Protein AF-0000000087148812 (afdb_homodimer)

Sequence (802 aa):
MGEELHRRRAAGVPPGPPPAERARRLRTLREALRDRGLDGAVVYGSGPTHPDAVRYLSGYVHPFPRARSLLVVPASGPTVLVIDREWHREAARAITWVDGVRAVPERDHDALSAAVEAALADCGLTDGRLGVVDGDLPAAVLEAVSTAGSGVDTAFVPELWWDLVAAPTDHDVRGIRSAAEAADAGLAALASACRPGRSEREVCFDVLAELAAAGAEFRHGAAVSTHVDVGAYARSESNLQPFVHTETPLDRGEMFWVDLIVCRDGYYVDCDRTVAIGEPSAAQRTIYEACEAMYEAMIEAVEPGVTGRAVWRAGHDVAAEYGYEDRLNGVYLGHTTGSTVSVPPFVAPDETRTLAAGQFLNVEPAIHVPGTGSACIENTLFVGSEGTTVLNDAPTDLIVAMGEELHRRRAAGVPPGPPPAERARRLRTLREALRDRGLDGAVVYGSGPTHPDAVRYLSGYVHPFPRARSLLVVPASGPTVLVIDREWHREAARAITWVDGVRAVPERDHDALSAAVEAALADCGLTDGRLGVVDGDLPAAVLEAVSTAGSGVDTAFVPELWWDLVAAPTDHDVRGIRSAAEAADAGLAALASACRPGRSEREVCFDVLAELAAAGAEFRHGAAVSTHVDVGAYARSESNLQPFVHTETPLDRGEMFWVDLIVCRDGYYVDCDRTVAIGEPSAAQRTIYEACEAMYEAMIEAVEPGVTGRAVWRAGHDVAAEYGYEDRLNGVYLGHTTGSTVSVPPFVAPDETRTLAAGQFLNVEPAIHVPGTGSACIENTLFVGSEGTTVLNDAPTDLIVA

Radius of gyration: 25.81 Å; Cα contacts (8 Å, |Δi|>4): 1985; chains: 2; bounding box: 63×69×61 Å

Organism: NCBI:txid1816183

Foldseek 3Di:
DVVLCVLCVVVVQPDDDDPVQLVVLLLLLLVVCVVVFFQWEKEKDAQAPHNLLVCNNWVDYDQDHPKIKIWIRGSDAFIEIETEAPVCQVVSVSRTPGDYYFYQHDPDLVSLLVRLLVRCVNRVPLATEYEYQDPPDDPSNVVSNQVSHPHYHYDYDVCSSVSSQQADDPVLVVQQLLQQQLVLQLVVQLLVQDAFFAFQQSSFVSSVVRSVVSAFDDGPNYNDGWGKFFQPKQAPPDSPPRPDRDRDGDHAQIKTKMWTWTHHSLWIKIWMAMEHHADYDPVRVLQAVLQVQLQVQLQVQDAFPAWLQSSLVSSLVSCVVSPQNVFWDPPAQKAWTTSHHGDDPTNDNPTGDTRHQQTKMKGWTKGDDHNRYIGIGIFIWHHHNVGIDTSHDHDRDHRYD/DVVLCVLCVVVVQPDDDDPVQLVVLLLLLLVVCVVVFFQWEKEKDAQAPHPLLVCNNWVDYDQDAPKIKIWIRGSDAFIEIETEAPVCQVVSVSRTPGDYYFYQHDPDLVSLLVRLLVRCVNRVPLATEYEYQDPPDDPSNVVSNQVSHPHYHYDYDVCSSVSSQQADDPVLVVQQLLQQQLVLQLVVQLLVQDAFFAFQQSSFVSSVVSSVVSAFDDGPNYNDGWGKFWACWQQNPDRPPSPDRDRDGDHAAAKGKMWTWTHHSLWIKIWMAMEHHADYDPVRVLQAVLQVQLQVQLQVQDAFPAWLQSSLVSSLVSCVVSPQNVFWDPPAQKAWTTSHHGDDPTNDNPTGDTRHQQTKMKGWTKGDDRNRYIGIGIFIWHHHNVGIDTSHDHDRDHRYD

pLDDT: mean 86.44, std 15.03, range [36.16, 98.81]

Nearest PDB structures (foldseek):
  4ege-assembly1_A-2  TM=8.738E-01  e=1.629E-30  Mycobacterium ulcerans Agy99
  1wn1-assembly1_A  TM=8.995E-01  e=3.601E-29  Pyrococcus horikoshii OT3
  5cnx-assembly1_C  TM=8.672E-01  e=9.518E-28  Escherichia coli K-12
  5giq-assembly1_A-2  TM=8.783E-01  e=3.193E-26  Deinococcus radiodurans R1 = ATCC 13939 = DSM 20539
  7k3u-assembly2_B  TM=8.414E-01  e=1.472E-26  Lactococcus lactis

Solvent-accessible surface area (backbone atoms only — not comparable to full-atom values): 38435 Å² total; per-residue (Å²): 113,66,67,57,49,47,49,32,48,60,58,45,42,60,86,65,77,57,70,70,56,52,48,48,55,52,51,53,52,25,51,53,27,55,76,68,69,26,52,23,35,42,33,50,18,24,31,15,76,35,32,44,64,33,26,72,77,28,53,39,66,55,48,48,67,82,29,47,34,36,35,36,41,28,46,62,72,49,30,28,35,38,32,51,39,45,90,46,42,67,62,49,57,71,57,29,77,56,73,39,76,42,47,18,64,52,102,43,69,66,41,42,29,52,37,43,26,51,42,31,48,70,26,69,45,43,44,43,38,30,32,30,37,45,80,68,40,27,35,61,57,53,48,23,56,44,64,42,20,96,49,33,39,78,42,84,37,47,64,57,56,48,59,64,61,60,63,51,48,73,68,49,51,55,37,32,50,52,11,24,54,16,43,34,47,19,54,58,38,41,61,71,45,48,40,69,63,41,24,49,32,58,32,40,49,52,20,48,48,39,19,46,74,52,56,35,37,55,45,51,15,16,25,83,37,46,42,62,25,52,34,32,49,44,71,40,77,49,83,68,34,29,30,39,69,28,82,53,53,41,48,73,64,29,23,22,27,34,36,37,37,28,23,18,87,65,11,30,34,48,35,32,43,26,39,23,26,38,79,69,51,72,68,43,47,50,51,39,51,42,30,52,51,14,40,53,41,25,57,71,51,52,43,58,67,37,30,16,20,56,29,30,46,40,23,42,54,47,24,45,76,73,70,40,59,89,27,46,56,83,84,42,36,26,29,15,35,30,63,43,78,67,39,76,48,33,18,24,87,81,31,76,44,54,43,51,60,53,28,35,39,30,46,31,32,35,39,53,43,75,84,57,26,35,25,28,47,27,39,33,27,40,27,31,86,90,46,62,42,72,60,50,78,59,81,85,66,79,36,72,55,112,66,67,57,49,48,49,33,49,59,61,45,43,58,84,65,76,57,69,69,57,51,50,47,55,52,50,53,52,24,51,53,28,53,75,68,69,24,53,22,33,41,34,50,18,25,30,15,76,35,32,45,64,32,26,72,75,26,52,40,65,56,47,48,66,81,30,48,33,39,35,37,41,29,45,60,71,49,30,29,35,36,32,49,40,46,88,46,44,66,60,49,57,70,56,28,76,56,74,39,75,42,45,18,64,53,100,42,69,67,42,42,28,52,37,43,26,51,43,30,48,71,26,69,46,44,44,41,37,30,31,29,37,42,78,69,39,27,34,60,55,53,48,22,56,44,66,44,19,94,50,32,39,77,44,84,36,48,63,57,56,50,58,63,60,59,62,52,49,73,68,49,51,54,38,31,51,53,13,24,54,17,44,32,48,20,53,57,39,42,61,69,45,48,38,70,64,39,23,48,32,57,34,39,49,53,20,49,49,40,19,46,74,50,56,35,37,54,45,51,14,16,24,82,40,47,42,62,27,58,31,26,53,46,72,35,79,50,78,66,40,31,31,39,66,27,82,55,53,39,50,73,65,30,22,23,24,34,36,36,38,27,22,18,86,64,12,29,33,47,35,31,42,26,39,24,25,38,78,69,51,73,69,43,47,49,50,40,50,43,31,52,53,14,41,53,40,24,57,71,51,52,44,57,67,36,30,18,21,55,30,29,45,41,24,43,54,46,24,45,76,74,67,40,58,90,26,46,55,84,86,43,36,26,28,16,36,32,64,44,78,68,38,77,48,32,18,23,88,82,30,77,46,54,40,52,59,54,26,34,37,30,48,31,32,36,41,53,42,76,83,58,25,34,24,29,47,26,39,33,28,40,27,30,87,90,45,62,43,72,59,50,78,60,81,84,65,80,38,72,53

InterPro domains:
  IPR000587 Creatinase, N-terminal [PF01321] (25-152)
  IPR000994 Peptidase M24 [PF00557] (175-383)
  IPR029149 Creatinase/Aminopeptidase P/Spt16, N-terminal [G3DSA:3.40.350.10] (12-162)
  IPR029149 Creatinase/Aminopeptidase P/Spt16, N-terminal [SSF53092] (13-154)
  IPR036005 Creatinase/aminopeptidase-like [G3DSA:3.90.230.10] (169-401)
  IPR036005 Creatinase/aminopeptidase-like [SSF55920] (169-400)
  IPR050659 Peptidase M24B family [PTHR46112] (20-399)

Secondary structure (DSSP, 8-state):
-HHHHHHHHHTT--PPPPHHHHHHHHHHHHHHHHHTT-SEEEEEEETTT-HHHHHHHHS----STT-EEEEEEESSS--EEEEE-GGGHHHHHHH--SSEEEEE-SS-HHHHHHHHHHHHHHTT-SEEEEEE--TT-BHHHHHHHHTSSTEEEEEE-THHHHHHHTS--HHHHHHHHHHHHHHHHHHHHHHHH--TT-BHHHHHHHHHHHHHHTT---BTT-SSSSEEEE---TT-SSTTGGGB---PBPPTT-EEEEEEEEEETTEEEEEEEEEESSSPPHHHHHHHHHHHHHHHHHHHH--TT-BHHHHHHHHHHHHHHHT-TTSB-SS-SEEEESSSS-EEEESSTT--PBP-TT-EEEE--EEEETTTEEEE-BEEEEE-SS-EEE---S--SPEE-/-HHHHHHHHHTT-PPPPPHHHHHHHHHHHHHHHHHTT-SEEEEEEETTT-HHHHHHHHS----STT-EEEEEEESSS--EEEEE-GGGHHHHHHH--SSEEEEE-SS-HHHHHHHHHHHHHHTT-SEEEEEE--TT-BHHHHHHHHTSSTEEEEEE-THHHHHHHTS--HHHHHHHHHHHHHHHHHHHHHHHH--TT-BHHHHHHHHHHHHHHTT---BTT-SSSSEEEE-S-TT-SSTTGGGB---PBPPTT-EEEEEEEEEETTEEEEEEEEEESSSPPHHHHHHHHHHHHHHHHHHHH--TT-BHHHHHHHHHHHHHHHT-TTSB-SS-SEEEESSSS-EEEESSTT--PBP-TT-EEEE--EEEETTTEEEE-BEEEEE-SS-EEE---S--S-EE-

Structure (mmCIF, N/CA/C/O backbone):
data_AF-0000000087148812-model_v1
#
loop_
_entity.id
_entity.type
_entity.pdbx_description
1 polymer 'Aminopeptidase P family protein'
#
loop_
_atom_site.group_PDB
_atom_site.id
_atom_site.type_symbol
_atom_site.label_atom_id
_atom_site.label_alt_id
_atom_site.label_comp_id
_atom_site.label_asym_id
_atom_site.label_entity_id
_atom_site.label_seq_id
_atom_site.pdbx_PDB_ins_code
_atom_site.Cartn_x
_atom_site.Cartn_y
_atom_site.Cartn_z
_atom_site.occupancy
_atom_site.B_iso_or_equiv
_atom_site.auth_seq_id
_atom_site.auth_comp_id
_atom_site.auth_asym_id
_atom_site.auth_atom_id
_atom_site.pdbx_PDB_model_num
ATOM 1 N N . MET A 1 1 ? -31.844 -0.962 11.422 1 36.16 1 MET A N 1
ATOM 2 C CA . MET A 1 1 ? -30.781 -0.137 12.016 1 36.16 1 MET A CA 1
ATOM 3 C C . MET A 1 1 ? -29.609 -0.995 12.469 1 36.16 1 MET A C 1
ATOM 5 O O . MET A 1 1 ? -28.453 -0.672 12.18 1 36.16 1 MET A O 1
ATOM 9 N N . GLY A 1 2 ? -29.922 -2.068 13.062 1 40.91 2 GLY A N 1
ATOM 10 C CA . GLY A 1 2 ? -28.969 -3.004 13.633 1 40.91 2 GLY A CA 1
ATOM 11 C C . GLY A 1 2 ? -28.234 -3.828 12.594 1 40.91 2 GLY A C 1
ATOM 12 O O . GLY A 1 2 ? -27.016 -3.998 12.672 1 40.91 2 GLY A O 1
ATOM 13 N N . GLU A 1 3 ? -28.984 -4.336 11.688 1 44.5 3 GLU A N 1
ATOM 14 C CA . GLU A 1 3 ? -28.469 -5.188 10.625 1 44.5 3 GLU A CA 1
ATOM 15 C C . GLU A 1 3 ? -27.547 -4.406 9.695 1 44.5 3 GLU A C 1
ATOM 17 O O . GLU A 1 3 ? -26.516 -4.926 9.258 1 44.5 3 GLU A O 1
ATOM 22 N N . GLU A 1 4 ? -27.953 -3.205 9.398 1 46.31 4 GLU A N 1
ATOM 23 C CA . GLU A 1 4 ? -27.188 -2.307 8.547 1 46.31 4 GLU A CA 1
ATOM 24 C C . GLU A 1 4 ? -25.828 -1.969 9.18 1 46.31 4 GLU A C 1
ATOM 26 O O . GLU A 1 4 ? -24.812 -1.926 8.492 1 46.31 4 GLU A O 1
ATOM 31 N N . LEU A 1 5 ? -25.922 -1.639 10.438 1 43.69 5 LEU A N 1
ATOM 32 C CA . LEU A 1 5 ? -24.703 -1.361 11.188 1 43.69 5 LEU A CA 1
ATOM 33 C C . LEU A 1 5 ? -23.766 -2.557 11.148 1 43.69 5 LEU A C 1
ATOM 35 O O . LEU A 1 5 ? -22.547 -2.389 11.031 1 43.69 5 LEU A O 1
ATOM 39 N N . HIS A 1 6 ? -24.375 -3.6 11.281 1 43.5 6 HIS A N 1
ATOM 40 C CA . HIS A 1 6 ? -23.609 -4.844 11.266 1 43.5 6 HIS A CA 1
ATOM 41 C C . HIS A 1 6 ? -22.906 -5.035 9.922 1 43.5 6 HIS A C 1
ATOM 43 O O . HIS A 1 6 ? -21.75 -5.438 9.883 1 43.5 6 HIS A O 1
ATOM 49 N N . ARG A 1 7 ? -23.719 -4.66 8.922 1 44.97 7 ARG A N 1
ATOM 50 C CA . ARG A 1 7 ? -23.172 -4.797 7.574 1 44.97 7 ARG A CA 1
ATOM 51 C C . ARG A 1 7 ? -21.969 -3.869 7.375 1 44.97 7 ARG A C 1
ATOM 53 O O . ARG A 1 7 ? -20.984 -4.246 6.738 1 44.97 7 ARG A O 1
ATOM 60 N N . ARG A 1 8 ? -22.203 -2.697 7.852 1 48.09 8 ARG A N 1
ATOM 61 C CA . ARG A 1 8 ? -21.172 -1.677 7.695 1 48.09 8 ARG A CA 1
ATOM 62 C C . ARG A 1 8 ? -19.938 -2.031 8.5 1 48.09 8 ARG A C 1
ATOM 64 O O . ARG A 1 8 ? -18.812 -1.793 8.047 1 48.09 8 ARG A O 1
ATOM 71 N N . ARG A 1 9 ? -20.25 -2.414 9.688 1 47 9 ARG A N 1
ATOM 72 C CA . ARG A 1 9 ? -19.141 -2.852 10.516 1 47 9 ARG A CA 1
ATOM 73 C C . ARG A 1 9 ? -18.391 -4.016 9.867 1 47 9 ARG A C 1
ATOM 75 O O . ARG A 1 9 ? -17.172 -4.094 9.953 1 47 9 ARG A O 1
ATOM 82 N N . ALA A 1 10 ? -19.328 -4.734 9.312 1 43.78 10 ALA A N 1
ATOM 83 C CA . ALA A 1 10 ? -18.797 -5.926 8.656 1 43.78 10 ALA A CA 1
ATOM 84 C C . ALA A 1 10 ? -17.859 -5.555 7.508 1 43.78 10 ALA A C 1
ATOM 86 O O . ALA A 1 10 ? -16.891 -6.262 7.234 1 43.78 10 ALA A O 1
ATOM 87 N N . ALA A 1 11 ? -18.328 -4.43 6.914 1 45.88 11 ALA A N 1
ATOM 88 C CA . ALA A 1 11 ? -17.516 -4.004 5.773 1 45.88 11 ALA A CA 1
ATOM 89 C C . ALA A 1 11 ? -16.328 -3.172 6.227 1 45.88 11 ALA A C 1
ATOM 91 O O . ALA A 1 11 ? -15.539 -2.705 5.402 1 45.88 11 ALA A O 1
ATOM 92 N N . GLY A 1 12 ? -16.188 -3.16 7.602 1 49.25 12 GLY A N 1
ATOM 93 C CA . GLY A 1 12 ? -15.07 -2.432 8.195 1 49.25 12 GLY A CA 1
ATOM 94 C C . GLY A 1 12 ? -15.125 -0.941 7.922 1 49.25 12 GLY A C 1
ATOM 95 O O . GLY A 1 12 ? -14.102 -0.252 8.016 1 49.25 12 GLY A O 1
ATOM 96 N N . VAL A 1 13 ? -16.156 -0.586 7.203 1 53.94 13 VAL A N 1
ATOM 97 C CA . VAL A 1 13 ? -16.172 0.848 6.934 1 53.94 13 VAL A CA 1
ATOM 98 C C . VAL A 1 13 ? -16.922 1.576 8.047 1 53.94 13 VAL A C 1
ATOM 100 O O . VAL A 1 13 ? -18.094 1.282 8.312 1 53.94 13 VAL A O 1
ATOM 103 N N . PRO A 1 14 ? -16.203 2.236 8.859 1 58.78 14 PRO A N 1
ATOM 104 C CA . PRO A 1 14 ? -16.891 3.045 9.867 1 58.78 14 PRO A CA 1
ATOM 105 C C . PRO A 1 14 ? -18.047 3.861 9.289 1 58.78 14 PRO A C 1
ATOM 107 O O . PRO A 1 14 ? -18.094 4.094 8.086 1 58.78 14 PRO A O 1
ATOM 110 N N . PRO A 1 15 ? -18.969 4.039 10.156 1 63.56 15 PRO A N 1
ATOM 111 C CA . PRO A 1 15 ? -20.062 4.898 9.695 1 63.56 15 PRO A CA 1
ATOM 112 C C . PRO A 1 15 ? -19.562 6.207 9.086 1 63.56 15 PRO A C 1
ATOM 114 O O . PRO A 1 15 ? -18.562 6.77 9.547 1 63.56 15 PRO A O 1
ATOM 117 N N . GLY A 1 16 ? -19.828 6.418 7.871 1 75 16 GLY A N 1
ATOM 118 C CA . GLY A 1 16 ? -19.516 7.664 7.191 1 75 16 GLY A CA 1
ATOM 119 C C . GLY A 1 16 ? -20.125 8.883 7.859 1 75 16 GLY A C 1
ATOM 120 O O . GLY A 1 16 ? -20.766 8.766 8.898 1 75 16 GLY A O 1
ATOM 121 N N . PRO A 1 17 ? -19.781 10.078 7.484 1 90.06 17 PRO A N 1
ATOM 122 C CA . PRO A 1 17 ? -20.359 11.32 7.996 1 90.06 17 PRO A CA 1
ATOM 123 C C . PRO A 1 17 ? -21.891 11.375 7.848 1 90.06 17 PRO A C 1
ATOM 125 O O . PRO A 1 17 ? -22.453 10.68 6.996 1 90.06 17 PRO A O 1
ATOM 128 N N . PRO A 1 18 ? -22.594 12.133 8.719 1 92.69 18 PRO A N 1
ATOM 129 C CA . PRO A 1 18 ? -24.031 12.312 8.555 1 92.69 18 PRO A CA 1
ATOM 130 C C . PRO A 1 18 ? -24.406 12.961 7.227 1 92.69 18 PRO A C 1
ATOM 132 O O . PRO A 1 18 ? -23.562 13.586 6.582 1 92.69 18 PRO A O 1
ATOM 135 N N . PRO A 1 19 ? -25.672 12.93 6.785 1 93.94 19 PRO A N 1
ATOM 136 C CA . PRO A 1 19 ? -26.109 13.414 5.48 1 93.94 19 PRO A CA 1
ATOM 137 C C . PRO A 1 19 ? -25.797 14.891 5.258 1 93.94 19 PRO A C 1
ATOM 139 O O . PRO A 1 19 ? -25.391 15.281 4.16 1 93.94 19 PRO A O 1
ATOM 142 N N . ALA A 1 20 ? -25.953 15.648 6.277 1 96.19 20 ALA A N 1
ATOM 143 C CA . ALA A 1 20 ? -25.688 17.078 6.137 1 96.19 20 ALA A CA 1
ATOM 144 C C . ALA A 1 20 ? -24.234 17.328 5.801 1 96.19 20 ALA A C 1
ATOM 146 O O . ALA A 1 20 ? -23.922 18.203 4.98 1 96.19 20 ALA A O 1
ATOM 147 N N . GLU A 1 21 ? -23.328 16.594 6.402 1 95.69 21 GLU A N 1
ATOM 148 C CA . GLU A 1 21 ? -21.906 16.719 6.141 1 95.69 21 GLU A CA 1
ATOM 149 C C . GLU A 1 21 ? -21.547 16.219 4.742 1 95.69 21 GLU A C 1
ATOM 151 O O . GLU A 1 21 ? -20.719 16.828 4.051 1 95.69 21 GLU A O 1
ATOM 156 N N . ARG A 1 22 ? -22.219 15.141 4.297 1 95.94 22 ARG A N 1
ATOM 157 C CA . ARG A 1 22 ? -22.016 14.633 2.945 1 95.94 22 ARG A CA 1
ATOM 158 C C . ARG A 1 22 ? -22.406 15.68 1.902 1 95.94 22 ARG A C 1
ATOM 160 O O . ARG A 1 22 ? -21.656 15.922 0.951 1 95.94 22 ARG A O 1
ATOM 167 N N . ALA A 1 23 ? -23.5 16.297 2.156 1 96.62 23 ALA A N 1
ATOM 168 C CA . ALA A 1 23 ? -24 17.328 1.245 1 96.62 23 ALA A CA 1
ATOM 169 C C . ALA A 1 23 ? -23.062 18.531 1.205 1 96.62 23 ALA A C 1
ATOM 171 O O . ALA A 1 23 ? -22.828 19.109 0.142 1 96.62 23 ALA A O 1
ATOM 172 N N . ARG A 1 24 ? -22.594 18.859 2.311 1 96.06 24 ARG A N 1
ATOM 173 C CA . ARG A 1 24 ? -21.672 20 2.389 1 96.06 24 ARG A CA 1
ATOM 174 C C . ARG A 1 24 ? -20.406 19.734 1.584 1 96.06 24 ARG A C 1
ATOM 176 O O . ARG A 1 24 ? -19.938 20.609 0.852 1 96.06 24 ARG A O 1
ATOM 183 N N . ARG A 1 25 ? -19.828 18.562 1.711 1 96.12 25 ARG A N 1
ATOM 184 C CA . ARG A 1 25 ? -18.609 18.188 0.992 1 96.12 25 ARG A CA 1
ATOM 185 C C . ARG A 1 25 ? -18.828 18.266 -0.517 1 96.12 25 ARG A C 1
ATOM 187 O O . ARG A 1 25 ? -17.984 18.812 -1.239 1 96.12 25 ARG A O 1
ATOM 194 N N . LEU A 1 26 ? -19.938 17.766 -0.926 1 96.94 26 LEU A N 1
ATOM 195 C CA . LEU A 1 26 ? -20.266 17.766 -2.348 1 96.94 26 LEU A CA 1
ATOM 196 C C . LEU A 1 26 ? -20.469 19.203 -2.846 1 96.94 26 LEU A C 1
ATOM 198 O O . LEU A 1 26 ? -19.969 19.578 -3.906 1 96.94 26 LEU A O 1
ATOM 202 N N . ARG A 1 27 ? -21.188 19.953 -2.078 1 96.62 27 ARG A N 1
ATOM 203 C CA . ARG A 1 27 ? -21.453 21.344 -2.441 1 96.62 27 ARG A CA 1
ATOM 204 C C . ARG A 1 27 ? -20.141 22.125 -2.551 1 96.62 27 ARG A C 1
ATOM 206 O O . ARG A 1 27 ? -19.969 22.922 -3.473 1 96.62 27 ARG A O 1
ATOM 213 N N . THR A 1 28 ? -19.266 21.922 -1.644 1 95.69 28 THR A N 1
ATOM 214 C CA . THR A 1 28 ? -17.984 22.609 -1.645 1 95.69 28 THR A CA 1
ATOM 215 C C . THR A 1 28 ? -17.188 22.281 -2.906 1 95.69 28 THR A C 1
ATOM 217 O O . THR A 1 28 ? -16.625 23.172 -3.543 1 95.69 28 THR A O 1
ATOM 220 N N . LEU A 1 29 ? -17.156 20.984 -3.289 1 96.5 29 LEU A N 1
ATOM 221 C CA . LEU A 1 29 ? -16.453 20.594 -4.508 1 96.5 29 LEU A CA 1
ATOM 222 C C . LEU A 1 29 ? -17.109 21.219 -5.734 1 96.5 29 LEU A C 1
ATOM 224 O O . LEU A 1 29 ? -16.422 21.766 -6.598 1 96.5 29 LEU A O 1
ATOM 228 N N . ARG A 1 30 ? -18.406 21.234 -5.773 1 97.69 30 ARG A N 1
ATOM 229 C CA . ARG A 1 30 ? -19.125 21.766 -6.926 1 97.69 30 ARG A CA 1
ATOM 230 C C . ARG A 1 30 ? -18.906 23.266 -7.066 1 97.69 30 ARG A C 1
ATOM 232 O O . ARG A 1 30 ? -18.766 23.781 -8.18 1 97.69 30 ARG A O 1
ATOM 239 N N . GLU A 1 31 ? -18.891 23.922 -6 1 96.81 31 GLU A N 1
ATOM 240 C CA . GLU A 1 31 ? -18.594 25.359 -6.023 1 96.81 31 GLU A CA 1
ATOM 241 C C . GLU A 1 31 ? -17.188 25.625 -6.543 1 96.81 31 GLU A C 1
ATOM 243 O O . GLU A 1 31 ? -16.984 26.516 -7.363 1 96.81 31 GLU A O 1
ATOM 248 N N . ALA A 1 32 ? -16.25 24.828 -6.109 1 95.62 32 ALA A N 1
ATOM 249 C CA . ALA A 1 32 ? -14.867 24.969 -6.566 1 95.62 32 ALA A CA 1
ATOM 250 C C . ALA A 1 32 ? -14.758 24.703 -8.062 1 95.62 32 ALA A C 1
ATOM 252 O O . ALA A 1 32 ? -13.961 25.344 -8.758 1 95.62 32 ALA A O 1
ATOM 253 N N . LEU A 1 33 ? -15.523 23.734 -8.516 1 97 33 LEU A N 1
ATOM 254 C CA . LEU A 1 33 ? -15.539 23.422 -9.938 1 97 33 LEU A CA 1
ATOM 255 C C . LEU A 1 33 ? -16.062 24.609 -10.742 1 97 33 LEU A C 1
ATOM 257 O O . LEU A 1 33 ? -15.445 25.016 -11.727 1 97 33 LEU A O 1
ATOM 261 N N . ARG A 1 34 ? -17.141 25.219 -10.289 1 96.56 34 ARG A N 1
ATOM 262 C CA . ARG A 1 34 ? -17.75 26.359 -10.977 1 96.56 34 ARG A CA 1
ATOM 263 C C . ARG A 1 34 ? -16.797 27.562 -10.992 1 96.56 34 ARG A C 1
ATOM 265 O O . ARG A 1 34 ? -16.656 28.219 -12.023 1 96.56 34 ARG A O 1
ATOM 272 N N . ASP A 1 35 ? -16.156 27.719 -9.969 1 96.19 35 ASP A N 1
ATOM 273 C CA . ASP A 1 35 ? -15.219 28.828 -9.852 1 96.19 35 ASP A CA 1
ATOM 274 C C . ASP A 1 35 ? -14.062 28.688 -10.836 1 96.19 35 ASP A C 1
ATOM 276 O O . ASP A 1 35 ? -13.461 29.688 -11.242 1 96.19 35 ASP A O 1
ATOM 280 N N . ARG A 1 36 ? -13.781 27.438 -11.281 1 95.62 36 ARG A N 1
ATOM 281 C CA . ARG A 1 36 ? -12.641 27.156 -12.156 1 95.62 36 ARG A CA 1
ATOM 282 C C . ARG A 1 36 ? -13.094 26.922 -13.586 1 95.62 36 ARG A C 1
ATOM 284 O O . ARG A 1 36 ? -12.273 26.578 -14.453 1 95.62 36 ARG A O 1
ATOM 291 N N . GLY A 1 37 ? -14.359 27.031 -13.789 1 96.94 37 GLY A N 1
ATOM 292 C CA . GLY A 1 37 ? -14.906 26.797 -15.117 1 96.94 37 GLY A CA 1
ATOM 293 C C . GLY A 1 37 ? -14.859 25.344 -15.539 1 96.94 37 GLY A C 1
ATOM 294 O O . GLY A 1 37 ? -14.688 25.047 -16.719 1 96.94 37 GLY A O 1
ATOM 295 N N . LEU A 1 38 ? -14.945 24.469 -14.602 1 97.88 38 LEU A N 1
ATOM 296 C CA . LEU A 1 38 ? -14.953 23.047 -14.875 1 97.88 38 LEU A CA 1
ATOM 297 C C . LEU A 1 38 ? -16.375 22.484 -14.836 1 97.88 38 LEU A C 1
ATOM 299 O O . LEU A 1 38 ? -17.172 22.891 -13.992 1 97.88 38 LEU A O 1
ATOM 303 N N . ASP A 1 39 ? -16.672 21.562 -15.703 1 98.19 39 ASP A N 1
ATOM 304 C CA . ASP A 1 39 ? -17.984 20.969 -15.789 1 98.19 39 ASP A CA 1
ATOM 305 C C . ASP A 1 39 ? -18.109 19.766 -14.844 1 98.19 39 ASP A C 1
ATOM 307 O O . ASP A 1 39 ? -19.219 19.312 -14.547 1 98.19 39 ASP A O 1
ATOM 311 N N . GLY A 1 40 ? -17.016 19.297 -14.406 1 98 40 GLY A N 1
ATOM 312 C CA . GLY A 1 40 ? -16.953 18.172 -13.484 1 98 40 GLY A CA 1
ATOM 313 C C . GLY A 1 40 ? -15.539 17.797 -13.086 1 98 40 GLY A C 1
ATOM 314 O O . GLY A 1 40 ? -14.586 18.453 -13.484 1 98 40 GLY A O 1
ATOM 315 N N . ALA A 1 41 ? -15.453 16.781 -12.281 1 97.31 41 ALA A N 1
ATOM 316 C CA . ALA A 1 41 ? -14.156 16.266 -11.828 1 97.31 41 ALA A CA 1
ATOM 317 C C . ALA A 1 41 ? -14.133 14.75 -11.844 1 97.31 41 ALA A C 1
ATOM 319 O O . ALA A 1 41 ? -15.18 14.102 -11.68 1 97.31 41 ALA A O 1
ATOM 320 N N . VAL A 1 42 ? -13 14.25 -12.094 1 96.06 42 VAL A N 1
ATOM 321 C CA . VAL A 1 42 ? -12.711 12.836 -11.891 1 96.06 42 VAL A CA 1
ATOM 322 C C . VAL A 1 42 ? -11.695 12.68 -10.758 1 96.06 42 VAL A C 1
ATOM 324 O O . VAL A 1 42 ? -10.625 13.305 -10.781 1 96.06 42 VAL A O 1
ATOM 327 N N . VAL A 1 43 ? -12.094 11.898 -9.766 1 94.44 43 VAL A N 1
ATOM 328 C CA . VAL A 1 43 ? -11.273 11.633 -8.594 1 94.44 43 VAL A CA 1
ATOM 329 C C . VAL A 1 43 ? -10.859 10.164 -8.57 1 94.44 43 VAL A C 1
ATOM 331 O O . VAL A 1 43 ? -11.711 9.281 -8.477 1 94.44 43 VAL A O 1
ATOM 334 N N . TYR A 1 44 ? -9.531 10.039 -8.641 1 90.31 44 TYR A N 1
ATOM 335 C CA . TYR A 1 44 ? -8.992 8.68 -8.664 1 90.31 44 TYR A CA 1
ATOM 336 C C . TYR A 1 44 ? -8.648 8.211 -7.258 1 90.31 44 TYR A C 1
ATOM 338 O O . TYR A 1 44 ? -8.172 8.992 -6.434 1 90.31 44 TYR A O 1
ATOM 346 N N . GLY A 1 45 ? -9.023 6.934 -7.043 1 84.38 45 GLY A N 1
ATOM 347 C CA . GLY A 1 45 ? -8.672 6.289 -5.785 1 84.38 45 GLY A CA 1
ATOM 348 C C . GLY A 1 45 ? -8.305 4.828 -5.945 1 84.38 45 GLY A C 1
ATOM 349 O O . GLY A 1 45 ? -8.961 4.094 -6.688 1 84.38 45 GLY A O 1
ATOM 350 N N . SER A 1 46 ? -7.133 4.555 -5.516 1 73.19 46 SER A N 1
ATOM 351 C CA . SER A 1 46 ? -6.742 3.158 -5.371 1 73.19 46 SER A CA 1
ATOM 352 C C . SER A 1 46 ? -6.445 2.814 -3.916 1 73.19 46 SER A C 1
ATOM 354 O O . SER A 1 46 ? -6.027 3.678 -3.143 1 73.19 46 SER A O 1
ATOM 356 N N . GLY A 1 47 ? -6.898 1.66 -3.529 1 63.22 47 GLY A N 1
ATOM 357 C CA . GLY A 1 47 ? -6.629 1.244 -2.162 1 63.22 47 GLY A CA 1
ATOM 358 C C . GLY A 1 47 ? -5.207 1.53 -1.719 1 63.22 47 GLY A C 1
ATOM 359 O O . GLY A 1 47 ? -4.988 2.238 -0.734 1 63.22 47 GLY A O 1
ATOM 360 N N . PRO A 1 48 ? -4.258 1.282 -2.572 1 62.09 48 PRO A N 1
ATOM 361 C CA . PRO A 1 48 ? -2.859 1.43 -2.156 1 62.09 48 PRO A CA 1
ATOM 362 C C . PRO A 1 48 ? -2.336 2.854 -2.342 1 62.09 48 PRO A C 1
ATOM 364 O O . PRO A 1 48 ? -1.331 3.229 -1.735 1 62.09 48 PRO A O 1
ATOM 367 N N . THR A 1 49 ? -2.936 3.656 -3.125 1 63.03 49 THR A N 1
ATOM 368 C CA . THR A 1 49 ? -2.203 4.879 -3.436 1 63.03 49 THR A CA 1
ATOM 369 C C . THR A 1 49 ? -2.986 6.109 -2.98 1 63.03 49 THR A C 1
ATOM 371 O O . THR A 1 49 ? -2.412 7.039 -2.41 1 63.03 49 THR A O 1
ATOM 374 N N . HIS A 1 50 ? -4.25 6.199 -3.199 1 71.75 50 HIS A N 1
ATOM 375 C CA . HIS A 1 50 ? -4.938 7.469 -2.979 1 71.75 50 HIS A CA 1
ATOM 376 C C . HIS A 1 50 ? -6.414 7.25 -2.666 1 71.75 50 HIS A C 1
ATOM 378 O O . HIS A 1 50 ? -7.281 7.828 -3.318 1 71.75 50 HIS A O 1
ATOM 384 N N . PRO A 1 51 ? -6.562 6.652 -1.491 1 79.62 51 PRO A N 1
ATOM 385 C CA . PRO A 1 51 ? -7.988 6.367 -1.301 1 79.62 51 PRO A CA 1
ATOM 386 C C . PRO A 1 51 ? -8.75 7.535 -0.677 1 79.62 51 PRO A C 1
ATOM 388 O O . PRO A 1 51 ? -9.977 7.543 -0.672 1 79.62 51 PRO A O 1
ATOM 391 N N . ASP A 1 52 ? -8.047 8.562 -0.182 1 86.88 52 ASP A N 1
ATOM 392 C CA . ASP A 1 52 ? -8.625 9.508 0.77 1 86.88 52 ASP A CA 1
ATOM 393 C C . ASP A 1 52 ? -9.672 10.391 0.097 1 86.88 52 ASP A C 1
ATOM 395 O O . ASP A 1 52 ? -10.75 10.625 0.657 1 86.88 52 ASP A O 1
ATOM 399 N N . ALA A 1 53 ? -9.43 10.836 -1.064 1 91.06 53 ALA A N 1
ATOM 400 C CA . ALA A 1 53 ? -10.359 11.758 -1.713 1 91.06 53 ALA A CA 1
ATOM 401 C C . ALA A 1 53 ? -11.664 11.055 -2.078 1 91.06 53 ALA A C 1
ATOM 403 O O . ALA A 1 53 ? -12.75 11.594 -1.858 1 91.06 53 ALA A O 1
ATOM 404 N N . VAL A 1 54 ? -11.523 9.867 -2.611 1 92.19 54 VAL A N 1
ATOM 405 C CA . VAL A 1 54 ? -12.727 9.102 -2.939 1 92.19 54 VAL A CA 1
ATOM 406 C C . VAL A 1 54 ? -13.484 8.758 -1.66 1 92.19 54 VAL A C 1
ATOM 408 O O . VAL A 1 54 ? -14.711 8.883 -1.611 1 92.19 54 VAL A O 1
ATOM 411 N N . ARG A 1 55 ? -12.766 8.375 -0.683 1 89.12 55 ARG A N 1
ATOM 412 C CA . ARG A 1 55 ? -13.398 8.07 0.593 1 89.12 55 ARG A CA 1
ATOM 413 C C . ARG A 1 55 ? -14.125 9.289 1.149 1 89.12 55 ARG A C 1
ATOM 415 O O . ARG A 1 55 ? -15.258 9.18 1.634 1 89.12 55 ARG A O 1
ATOM 422 N N . TYR A 1 56 ? -13.469 10.398 1.091 1 92.25 56 TYR A N 1
ATOM 423 C CA . TYR A 1 56 ? -14.008 11.641 1.628 1 92.25 56 TYR A CA 1
ATOM 424 C C . TYR A 1 56 ? -15.312 12.016 0.936 1 92.25 56 TYR A C 1
ATOM 426 O O . TYR A 1 56 ? -16.266 12.445 1.588 1 92.25 56 TYR A O 1
ATOM 434 N N . LEU A 1 57 ? -15.414 11.805 -0.325 1 94.81 57 LEU A N 1
ATOM 435 C CA . LEU A 1 57 ? -16.516 12.32 -1.121 1 94.81 57 LEU A CA 1
ATOM 436 C C . LEU A 1 57 ? -17.609 11.258 -1.293 1 94.81 57 LEU A C 1
ATOM 438 O O . LEU A 1 57 ? -18.734 11.57 -1.664 1 94.81 57 LEU A O 1
ATOM 442 N N . SER A 1 58 ? -17.266 9.977 -1.021 1 93.81 58 SER A N 1
ATOM 443 C CA . SER A 1 58 ? -18.219 8.938 -1.39 1 93.81 58 SER A CA 1
ATOM 444 C C . SER A 1 58 ? -18.344 7.887 -0.293 1 93.81 58 SER A C 1
ATOM 446 O O . SER A 1 58 ? -19.234 7.031 -0.344 1 93.81 58 SER A O 1
ATOM 448 N N . GLY A 1 59 ? -17.391 7.859 0.654 1 88.94 59 GLY A N 1
ATOM 449 C CA . GLY A 1 59 ? -17.391 6.855 1.707 1 88.94 59 GLY A CA 1
ATOM 450 C C . GLY A 1 59 ? -16.766 5.539 1.277 1 88.94 59 GLY A C 1
ATOM 451 O O . GLY A 1 59 ? -16.719 4.586 2.057 1 88.94 59 GLY A O 1
ATOM 452 N N . TYR A 1 60 ? -16.172 5.551 0.07 1 86.25 60 TYR A N 1
ATOM 453 C CA . TYR A 1 60 ? -15.773 4.266 -0.499 1 86.25 60 TYR A CA 1
ATOM 454 C C . TYR A 1 60 ? -14.258 4.121 -0.532 1 86.25 60 TYR A C 1
ATOM 456 O O . TYR A 1 60 ? -13.547 5.066 -0.877 1 86.25 60 TYR A O 1
ATOM 464 N N . VAL A 1 61 ? -13.812 2.963 -0.13 1 82.69 61 VAL A N 1
ATOM 465 C CA . VAL A 1 61 ? -12.461 2.473 -0.384 1 82.69 61 VAL A CA 1
ATOM 466 C C . VAL A 1 61 ? -12.523 1.04 -0.909 1 82.69 61 VAL A C 1
ATOM 468 O O . VAL A 1 61 ? -13.086 0.156 -0.258 1 82.69 61 VAL A O 1
ATOM 471 N N . HIS A 1 62 ? -12.008 0.887 -2.09 1 81.88 62 HIS A N 1
ATOM 472 C CA . HIS A 1 62 ? -12.016 -0.479 -2.602 1 81.88 62 HIS A CA 1
ATOM 473 C C . HIS A 1 62 ? -11.141 -1.391 -1.75 1 81.88 62 HIS A C 1
ATOM 475 O O . HIS A 1 62 ? -9.969 -1.088 -1.514 1 81.88 62 HIS A O 1
ATOM 481 N N . PRO A 1 63 ? -11.594 -2.502 -1.341 1 72.06 63 PRO A N 1
ATOM 482 C CA . PRO A 1 63 ? -10.836 -3.348 -0.416 1 72.06 63 PRO A CA 1
ATOM 483 C C . PRO A 1 63 ? -9.82 -4.238 -1.13 1 72.06 63 PRO A C 1
ATOM 485 O O . PRO A 1 63 ? -8.906 -4.762 -0.496 1 72.06 63 PRO A O 1
ATOM 488 N N . PHE A 1 64 ? -10 -4.492 -2.443 1 71.12 64 PHE A N 1
ATOM 489 C CA . PHE A 1 64 ? -9.109 -5.379 -3.18 1 71.12 64 PHE A CA 1
ATOM 490 C C . PHE A 1 64 ? -7.816 -4.668 -3.543 1 71.12 64 PHE A C 1
ATOM 492 O O . PHE A 1 64 ? -7.84 -3.543 -4.051 1 71.12 64 PHE A O 1
ATOM 499 N N . PRO A 1 65 ? -6.738 -5.43 -3.285 1 67.75 65 PRO A N 1
ATOM 500 C CA . PRO A 1 65 ? -5.457 -4.801 -3.621 1 67.75 65 PRO A CA 1
ATOM 501 C C . PRO A 1 65 ? -5.352 -4.43 -5.098 1 67.75 65 PRO A C 1
ATOM 503 O O . PRO A 1 65 ? -5.809 -5.18 -5.961 1 67.75 65 PRO A O 1
ATOM 506 N N . ARG A 1 66 ? -4.953 -3.299 -5.445 1 69.38 66 ARG A N 1
ATOM 507 C CA . ARG A 1 66 ? -4.637 -2.775 -6.773 1 69.38 66 ARG A CA 1
ATOM 508 C C . ARG A 1 66 ? -5.906 -2.393 -7.527 1 69.38 66 ARG A C 1
ATOM 510 O O . ARG A 1 66 ? -5.848 -2.002 -8.695 1 69.38 66 ARG A O 1
ATOM 517 N N . ALA A 1 67 ? -7.094 -2.695 -6.836 1 79.56 67 ALA A N 1
ATOM 518 C CA . ALA A 1 67 ? -8.336 -2.301 -7.504 1 79.56 67 ALA A CA 1
ATOM 519 C C . ALA A 1 67 ? -8.453 -0.782 -7.582 1 79.56 67 ALA A C 1
ATOM 521 O O . ALA A 1 67 ? -8.086 -0.075 -6.641 1 79.56 67 ALA A O 1
ATOM 522 N N . ARG A 1 68 ? -8.992 -0.339 -8.695 1 85.06 68 ARG A N 1
ATOM 523 C CA . ARG A 1 68 ? -9.172 1.086 -8.945 1 85.06 68 ARG A CA 1
ATOM 524 C C . ARG A 1 68 ? -10.586 1.528 -8.586 1 85.06 68 ARG A C 1
ATOM 526 O O . ARG A 1 68 ? -11.531 0.747 -8.695 1 85.06 68 ARG A O 1
ATOM 533 N N . SER A 1 69 ? -10.656 2.697 -8.164 1 90.94 69 SER A N 1
ATOM 534 C CA . SER A 1 69 ? -11.922 3.424 -8.07 1 90.94 69 SER A CA 1
ATOM 535 C C . SER A 1 69 ? -11.805 4.809 -8.703 1 90.94 69 SER A C 1
ATOM 537 O O . SER A 1 69 ? -10.758 5.453 -8.609 1 90.94 69 SER A O 1
ATOM 539 N N . LEU A 1 70 ? -12.812 5.223 -9.391 1 94.69 70 LEU A N 1
ATOM 540 C CA . LEU A 1 70 ? -12.898 6.531 -10.031 1 94.69 70 LEU A CA 1
ATOM 541 C C . LEU A 1 70 ? -14.242 7.191 -9.758 1 94.69 70 LEU A C 1
ATOM 543 O O . LEU A 1 70 ? -15.289 6.676 -10.172 1 94.69 70 LEU A O 1
ATOM 547 N N . LEU A 1 71 ? -14.219 8.266 -9.047 1 96.69 71 LEU A N 1
ATOM 548 C CA . LEU A 1 71 ? -15.438 9.008 -8.758 1 96.69 71 LEU A CA 1
ATOM 549 C C . LEU A 1 71 ? -15.625 10.148 -9.75 1 96.69 71 LEU A C 1
ATOM 551 O O . LEU A 1 71 ? -14.727 10.977 -9.938 1 96.69 71 LEU A O 1
ATOM 555 N N . VAL A 1 72 ? -16.703 10.164 -10.414 1 97.94 72 VAL A N 1
ATOM 556 C CA . VAL A 1 72 ? -17.078 11.234 -11.328 1 97.94 72 VAL A CA 1
ATOM 557 C C . VAL A 1 72 ? -18.078 12.164 -10.648 1 97.94 72 VAL A C 1
ATOM 559 O O . VAL A 1 72 ? -19.172 11.734 -10.25 1 97.94 72 VAL A O 1
ATOM 562 N N . VAL A 1 73 ? -17.719 13.422 -10.508 1 98.19 73 VAL A N 1
ATOM 563 C CA . VAL A 1 73 ? -18.562 14.422 -9.867 1 98.19 73 VAL A CA 1
ATOM 564 C C . VAL A 1 73 ? -18.844 15.562 -10.836 1 98.19 73 VAL A C 1
ATOM 566 O O . VAL A 1 73 ? -17.953 16.391 -11.094 1 98.19 73 VAL A O 1
ATOM 569 N N . PRO A 1 74 ? -20.031 15.672 -11.352 1 98.31 74 PRO A N 1
ATOM 570 C CA . PRO A 1 74 ? -20.375 16.828 -12.18 1 98.31 74 PRO A CA 1
ATOM 571 C C . PRO A 1 74 ? -20.625 18.094 -11.359 1 98.31 74 PRO A C 1
ATOM 573 O O . PRO A 1 74 ? -20.938 18 -10.164 1 98.31 74 PRO A O 1
ATOM 576 N N . ALA A 1 75 ? -20.438 19.234 -11.992 1 97.88 75 ALA A N 1
ATOM 577 C CA . ALA A 1 75 ? -20.75 20.5 -11.336 1 97.88 75 ALA A CA 1
ATOM 578 C C . ALA A 1 75 ? -22.234 20.562 -10.969 1 97.88 75 ALA A C 1
ATOM 580 O O . ALA A 1 75 ? -22.609 21.266 -10.023 1 97.88 75 ALA A O 1
ATOM 581 N N . SER A 1 76 ? -23.016 19.906 -11.719 1 96.19 76 SER A N 1
ATOM 582 C CA . SER A 1 76 ? -24.438 19.734 -11.445 1 96.19 76 SER A CA 1
ATOM 583 C C . SER A 1 76 ? -24.922 18.375 -11.922 1 96.19 76 SER A C 1
ATOM 585 O O . SER A 1 76 ? -24.578 17.938 -13.023 1 96.19 76 SER A O 1
ATOM 587 N N . GLY A 1 77 ? -25.703 17.688 -11.07 1 96.44 77 GLY A N 1
ATOM 588 C CA . GLY A 1 77 ? -26.219 16.391 -11.469 1 96.44 77 GLY A CA 1
ATOM 589 C C . GLY A 1 77 ? -25.734 15.258 -10.586 1 96.44 77 GLY A C 1
ATOM 590 O O . GLY A 1 77 ? -25.156 15.5 -9.523 1 96.44 77 GLY A O 1
ATOM 591 N N . PRO A 1 78 ? -26 14.023 -11 1 98.12 78 PRO A N 1
ATOM 592 C CA . PRO A 1 78 ? -25.688 12.859 -10.172 1 98.12 78 PRO A CA 1
ATOM 593 C C . PRO A 1 78 ? -24.203 12.5 -10.195 1 98.12 78 PRO A C 1
ATOM 595 O O . PRO A 1 78 ? -23.516 12.773 -11.188 1 98.12 78 PRO A O 1
ATOM 598 N N . THR A 1 79 ? -23.688 11.945 -9.133 1 98.5 79 THR A N 1
ATOM 599 C CA . THR A 1 79 ? -22.328 11.43 -9.023 1 98.5 79 THR A CA 1
ATOM 600 C C . THR A 1 79 ? -22.297 9.93 -9.297 1 98.5 79 THR A C 1
ATOM 602 O O . THR A 1 79 ? -23.234 9.211 -8.953 1 98.5 79 THR A O 1
ATOM 605 N N . VAL A 1 80 ? -21.188 9.508 -9.922 1 98.56 80 VAL A N 1
ATOM 606 C CA . VAL A 1 80 ? -21.078 8.094 -10.25 1 98.56 80 VAL A CA 1
ATOM 607 C C . VAL A 1 80 ? -19.703 7.574 -9.844 1 98.56 80 VAL A C 1
ATOM 609 O O . VAL A 1 80 ? -18.688 8.234 -10.086 1 98.56 80 VAL A O 1
ATOM 612 N N . LEU A 1 81 ? -19.703 6.43 -9.172 1 97.38 81 LEU A N 1
ATOM 613 C CA . LEU A 1 81 ? -18.469 5.727 -8.797 1 97.38 81 LEU A CA 1
ATOM 614 C C . LEU A 1 81 ? -18.219 4.543 -9.719 1 97.38 81 LEU A C 1
ATOM 616 O O . LEU A 1 81 ? -19.078 3.688 -9.898 1 97.38 81 LEU A O 1
ATOM 620 N N . VAL A 1 82 ? -17.062 4.582 -10.359 1 96.75 82 VAL A N 1
ATOM 621 C CA . VAL A 1 82 ? -16.609 3.439 -11.148 1 96.75 82 VAL A CA 1
ATOM 622 C C . VAL A 1 82 ? -15.641 2.592 -10.32 1 96.75 82 VAL A C 1
ATOM 624 O O . VAL A 1 82 ? -14.68 3.115 -9.742 1 96.75 82 VAL A O 1
ATOM 627 N N . ILE A 1 83 ? -15.883 1.278 -10.258 1 92.31 83 ILE A N 1
ATOM 628 C CA . ILE A 1 83 ? -15.008 0.421 -9.461 1 92.31 83 ILE A CA 1
ATOM 629 C C . ILE A 1 83 ? -14.562 -0.775 -10.305 1 92.31 83 ILE A C 1
ATOM 631 O O . ILE A 1 83 ? -15.242 -1.16 -11.258 1 92.31 83 ILE A O 1
ATOM 635 N N . ASP A 1 84 ? -13.383 -1.289 -9.906 1 88 84 ASP A N 1
ATOM 636 C CA . ASP A 1 84 ? -12.945 -2.57 -10.461 1 88 84 ASP A CA 1
ATOM 637 C C . ASP A 1 84 ? -13.742 -3.725 -9.852 1 88 84 ASP A C 1
ATOM 639 O O . ASP A 1 84 ? -14.266 -3.609 -8.742 1 88 84 ASP A O 1
ATOM 643 N N . ARG A 1 85 ? -13.883 -4.805 -10.648 1 81.38 85 ARG A N 1
ATOM 644 C CA . ARG A 1 85 ? -14.391 -6.094 -10.188 1 81.38 85 ARG A CA 1
ATOM 645 C C . ARG A 1 85 ? -15.906 -6.078 -10.055 1 81.38 85 ARG A C 1
ATOM 647 O O . ARG A 1 85 ? -16.438 -5.66 -9.023 1 81.38 85 ARG A O 1
ATOM 654 N N . GLU A 1 86 ? -16.562 -6.652 -10.938 1 82.31 86 GLU A N 1
ATOM 655 C CA . GLU A 1 86 ? -18.031 -6.684 -11.016 1 82.31 86 GLU A CA 1
ATOM 656 C C . GLU A 1 86 ? -18.625 -7.324 -9.766 1 82.31 86 GLU A C 1
ATOM 658 O O . GLU A 1 86 ? -19.688 -6.906 -9.297 1 82.31 86 GLU A O 1
ATOM 663 N N . TRP A 1 87 ? -17.953 -8.234 -9.211 1 72.31 87 TRP A N 1
ATOM 664 C CA . TRP A 1 87 ? -18.484 -8.977 -8.078 1 72.31 87 TRP A CA 1
ATOM 665 C C . TRP A 1 87 ? -18.641 -8.07 -6.859 1 72.31 87 TRP A C 1
ATOM 667 O O . TRP A 1 87 ? -19.375 -8.391 -5.918 1 72.31 87 TRP A O 1
ATOM 677 N N . HIS A 1 88 ? -18.016 -6.898 -6.836 1 79.81 88 HIS A N 1
ATOM 678 C CA . HIS A 1 88 ? -18.047 -6.016 -5.676 1 79.81 88 HIS A CA 1
ATOM 679 C C . HIS A 1 88 ? -19.094 -4.914 -5.859 1 79.81 88 HIS A C 1
ATOM 681 O O . HIS A 1 88 ? -19.281 -4.074 -4.973 1 79.81 88 HIS A O 1
ATOM 687 N N . ARG A 1 89 ? -19.75 -4.859 -6.926 1 85.62 89 ARG A N 1
ATOM 688 C CA . ARG A 1 89 ? -20.641 -3.764 -7.285 1 85.62 89 ARG A CA 1
ATOM 689 C C . ARG A 1 89 ? -21.719 -3.572 -6.23 1 85.62 89 ARG A C 1
ATOM 691 O O . ARG A 1 89 ? -21.984 -2.449 -5.793 1 85.62 89 ARG A O 1
ATOM 698 N N . GLU A 1 90 ? -22.344 -4.586 -5.812 1 82.44 90 GLU A N 1
ATOM 699 C CA . GLU A 1 90 ? -23.453 -4.465 -4.863 1 82.44 90 GLU A CA 1
ATOM 700 C C . GLU A 1 90 ? -22.953 -4.008 -3.494 1 82.44 90 GLU A C 1
ATOM 702 O O . GLU A 1 90 ? -23.594 -3.189 -2.836 1 82.44 90 GLU A O 1
ATOM 707 N N . ALA A 1 91 ? -21.859 -4.52 -3.084 1 78.88 91 ALA A N 1
ATOM 708 C CA . ALA A 1 91 ? -21.266 -4.066 -1.829 1 78.88 91 ALA A CA 1
ATOM 709 C C . ALA A 1 91 ? -20.906 -2.582 -1.897 1 78.88 91 ALA A C 1
ATOM 711 O O . ALA A 1 91 ? -21.156 -1.834 -0.948 1 78.88 91 ALA A O 1
ATOM 712 N N . ALA A 1 92 ? -20.344 -2.18 -3.051 1 86 92 ALA A N 1
ATOM 713 C CA . ALA A 1 92 ? -19.984 -0.774 -3.236 1 86 92 ALA A CA 1
ATOM 714 C C . ALA A 1 92 ? -21.219 0.119 -3.152 1 86 92 ALA A C 1
ATOM 716 O O . ALA A 1 92 ? -21.188 1.181 -2.527 1 86 92 ALA A O 1
ATOM 717 N N . ARG A 1 93 ? -22.312 -0.323 -3.697 1 88.31 93 ARG A N 1
ATOM 718 C CA . ARG A 1 93 ? -23.562 0.427 -3.668 1 88.31 93 ARG A CA 1
ATOM 719 C C . ARG A 1 93 ? -24.062 0.599 -2.236 1 88.31 93 ARG A C 1
ATOM 721 O O . ARG A 1 93 ? -24.656 1.629 -1.897 1 88.31 93 ARG A O 1
ATOM 728 N N . ALA A 1 94 ? -23.828 -0.354 -1.444 1 81.81 94 ALA A N 1
ATOM 729 C CA . ALA A 1 94 ? -24.281 -0.321 -0.058 1 81.81 94 ALA A CA 1
ATOM 730 C C . ALA A 1 94 ? -23.406 0.583 0.793 1 81.81 94 ALA A C 1
ATOM 732 O O . ALA A 1 94 ? -23.859 1.153 1.786 1 81.81 94 ALA A O 1
ATOM 733 N N . ILE A 1 95 ? -22.219 0.725 0.386 1 82.12 95 ILE A N 1
ATOM 734 C CA . ILE A 1 95 ? -21.219 1.444 1.176 1 82.12 95 ILE A CA 1
ATOM 735 C C . ILE A 1 95 ? -21.281 2.934 0.837 1 82.12 95 ILE A C 1
ATOM 737 O O . ILE A 1 95 ? -21.281 3.779 1.733 1 82.12 95 ILE A O 1
ATOM 741 N N . THR A 1 96 ? -21.344 3.193 -0.408 1 90.38 96 THR A N 1
ATOM 742 C CA . THR A 1 96 ? -21.172 4.566 -0.867 1 90.38 96 THR A CA 1
ATOM 743 C C . THR A 1 96 ? -22.484 5.344 -0.763 1 90.38 96 THR A C 1
ATOM 745 O O . THR A 1 96 ? -23.562 4.75 -0.641 1 90.38 96 THR A O 1
ATOM 748 N N . TRP A 1 97 ? -22.359 6.621 -0.705 1 92.94 97 TRP A N 1
ATOM 749 C CA . TRP A 1 97 ? -23.547 7.461 -0.686 1 92.94 97 TRP A CA 1
ATOM 750 C C . TRP A 1 97 ? -23.688 8.242 -1.991 1 92.94 97 TRP A C 1
ATOM 752 O O . TRP A 1 97 ? -24.406 9.242 -2.053 1 92.94 97 TRP A O 1
ATOM 762 N N . VAL A 1 98 ? -22.938 7.832 -3.051 1 95.94 98 VAL A N 1
ATOM 763 C CA . VAL A 1 98 ? -23.062 8.477 -4.355 1 95.94 98 VAL A CA 1
ATOM 764 C C . VAL A 1 98 ? -24.328 7.98 -5.059 1 95.94 98 VAL A C 1
ATOM 766 O O . VAL A 1 98 ? -24.969 7.043 -4.594 1 95.94 98 VAL A O 1
ATOM 769 N N . ASP A 1 99 ? -24.641 8.57 -6.199 1 97.69 99 ASP A N 1
ATOM 770 C CA . ASP A 1 99 ? -25.922 8.32 -6.859 1 97.69 99 ASP A CA 1
ATOM 771 C C . ASP A 1 99 ? -25.875 7.035 -7.684 1 97.69 99 ASP A C 1
ATOM 773 O O . ASP A 1 99 ? -26.906 6.383 -7.887 1 97.69 99 ASP A O 1
ATOM 777 N N . GLY A 1 100 ? -24.734 6.699 -8.227 1 97.75 100 GLY A N 1
ATOM 778 C CA . GLY A 1 100 ? -24.609 5.512 -9.06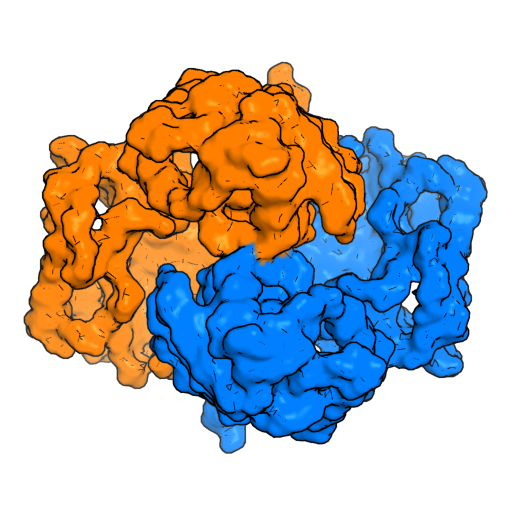2 1 97.75 100 GLY A CA 1
ATOM 779 C C . GLY A 1 100 ? -23.266 4.82 -8.93 1 97.75 100 GLY A C 1
ATOM 780 O O . GLY A 1 100 ? -22.266 5.449 -8.562 1 97.75 100 GLY A O 1
ATOM 781 N N . VAL A 1 101 ? -23.297 3.455 -9.219 1 96.94 101 VAL A N 1
ATOM 782 C CA . VAL A 1 101 ? -22.062 2.664 -9.227 1 96.94 101 VAL A CA 1
ATOM 783 C C . VAL A 1 101 ? -21.969 1.867 -10.523 1 96.94 101 VAL A C 1
ATOM 785 O O . VAL A 1 101 ? -22.938 1.211 -10.93 1 96.94 101 VAL A O 1
ATOM 788 N N . ARG A 1 102 ? -20.828 2.025 -11.195 1 96.75 102 ARG A N 1
ATOM 789 C CA . ARG A 1 102 ? -20.5 1.202 -12.359 1 96.75 102 ARG A CA 1
ATOM 790 C C . ARG A 1 102 ? -19.281 0.332 -12.078 1 96.75 102 ARG A C 1
ATOM 792 O O . ARG A 1 102 ? -18.344 0.767 -11.414 1 96.75 102 ARG A O 1
ATOM 799 N N . ALA A 1 103 ? -19.312 -0.866 -12.617 1 93.69 103 ALA A N 1
ATOM 800 C CA . ALA A 1 103 ? -18.203 -1.781 -12.375 1 93.69 103 ALA A CA 1
ATOM 801 C C . ALA A 1 103 ? -17.484 -2.145 -13.68 1 93.69 103 ALA A C 1
ATOM 803 O O . ALA A 1 103 ? -18.141 -2.316 -14.711 1 93.69 103 ALA A O 1
ATOM 804 N N . VAL A 1 104 ? -16.219 -2.17 -13.57 1 92.94 104 VAL A N 1
ATOM 805 C CA . VAL A 1 104 ? -15.375 -2.74 -14.625 1 92.94 104 VAL A CA 1
ATOM 806 C C . VAL A 1 104 ? -15.234 -4.246 -14.406 1 92.94 104 VAL A C 1
ATOM 808 O O . VAL A 1 104 ? -14.68 -4.688 -13.398 1 92.94 104 VAL A O 1
ATOM 811 N N . PRO A 1 105 ? -15.766 -5.023 -15.266 1 81.88 105 PRO A N 1
ATOM 812 C CA . PRO A 1 105 ? -15.789 -6.465 -15.031 1 81.88 105 PRO A CA 1
ATOM 813 C C . PRO A 1 105 ? -14.398 -7.078 -14.938 1 81.88 105 PRO A C 1
ATOM 815 O O . PRO A 1 105 ? -14.141 -7.918 -14.07 1 81.88 105 PRO A O 1
ATOM 818 N N . GLU A 1 106 ? -13.547 -6.805 -15.922 1 74.88 106 GLU A N 1
ATOM 819 C CA . GLU A 1 106 ? -12.188 -7.336 -15.969 1 74.88 106 GLU A CA 1
ATOM 820 C C . GLU A 1 106 ? -11.172 -6.219 -16.172 1 74.88 106 GLU A C 1
ATOM 822 O O . GLU A 1 106 ? -11.523 -5.117 -16.594 1 74.88 106 GLU A O 1
ATOM 827 N N . ARG A 1 107 ? -9.984 -6.578 -15.695 1 71.19 107 ARG A N 1
ATOM 828 C CA . ARG A 1 107 ? -8.945 -5.566 -15.867 1 71.19 107 ARG A CA 1
ATOM 829 C C . ARG A 1 107 ? -8.477 -5.5 -17.312 1 71.19 107 ARG A C 1
ATOM 831 O O . ARG A 1 107 ? -7.418 -6.023 -17.656 1 71.19 107 ARG A O 1
ATOM 838 N N . ASP A 1 108 ? -9.289 -4.949 -18.125 1 79.31 108 ASP A N 1
ATOM 839 C CA . ASP A 1 108 ? -8.922 -4.73 -19.516 1 79.31 108 ASP A CA 1
ATOM 840 C C . ASP A 1 108 ? -9.289 -3.314 -19.969 1 79.31 108 ASP A C 1
ATOM 842 O O . ASP A 1 108 ? -10.188 -2.691 -19.391 1 79.31 108 ASP A O 1
ATOM 846 N N . HIS A 1 109 ? -8.609 -2.9 -20.938 1 83.62 109 HIS A N 1
ATOM 847 C CA . HIS A 1 109 ? -8.672 -1.519 -21.391 1 83.62 109 HIS A CA 1
ATOM 848 C C . HIS A 1 109 ? -10.055 -1.186 -21.938 1 83.62 109 HIS A C 1
ATOM 850 O O . HIS A 1 109 ? -10.609 -0.129 -21.641 1 83.62 109 HIS A O 1
ATOM 856 N N . ASP A 1 110 ? -10.625 -2.111 -22.703 1 89.75 110 ASP A N 1
ATOM 857 C CA . ASP A 1 110 ? -11.922 -1.859 -23.328 1 89.75 110 ASP A CA 1
ATOM 858 C C . ASP A 1 110 ? -13.031 -1.797 -22.281 1 89.75 110 ASP A C 1
ATOM 860 O O . ASP A 1 110 ? -13.922 -0.954 -22.375 1 89.75 110 ASP A O 1
ATOM 864 N N . ALA A 1 111 ? -12.938 -2.65 -21.312 1 92.88 111 ALA A N 1
ATOM 865 C CA . ALA A 1 111 ? -13.93 -2.66 -20.234 1 92.88 111 ALA A CA 1
ATOM 866 C C . ALA A 1 111 ? -13.852 -1.381 -19.406 1 92.88 111 ALA A C 1
ATOM 868 O O . ALA A 1 111 ? -14.883 -0.819 -19.031 1 92.88 111 ALA A O 1
ATOM 869 N N . LEU A 1 112 ? -12.695 -0.943 -19.172 1 93.31 112 LEU A N 1
ATOM 870 C CA . LEU A 1 112 ? -12.5 0.304 -18.438 1 93.31 112 LEU A CA 1
ATOM 871 C C . LEU A 1 112 ? -13.078 1.484 -19.219 1 93.31 112 LEU A C 1
ATOM 873 O O . LEU A 1 112 ? -13.812 2.295 -18.656 1 93.31 112 LEU A O 1
ATOM 877 N N . SER A 1 113 ? -12.727 1.547 -20.516 1 94.88 113 SER A N 1
ATOM 878 C CA . SER A 1 113 ? -13.219 2.629 -21.359 1 94.88 113 SER A CA 1
ATOM 879 C C . SER A 1 113 ? -14.742 2.658 -21.375 1 94.88 113 SER A C 1
ATOM 881 O O . SER A 1 113 ? -15.352 3.723 -21.234 1 94.88 113 SER A O 1
ATOM 883 N N . ALA A 1 114 ? -15.336 1.497 -21.5 1 95.81 114 ALA A N 1
ATOM 884 C CA . ALA A 1 114 ? -16.797 1.405 -21.562 1 95.81 114 ALA A CA 1
ATOM 885 C C . ALA A 1 114 ? -17.438 1.867 -20.25 1 95.81 114 ALA A C 1
ATOM 887 O O . ALA A 1 114 ? -18.422 2.607 -20.266 1 95.81 114 ALA A O 1
ATOM 888 N N . ALA A 1 115 ? -16.875 1.444 -19.156 1 96.44 115 ALA A N 1
ATOM 889 C CA . ALA A 1 115 ? -17.422 1.807 -17.844 1 96.44 115 ALA A CA 1
ATOM 890 C C . ALA A 1 115 ? -17.281 3.305 -17.594 1 96.44 115 ALA A C 1
ATOM 892 O O . ALA A 1 115 ? -18.203 3.941 -17.078 1 96.44 115 ALA A O 1
ATOM 893 N N . VAL A 1 116 ? -16.156 3.867 -17.953 1 96.75 116 VAL A N 1
ATOM 894 C CA . VAL A 1 116 ? -15.883 5.289 -17.75 1 96.75 116 VAL A CA 1
ATOM 895 C C . VAL A 1 116 ? -16.797 6.121 -18.641 1 96.75 116 VAL A C 1
ATOM 897 O O . VAL A 1 116 ? -17.375 7.117 -18.203 1 96.75 116 VAL A O 1
ATOM 900 N N . GLU A 1 117 ? -16.938 5.66 -19.891 1 96.94 117 GLU A N 1
ATOM 901 C CA . GLU A 1 117 ? -17.828 6.344 -20.812 1 96.94 117 GLU A CA 1
ATOM 902 C C . GLU A 1 117 ? -19.25 6.363 -20.281 1 96.94 117 GLU A C 1
ATOM 904 O O . GLU A 1 117 ? -19.922 7.402 -20.312 1 96.94 117 GLU A O 1
ATOM 909 N N . ALA A 1 118 ? -19.703 5.254 -19.828 1 96.94 118 ALA A N 1
ATOM 910 C CA . ALA A 1 118 ? -21.047 5.152 -19.281 1 96.94 118 ALA A CA 1
ATOM 911 C C . ALA A 1 118 ? -21.219 6.055 -18.062 1 96.94 118 ALA A C 1
ATOM 913 O O . ALA A 1 118 ? -22.234 6.719 -17.906 1 96.94 118 ALA A O 1
ATOM 914 N N . ALA A 1 119 ? -20.219 6.074 -17.234 1 97.56 119 ALA A N 1
ATOM 915 C CA . ALA A 1 119 ? -20.266 6.898 -16.031 1 97.56 119 ALA A CA 1
ATOM 916 C C . ALA A 1 119 ? -20.328 8.383 -16.391 1 97.56 119 ALA A C 1
ATOM 918 O O . ALA A 1 119 ? -21.125 9.133 -15.805 1 97.56 119 ALA A O 1
ATOM 919 N N . LEU A 1 120 ? -19.484 8.789 -17.312 1 97.62 120 LEU A N 1
ATOM 920 C CA . LEU A 1 120 ? -19.484 10.18 -17.734 1 97.62 120 LEU A CA 1
ATOM 921 C C . LEU A 1 120 ? -20.812 10.555 -18.391 1 97.62 120 LEU A C 1
ATOM 923 O O . LEU A 1 120 ? -21.328 11.656 -18.172 1 97.62 120 LEU A O 1
ATOM 927 N N . ALA A 1 121 ? -21.406 9.633 -19.141 1 96.94 121 ALA A N 1
ATOM 928 C CA . ALA A 1 121 ? -22.703 9.867 -19.75 1 96.94 121 ALA A CA 1
ATOM 929 C C . ALA A 1 121 ? -23.781 10.031 -18.688 1 96.94 121 ALA A C 1
ATOM 931 O O . ALA A 1 121 ? -24.625 10.938 -18.781 1 96.94 121 ALA A O 1
ATOM 932 N N . ASP A 1 122 ? -23.734 9.172 -17.688 1 97.19 122 ASP A N 1
ATOM 933 C CA . ASP A 1 122 ? -24.688 9.25 -16.578 1 97.19 122 ASP A CA 1
ATOM 934 C C . ASP A 1 122 ? -24.609 10.602 -15.891 1 97.19 122 ASP A C 1
ATOM 936 O O . ASP A 1 122 ? -25.609 11.086 -15.352 1 97.19 122 ASP A O 1
ATOM 940 N N . CYS A 1 123 ? -23.438 11.203 -15.922 1 97.19 123 CYS A N 1
ATOM 941 C CA . CYS A 1 123 ? -23.203 12.461 -15.219 1 97.19 123 CYS A CA 1
ATOM 942 C C . CYS A 1 123 ? -23.438 13.656 -16.141 1 97.19 123 CYS A C 1
ATOM 944 O O . CYS A 1 123 ? -23.312 14.805 -15.719 1 97.19 123 CYS A O 1
ATOM 946 N N . GLY A 1 124 ? -23.703 13.398 -17.391 1 95.06 124 GLY A N 1
ATOM 947 C CA . GLY A 1 124 ? -23.891 14.461 -18.359 1 95.06 124 GLY A CA 1
ATOM 948 C C . GLY A 1 124 ? -22.578 15.102 -18.797 1 95.06 124 GLY A C 1
ATOM 949 O O . GLY A 1 124 ? -22.547 16.297 -19.109 1 95.06 124 GLY A O 1
ATOM 950 N N . LEU A 1 125 ? -21.484 14.32 -18.766 1 96.44 125 LEU A N 1
ATOM 951 C CA . LEU A 1 125 ? -20.156 14.859 -19.016 1 96.44 125 LEU A CA 1
ATOM 952 C C . LEU A 1 125 ? -19.547 14.227 -20.266 1 96.44 125 LEU A C 1
ATOM 954 O O . LEU A 1 125 ? -18.344 13.914 -20.281 1 96.44 125 LEU A O 1
ATOM 958 N N . THR A 1 126 ? -20.297 13.977 -21.312 1 90.56 126 THR A N 1
ATOM 959 C CA . THR A 1 126 ? -19.766 13.422 -22.547 1 90.56 126 THR A CA 1
ATOM 960 C C . THR A 1 126 ? -19.031 14.492 -23.344 1 90.56 126 THR A C 1
ATOM 962 O O . THR A 1 126 ? -18.391 14.195 -24.359 1 90.56 126 THR A O 1
ATOM 965 N N . ASP A 1 127 ? -19.172 15.719 -22.891 1 92.62 127 ASP A N 1
ATOM 966 C CA . ASP A 1 127 ? -18.375 16.875 -23.328 1 92.62 127 ASP A CA 1
ATOM 967 C C . ASP A 1 127 ? -18.078 17.812 -22.172 1 92.62 127 ASP A C 1
ATOM 969 O O . ASP A 1 127 ? -18.641 17.672 -21.078 1 92.62 127 ASP A O 1
ATOM 973 N N . GLY A 1 128 ? -17.047 18.656 -22.391 1 94.62 128 GLY A N 1
ATOM 974 C CA . GLY A 1 128 ? -16.75 19.656 -21.391 1 94.62 128 GLY A CA 1
ATOM 975 C C . GLY A 1 128 ? -15.359 19.516 -20.797 1 94.62 128 GLY A C 1
ATOM 976 O O . GLY A 1 128 ? -14.57 18.688 -21.25 1 94.62 128 GLY A O 1
ATOM 977 N N . ARG A 1 129 ? -15.148 20.375 -19.844 1 97.25 129 ARG A N 1
ATOM 978 C CA . ARG A 1 129 ? -13.844 20.438 -19.188 1 97.25 129 ARG A CA 1
ATOM 979 C C . ARG A 1 129 ? -13.883 19.734 -17.828 1 97.25 129 ARG A C 1
ATOM 981 O O . ARG A 1 129 ? -14.641 20.109 -16.938 1 97.25 129 ARG A O 1
ATOM 988 N N . LEU A 1 130 ? -13.07 18.703 -17.703 1 97.19 130 LEU A N 1
ATOM 989 C CA . LEU A 1 130 ? -13.047 17.891 -16.484 1 97.19 130 LEU A CA 1
ATOM 990 C C . LEU A 1 130 ? -11.742 18.109 -15.727 1 97.19 130 LEU A C 1
ATOM 992 O O . LEU A 1 130 ? -10.664 18.062 -16.312 1 97.19 130 LEU A O 1
ATOM 996 N N . GLY A 1 131 ? -11.898 18.406 -14.406 1 96.56 131 GLY A N 1
ATOM 997 C CA . GLY A 1 131 ? -10.734 18.438 -13.531 1 96.56 131 GLY A CA 1
ATOM 998 C C . GLY A 1 131 ? -10.328 17.047 -13.047 1 96.56 131 GLY A C 1
ATOM 999 O O . GLY A 1 131 ? -11.172 16.25 -12.633 1 96.56 131 GLY A O 1
ATOM 1000 N N . VAL A 1 132 ? -9.031 16.797 -13.164 1 93.06 132 VAL A N 1
ATOM 1001 C CA . VAL A 1 132 ? -8.453 15.57 -12.625 1 93.06 132 VAL A CA 1
ATOM 1002 C C . VAL A 1 132 ? -7.758 15.875 -11.297 1 93.06 132 VAL A C 1
ATOM 1004 O O . VAL A 1 132 ? -6.785 16.625 -11.258 1 93.06 132 VAL A O 1
ATOM 1007 N N . VAL A 1 133 ? -8.164 15.289 -10.227 1 86.5 133 VAL A N 1
ATOM 1008 C CA . VAL A 1 133 ? -7.742 15.656 -8.883 1 86.5 133 VAL A CA 1
ATOM 1009 C C . VAL A 1 133 ? -6.484 14.875 -8.5 1 86.5 133 VAL A C 1
ATOM 1011 O O . VAL A 1 133 ? -5.668 15.344 -7.707 1 86.5 133 VAL A O 1
ATOM 1014 N N . ASP A 1 134 ? -6.18 13.703 -9.031 1 74.12 134 ASP A N 1
ATOM 1015 C CA . ASP A 1 134 ? -5.008 12.938 -8.625 1 74.12 134 ASP A CA 1
ATOM 1016 C C . ASP A 1 134 ? -3.93 12.969 -9.711 1 74.12 134 ASP A C 1
ATOM 1018 O O . ASP A 1 134 ? -4.176 12.578 -10.852 1 74.12 134 ASP A O 1
ATOM 1022 N N . GLY A 1 135 ? -2.77 13.359 -9.148 1 66.56 135 GLY A N 1
ATOM 1023 C CA . GLY A 1 135 ? -1.642 13.438 -10.062 1 66.56 135 GLY A CA 1
ATOM 1024 C C . GLY A 1 135 ? -1.06 12.086 -10.414 1 66.56 135 GLY A C 1
ATOM 1025 O O . GLY A 1 135 ? -0.282 11.969 -11.367 1 66.56 135 GLY A O 1
ATOM 1026 N N . ASP A 1 136 ? -1.456 11.062 -9.703 1 76.88 136 ASP A N 1
ATOM 1027 C CA . ASP A 1 136 ? -0.91 9.734 -9.977 1 76.88 136 ASP A CA 1
ATOM 1028 C C . ASP A 1 136 ? -1.915 8.875 -10.734 1 76.88 136 ASP A C 1
ATOM 1030 O O . ASP A 1 136 ? -1.816 7.645 -10.727 1 76.88 136 ASP A O 1
ATOM 1034 N N . LEU A 1 137 ? -2.783 9.523 -11.414 1 86.06 137 LEU A N 1
ATOM 1035 C CA . LEU A 1 137 ? -3.768 8.836 -12.234 1 86.06 137 LEU A CA 1
ATOM 1036 C C . LEU A 1 137 ? -3.084 7.977 -13.297 1 86.06 137 LEU A C 1
ATOM 1038 O O . LEU A 1 137 ? -2.24 8.469 -14.047 1 86.06 137 LEU A O 1
ATOM 1042 N N . PRO A 1 138 ? -3.434 6.695 -13.312 1 88 138 PRO A N 1
ATOM 1043 C CA . PRO A 1 138 ? -2.85 5.84 -14.352 1 88 138 PRO A CA 1
ATOM 1044 C C . PRO A 1 138 ? -3.148 6.336 -15.758 1 88 138 PRO A C 1
ATOM 1046 O O . PRO A 1 138 ? -4.246 6.828 -16.031 1 88 138 PRO A O 1
ATOM 1049 N N . ALA A 1 139 ? -2.238 6.141 -16.656 1 89.56 139 ALA A N 1
ATOM 1050 C CA . ALA A 1 139 ? -2.369 6.574 -18.047 1 89.56 139 ALA A CA 1
ATOM 1051 C C . ALA A 1 139 ? -3.605 5.961 -18.703 1 89.56 139 ALA A C 1
ATOM 1053 O O . ALA A 1 139 ? -4.312 6.633 -19.453 1 89.56 139 ALA A O 1
ATOM 1054 N N . ALA A 1 140 ? -3.904 4.719 -18.359 1 88.88 140 ALA A N 1
ATOM 1055 C CA . ALA A 1 140 ? -5.055 4.031 -18.938 1 88.88 140 ALA A CA 1
ATOM 1056 C C . ALA A 1 140 ? -6.363 4.691 -18.5 1 88.88 140 ALA A C 1
ATOM 1058 O O . ALA A 1 140 ? -7.316 4.766 -19.281 1 88.88 140 ALA A O 1
ATOM 1059 N N . VAL A 1 141 ? -6.402 5.137 -17.312 1 91.12 141 VAL A N 1
ATOM 1060 C CA . VAL A 1 141 ? -7.598 5.789 -16.781 1 91.12 141 VAL A CA 1
ATOM 1061 C C . VAL A 1 141 ? -7.766 7.16 -17.438 1 91.12 141 VAL A C 1
ATOM 1063 O O . VAL A 1 141 ? -8.875 7.527 -17.844 1 91.12 141 VAL A O 1
ATOM 1066 N N . LEU A 1 142 ? -6.676 7.895 -17.5 1 92.81 142 LEU A N 1
ATOM 1067 C CA . LEU A 1 142 ? -6.738 9.195 -18.156 1 92.81 142 LEU A CA 1
ATOM 1068 C C . LEU A 1 142 ? -7.203 9.047 -19.609 1 92.81 142 LEU A C 1
ATOM 1070 O O . LEU A 1 142 ? -8.016 9.844 -20.078 1 92.81 142 LEU A O 1
ATOM 1074 N N . GLU A 1 143 ? -6.707 8.062 -20.266 1 92 143 GLU A N 1
ATOM 1075 C CA . GLU A 1 143 ? -7.117 7.809 -21.641 1 92 143 GLU A CA 1
ATOM 1076 C C . GLU A 1 143 ? -8.609 7.5 -21.734 1 92 143 GLU A C 1
ATOM 1078 O O . GLU A 1 143 ? -9.312 8.031 -22.594 1 92 143 GLU A O 1
ATOM 1083 N N . ALA A 1 144 ? -9.047 6.645 -20.844 1 93.81 144 ALA A N 1
ATOM 1084 C CA . ALA A 1 144 ? -10.469 6.289 -20.812 1 93.81 144 ALA A CA 1
ATOM 1085 C C . ALA A 1 144 ? -11.344 7.523 -20.625 1 93.81 144 ALA A C 1
ATOM 1087 O O . ALA A 1 144 ? -12.375 7.664 -21.266 1 93.81 144 ALA A O 1
ATOM 1088 N N . VAL A 1 145 ? -10.906 8.422 -19.766 1 95.69 145 VAL A N 1
ATOM 1089 C CA . VAL A 1 145 ? -11.656 9.641 -19.484 1 95.69 145 VAL A CA 1
ATOM 1090 C C . VAL A 1 145 ? -11.609 10.57 -20.688 1 95.69 145 VAL A C 1
ATOM 1092 O O . VAL A 1 145 ? -12.648 11.07 -21.141 1 95.69 145 VAL A O 1
ATOM 1095 N N . SER A 1 146 ? -10.461 10.758 -21.281 1 94.19 146 SER A N 1
ATOM 1096 C CA . SER A 1 146 ? -10.242 11.734 -22.344 1 94.19 146 SER A CA 1
ATOM 1097 C C . SER A 1 146 ? -10.93 11.312 -23.625 1 94.19 146 SER A C 1
ATOM 1099 O O . SER A 1 146 ? -11.289 12.164 -24.453 1 94.19 146 SER A O 1
ATOM 1101 N N . THR A 1 147 ? -11.164 10.023 -23.812 1 94.06 147 THR A N 1
ATOM 1102 C CA . THR A 1 147 ? -11.711 9.531 -25.062 1 94.06 147 THR A CA 1
ATOM 1103 C C . THR A 1 147 ? -13.18 9.164 -24.906 1 94.06 147 THR A C 1
ATOM 1105 O O . THR A 1 147 ? -13.797 8.617 -25.828 1 94.06 147 THR A O 1
ATOM 1108 N N . ALA A 1 148 ? -13.68 9.344 -23.719 1 93.06 148 ALA A N 1
ATOM 1109 C CA . ALA A 1 148 ? -15.062 8.969 -23.438 1 93.06 148 ALA A CA 1
ATOM 1110 C C . ALA A 1 148 ? -16.047 9.781 -24.281 1 93.06 148 ALA A C 1
ATOM 1112 O O . ALA A 1 148 ? -17.188 9.367 -24.484 1 93.06 148 ALA A O 1
ATOM 1113 N N . GLY A 1 149 ? -15.633 10.922 -24.734 1 88.56 149 GLY A N 1
ATOM 1114 C CA . GLY A 1 149 ? -16.422 11.789 -25.609 1 88.56 149 GLY A CA 1
ATOM 1115 C C . GLY A 1 149 ? -15.57 12.719 -26.453 1 88.56 149 GLY A C 1
ATOM 1116 O O . GLY A 1 149 ? -14.453 13.07 -26.062 1 88.56 149 GLY A O 1
ATOM 1117 N N . SER A 1 150 ? -16.031 13.047 -27.578 1 84.62 150 SER A N 1
ATOM 1118 C CA . SER A 1 150 ? -15.273 13.852 -28.516 1 84.62 150 SER A CA 1
ATOM 1119 C C . SER A 1 150 ? -15 15.242 -27.953 1 84.62 150 SER A C 1
ATOM 1121 O O . SER A 1 150 ? -14.008 15.883 -28.312 1 84.62 150 SER A O 1
ATOM 1123 N N . GLY A 1 151 ? -15.695 15.68 -26.984 1 91.88 151 GLY A N 1
ATOM 1124 C CA . GLY A 1 151 ? -15.531 17.031 -26.469 1 91.88 151 GLY A CA 1
ATOM 1125 C C . GLY A 1 151 ? -14.984 17.078 -25.062 1 91.88 151 GLY A C 1
ATOM 1126 O O . GLY A 1 151 ? -15.031 18.125 -24.406 1 91.88 151 GLY A O 1
ATOM 1127 N N . VAL A 1 152 ? -14.422 16 -24.609 1 95.31 152 VAL A N 1
ATOM 1128 C CA . VAL A 1 152 ? -13.938 15.969 -23.234 1 95.31 152 VAL A CA 1
ATOM 1129 C C . VAL A 1 152 ? -12.516 16.516 -23.188 1 95.31 152 VAL A C 1
ATOM 1131 O O . VAL A 1 152 ? -11.641 16.078 -23.938 1 95.31 152 VAL A O 1
ATOM 1134 N N . ASP A 1 153 ? -12.367 17.531 -22.438 1 96 153 ASP A N 1
ATOM 1135 C CA . ASP A 1 153 ? -11.062 18.109 -22.125 1 96 153 ASP A CA 1
ATOM 1136 C C . ASP A 1 153 ? -10.711 17.922 -20.641 1 96 153 ASP A C 1
ATOM 1138 O O . ASP A 1 153 ? -11.531 18.188 -19.766 1 96 153 ASP A O 1
ATOM 1142 N N . THR A 1 154 ? -9.477 17.422 -20.406 1 94.81 154 THR A N 1
ATOM 1143 C CA . THR A 1 154 ? -9.086 17.172 -19.031 1 94.81 154 THR A CA 1
ATOM 1144 C C . THR A 1 154 ? -7.977 18.125 -18.594 1 94.81 154 THR A C 1
ATOM 1146 O O . THR A 1 154 ? -7.125 18.516 -19.406 1 94.81 154 THR A O 1
ATOM 1149 N N . ALA A 1 155 ? -8.062 18.578 -17.375 1 92.44 155 ALA A N 1
ATOM 1150 C CA . ALA A 1 155 ? -7.016 19.375 -16.75 1 92.44 155 ALA A CA 1
ATOM 1151 C C . ALA A 1 155 ? -6.691 18.875 -15.352 1 92.44 155 ALA A C 1
ATOM 1153 O O . ALA A 1 155 ? -7.598 18.625 -14.547 1 92.44 155 ALA A O 1
ATOM 1154 N N . PHE A 1 156 ? -5.398 18.719 -15.062 1 90.56 156 PHE A N 1
ATOM 1155 C CA . PHE A 1 156 ? -4.988 18.312 -13.719 1 90.56 156 PHE A CA 1
ATOM 1156 C C . PHE A 1 156 ? -5.172 19.469 -12.734 1 90.56 156 PHE A C 1
ATOM 1158 O O . PHE A 1 156 ? -4.684 20.578 -12.969 1 90.56 156 PHE A O 1
ATOM 1165 N N . VAL A 1 157 ? -5.914 19.188 -11.656 1 92.38 157 VAL A N 1
ATOM 1166 C CA . VAL A 1 157 ? -6.18 20.188 -10.625 1 92.38 157 VAL A CA 1
ATOM 1167 C C . VAL A 1 157 ? -6.031 19.578 -9.242 1 92.38 157 VAL A C 1
ATOM 1169 O O . VAL A 1 157 ? -6.957 19.625 -8.43 1 92.38 157 VAL A O 1
ATOM 1172 N N . PRO A 1 158 ? -4.852 19.094 -8.93 1 86.25 158 PRO A N 1
ATOM 1173 C CA . PRO A 1 158 ? -4.668 18.422 -7.637 1 86.25 158 PRO A CA 1
ATOM 1174 C C . PRO A 1 158 ? -4.992 19.328 -6.453 1 86.25 158 PRO A C 1
ATOM 1176 O O . PRO A 1 158 ? -5.367 18.844 -5.383 1 86.25 158 PRO A O 1
ATOM 1179 N N . GLU A 1 159 ? -4.941 20.656 -6.57 1 88.75 159 GLU A N 1
ATOM 1180 C CA . GLU A 1 159 ? -5.191 21.609 -5.488 1 88.75 159 GLU A CA 1
ATOM 1181 C C . GLU A 1 159 ? -6.648 21.547 -5.031 1 88.75 159 GLU A C 1
ATOM 1183 O O . GLU A 1 159 ? -6.98 22.016 -3.945 1 88.75 159 GLU A O 1
ATOM 1188 N N . LEU A 1 160 ? -7.535 20.969 -5.883 1 91.75 160 LEU A N 1
ATOM 1189 C CA . LEU A 1 160 ? -8.938 20.828 -5.496 1 91.75 160 LEU A CA 1
ATOM 1190 C C . LEU A 1 160 ? -9.07 19.984 -4.23 1 91.75 160 LEU A C 1
ATOM 1192 O O . LEU A 1 160 ? -9.914 20.266 -3.383 1 91.75 160 LEU A O 1
ATOM 1196 N N . TRP A 1 161 ? -8.234 18.953 -4.082 1 90.88 161 TRP A N 1
ATOM 1197 C CA . TRP A 1 161 ? -8.258 18.109 -2.893 1 90.88 161 TRP A CA 1
ATOM 1198 C C . TRP A 1 161 ? -7.805 18.891 -1.662 1 90.88 161 TRP A C 1
ATOM 1200 O O . TRP A 1 161 ? -8.438 18.828 -0.607 1 90.88 161 TRP A O 1
ATOM 1210 N N . TRP A 1 162 ? -6.781 19.703 -1.872 1 88.94 162 TRP A N 1
ATOM 1211 C CA . TRP A 1 162 ? -6.273 20.516 -0.77 1 88.94 162 TRP A CA 1
ATOM 1212 C C . TRP A 1 162 ? -7.336 21.5 -0.282 1 88.94 162 TRP A C 1
ATOM 1214 O O . TRP A 1 162 ? -7.496 21.703 0.924 1 88.94 162 TRP A O 1
ATOM 1224 N N . ASP A 1 163 ? -8.078 21.984 -1.237 1 85.81 163 ASP A N 1
ATOM 1225 C CA . ASP A 1 163 ? -9.117 22.953 -0.908 1 85.81 163 ASP A CA 1
ATOM 1226 C C . ASP A 1 163 ? -10.258 22.281 -0.134 1 85.81 163 ASP A C 1
ATOM 1228 O O . ASP A 1 163 ? -10.805 22.875 0.799 1 85.81 163 ASP A O 1
ATOM 1232 N N . LEU A 1 164 ? -10.547 21.172 -0.499 1 89.5 164 LEU A N 1
ATOM 1233 C CA . LEU A 1 164 ? -11.664 20.453 0.114 1 89.5 164 LEU A CA 1
ATOM 1234 C C . LEU A 1 164 ? -11.359 20.141 1.575 1 89.5 164 LEU A C 1
ATOM 1236 O O . LEU A 1 164 ? -12.242 20.266 2.434 1 89.5 164 LEU A O 1
ATOM 1240 N N . VAL A 1 165 ? -10.102 19.828 1.871 1 89.56 165 VAL A N 1
ATOM 1241 C CA . VAL A 1 165 ? -9.805 19.328 3.213 1 89.56 165 VAL A CA 1
ATOM 1242 C C . VAL A 1 165 ? -9.227 20.453 4.062 1 89.56 165 VAL A C 1
ATOM 1244 O O . VAL A 1 165 ? -8.914 20.266 5.238 1 89.56 165 VAL A O 1
ATOM 1247 N N . ALA A 1 166 ? -9.148 21.641 3.504 1 84.75 166 ALA A N 1
ATOM 1248 C CA . ALA A 1 166 ? -8.57 22.797 4.188 1 84.75 166 ALA A CA 1
ATOM 1249 C C . ALA A 1 166 ? -9.57 23.406 5.168 1 84.75 166 ALA A C 1
ATOM 1251 O O . ALA A 1 166 ? -9.211 24.281 5.973 1 84.75 166 ALA A O 1
ATOM 1252 N N . ALA A 1 167 ? -10.789 22.969 5.164 1 85 167 ALA A N 1
ATOM 1253 C CA . ALA A 1 167 ? -11.812 23.547 6.035 1 85 167 ALA A CA 1
ATOM 1254 C C . ALA A 1 167 ? -12.547 22.469 6.816 1 85 167 ALA A C 1
ATOM 1256 O O . ALA A 1 167 ? -13.734 22.219 6.59 1 85 167 ALA A O 1
ATOM 1257 N N . PRO A 1 168 ? -11.867 21.969 7.805 1 91.06 168 PRO A N 1
ATOM 1258 C CA . PRO A 1 168 ? -12.516 20.906 8.586 1 91.06 168 PRO A CA 1
ATOM 1259 C C . PRO A 1 168 ? -13.727 21.406 9.375 1 91.06 168 PRO A C 1
ATOM 1261 O O . PRO A 1 168 ? -13.781 22.594 9.742 1 91.06 168 PRO A O 1
ATOM 1264 N N . THR A 1 169 ? -14.672 20.547 9.602 1 93.31 169 THR A N 1
ATOM 1265 C CA . THR A 1 169 ? -15.891 20.812 10.359 1 93.31 169 THR A CA 1
ATOM 1266 C C . THR A 1 169 ? -15.797 20.203 11.758 1 93.31 169 THR A C 1
ATOM 1268 O O . THR A 1 169 ? -14.797 19.562 12.094 1 93.31 169 THR A O 1
ATOM 1271 N N . ASP A 1 170 ? -16.938 20.391 12.516 1 92.81 170 ASP A N 1
ATOM 1272 C CA . ASP A 1 170 ? -17 19.766 13.828 1 92.81 170 ASP A CA 1
ATOM 1273 C C . ASP A 1 170 ? -16.953 18.234 13.719 1 92.81 170 ASP A C 1
ATOM 1275 O O . ASP A 1 170 ? -16.406 17.562 14.602 1 92.81 170 ASP A O 1
ATOM 1279 N N . HIS A 1 171 ? -17.484 17.781 12.703 1 93.19 171 HIS A N 1
ATOM 1280 C CA . HIS A 1 171 ? -17.422 16.344 12.453 1 93.19 171 HIS A CA 1
ATOM 1281 C C . HIS A 1 171 ? -15.969 15.898 12.281 1 93.19 171 HIS A C 1
ATOM 1283 O O . HIS A 1 171 ? -15.562 14.875 12.844 1 93.19 171 HIS A O 1
ATOM 1289 N N . ASP A 1 172 ? -15.227 16.672 11.562 1 94 172 ASP A N 1
ATOM 1290 C CA . ASP A 1 172 ? -13.828 16.344 11.32 1 94 172 ASP A CA 1
ATOM 1291 C C . ASP A 1 172 ? -13.016 16.422 12.609 1 94 172 ASP A C 1
ATOM 1293 O O . ASP A 1 172 ? -12.141 15.594 12.852 1 94 172 ASP A O 1
ATOM 1297 N N . VAL A 1 173 ? -13.352 17.359 13.414 1 93.62 173 VAL A N 1
ATOM 1298 C CA . VAL A 1 173 ? -12.648 17.547 14.68 1 93.62 173 VAL A CA 1
ATOM 1299 C C . VAL A 1 173 ? -12.867 16.344 15.578 1 93.62 173 VAL A C 1
ATOM 1301 O O . VAL A 1 173 ? -11.93 15.844 16.203 1 93.62 173 VAL A O 1
ATOM 1304 N N . ARG A 1 174 ? -14.055 15.875 15.633 1 93 174 ARG A N 1
ATOM 1305 C CA . ARG A 1 174 ? -14.344 14.688 16.438 1 93 174 ARG A CA 1
ATOM 1306 C C . ARG A 1 174 ? -13.578 13.477 15.922 1 93 174 ARG A C 1
ATOM 1308 O O . ARG A 1 174 ? -13.047 12.688 16.703 1 93 174 ARG A O 1
ATOM 1315 N N . GLY A 1 175 ? -13.555 13.359 14.625 1 92.88 175 GLY A N 1
ATOM 1316 C CA . GLY A 1 175 ? -12.828 12.25 14.023 1 92.88 175 GLY A CA 1
ATOM 1317 C C . GLY A 1 175 ? -11.344 12.266 14.336 1 92.88 175 GLY A C 1
ATOM 1318 O O . GLY A 1 175 ? -10.773 11.242 14.719 1 92.88 175 GLY A O 1
ATOM 1319 N N . ILE A 1 176 ? -10.734 13.383 14.203 1 95.06 176 ILE A N 1
ATOM 1320 C CA . ILE A 1 176 ? -9.289 13.453 14.375 1 95.06 176 ILE A CA 1
ATOM 1321 C C . ILE A 1 176 ? -8.938 13.273 15.852 1 95.06 176 ILE A C 1
ATOM 1323 O O . ILE A 1 176 ? -7.891 12.711 16.188 1 95.06 176 ILE A O 1
ATOM 1327 N N . ARG A 1 177 ? -9.797 13.734 16.781 1 95.31 177 ARG A N 1
ATOM 1328 C CA . ARG A 1 177 ? -9.57 13.516 18.203 1 95.31 177 ARG A CA 1
ATOM 1329 C C . ARG A 1 177 ? -9.555 12.023 18.531 1 95.31 177 ARG A C 1
ATOM 1331 O O . ARG A 1 177 ? -8.75 11.57 19.344 1 95.31 177 ARG A O 1
ATOM 1338 N N . SER A 1 178 ? -10.445 11.344 17.891 1 92.69 178 SER A N 1
ATOM 1339 C CA . SER A 1 178 ? -10.469 9.898 18.078 1 92.69 178 SER A CA 1
ATOM 1340 C C . SER A 1 178 ? -9.18 9.258 17.578 1 92.69 178 SER A C 1
ATOM 1342 O O . SER A 1 178 ? -8.656 8.336 18.203 1 92.69 178 SER A O 1
ATOM 1344 N N . ALA A 1 179 ? -8.664 9.695 16.484 1 93.25 179 ALA A N 1
ATOM 1345 C CA . ALA A 1 179 ? -7.391 9.203 15.961 1 93.25 179 ALA A CA 1
ATOM 1346 C C . ALA A 1 179 ? -6.242 9.523 16.922 1 93.25 179 ALA A C 1
ATOM 1348 O O . ALA A 1 179 ? -5.355 8.695 17.125 1 93.25 179 ALA A O 1
ATOM 1349 N N . ALA A 1 180 ? -6.301 10.688 17.5 1 96.69 180 ALA A N 1
ATOM 1350 C CA . ALA A 1 180 ? -5.27 11.094 18.453 1 96.69 180 ALA A CA 1
ATOM 1351 C C . ALA A 1 180 ? -5.273 10.195 19.688 1 96.69 180 ALA A C 1
ATOM 1353 O O . ALA A 1 180 ? -4.211 9.844 20.203 1 96.69 180 ALA A O 1
ATOM 1354 N N . GLU A 1 181 ? -6.441 9.844 20.125 1 95.81 181 GLU A N 1
ATOM 1355 C CA . GLU A 1 181 ? -6.559 8.938 21.25 1 95.81 181 GLU A CA 1
ATOM 1356 C C . GLU A 1 181 ? -5.906 7.59 20.953 1 95.81 181 GLU A C 1
ATOM 1358 O O . GLU A 1 181 ? -5.199 7.035 21.797 1 95.81 181 GLU A O 1
ATOM 1363 N N . ALA A 1 182 ? -6.168 7.094 19.812 1 91.75 182 ALA A N 1
ATOM 1364 C CA . ALA A 1 182 ? -5.535 5.844 19.391 1 91.75 182 ALA A CA 1
ATOM 1365 C C . ALA A 1 182 ? -4.016 5.992 19.344 1 91.75 182 ALA A C 1
ATOM 1367 O O . ALA A 1 182 ? -3.283 5.102 19.766 1 91.75 182 ALA A O 1
ATOM 1368 N N . ALA A 1 183 ? -3.564 7.09 18.812 1 94.56 183 ALA A N 1
ATOM 1369 C CA . ALA A 1 183 ? -2.129 7.344 18.719 1 94.56 183 ALA A CA 1
ATOM 1370 C C . ALA A 1 183 ? -1.488 7.371 20.094 1 94.56 183 ALA A C 1
ATOM 1372 O O . ALA A 1 183 ? -0.385 6.852 20.297 1 94.56 183 ALA A O 1
ATOM 1373 N N . ASP A 1 184 ? -2.184 7.961 21.016 1 96.38 184 ASP A N 1
ATOM 1374 C CA . ASP A 1 184 ? -1.673 8.031 22.391 1 96.38 184 ASP A CA 1
ATOM 1375 C C . ASP A 1 184 ? -1.487 6.633 22.984 1 96.38 184 ASP A C 1
ATOM 1377 O O . ASP A 1 184 ? -0.525 6.387 23.703 1 96.38 184 ASP A O 1
ATOM 1381 N N . ALA A 1 185 ? -2.367 5.758 22.688 1 93 185 ALA A N 1
ATOM 1382 C CA . ALA A 1 185 ? -2.219 4.371 23.125 1 93 185 ALA A CA 1
ATOM 1383 C C . ALA A 1 185 ? -0.959 3.74 22.531 1 93 185 ALA A C 1
ATOM 1385 O O . ALA A 1 185 ? -0.237 3.02 23.234 1 93 185 ALA A O 1
ATOM 1386 N N . GLY A 1 186 ? -0.714 3.961 21.297 1 91.88 186 GLY A N 1
ATOM 1387 C CA . GLY A 1 186 ? 0.494 3.465 20.656 1 91.88 186 GLY A CA 1
ATOM 1388 C C . GLY A 1 186 ? 1.765 4.035 21.25 1 91.88 186 GLY A C 1
ATOM 1389 O O . GLY A 1 186 ? 2.748 3.314 21.438 1 91.88 186 GLY A O 1
ATOM 1390 N N . LEU A 1 187 ? 1.733 5.305 21.562 1 93.62 187 LEU A N 1
ATOM 1391 C CA . LEU A 1 187 ? 2.895 5.957 22.156 1 93.62 187 LEU A CA 1
ATOM 1392 C C . LEU A 1 187 ? 3.193 5.387 23.531 1 93.62 187 LEU A C 1
ATOM 1394 O O . LEU A 1 187 ? 4.359 5.238 23.906 1 93.62 187 LEU A O 1
ATOM 1398 N N . ALA A 1 188 ? 2.18 5.098 24.281 1 94.12 188 ALA A N 1
ATOM 1399 C CA . ALA A 1 188 ? 2.361 4.449 25.578 1 94.12 188 ALA A CA 1
ATOM 1400 C C . ALA A 1 188 ? 3.023 3.082 25.422 1 94.12 188 ALA A C 1
ATOM 1402 O O . ALA A 1 188 ? 3.93 2.73 26.172 1 94.12 188 ALA A O 1
ATOM 1403 N N . ALA A 1 189 ? 2.621 2.385 24.453 1 90.62 189 ALA A N 1
ATOM 1404 C CA . ALA A 1 189 ? 3.199 1.075 24.172 1 90.62 189 ALA A CA 1
ATOM 1405 C C . ALA A 1 189 ? 4.656 1.203 23.734 1 90.62 189 ALA A C 1
ATOM 1407 O O . ALA A 1 189 ? 5.48 0.335 24.047 1 90.62 189 ALA A O 1
ATOM 1408 N N . LEU A 1 190 ? 4.961 2.213 23.016 1 89.75 190 LEU A N 1
ATOM 1409 C CA . LEU A 1 190 ? 6.32 2.459 22.547 1 89.75 190 LEU A CA 1
ATOM 1410 C C . LEU A 1 190 ? 7.301 2.521 23.703 1 89.75 190 LEU A C 1
ATOM 1412 O O . LEU A 1 190 ? 8.352 1.877 23.672 1 89.75 190 LEU A O 1
ATOM 1416 N N . ALA A 1 191 ? 6.961 3.215 24.703 1 87.88 191 ALA A N 1
ATOM 1417 C CA . ALA A 1 191 ? 7.824 3.373 25.875 1 87.88 191 ALA A CA 1
ATOM 1418 C C . ALA A 1 191 ? 8.117 2.025 26.531 1 87.88 191 ALA A C 1
ATOM 1420 O O . ALA A 1 191 ? 9.234 1.792 27.016 1 87.88 191 ALA A O 1
ATOM 1421 N N . SER A 1 192 ? 7.188 1.129 26.453 1 89.5 192 SER A N 1
ATOM 1422 C CA . SER A 1 192 ? 7.332 -0.186 27.078 1 89.5 192 SER A CA 1
ATOM 1423 C C . SER A 1 192 ? 8.039 -1.16 26.141 1 89.5 192 SER A C 1
ATOM 1425 O O . SER A 1 192 ? 8.727 -2.078 26.594 1 89.5 192 SER A O 1
ATOM 1427 N N . ALA A 1 193 ? 7.879 -0.927 24.891 1 88 193 ALA A N 1
ATOM 1428 C CA . ALA A 1 193 ? 8.352 -1.883 23.891 1 88 193 ALA A CA 1
ATOM 1429 C C . ALA A 1 193 ? 9.852 -1.727 23.656 1 88 193 ALA A C 1
ATOM 1431 O O . ALA A 1 193 ? 10.547 -2.705 23.359 1 88 193 ALA A O 1
ATOM 1432 N N . CYS A 1 194 ? 10.336 -0.564 23.734 1 89.19 194 CYS A N 1
ATOM 1433 C CA . CYS A 1 194 ? 11.742 -0.313 23.422 1 89.19 194 CYS A CA 1
ATOM 1434 C C . CYS A 1 194 ? 12.641 -0.747 24.578 1 89.19 194 CYS A C 1
ATOM 1436 O O . CYS A 1 194 ? 12.555 -0.195 25.688 1 89.19 194 CYS A O 1
ATOM 1438 N N . ARG A 1 195 ? 13.406 -1.734 24.328 1 90.12 195 ARG A N 1
ATOM 1439 C CA . ARG A 1 195 ? 14.398 -2.266 25.266 1 90.12 195 ARG A CA 1
ATOM 1440 C C . ARG A 1 195 ? 15.648 -2.74 24.531 1 90.12 195 ARG A C 1
ATOM 1442 O O . ARG A 1 195 ? 15.57 -3.172 23.375 1 90.12 195 ARG A O 1
ATOM 1449 N N . PRO A 1 196 ? 16.766 -2.586 25.312 1 89.44 196 PRO A N 1
ATOM 1450 C CA . PRO A 1 196 ? 17.969 -3.125 24.672 1 89.44 196 PRO A CA 1
ATOM 1451 C C . PRO A 1 196 ? 17.797 -4.578 24.234 1 89.44 196 PRO A C 1
ATOM 1453 O O . PRO A 1 196 ? 17.234 -5.391 24.984 1 89.44 196 PRO A O 1
ATOM 1456 N N . GLY A 1 197 ? 18.203 -4.828 23.031 1 85.44 197 GLY A N 1
ATOM 1457 C CA . GLY A 1 197 ? 18.188 -6.195 22.531 1 85.44 197 GLY A CA 1
ATOM 1458 C C . GLY A 1 197 ? 16.969 -6.52 21.703 1 85.44 197 GLY A C 1
ATOM 1459 O O . GLY A 1 197 ? 16.984 -7.441 20.891 1 85.44 197 GLY A O 1
ATOM 1460 N N . ARG A 1 198 ? 15.922 -5.828 21.922 1 82.81 198 ARG A N 1
ATOM 1461 C CA . ARG A 1 198 ? 14.742 -6.008 21.078 1 82.81 198 ARG A CA 1
ATOM 1462 C C . ARG A 1 198 ? 15.008 -5.52 19.656 1 82.81 198 ARG A C 1
ATOM 1464 O O . ARG A 1 198 ? 15.758 -4.559 19.453 1 82.81 198 ARG A O 1
ATOM 1471 N N . SER A 1 199 ? 14.391 -6.191 18.719 1 77.25 199 SER A N 1
ATOM 1472 C CA . SER A 1 199 ? 14.578 -5.754 17.328 1 77.25 199 SER A CA 1
ATOM 1473 C C . SER A 1 199 ? 13.609 -4.625 16.984 1 77.25 199 SER A C 1
ATOM 1475 O O . SER A 1 199 ? 12.578 -4.457 17.625 1 77.25 199 SER A O 1
ATOM 1477 N N . GLU A 1 200 ? 13.922 -3.871 15.93 1 76.31 200 GLU A N 1
ATOM 1478 C CA . GLU A 1 200 ? 13.039 -2.836 15.414 1 76.31 200 GLU A CA 1
ATOM 1479 C C . GLU A 1 200 ? 11.672 -3.416 15.039 1 76.31 200 GLU A C 1
ATOM 1481 O O . GLU A 1 200 ? 10.641 -2.809 15.305 1 76.31 200 GLU A O 1
ATOM 1486 N N . ARG A 1 201 ? 11.773 -4.516 14.516 1 72.88 201 ARG A N 1
ATOM 1487 C CA . ARG A 1 201 ? 10.555 -5.191 14.086 1 72.88 201 ARG A CA 1
ATOM 1488 C C . ARG A 1 201 ? 9.656 -5.508 15.281 1 72.88 201 ARG A C 1
ATOM 1490 O O . ARG A 1 201 ? 8.445 -5.281 15.234 1 72.88 201 ARG A O 1
ATOM 1497 N N . GLU A 1 202 ? 10.258 -6.102 16.266 1 74.19 202 GLU A N 1
ATOM 1498 C CA . GLU A 1 202 ? 9.492 -6.449 17.469 1 74.19 202 GLU A CA 1
ATOM 1499 C C . GLU A 1 202 ? 8.828 -5.219 18.078 1 74.19 202 GLU A C 1
ATOM 1501 O O . GLU A 1 202 ? 7.656 -5.262 18.453 1 74.19 202 GLU A O 1
ATOM 1506 N N . VAL A 1 203 ? 9.562 -4.184 18.141 1 80.5 203 VAL A N 1
ATOM 1507 C CA . VAL A 1 203 ? 9.031 -2.943 18.688 1 80.5 203 VAL A CA 1
ATOM 1508 C C . VAL A 1 203 ? 7.875 -2.447 17.812 1 80.5 203 VAL A C 1
ATOM 1510 O O . VAL A 1 203 ? 6.816 -2.082 18.328 1 80.5 203 VAL A O 1
ATOM 1513 N N . CYS A 1 204 ? 8.047 -2.434 16.531 1 78.69 204 CYS A N 1
ATOM 1514 C CA . CYS A 1 204 ? 7.031 -1.966 15.586 1 78.69 204 CYS A CA 1
ATOM 1515 C C . CYS A 1 204 ? 5.734 -2.744 15.766 1 78.69 204 CYS A C 1
ATOM 1517 O O . CYS A 1 204 ? 4.66 -2.15 15.867 1 78.69 204 CYS A O 1
ATOM 1519 N N . PHE A 1 205 ? 5.832 -4.004 15.867 1 74 205 PHE A N 1
ATOM 1520 C CA . PHE A 1 205 ? 4.625 -4.824 15.898 1 74 205 PHE A CA 1
ATOM 1521 C C . PHE A 1 205 ? 3.943 -4.727 17.266 1 74 205 PHE A C 1
ATOM 1523 O O . PHE A 1 205 ? 2.717 -4.797 17.344 1 74 205 PHE A O 1
ATOM 1530 N N . ASP A 1 206 ? 4.77 -4.535 18.375 1 78.31 206 ASP A N 1
ATOM 1531 C CA . ASP A 1 206 ? 4.148 -4.258 19.672 1 78.31 206 ASP A CA 1
ATOM 1532 C C . ASP A 1 206 ? 3.301 -2.988 19.609 1 78.31 206 ASP A C 1
ATOM 1534 O O . ASP A 1 206 ? 2.172 -2.965 20.109 1 78.31 206 ASP A O 1
ATOM 1538 N N . VAL A 1 207 ? 3.82 -2.037 18.984 1 83.81 207 VAL A N 1
ATOM 1539 C CA . VAL A 1 207 ? 3.139 -0.749 18.906 1 83.81 207 VAL A CA 1
ATOM 1540 C C . VAL A 1 207 ? 1.937 -0.857 17.969 1 83.81 207 VAL A C 1
ATOM 1542 O O . VAL A 1 207 ? 0.85 -0.366 18.281 1 83.81 207 VAL A O 1
ATOM 1545 N N . LEU A 1 208 ? 2.119 -1.521 16.891 1 80.38 208 LEU A N 1
ATOM 1546 C CA . LEU A 1 208 ? 1.029 -1.704 15.938 1 80.38 208 LEU A CA 1
ATOM 1547 C C . LEU A 1 208 ? -0.132 -2.457 16.578 1 80.38 208 LEU A C 1
ATOM 1549 O O . LEU A 1 208 ? -1.297 -2.145 16.312 1 80.38 208 LEU A O 1
ATOM 1553 N N . ALA A 1 209 ? 0.202 -3.432 17.344 1 74.69 209 ALA A N 1
ATOM 1554 C CA . ALA A 1 209 ? -0.835 -4.195 18.031 1 74.69 209 ALA A CA 1
ATOM 1555 C C . ALA A 1 209 ? -1.656 -3.295 18.953 1 74.69 209 ALA A C 1
ATOM 1557 O O . ALA A 1 209 ? -2.883 -3.41 19.016 1 74.69 209 ALA A O 1
ATOM 1558 N N . GLU A 1 210 ? -0.98 -2.455 19.641 1 82.81 210 GLU A N 1
ATOM 1559 C CA . GLU A 1 210 ? -1.674 -1.534 20.547 1 82.81 210 GLU A CA 1
ATOM 1560 C C . GLU A 1 210 ? -2.529 -0.542 19.75 1 82.81 210 GLU A C 1
ATOM 1562 O O . GLU A 1 210 ? -3.631 -0.191 20.188 1 82.81 210 GLU A O 1
ATOM 1567 N N . LEU A 1 211 ? -2.039 -0.05 18.688 1 83.88 211 LEU A N 1
ATOM 1568 C CA . LEU A 1 211 ? -2.805 0.853 17.828 1 83.88 211 LEU A CA 1
ATOM 1569 C C . LEU A 1 211 ? -4.066 0.172 17.312 1 83.88 211 LEU A C 1
ATOM 1571 O O . LEU A 1 211 ? -5.145 0.777 17.297 1 83.88 211 LEU A O 1
ATOM 1575 N N . ALA A 1 212 ? -3.893 -1.006 16.891 1 76.06 212 ALA A N 1
ATOM 1576 C CA . ALA A 1 212 ? -5.039 -1.774 16.406 1 76.06 212 ALA A CA 1
ATOM 1577 C C . ALA A 1 212 ? -6.09 -1.93 17.516 1 76.06 212 ALA A C 1
ATOM 1579 O O . ALA A 1 212 ? -7.285 -1.748 17.266 1 76.06 212 ALA A O 1
ATOM 1580 N N . ALA A 1 213 ? -5.594 -2.254 18.688 1 75.62 213 ALA A N 1
ATOM 1581 C CA . ALA A 1 213 ? -6.488 -2.426 19.828 1 75.62 213 ALA A CA 1
ATOM 1582 C C . ALA A 1 213 ? -7.223 -1.126 20.156 1 75.62 213 ALA A C 1
ATOM 1584 O O . ALA A 1 213 ? -8.359 -1.149 20.625 1 75.62 213 ALA A O 1
ATOM 1585 N N . ALA A 1 214 ? -6.582 -0.094 19.812 1 83.69 214 ALA A N 1
ATOM 1586 C CA . ALA A 1 214 ? -7.164 1.216 20.094 1 83.69 214 ALA A CA 1
ATOM 1587 C C . ALA A 1 214 ? -8.062 1.674 18.953 1 83.69 214 ALA A C 1
ATOM 1589 O O . ALA A 1 214 ? -8.602 2.783 18.984 1 83.69 214 ALA A O 1
ATOM 1590 N N . GLY A 1 215 ? -8.195 0.909 17.875 1 77.25 215 GLY A N 1
ATOM 1591 C CA . GLY A 1 215 ? -9.164 1.176 16.828 1 77.25 215 GLY A CA 1
ATOM 1592 C C . GLY A 1 215 ? -8.547 1.78 15.578 1 77.25 215 GLY A C 1
ATOM 1593 O O . GLY A 1 215 ? -9.266 2.205 14.672 1 77.25 215 GLY A O 1
ATOM 1594 N N . ALA A 1 216 ? -7.227 1.844 15.562 1 81.88 216 ALA A N 1
ATOM 1595 C CA . ALA A 1 216 ? -6.578 2.338 14.352 1 81.88 216 ALA A CA 1
ATOM 1596 C C . ALA A 1 216 ? -6.895 1.443 13.156 1 81.88 216 ALA A C 1
ATOM 1598 O O . ALA A 1 216 ? -7.07 0.232 13.305 1 81.88 216 ALA A O 1
ATOM 1599 N N . GLU A 1 217 ? -6.992 2.088 12.031 1 76.69 217 GLU A N 1
ATOM 1600 C CA . GLU A 1 217 ? -7.332 1.379 10.805 1 76.69 217 GLU A CA 1
ATOM 1601 C C . GLU A 1 217 ? -6.09 0.8 10.133 1 76.69 217 GLU A C 1
ATOM 1603 O O . GLU A 1 217 ? -5.047 1.455 10.078 1 76.69 217 GLU A O 1
ATOM 1608 N N . PHE A 1 218 ? -6.238 -0.434 9.75 1 71.94 218 PHE A N 1
ATOM 1609 C CA . PHE A 1 218 ? -5.215 -1.096 8.945 1 71.94 218 PHE A CA 1
ATOM 1610 C C . PHE A 1 218 ? -5.809 -1.63 7.648 1 71.94 218 PHE A C 1
ATOM 1612 O O . PHE A 1 218 ? -6.867 -2.256 7.656 1 71.94 218 PHE A O 1
ATOM 1619 N N . ARG A 1 219 ? -5.234 -1.207 6.504 1 64 219 ARG A N 1
ATOM 1620 C CA . ARG A 1 219 ? -5.73 -1.678 5.215 1 64 219 ARG A CA 1
ATOM 1621 C C . ARG A 1 219 ? -4.648 -2.434 4.453 1 64 219 ARG A C 1
ATOM 1623 O O . ARG A 1 219 ? -3.479 -2.037 4.469 1 64 219 ARG A O 1
ATOM 1630 N N . HIS A 1 220 ? -5.094 -3.492 3.889 1 56.53 220 HIS A N 1
ATOM 1631 C CA . HIS A 1 220 ? -4.203 -4.277 3.043 1 56.53 220 HIS A CA 1
ATOM 1632 C C . HIS A 1 220 ? -3.752 -3.48 1.824 1 56.53 220 HIS A C 1
ATOM 1634 O O . HIS A 1 220 ? -4.574 -2.855 1.146 1 56.53 220 HIS A O 1
ATOM 1640 N N . GLY A 1 221 ? -2.488 -3.551 1.612 1 55.28 221 GLY A N 1
ATOM 1641 C CA . GLY A 1 221 ? -1.995 -2.957 0.38 1 55.28 221 GLY A CA 1
ATOM 1642 C C . GLY A 1 221 ? -2.17 -1.452 0.331 1 55.28 221 GLY A C 1
ATOM 1643 O O . GLY A 1 221 ? -2.182 -0.858 -0.749 1 55.28 221 GLY A O 1
ATOM 1644 N N . ALA A 1 222 ? -2.623 -0.961 1.354 1 50.75 222 ALA A N 1
ATOM 1645 C CA . ALA A 1 222 ? -2.879 0.476 1.29 1 50.75 222 ALA A CA 1
ATOM 1646 C C . ALA A 1 222 ? -1.623 1.271 1.635 1 50.75 222 ALA A C 1
ATOM 1648 O O . ALA A 1 222 ? -0.817 0.844 2.465 1 50.75 222 ALA A O 1
ATOM 1649 N N . ALA A 1 223 ? -1.181 2.217 0.745 1 45.22 223 ALA A N 1
ATOM 1650 C CA . ALA A 1 223 ? -0.048 3.113 0.959 1 45.22 223 ALA A CA 1
ATOM 1651 C C . ALA A 1 223 ? -0.075 3.707 2.365 1 45.22 223 ALA A C 1
ATOM 1653 O O . ALA A 1 223 ? 0.974 3.908 2.98 1 45.22 223 ALA A O 1
ATOM 1654 N N . VAL A 1 224 ? -1.198 4.438 2.742 1 49.97 224 VAL A N 1
ATOM 1655 C CA . VAL A 1 224 ? -1.117 5.195 3.988 1 49.97 224 VAL A CA 1
ATOM 1656 C C . VAL A 1 224 ? -2.135 4.652 4.988 1 49.97 224 VAL A C 1
ATOM 1658 O O . VAL A 1 224 ? -3.342 4.695 4.742 1 49.97 224 VAL A O 1
ATOM 1661 N N . SER A 1 225 ? -1.97 3.375 5.562 1 62.19 225 SER A N 1
ATOM 1662 C CA . SER A 1 225 ? -2.68 3.045 6.793 1 62.19 225 SER A CA 1
ATOM 1663 C C . SER A 1 225 ? -1.804 3.287 8.016 1 62.19 225 SER A C 1
ATOM 1665 O O . SER A 1 225 ? -0.711 3.846 7.906 1 62.19 225 SER A O 1
ATOM 1667 N N . THR A 1 226 ? -2.283 3.117 9.188 1 57.38 226 THR A N 1
ATOM 1668 C CA . THR A 1 226 ? -1.55 3.172 10.445 1 57.38 226 THR A CA 1
ATOM 1669 C C . THR A 1 226 ? -0.18 2.514 10.305 1 57.38 226 THR A C 1
ATOM 1671 O O . THR A 1 226 ? -0.069 1.409 9.766 1 57.38 226 THR A O 1
ATOM 1674 N N . HIS A 1 227 ? 0.823 3.447 10.445 1 66.12 227 HIS A N 1
ATOM 1675 C CA . HIS A 1 227 ? 2.168 2.885 10.375 1 66.12 227 HIS A CA 1
ATOM 1676 C C . HIS A 1 227 ? 3.039 3.406 11.516 1 66.12 227 HIS A C 1
ATOM 1678 O O . HIS A 1 227 ? 2.738 4.445 12.109 1 66.12 227 HIS A O 1
ATOM 1684 N N . VAL A 1 228 ? 3.904 2.621 11.875 1 58.97 228 VAL A N 1
ATOM 1685 C CA . VAL A 1 228 ? 4.934 2.949 12.852 1 58.97 228 VAL A CA 1
ATOM 1686 C C . VAL A 1 228 ? 6.312 2.873 12.203 1 58.97 228 VAL A C 1
ATOM 1688 O O . VAL A 1 228 ? 6.668 1.853 11.609 1 58.97 228 VAL A O 1
ATOM 1691 N N . ASP A 1 229 ? 6.824 4.012 12.055 1 59.53 229 ASP A N 1
ATOM 1692 C CA . ASP A 1 229 ? 8.172 4.043 11.5 1 59.53 229 ASP A CA 1
ATOM 1693 C C . ASP A 1 229 ? 9.211 4.309 12.594 1 59.53 229 ASP A C 1
ATOM 1695 O O . ASP A 1 229 ? 9.164 5.348 13.258 1 59.53 229 ASP A O 1
ATOM 1699 N N . VAL A 1 230 ? 9.734 3.303 12.984 1 45.41 230 VAL A N 1
ATOM 1700 C CA . VAL A 1 230 ? 10.781 3.428 13.992 1 45.41 230 VAL A CA 1
ATOM 1701 C C . VAL A 1 230 ? 12.062 3.947 13.344 1 45.41 230 VAL A C 1
ATOM 1703 O O . VAL A 1 230 ? 12.5 3.426 12.32 1 45.41 230 VAL A O 1
ATOM 1706 N N . GLY A 1 231 ? 12.016 5.348 13.195 1 48.16 231 GLY A N 1
ATOM 1707 C CA . GLY A 1 231 ? 13.211 5.934 12.617 1 48.16 231 GLY A CA 1
ATOM 1708 C C . GLY A 1 231 ? 14.367 4.957 12.523 1 48.16 231 GLY A C 1
ATOM 1709 O O . GLY A 1 231 ? 14.461 4.016 13.312 1 48.16 231 GLY A O 1
ATOM 1710 N N . ALA A 1 232 ? 14.664 4.688 11.234 1 43.41 232 ALA A N 1
ATOM 1711 C CA . ALA A 1 232 ? 15.945 4.016 11.031 1 43.41 232 ALA A CA 1
ATOM 1712 C C . ALA A 1 232 ? 16.953 4.426 12.094 1 43.41 232 ALA A C 1
ATOM 1714 O O . ALA A 1 232 ? 17.094 5.613 12.406 1 43.41 232 ALA A O 1
ATOM 1715 N N . TYR A 1 233 ? 17.25 3.551 12.969 1 40.53 233 TYR A N 1
ATOM 1716 C CA . TYR A 1 233 ? 18.141 3.486 14.125 1 40.53 233 TYR A CA 1
ATOM 1717 C C . TYR A 1 233 ? 19.344 4.418 13.945 1 40.53 233 TYR A C 1
ATOM 1719 O O . TYR A 1 233 ? 19.578 4.918 12.844 1 40.53 233 TYR A O 1
ATOM 1727 N N . ALA A 1 234 ? 20.172 4.184 15.008 1 38.78 234 ALA A N 1
ATOM 1728 C CA . ALA A 1 234 ? 21.438 4.785 15.43 1 38.78 234 ALA A CA 1
ATOM 1729 C C . ALA A 1 234 ? 22.297 5.16 14.227 1 38.78 234 ALA A C 1
ATOM 1731 O O . ALA A 1 234 ? 23.031 6.156 14.266 1 38.78 234 ALA A O 1
ATOM 1732 N N . ARG A 1 235 ? 22.344 4.211 13.469 1 42.97 235 ARG A N 1
ATOM 1733 C CA . ARG A 1 235 ? 23.438 4.395 12.508 1 42.97 235 ARG A CA 1
ATOM 1734 C C . ARG A 1 235 ? 22.906 4.934 11.188 1 42.97 235 ARG A C 1
ATOM 1736 O O . ARG A 1 235 ? 23.609 4.926 10.18 1 42.97 235 ARG A O 1
ATOM 1743 N N . SER A 1 236 ? 21.547 5.133 11.242 1 41.09 236 SER A N 1
ATOM 1744 C CA . SER A 1 236 ? 21.078 5.457 9.891 1 41.09 236 SER A CA 1
ATOM 1745 C C . SER A 1 236 ? 21.734 6.738 9.383 1 41.09 236 SER A C 1
ATOM 1747 O O . SER A 1 236 ? 21.688 7.773 10.047 1 41.09 236 SER A O 1
ATOM 1749 N N . GLU A 1 237 ? 22.75 6.586 8.852 1 40.84 237 GLU A N 1
ATOM 1750 C CA . GLU A 1 237 ? 23.344 7.695 8.117 1 40.84 237 GLU A CA 1
ATOM 1751 C C . GLU A 1 237 ? 22.281 8.523 7.391 1 40.84 237 GLU A C 1
ATOM 1753 O O . GLU A 1 237 ? 22.547 9.648 6.965 1 40.84 237 GLU A O 1
ATOM 1758 N N . SER A 1 238 ? 21.172 7.836 7.043 1 38.62 238 SER A N 1
ATOM 1759 C CA . SER A 1 238 ? 20.172 8.648 6.359 1 38.62 238 SER A CA 1
ATOM 1760 C C . SER A 1 238 ? 18.797 8.453 6.969 1 38.62 238 SER A C 1
ATOM 1762 O O . SER A 1 238 ? 18.516 7.402 7.555 1 38.62 238 SER A O 1
ATOM 1764 N N . ASN A 1 239 ? 18.047 9.422 7.559 1 38.69 239 ASN A N 1
ATOM 1765 C CA . ASN A 1 239 ? 16.688 9.523 8.078 1 38.69 239 ASN A CA 1
ATOM 1766 C C . ASN A 1 239 ? 15.75 8.539 7.387 1 38.69 239 ASN A C 1
ATOM 1768 O O . ASN A 1 239 ? 14.578 8.438 7.742 1 38.69 239 ASN A O 1
ATOM 1772 N N . LEU A 1 240 ? 16.031 8.016 6.207 1 40.78 240 LEU A N 1
ATOM 1773 C CA . LEU A 1 240 ? 14.984 7.543 5.301 1 40.78 240 LEU A CA 1
ATOM 1774 C C . LEU A 1 240 ? 14.852 6.023 5.379 1 40.78 240 LEU A C 1
ATOM 1776 O O . LEU A 1 240 ? 14.242 5.406 4.508 1 40.78 240 LEU A O 1
ATOM 1780 N N . GLN A 1 241 ? 15.461 5.281 6.359 1 44.38 241 GLN A N 1
ATOM 1781 C CA . GLN A 1 241 ? 15.234 3.85 6.199 1 44.38 241 GLN A CA 1
ATOM 1782 C C . GLN A 1 241 ? 13.914 3.43 6.844 1 44.38 241 GLN A C 1
ATOM 1784 O O . GLN A 1 241 ? 13.781 2.299 7.312 1 44.38 241 GLN A O 1
ATOM 1789 N N . PRO A 1 242 ? 13.227 4.359 7.281 1 44.81 242 PRO A N 1
ATOM 1790 C CA . PRO A 1 242 ? 12.102 4.121 8.188 1 44.81 242 PRO A CA 1
ATOM 1791 C C . PRO A 1 242 ? 11.125 3.074 7.66 1 44.81 242 PRO A C 1
ATOM 1793 O O . PRO A 1 242 ? 10.375 2.477 8.43 1 44.81 242 PRO A O 1
ATOM 1796 N N . PHE A 1 243 ? 11.352 2.611 6.344 1 52.31 243 PHE A N 1
ATOM 1797 C CA . PHE A 1 243 ? 10.109 1.998 5.887 1 52.31 243 PHE A CA 1
ATOM 1798 C C . PHE A 1 243 ? 10.281 0.49 5.734 1 52.31 243 PHE A C 1
ATOM 1800 O O . PHE A 1 243 ? 9.484 -0.162 5.055 1 52.31 243 PHE A O 1
ATOM 1807 N N . VAL A 1 244 ? 11.453 -0.054 6.402 1 55.38 244 VAL A N 1
ATOM 1808 C CA . VAL A 1 244 ? 11.594 -1.506 6.469 1 55.38 244 VAL A CA 1
ATOM 1809 C C . VAL A 1 244 ? 11.828 -1.938 7.914 1 55.38 244 VAL A C 1
ATOM 1811 O O . VAL A 1 244 ? 12.664 -1.354 8.609 1 55.38 244 VAL A O 1
ATOM 1814 N N . HIS A 1 245 ? 10.945 -2.768 8.484 1 59.97 245 HIS A N 1
ATOM 1815 C CA . HIS A 1 245 ? 11.148 -3.326 9.812 1 59.97 245 HIS A CA 1
ATOM 1816 C C . HIS A 1 245 ? 12.25 -4.383 9.797 1 59.97 245 HIS A C 1
ATOM 1818 O O . HIS A 1 245 ? 12.109 -5.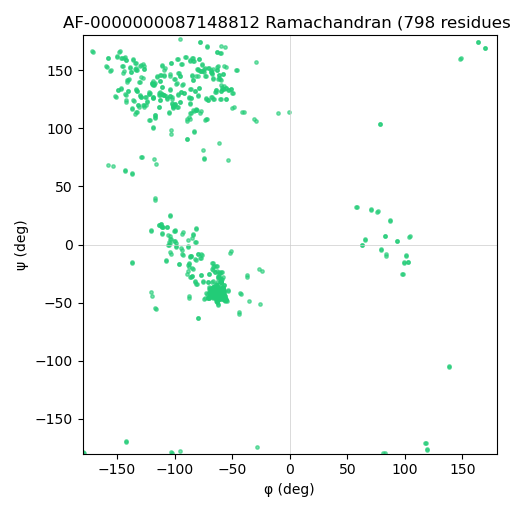43 9.164 1 59.97 245 HIS A O 1
ATOM 1824 N N . THR A 1 246 ? 13.391 -3.967 10.406 1 61.88 246 THR A N 1
ATOM 1825 C CA . THR A 1 246 ? 14.523 -4.887 10.367 1 61.88 246 THR A CA 1
ATOM 1826 C C . THR A 1 246 ? 14.617 -5.684 11.664 1 61.88 246 THR A C 1
ATOM 1828 O O . THR A 1 246 ? 14 -5.316 12.664 1 61.88 246 THR A O 1
ATOM 1831 N N . GLU A 1 247 ? 15.312 -6.812 11.602 1 66.69 247 GLU A N 1
ATOM 1832 C CA . GLU A 1 247 ? 15.602 -7.625 12.789 1 66.69 247 GLU A CA 1
ATOM 1833 C C . GLU A 1 247 ? 16.797 -7.07 13.562 1 66.69 247 GLU A C 1
ATOM 1835 O O . GLU A 1 247 ? 17.297 -7.719 14.484 1 66.69 247 GLU A O 1
ATOM 1840 N N . THR A 1 248 ? 17.156 -5.902 13.258 1 69.62 248 THR A N 1
ATOM 1841 C CA . THR A 1 248 ? 18.281 -5.285 13.938 1 69.62 248 THR A CA 1
ATOM 1842 C C . THR A 1 248 ? 17.938 -4.992 15.398 1 69.62 248 THR A C 1
ATOM 1844 O O . THR A 1 248 ? 16.938 -4.34 15.688 1 69.62 248 THR A O 1
ATOM 1847 N N . PRO A 1 249 ? 18.797 -5.48 16.266 1 77.81 249 PRO A N 1
ATOM 1848 C CA . PRO A 1 249 ? 18.531 -5.195 17.672 1 77.81 249 PRO A CA 1
ATOM 1849 C C . PRO A 1 249 ? 18.828 -3.744 18.047 1 77.81 249 PRO A C 1
ATOM 1851 O O . PRO A 1 249 ? 19.75 -3.131 17.5 1 77.81 249 PRO A O 1
ATOM 1854 N N . LEU A 1 250 ? 18.047 -3.26 18.922 1 81.5 250 LEU A N 1
ATOM 1855 C CA . LEU A 1 250 ? 18.328 -1.954 19.516 1 81.5 250 LEU A CA 1
ATOM 1856 C C . LEU A 1 250 ? 19.531 -2.027 20.438 1 81.5 250 LEU A C 1
ATOM 1858 O O . LEU A 1 250 ? 19.547 -2.82 21.391 1 81.5 250 LEU A O 1
ATOM 1862 N N . ASP A 1 251 ? 20.531 -1.19 20.188 1 84.81 251 ASP A N 1
ATOM 1863 C CA . ASP A 1 251 ? 21.766 -1.228 20.969 1 84.81 251 ASP A CA 1
ATOM 1864 C C . ASP A 1 251 ? 21.812 -0.07 21.969 1 84.81 251 ASP A C 1
ATOM 1866 O O . ASP A 1 251 ? 21.391 1.043 21.656 1 84.81 251 ASP A O 1
ATOM 1870 N N . ARG A 1 252 ? 22.438 -0.397 23.094 1 91.06 252 ARG A N 1
ATOM 1871 C CA . ARG A 1 252 ? 22.672 0.678 24.062 1 91.06 252 ARG A CA 1
ATOM 1872 C C . ARG A 1 252 ? 23.516 1.787 23.438 1 91.06 252 ARG A C 1
ATOM 1874 O O . ARG A 1 252 ? 24.453 1.515 22.688 1 91.06 252 ARG A O 1
ATOM 1881 N N . GLY A 1 253 ? 23.109 3.027 23.719 1 90.88 253 GLY A N 1
ATOM 1882 C CA . GLY A 1 253 ? 23.828 4.172 23.188 1 90.88 253 GLY A CA 1
ATOM 1883 C C . GLY A 1 253 ? 23.156 4.801 21.984 1 90.88 253 GLY A C 1
ATOM 1884 O O . GLY A 1 253 ? 23.5 5.922 21.594 1 90.88 253 GLY A O 1
ATOM 1885 N N . GLU A 1 254 ? 22.156 4.117 21.469 1 86.44 254 GLU A N 1
ATOM 1886 C CA . GLU A 1 254 ? 21.438 4.66 20.312 1 86.44 254 GLU A CA 1
ATOM 1887 C C . GLU A 1 254 ? 20.344 5.633 20.75 1 86.44 254 GLU A C 1
ATOM 1889 O O . GLU A 1 254 ? 19.734 5.449 21.812 1 86.44 254 GLU A O 1
ATOM 1894 N N . MET A 1 255 ? 20.141 6.617 19.969 1 88.75 255 MET A N 1
ATOM 1895 C CA . MET A 1 255 ? 19 7.527 20.125 1 88.75 255 MET A CA 1
ATOM 1896 C C . MET A 1 255 ? 18.359 7.824 18.781 1 88.75 255 MET A C 1
ATOM 1898 O O . MET A 1 255 ? 19.031 8.266 17.844 1 88.75 255 MET A O 1
ATOM 1902 N N . PHE A 1 256 ? 17.094 7.539 18.75 1 84.31 256 PHE A N 1
ATOM 1903 C CA . PHE A 1 256 ? 16.359 7.645 17.484 1 84.31 256 PHE A CA 1
ATOM 1904 C C . PHE A 1 256 ? 14.898 8.039 17.75 1 84.31 256 PHE A C 1
ATOM 1906 O O . PHE A 1 256 ? 14.453 8.078 18.891 1 84.31 256 PHE A O 1
ATOM 1913 N N . TRP A 1 257 ? 14.227 8.453 16.656 1 87.69 257 TRP A N 1
ATOM 1914 C CA . TRP A 1 257 ? 12.805 8.75 16.844 1 87.69 257 TRP A CA 1
ATOM 1915 C C . TRP A 1 257 ? 11.938 7.676 16.188 1 87.69 257 TRP A C 1
ATOM 1917 O O . TRP A 1 257 ? 12.383 6.977 15.281 1 87.69 257 TRP A O 1
ATOM 1927 N N . VAL A 1 258 ? 10.789 7.496 16.734 1 85.62 258 VAL A N 1
ATOM 1928 C CA . VAL A 1 258 ? 9.75 6.621 16.203 1 85.62 258 VAL A CA 1
ATOM 1929 C C . VAL A 1 258 ? 8.555 7.457 15.734 1 85.62 258 VAL A C 1
ATOM 1931 O O . VAL A 1 258 ? 8.055 8.305 16.484 1 85.62 258 VAL A O 1
ATOM 1934 N N . ASP A 1 259 ? 8.18 7.188 14.523 1 88 259 ASP A N 1
ATOM 1935 C CA . ASP A 1 259 ? 7.07 7.898 13.898 1 88 259 ASP A CA 1
ATOM 1936 C C . ASP A 1 259 ? 5.812 7.031 13.859 1 88 259 ASP A C 1
ATOM 1938 O O . ASP A 1 259 ? 5.852 5.898 13.383 1 88 259 ASP A O 1
ATOM 1942 N N . LEU A 1 260 ? 4.742 7.578 14.352 1 88.06 260 LEU A N 1
ATOM 1943 C CA . LEU A 1 260 ? 3.447 6.91 14.305 1 88.06 260 LEU A CA 1
ATOM 1944 C C . LEU A 1 260 ? 2.455 7.715 13.469 1 88.06 260 LEU A C 1
ATOM 1946 O O . LEU A 1 260 ? 2.066 8.82 13.859 1 88.06 260 LEU A O 1
ATOM 1950 N N . ILE A 1 261 ? 2.092 7.199 12.359 1 89.12 261 ILE A N 1
ATOM 1951 C CA . ILE A 1 261 ? 0.945 7.719 11.617 1 89.12 261 ILE A CA 1
ATOM 1952 C C . ILE A 1 261 ? -0.275 6.84 11.875 1 89.12 261 ILE A C 1
ATOM 1954 O O . ILE A 1 261 ? -0.242 5.633 11.617 1 89.12 261 ILE A O 1
ATOM 1958 N N . VAL A 1 262 ? -1.289 7.426 12.391 1 88.88 262 VAL A N 1
ATOM 1959 C CA . VAL A 1 262 ? -2.465 6.66 12.789 1 88.88 262 VAL A CA 1
ATOM 1960 C C . VAL A 1 262 ? -3.684 7.133 12 1 88.88 262 VAL A C 1
ATOM 1962 O O . VAL A 1 262 ? -3.965 8.328 11.945 1 88.88 262 VAL A O 1
ATOM 1965 N N . CYS A 1 263 ? -4.301 6.227 11.406 1 86.44 263 CYS A N 1
ATOM 1966 C CA . CYS A 1 263 ? -5.582 6.484 10.75 1 86.44 263 CYS A CA 1
ATOM 1967 C C . CYS A 1 263 ? -6.723 5.82 11.508 1 86.44 263 CYS A C 1
ATOM 1969 O O . CYS A 1 263 ? -6.633 4.645 11.875 1 86.44 263 CYS A O 1
ATOM 1971 N N . ARG A 1 264 ? -7.66 6.574 11.781 1 85.62 264 ARG A N 1
ATOM 1972 C CA . ARG A 1 264 ? -8.891 6.043 12.359 1 85.62 264 ARG A CA 1
ATOM 1973 C C . ARG A 1 264 ? -10.117 6.676 11.719 1 85.62 264 ARG A C 1
ATOM 1975 O O . ARG A 1 264 ? -10.281 7.895 11.75 1 85.62 264 ARG A O 1
ATOM 1982 N N . ASP A 1 265 ? -10.906 5.859 11.062 1 81.19 265 ASP A N 1
ATOM 1983 C CA . ASP A 1 265 ? -12.148 6.27 10.414 1 81.19 265 ASP A CA 1
ATOM 1984 C C . ASP A 1 265 ? -11.891 7.359 9.375 1 81.19 265 ASP A C 1
ATOM 1986 O O . ASP A 1 265 ? -12.664 8.312 9.266 1 81.19 265 ASP A O 1
ATOM 1990 N N . GLY A 1 266 ? -10.75 7.301 8.773 1 84.25 266 GLY A N 1
ATOM 1991 C CA . GLY A 1 266 ? -10.445 8.203 7.668 1 84.25 266 GLY A CA 1
ATOM 1992 C C . GLY A 1 266 ? -9.734 9.469 8.109 1 84.25 266 GLY A C 1
ATOM 1993 O O . GLY A 1 266 ? -9.461 10.352 7.293 1 84.25 266 GLY A O 1
ATOM 1994 N N . TYR A 1 267 ? -9.445 9.547 9.359 1 91.06 267 TYR A N 1
ATOM 1995 C CA . TYR A 1 267 ? -8.719 10.703 9.875 1 91.06 267 TYR A CA 1
ATOM 1996 C C . TYR A 1 267 ? -7.316 10.312 10.328 1 91.06 267 TYR A C 1
ATOM 1998 O O . TYR A 1 267 ? -7.125 9.242 10.906 1 91.06 267 TYR A O 1
ATOM 2006 N N . TYR A 1 268 ? -6.41 11.266 10.133 1 91.88 268 TYR A N 1
ATOM 2007 C CA . TYR A 1 268 ? -5.004 10.961 10.375 1 91.88 268 TYR A CA 1
ATOM 2008 C C . TYR A 1 268 ? -4.426 11.859 11.453 1 91.88 268 TYR A C 1
ATOM 2010 O O . TYR A 1 268 ? -4.727 13.055 11.5 1 91.88 268 TYR A O 1
ATOM 2018 N N . VAL A 1 269 ? -3.646 11.258 12.266 1 94.38 269 VAL A N 1
ATOM 2019 C CA . VAL A 1 269 ? -2.721 12.008 13.109 1 94.38 269 VAL A CA 1
ATOM 2020 C C . VAL A 1 269 ? -1.303 11.469 12.922 1 94.38 269 VAL A C 1
ATOM 2022 O O . VAL A 1 269 ? -1.115 10.32 12.516 1 94.38 269 VAL A O 1
ATOM 2025 N N . ASP A 1 270 ? -0.409 12.32 13.109 1 93.62 270 ASP A N 1
ATOM 2026 C CA . ASP A 1 270 ? 1.015 12.016 13.023 1 93.62 270 ASP A CA 1
ATOM 2027 C C . ASP A 1 270 ? 1.749 12.422 14.297 1 93.62 270 ASP A C 1
ATOM 2029 O O . ASP A 1 270 ? 1.626 13.562 14.75 1 93.62 270 ASP A O 1
ATOM 2033 N N . CYS A 1 271 ? 2.498 11.43 14.852 1 93.94 271 CYS A N 1
ATOM 2034 C CA . CYS A 1 271 ? 3.178 11.688 16.109 1 93.94 271 CYS A CA 1
ATOM 2035 C C . CYS A 1 271 ? 4.559 11.039 16.141 1 93.94 271 CYS A C 1
ATOM 2037 O O . CYS A 1 271 ? 4.738 9.938 15.609 1 93.94 271 CYS A O 1
ATOM 2039 N N . ASP A 1 272 ? 5.441 11.766 16.688 1 93.06 272 ASP A N 1
ATOM 2040 C CA . ASP A 1 272 ? 6.797 11.25 16.859 1 93.06 272 ASP A CA 1
ATOM 2041 C C . ASP A 1 272 ? 7.262 11.375 18.297 1 93.06 272 ASP A C 1
ATOM 2043 O O . ASP A 1 272 ? 6.945 12.359 18.984 1 93.06 272 ASP A O 1
ATOM 2047 N N . ARG A 1 273 ? 8.031 10.359 18.75 1 94.5 273 ARG A N 1
ATOM 2048 C CA . ARG A 1 273 ? 8.781 10.438 20 1 94.5 273 ARG A CA 1
ATOM 2049 C C . ARG A 1 273 ? 10.211 9.945 19.812 1 94.5 273 ARG A C 1
ATOM 2051 O O . ARG A 1 273 ? 10.477 9.102 18.953 1 94.5 273 ARG A O 1
ATOM 2058 N N . THR A 1 274 ? 11.031 10.508 20.641 1 93.31 274 THR A N 1
ATOM 2059 C CA . THR A 1 274 ? 12.438 10.109 20.625 1 93.31 274 THR A CA 1
ATOM 2060 C C . THR A 1 274 ? 12.719 9.094 21.734 1 93.31 274 THR A C 1
ATOM 2062 O O . THR A 1 274 ? 12.242 9.25 22.859 1 93.31 274 THR A O 1
ATOM 2065 N N . VAL A 1 275 ? 13.516 8.094 21.359 1 91.94 275 VAL A N 1
ATOM 2066 C CA . VAL A 1 275 ? 13.891 7.035 22.281 1 91.94 275 VAL A CA 1
ATOM 2067 C C . VAL A 1 275 ? 15.414 6.961 22.406 1 91.94 275 VAL A C 1
ATOM 2069 O O . VAL A 1 275 ? 16.125 6.957 21.391 1 91.94 275 VAL A O 1
ATOM 2072 N N . ALA A 1 276 ? 15.914 6.953 23.609 1 93.25 276 ALA A N 1
ATOM 2073 C CA . ALA A 1 276 ? 17.312 6.621 23.891 1 93.25 276 ALA A CA 1
ATOM 2074 C C . ALA A 1 276 ? 17.422 5.234 24.531 1 93.25 276 ALA A C 1
ATOM 2076 O O . ALA A 1 276 ? 16.75 4.945 25.516 1 93.25 276 ALA A O 1
ATOM 2077 N N . ILE A 1 277 ? 18.203 4.422 23.922 1 92 277 ILE A N 1
ATOM 2078 C CA . ILE A 1 277 ? 18.453 3.105 24.5 1 92 277 ILE A CA 1
ATOM 2079 C C . ILE A 1 277 ? 19.609 3.186 25.484 1 92 277 ILE A C 1
ATOM 2081 O O . ILE A 1 277 ? 20.766 3.268 25.094 1 92 277 ILE A O 1
ATOM 2085 N N . GLY A 1 278 ? 19.281 3.088 26.766 1 94.06 278 GLY A N 1
ATOM 2086 C CA . GLY A 1 278 ? 20.25 3.406 27.797 1 94.06 278 GLY A CA 1
ATOM 2087 C C . GLY A 1 278 ? 20.344 4.891 28.094 1 94.06 278 GLY A C 1
ATOM 2088 O O . GLY A 1 278 ? 19.609 5.691 27.516 1 94.06 278 GLY A O 1
ATOM 2089 N N . GLU A 1 279 ? 21.219 5.219 29 1 96.12 279 GLU A N 1
ATOM 2090 C CA . GLU A 1 279 ? 21.406 6.621 29.359 1 96.12 279 GLU A CA 1
ATOM 2091 C C . GLU A 1 279 ? 21.984 7.418 28.203 1 96.12 279 GLU A C 1
ATOM 2093 O O . GLU A 1 279 ? 23.031 7.066 27.656 1 96.12 279 GLU A O 1
ATOM 2098 N N . PRO A 1 280 ? 21.344 8.461 27.828 1 96.69 280 PRO A N 1
ATOM 2099 C CA . PRO A 1 280 ? 21.859 9.266 26.734 1 96.69 280 PRO A CA 1
ATOM 2100 C C . PRO A 1 280 ? 23.156 10 27.094 1 96.69 280 PRO A C 1
ATOM 2102 O O . PRO A 1 280 ? 23.328 10.422 28.25 1 96.69 280 PRO A O 1
ATOM 2105 N N . SER A 1 281 ? 23.969 10.18 26.109 1 96.88 281 SER A N 1
ATOM 2106 C CA . SER A 1 281 ? 25.172 10.992 26.297 1 96.88 281 SER A CA 1
ATOM 2107 C C . SER A 1 281 ? 24.828 12.469 26.422 1 96.88 281 SER A C 1
ATOM 2109 O O . SER A 1 281 ? 23.688 12.867 26.172 1 96.88 281 SER A O 1
ATOM 2111 N N . ALA A 1 282 ? 25.797 13.266 26.781 1 98 282 ALA A N 1
ATOM 2112 C CA . ALA A 1 282 ? 25.578 14.703 26.875 1 98 282 ALA A CA 1
ATOM 2113 C C . ALA A 1 282 ? 25.203 15.297 25.516 1 98 282 ALA A C 1
ATOM 2115 O O . ALA A 1 282 ? 24.344 16.172 25.422 1 98 282 ALA A O 1
ATOM 2116 N N . ALA A 1 283 ? 25.922 14.805 24.531 1 96.88 283 ALA A N 1
ATOM 2117 C CA . ALA A 1 283 ? 25.641 15.281 23.172 1 96.88 283 ALA A CA 1
ATOM 2118 C C . ALA A 1 283 ? 24.219 14.922 22.75 1 96.88 283 ALA A C 1
ATOM 2120 O O . ALA A 1 283 ? 23.516 15.742 22.141 1 96.88 283 ALA A O 1
ATOM 2121 N N . GLN A 1 284 ? 23.797 13.711 23.062 1 95.88 284 GLN A N 1
ATOM 2122 C CA . GLN A 1 284 ? 22.438 13.266 22.75 1 95.88 284 GLN A CA 1
ATOM 2123 C C . GLN A 1 284 ? 21.406 14.086 23.5 1 95.88 284 GLN A C 1
ATOM 2125 O O . GLN A 1 284 ? 20.375 14.469 22.938 1 95.88 284 GLN A O 1
ATOM 2130 N N . ARG A 1 285 ? 21.641 14.398 24.672 1 98 285 ARG A N 1
ATOM 2131 C CA . ARG A 1 285 ? 20.734 15.227 25.469 1 98 285 ARG A CA 1
ATOM 2132 C C . ARG A 1 285 ? 20.609 16.625 24.859 1 98 285 ARG A C 1
ATOM 2134 O O . ARG A 1 285 ? 19.516 17.203 24.844 1 98 285 ARG A O 1
ATOM 2141 N N . THR A 1 286 ? 21.719 17.125 24.453 1 98.12 286 THR A N 1
ATOM 2142 C CA . THR A 1 286 ? 21.688 18.453 23.828 1 98.12 286 THR A CA 1
ATOM 2143 C C . THR A 1 286 ? 20.828 18.438 22.562 1 98.12 286 THR A C 1
ATOM 2145 O O . THR A 1 286 ? 20.078 19.375 22.328 1 98.12 286 THR A O 1
ATOM 2148 N N . ILE A 1 287 ? 20.984 17.391 21.766 1 96.5 287 ILE A N 1
ATOM 2149 C CA . ILE A 1 287 ? 20.156 17.234 20.578 1 96.5 287 ILE A CA 1
ATOM 2150 C C . ILE A 1 287 ? 18.688 17.25 20.953 1 96.5 287 ILE A C 1
ATOM 2152 O O . ILE A 1 287 ? 17.891 17.953 20.328 1 96.5 287 ILE A O 1
ATOM 2156 N N . TYR A 1 288 ? 18.344 16.484 21.984 1 97.56 288 TYR A N 1
ATOM 2157 C CA . TYR A 1 288 ? 16.938 16.406 22.391 1 97.56 288 TYR A CA 1
ATOM 2158 C C . TYR A 1 288 ? 16.469 17.75 22.953 1 97.56 288 TYR A C 1
ATOM 2160 O O . TYR A 1 288 ? 15.344 18.172 22.656 1 97.56 288 TYR A O 1
ATOM 2168 N N . GLU A 1 289 ? 17.25 18.375 23.734 1 98.44 289 GLU A N 1
ATOM 2169 C CA . GLU A 1 289 ? 16.906 19.688 24.297 1 98.44 289 GLU A CA 1
ATOM 2170 C C . GLU A 1 289 ? 16.641 20.703 23.203 1 98.44 289 GLU A C 1
ATOM 2172 O O . GLU A 1 289 ? 15.703 21.484 23.297 1 98.44 289 GLU A O 1
ATOM 2177 N N 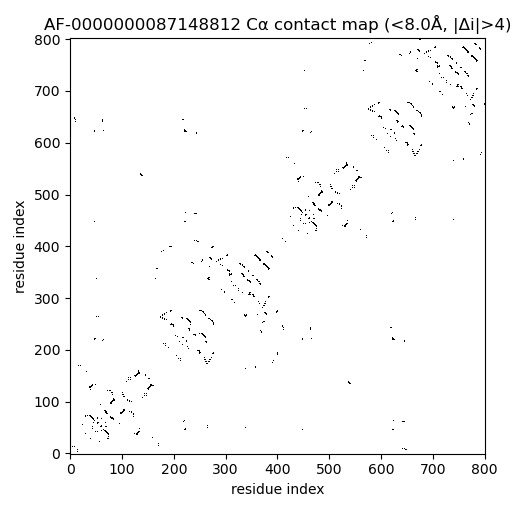. ALA A 1 290 ? 17.484 20.719 22.25 1 98.5 290 ALA A N 1
ATOM 2178 C CA . ALA A 1 290 ? 17.281 21.594 21.094 1 98.5 290 ALA A CA 1
ATOM 2179 C C . ALA A 1 290 ? 15.938 21.312 20.422 1 98.5 290 ALA A C 1
ATOM 2181 O O . ALA A 1 290 ? 15.18 22.234 20.125 1 98.5 290 ALA A O 1
ATOM 2182 N N . CYS A 1 291 ? 15.664 20.031 20.203 1 98 291 CYS A N 1
ATOM 2183 C CA . CYS A 1 291 ? 14.422 19.625 19.562 1 98 291 CYS A CA 1
ATOM 2184 C C . CYS A 1 291 ? 13.211 20.047 20.391 1 98 291 CYS A C 1
ATOM 2186 O O . CYS A 1 291 ? 12.227 20.547 19.844 1 98 291 CYS A O 1
ATOM 2188 N N . GLU A 1 292 ? 13.312 19.844 21.672 1 98.5 292 GLU A N 1
ATOM 2189 C CA . GLU A 1 292 ? 12.242 20.25 22.578 1 98.5 292 GLU A CA 1
ATOM 2190 C C . GLU A 1 292 ? 12.016 21.766 22.516 1 98.5 292 GLU A C 1
ATOM 2192 O O . GLU A 1 292 ? 10.875 22.219 22.484 1 98.5 292 GLU A O 1
ATOM 2197 N N . ALA A 1 293 ? 13.062 22.484 22.547 1 98.75 293 ALA A N 1
ATOM 2198 C CA . ALA A 1 293 ? 12.969 23.938 22.469 1 98.75 293 ALA A CA 1
ATOM 2199 C C . ALA A 1 293 ? 12.352 24.359 21.125 1 98.75 293 ALA A C 1
ATOM 2201 O O . ALA A 1 293 ? 11.555 25.297 21.078 1 98.75 293 ALA A O 1
ATOM 2202 N N . MET A 1 294 ? 12.781 23.719 20.062 1 98.81 294 MET A N 1
ATOM 2203 C CA . MET A 1 294 ? 12.172 23.969 18.766 1 98.81 294 MET A CA 1
ATOM 2204 C C . MET A 1 294 ? 10.672 23.734 18.812 1 98.81 294 MET A C 1
ATOM 2206 O O . MET A 1 294 ? 9.891 24.562 18.328 1 98.81 294 MET A O 1
ATOM 2210 N N . TYR A 1 295 ? 10.297 22.594 19.375 1 98.44 295 TYR A N 1
ATOM 2211 C CA . TYR A 1 295 ? 8.891 22.203 19.469 1 98.44 295 TYR A CA 1
ATOM 2212 C C . TYR A 1 295 ? 8.07 23.281 20.172 1 98.44 295 TYR A C 1
ATOM 2214 O O . TYR A 1 295 ? 7.027 23.688 19.656 1 98.44 295 TYR A O 1
ATOM 2222 N N . GLU A 1 296 ? 8.547 23.75 21.266 1 98.31 296 GLU A N 1
ATOM 2223 C CA . GLU A 1 296 ? 7.844 24.781 22.031 1 98.31 296 GLU A CA 1
ATOM 2224 C C . GLU A 1 296 ? 7.727 26.078 21.234 1 98.31 296 GLU A C 1
ATOM 2226 O O . GLU A 1 296 ? 6.656 26.688 21.188 1 98.31 296 GLU A O 1
ATOM 2231 N N . ALA A 1 297 ? 8.797 26.5 20.625 1 98.62 297 ALA A N 1
ATOM 2232 C CA . ALA A 1 297 ? 8.797 27.734 19.844 1 98.62 297 ALA A CA 1
ATOM 2233 C C . ALA A 1 297 ? 7.832 27.641 18.656 1 98.62 297 ALA A C 1
ATOM 2235 O O . ALA A 1 297 ? 7.141 28.609 18.344 1 98.62 297 ALA A O 1
ATOM 2236 N N . MET A 1 298 ? 7.855 26.531 18.031 1 98.62 298 MET A N 1
ATOM 2237 C CA . MET A 1 298 ? 7 26.344 16.859 1 98.62 298 MET A CA 1
ATOM 2238 C C . MET A 1 298 ? 5.527 26.344 17.25 1 98.62 298 MET A C 1
ATOM 2240 O O . MET A 1 298 ? 4.703 26.969 16.594 1 98.62 298 MET A O 1
ATOM 2244 N N . ILE A 1 299 ? 5.184 25.641 18.375 1 98.06 299 ILE A N 1
ATOM 2245 C CA . ILE A 1 299 ? 3.803 25.625 18.828 1 98.06 299 ILE A CA 1
ATOM 2246 C C . ILE A 1 299 ? 3.346 27.047 19.156 1 98.06 299 ILE A C 1
ATOM 2248 O O . ILE A 1 299 ? 2.23 27.438 18.812 1 98.06 299 ILE A O 1
ATOM 2252 N N . GLU A 1 300 ? 4.184 27.781 19.781 1 97.56 300 GLU A N 1
ATOM 2253 C CA . GLU A 1 300 ? 3.855 29.141 20.172 1 97.56 300 GLU A CA 1
ATOM 2254 C C . GLU A 1 300 ? 3.588 30.016 18.938 1 97.56 300 GLU A C 1
ATOM 2256 O O . GLU A 1 300 ? 2.787 30.953 19 1 97.56 300 GLU A O 1
ATOM 2261 N N . ALA A 1 301 ? 4.195 29.688 17.859 1 97.88 301 ALA A N 1
ATOM 2262 C CA . ALA A 1 301 ? 4.074 30.484 16.641 1 97.88 301 ALA A CA 1
ATOM 2263 C C . ALA A 1 301 ? 2.789 30.141 15.891 1 97.88 301 ALA A C 1
ATOM 2265 O O . ALA A 1 301 ? 2.389 30.859 14.969 1 97.88 301 ALA A O 1
ATOM 2266 N N . VAL A 1 302 ? 2.131 29.078 16.219 1 98.12 302 VAL A N 1
ATOM 2267 C CA . VAL A 1 302 ? 0.974 28.594 15.461 1 98.12 302 VAL A CA 1
ATOM 2268 C C . VAL A 1 302 ? -0.268 29.391 15.867 1 98.12 302 VAL A C 1
ATOM 2270 O O . VAL A 1 302 ? -0.739 29.281 17 1 98.12 302 VAL A O 1
ATOM 2273 N N . GLU A 1 303 ? -0.805 30.094 15.023 1 96.69 303 GLU A N 1
ATOM 2274 C CA . GLU A 1 303 ? -2.066 30.812 15.148 1 96.69 303 GLU A CA 1
ATOM 2275 C C . GLU A 1 303 ? -2.674 31.109 13.781 1 96.69 303 GLU A C 1
ATOM 2277 O O . GLU A 1 303 ? -1.977 31.062 12.766 1 96.69 303 GLU A O 1
ATOM 2282 N N . PRO A 1 304 ? -3.957 31.375 13.781 1 96.31 304 PRO A N 1
ATOM 2283 C CA . PRO A 1 304 ? -4.559 31.703 12.484 1 96.31 304 PRO A CA 1
ATOM 2284 C C . PRO A 1 304 ? -3.885 32.906 11.805 1 96.31 304 PRO A C 1
ATOM 2286 O O . PRO A 1 304 ? -3.562 33.875 12.469 1 96.31 304 PRO A O 1
ATOM 2289 N N . GLY A 1 305 ? -3.617 32.719 10.5 1 96.5 305 GLY A N 1
ATOM 2290 C CA . GLY A 1 305 ? -3.059 33.812 9.727 1 96.5 305 GLY A CA 1
ATOM 2291 C C . GLY A 1 305 ? -1.559 33.719 9.539 1 96.5 305 GLY A C 1
ATOM 2292 O O . GLY A 1 305 ? -0.987 34.375 8.672 1 96.5 305 GLY A O 1
ATOM 2293 N N . VAL A 1 306 ? -0.93 32.906 10.297 1 97.19 306 VAL A N 1
ATOM 2294 C CA . VAL A 1 306 ? 0.517 32.75 10.172 1 97.19 306 VAL A CA 1
ATOM 2295 C C . VAL A 1 306 ? 0.845 31.844 8.992 1 97.19 306 VAL A C 1
ATOM 2297 O O . VAL A 1 306 ? 0.06 30.953 8.641 1 97.19 306 VAL A O 1
ATOM 2300 N N . THR A 1 307 ? 1.991 32.062 8.359 1 97.94 307 THR A N 1
ATOM 2301 C CA . THR A 1 307 ? 2.424 31.219 7.242 1 97.94 307 THR A CA 1
ATOM 2302 C C . THR A 1 307 ? 3.176 30 7.75 1 97.94 307 THR A C 1
ATOM 2304 O O . THR A 1 307 ? 3.705 30 8.867 1 97.94 307 THR A O 1
ATOM 2307 N N . GLY A 1 308 ? 3.238 28.969 6.945 1 97.81 308 GLY A N 1
ATOM 2308 C CA . GLY A 1 308 ? 4.086 27.828 7.254 1 97.81 308 GLY A CA 1
ATOM 2309 C C . GLY A 1 308 ? 5.547 28.219 7.441 1 97.81 308 GLY A C 1
ATOM 2310 O O . GLY A 1 308 ? 6.234 27.641 8.289 1 97.81 308 GLY A O 1
ATOM 2311 N N . ARG A 1 309 ? 5.961 29.172 6.688 1 98 309 ARG A N 1
ATOM 2312 C CA . ARG A 1 309 ? 7.328 29.656 6.785 1 98 309 ARG A CA 1
ATOM 2313 C C . ARG A 1 309 ? 7.59 30.281 8.156 1 98 309 ARG A C 1
ATOM 2315 O O . ARG A 1 309 ? 8.672 30.109 8.719 1 98 309 ARG A O 1
ATOM 2322 N N . ALA A 1 310 ? 6.641 31 8.602 1 98.38 310 ALA A N 1
ATOM 2323 C CA . ALA A 1 310 ? 6.812 31.641 9.906 1 98.38 310 ALA A CA 1
ATOM 2324 C C . ALA A 1 310 ? 6.977 30.609 11.008 1 98.38 310 ALA A C 1
ATOM 2326 O O . ALA A 1 310 ? 7.809 30.766 11.906 1 98.38 310 ALA A O 1
ATOM 2327 N N . VAL A 1 311 ? 6.18 29.594 10.969 1 98.62 311 VAL A N 1
ATOM 2328 C CA . VAL A 1 311 ? 6.301 28.516 11.945 1 98.62 311 VAL A CA 1
ATOM 2329 C C . VAL A 1 311 ? 7.656 27.828 11.789 1 98.62 311 VAL A C 1
ATOM 2331 O O . VAL A 1 311 ? 8.328 27.531 12.781 1 98.62 311 VAL A O 1
ATOM 2334 N N . TRP A 1 312 ? 8.031 27.578 10.516 1 98.25 312 TRP A N 1
ATOM 2335 C CA . TRP A 1 312 ? 9.336 27 10.227 1 98.25 312 TRP A CA 1
ATOM 2336 C C . TRP A 1 312 ? 10.461 27.844 10.805 1 98.25 312 TRP A C 1
ATOM 2338 O O . TRP A 1 312 ? 11.391 27.328 11.43 1 98.25 312 TRP A O 1
ATOM 2348 N N . ARG A 1 313 ? 10.391 29.141 10.641 1 98.19 313 ARG A N 1
ATOM 2349 C CA . ARG A 1 313 ? 11.414 30.062 11.102 1 98.19 313 ARG A CA 1
ATOM 2350 C C . ARG A 1 313 ? 11.547 30.031 12.617 1 98.19 313 ARG A C 1
ATOM 2352 O O . ARG A 1 313 ? 12.648 30.109 13.156 1 98.19 313 ARG A O 1
ATOM 2359 N N . ALA A 1 314 ? 10.445 29.938 13.297 1 98.56 314 ALA A N 1
ATOM 2360 C CA . ALA A 1 314 ? 10.469 29.844 14.758 1 98.56 314 ALA A CA 1
ATOM 2361 C C . ALA A 1 314 ? 11.32 28.656 15.211 1 98.56 314 ALA A C 1
ATOM 2363 O O . ALA A 1 314 ? 12.102 28.766 16.156 1 98.56 314 ALA A O 1
ATOM 2364 N N . GLY A 1 315 ? 11.148 27.531 14.578 1 98.44 315 GLY A N 1
ATOM 2365 C CA . GLY A 1 315 ? 11.953 26.359 14.891 1 98.44 315 GLY A CA 1
ATOM 2366 C C . GLY A 1 315 ? 13.398 26.5 14.445 1 98.44 315 GLY A C 1
ATOM 2367 O O . GLY A 1 315 ? 14.32 26.172 15.195 1 98.44 315 GLY A O 1
ATOM 2368 N N . HIS A 1 316 ? 13.531 26.969 13.211 1 98.06 316 HIS A N 1
ATOM 2369 C CA . HIS A 1 316 ? 14.852 27.141 12.633 1 98.06 316 HIS A CA 1
ATOM 2370 C C . HIS A 1 316 ? 15.719 28.062 13.492 1 98.06 316 HIS A C 1
ATOM 2372 O O . HIS A 1 316 ? 16.906 27.766 13.711 1 98.06 316 HIS A O 1
ATOM 2378 N N . ASP A 1 317 ? 15.219 29.125 13.906 1 98.44 317 ASP A N 1
ATOM 2379 C CA . ASP A 1 317 ? 15.961 30.078 14.719 1 98.44 317 ASP A CA 1
ATOM 2380 C C . ASP A 1 317 ? 16.453 29.453 16.016 1 98.44 317 ASP A C 1
ATOM 2382 O O . ASP A 1 317 ? 17.578 29.688 16.453 1 98.44 317 ASP A O 1
ATOM 2386 N N . VAL A 1 318 ? 15.625 28.672 16.641 1 98.62 318 VAL A N 1
ATOM 2387 C CA . VAL A 1 318 ? 16.031 27.969 17.844 1 98.62 318 VAL A CA 1
ATOM 2388 C C . VAL A 1 318 ? 17.141 26.969 17.516 1 98.62 318 VAL A C 1
ATOM 2390 O O . VAL A 1 318 ? 18.125 26.875 18.234 1 98.62 318 VAL A O 1
ATOM 2393 N N . ALA A 1 319 ? 16.969 26.188 16.469 1 98.31 319 ALA A N 1
ATOM 2394 C CA . ALA A 1 319 ? 18 25.234 16.062 1 98.31 319 ALA A CA 1
ATOM 2395 C C . ALA A 1 319 ? 19.344 25.938 15.875 1 98.31 319 ALA A C 1
ATOM 2397 O O . ALA A 1 319 ? 20.391 25.391 16.234 1 98.31 319 ALA A O 1
ATOM 2398 N N . ALA A 1 320 ? 19.297 27.125 15.305 1 98.12 320 ALA A N 1
ATOM 2399 C CA . ALA A 1 320 ? 20.516 27.906 15.062 1 98.12 320 ALA A CA 1
ATOM 2400 C C . ALA A 1 320 ? 21.203 28.281 16.375 1 98.12 320 ALA A C 1
ATOM 2402 O O . ALA A 1 320 ? 22.438 28.297 16.453 1 98.12 320 ALA A O 1
ATOM 2403 N N . GLU A 1 321 ? 20.5 28.594 17.344 1 98.31 321 GLU A N 1
ATOM 2404 C CA . GLU A 1 321 ? 21.062 28.906 18.656 1 98.31 321 GLU A CA 1
ATOM 2405 C C . GLU A 1 321 ? 21.859 27.719 19.219 1 98.31 321 GLU A C 1
ATOM 2407 O O . GLU A 1 321 ? 22.828 27.906 19.953 1 98.31 321 GLU A O 1
ATOM 2412 N N . TYR A 1 322 ? 21.422 26.531 18.875 1 98.06 322 TYR A N 1
ATOM 2413 C CA . TYR A 1 322 ? 22.094 25.328 19.344 1 98.06 322 TYR A CA 1
ATOM 2414 C C . TYR A 1 322 ? 23.141 24.859 18.344 1 98.06 322 TYR A C 1
ATOM 2416 O O . TYR A 1 322 ? 23.859 23.891 18.594 1 98.06 322 TYR A O 1
ATOM 2424 N N . GLY A 1 323 ? 23.172 25.469 17.156 1 97.75 323 GLY A N 1
ATOM 2425 C CA . GLY A 1 323 ? 24.125 25.109 16.125 1 97.75 323 GLY A CA 1
ATOM 2426 C C . GLY A 1 323 ? 23.656 23.969 15.242 1 97.75 323 GLY A C 1
ATOM 2427 O O . GLY A 1 323 ? 24.484 23.266 14.648 1 97.75 323 GLY A O 1
ATOM 2428 N N . TYR A 1 324 ? 22.359 23.703 15.188 1 96.81 324 TYR A N 1
ATOM 2429 C CA . TYR A 1 324 ? 21.844 22.562 14.438 1 96.81 324 TYR A CA 1
ATOM 2430 C C . TYR A 1 324 ? 21.047 23.016 13.219 1 96.81 324 TYR A C 1
ATOM 2432 O O . TYR A 1 324 ? 20.25 22.25 12.672 1 96.81 324 TYR A O 1
ATOM 2440 N N . GLU A 1 325 ? 21.141 24.266 12.703 1 94.94 325 GLU A N 1
ATOM 2441 C CA . GLU A 1 325 ? 20.328 24.812 11.617 1 94.94 325 GLU A CA 1
ATOM 2442 C C . GLU A 1 325 ? 20.531 24 10.328 1 94.94 325 GLU A C 1
ATOM 2444 O O . GLU A 1 325 ? 19.641 23.938 9.492 1 94.94 325 GLU A O 1
ATOM 2449 N N . ASP A 1 326 ? 21.703 23.328 10.188 1 91.69 326 ASP A N 1
ATOM 2450 C CA . ASP A 1 326 ? 22 22.547 8.984 1 91.69 326 ASP A CA 1
ATOM 2451 C C . ASP A 1 326 ? 21.75 21.062 9.211 1 91.69 326 ASP A C 1
ATOM 2453 O O . ASP A 1 326 ? 22.125 20.234 8.375 1 91.69 326 ASP A O 1
ATOM 2457 N N . ARG A 1 327 ? 21.094 20.703 10.297 1 89.69 327 ARG A N 1
ATOM 2458 C CA . ARG A 1 327 ? 20.875 19.297 10.648 1 89.69 327 ARG A CA 1
ATOM 2459 C C . ARG A 1 327 ? 19.391 18.969 10.734 1 89.69 327 ARG A C 1
ATOM 2461 O O . ARG A 1 327 ? 19.016 17.906 11.227 1 89.69 327 ARG A O 1
ATOM 2468 N N . LEU A 1 328 ? 18.625 19.906 10.242 1 90.5 328 LEU A N 1
ATOM 2469 C CA . LEU A 1 328 ? 17.172 19.75 10.32 1 90.5 328 LEU A CA 1
ATOM 2470 C C . LEU A 1 328 ? 16.672 18.828 9.219 1 90.5 328 LEU A C 1
ATOM 2472 O O . LEU A 1 328 ? 17.344 18.656 8.195 1 90.5 328 LEU A O 1
ATOM 2476 N N . ASN A 1 329 ? 15.539 18.125 9.523 1 81.69 329 ASN A N 1
ATOM 2477 C CA . ASN A 1 329 ? 14.875 17.359 8.469 1 81.69 329 ASN A CA 1
ATOM 2478 C C . ASN A 1 329 ? 14.664 18.219 7.219 1 81.69 329 ASN A C 1
ATOM 2480 O O . ASN A 1 329 ? 14.094 19.312 7.293 1 81.69 329 ASN A O 1
ATOM 2484 N N . GLY A 1 330 ? 15.055 17.688 6.078 1 73.31 330 GLY A N 1
ATOM 2485 C CA . GLY A 1 330 ? 15.07 18.453 4.84 1 73.31 330 GLY A CA 1
ATOM 2486 C C . GLY A 1 330 ? 13.734 18.453 4.121 1 73.31 330 GLY A C 1
ATOM 2487 O O . GLY A 1 330 ? 13.547 19.172 3.143 1 73.31 330 GLY A O 1
ATOM 2488 N N . VAL A 1 331 ? 12.758 17.656 4.508 1 75.12 331 VAL A N 1
ATOM 2489 C CA . VAL A 1 331 ? 11.461 17.625 3.842 1 75.12 331 VAL A CA 1
ATOM 2490 C C . VAL A 1 331 ? 10.602 18.797 4.324 1 75.12 331 VAL A C 1
ATOM 2492 O O . VAL A 1 331 ? 10.281 19.703 3.551 1 75.12 331 VAL A O 1
ATOM 2495 N N . TYR A 1 332 ? 10.258 18.891 5.473 1 90.06 332 TYR A N 1
ATOM 2496 C CA . TYR A 1 332 ? 9.531 19.938 6.191 1 90.06 332 TYR A CA 1
ATOM 2497 C C . TYR A 1 332 ? 9.539 19.656 7.691 1 90.06 332 TYR A C 1
ATOM 2499 O O . TYR A 1 332 ? 9.977 18.594 8.133 1 90.06 332 TYR A O 1
ATOM 2507 N N . LEU A 1 333 ? 9.172 20.656 8.445 1 96.06 333 LEU A N 1
ATOM 2508 C CA . LEU A 1 333 ? 9.102 20.484 9.898 1 96.06 333 LEU A CA 1
ATOM 2509 C C . LEU A 1 333 ? 7.656 20.406 10.367 1 96.06 333 LEU A C 1
ATOM 2511 O O . LEU A 1 333 ? 7.371 20.656 11.547 1 96.06 333 LEU A O 1
ATOM 2515 N N . GLY A 1 334 ? 6.777 20.188 9.406 1 96.19 334 GLY A N 1
ATOM 2516 C CA . GLY A 1 334 ? 5.367 20.031 9.727 1 96.19 334 GLY A CA 1
ATOM 2517 C C . GLY A 1 334 ? 4.473 20.047 8.508 1 96.19 334 GLY A C 1
ATOM 2518 O O . GLY A 1 334 ? 4.934 20.312 7.395 1 96.19 334 GLY A O 1
ATOM 2519 N N . HIS A 1 335 ? 3.299 19.719 8.688 1 95.25 335 HIS A N 1
ATOM 2520 C CA . HIS A 1 335 ? 2.314 19.672 7.613 1 95.25 335 HIS A CA 1
ATOM 2521 C C . HIS A 1 335 ? 0.894 19.734 8.164 1 95.25 335 HIS A C 1
ATOM 2523 O O . HIS A 1 335 ? 0.648 19.328 9.305 1 95.25 335 HIS A O 1
ATOM 2529 N N . THR A 1 336 ? 0.025 20.234 7.312 1 95.31 336 THR A N 1
ATOM 2530 C CA . THR A 1 336 ? -1.392 20.125 7.645 1 95.31 336 THR A CA 1
ATOM 2531 C C . THR A 1 336 ? -1.893 18.703 7.418 1 95.31 336 THR A C 1
ATOM 2533 O O . THR A 1 336 ? -1.345 17.969 6.594 1 95.31 336 THR A O 1
ATOM 2536 N N . THR A 1 337 ? -2.9 18.328 8.266 1 93.62 337 THR A N 1
ATOM 2537 C CA . THR A 1 337 ? -3.436 16.969 8.219 1 93.62 337 THR A CA 1
ATOM 2538 C C . THR A 1 337 ? -4.945 16.984 8.445 1 93.62 337 THR A C 1
ATOM 2540 O O . THR A 1 337 ? -5.586 18.031 8.375 1 93.62 337 THR A O 1
ATOM 2543 N N . GLY A 1 338 ? -5.5 15.805 8.648 1 92.38 338 GLY A N 1
ATOM 2544 C CA . GLY A 1 338 ? -6.926 15.594 8.852 1 92.38 338 GLY A CA 1
ATOM 2545 C C . GLY A 1 338 ? -7.461 14.383 8.117 1 92.38 338 GLY A C 1
ATOM 2546 O O . GLY A 1 338 ? -7.133 13.25 8.461 1 92.38 338 GLY A O 1
ATOM 2547 N N . SER A 1 339 ? -8.18 14.727 7 1 90.56 339 SER A N 1
ATOM 2548 C CA . SER A 1 339 ? -8.734 13.641 6.195 1 90.56 339 SER A CA 1
ATOM 2549 C C . SER A 1 339 ? -7.684 13.07 5.246 1 90.56 339 SER A C 1
ATOM 2551 O O . SER A 1 339 ? -7.984 12.188 4.438 1 90.56 339 SER A O 1
ATOM 2553 N N . THR A 1 340 ? -6.523 13.602 5.359 1 88.12 340 THR A N 1
ATOM 2554 C CA . THR A 1 340 ? -5.34 13.125 4.656 1 88.12 340 THR A CA 1
ATOM 2555 C C . THR A 1 340 ? -4.09 13.32 5.504 1 88.12 340 THR A C 1
ATOM 2557 O O . THR A 1 340 ? -4.102 14.078 6.473 1 88.12 340 THR A O 1
ATOM 2560 N N . VAL A 1 341 ? -3.061 12.586 5.148 1 86.06 341 VAL A N 1
ATOM 2561 C CA . VAL A 1 341 ? -1.875 12.547 5.996 1 86.06 341 VAL A CA 1
ATOM 2562 C C . VAL A 1 341 ? -1.16 13.898 5.953 1 86.06 341 VAL A C 1
ATOM 2564 O O . VAL A 1 341 ? -0.715 14.406 6.984 1 86.06 341 VAL A O 1
ATOM 2567 N N . SER A 1 342 ? -1.039 14.406 4.738 1 88.19 342 SER A N 1
ATOM 2568 C CA . SER A 1 342 ? -0.278 15.648 4.629 1 88.19 342 SER A CA 1
ATOM 2569 C C . SER A 1 342 ? -0.762 16.484 3.453 1 88.19 342 SER A C 1
ATOM 2571 O O . SER A 1 342 ? -0.837 16 2.324 1 88.19 342 SER A O 1
ATOM 2573 N N . VAL A 1 343 ? -1.075 17.688 3.689 1 89.19 343 VAL A N 1
ATOM 2574 C CA . VAL A 1 343 ? -1.422 18.688 2.682 1 89.19 343 VAL A CA 1
ATOM 2575 C C . VAL A 1 343 ? -0.846 20.047 3.08 1 89.19 343 VAL A C 1
ATOM 2577 O O . VAL A 1 343 ? -0.465 20.25 4.234 1 89.19 343 VAL A O 1
ATOM 2580 N N . PRO A 1 344 ? -0.698 20.891 2.137 1 92.25 344 PRO A N 1
ATOM 2581 C CA . PRO A 1 344 ? -0.301 22.25 2.527 1 92.25 344 PRO A CA 1
ATOM 2582 C C . PRO A 1 344 ? -1.346 22.938 3.4 1 92.25 344 PRO A C 1
ATOM 2584 O O . PRO A 1 344 ? -2.521 22.562 3.375 1 92.25 344 PRO A O 1
ATOM 2587 N N . PRO A 1 345 ? -0.898 24.016 4 1 94.44 345 PRO A N 1
ATOM 2588 C CA . PRO A 1 345 ? 0.462 24.531 4.133 1 94.44 345 PRO A CA 1
ATOM 2589 C C . PRO A 1 345 ? 1.399 23.578 4.855 1 94.44 345 PRO A C 1
ATOM 2591 O O . PRO A 1 345 ? 0.994 22.922 5.82 1 94.44 345 PRO A O 1
ATOM 2594 N N . PHE A 1 346 ? 2.555 23.531 4.434 1 94.94 346 PHE A N 1
ATOM 2595 C CA . PHE A 1 346 ? 3.648 22.828 5.09 1 94.94 346 PHE A CA 1
ATOM 2596 C C . PHE A 1 346 ? 4.441 23.781 5.98 1 94.94 346 PHE A C 1
ATOM 2598 O O . PHE A 1 346 ? 4.344 25 5.844 1 94.94 346 PHE A O 1
ATOM 2605 N N . VAL A 1 347 ? 5.094 23.266 6.953 1 97.62 347 VAL A N 1
ATOM 2606 C CA . VAL A 1 347 ? 6.059 24.031 7.723 1 97.62 347 VAL A CA 1
ATOM 2607 C C . VAL A 1 347 ? 7.441 23.922 7.078 1 97.62 347 VAL A C 1
ATOM 2609 O O . VAL A 1 347 ? 8.234 23.047 7.438 1 97.62 347 VAL A O 1
ATOM 2612 N N . ALA A 1 348 ? 7.676 24.844 6.215 1 95.38 348 ALA A N 1
ATOM 2613 C CA . ALA A 1 348 ? 8.867 24.812 5.363 1 95.38 348 ALA A CA 1
ATOM 2614 C C . ALA A 1 348 ? 9.312 26.234 5.008 1 95.38 348 ALA A C 1
ATOM 2616 O O . ALA A 1 348 ? 8.531 27.172 5.09 1 95.38 348 ALA A O 1
ATOM 2617 N N . PRO A 1 349 ? 10.578 26.359 4.551 1 94.81 349 PRO A N 1
ATOM 2618 C CA . PRO A 1 349 ? 11.133 27.703 4.352 1 94.81 349 PRO A CA 1
ATOM 2619 C C . PRO A 1 349 ? 10.453 28.453 3.211 1 94.81 349 PRO A C 1
ATOM 2621 O O . PRO A 1 349 ? 10.43 29.688 3.213 1 94.81 349 PRO A O 1
ATOM 2624 N N . ASP A 1 350 ? 9.82 27.75 2.318 1 93.06 350 ASP A N 1
ATOM 2625 C CA . ASP A 1 350 ? 9.281 28.422 1.141 1 93.06 350 ASP A CA 1
ATOM 2626 C C . ASP A 1 350 ? 7.754 28.438 1.172 1 93.06 350 ASP A C 1
ATOM 2628 O O . ASP A 1 350 ? 7.109 28.844 0.202 1 93.06 350 ASP A O 1
ATOM 2632 N N . GLU A 1 351 ? 7.199 28.047 2.26 1 95.88 351 GLU A N 1
ATOM 2633 C CA . GLU A 1 351 ? 5.746 27.969 2.322 1 95.88 351 GLU A CA 1
ATOM 2634 C C . GLU A 1 351 ? 5.129 29.328 2.648 1 95.88 351 GLU A C 1
ATOM 2636 O O . GLU A 1 351 ? 5.262 29.812 3.77 1 95.88 351 GLU A O 1
ATOM 2641 N N . THR A 1 352 ? 4.352 29.875 1.671 1 96.06 352 THR A N 1
ATOM 2642 C CA . THR A 1 352 ? 3.789 31.203 1.845 1 96.06 352 THR A CA 1
ATOM 2643 C C . THR A 1 352 ? 2.307 31.125 2.193 1 96.06 352 THR A C 1
ATOM 2645 O O . THR A 1 352 ? 1.697 32.125 2.578 1 96.06 352 THR A O 1
ATOM 2648 N N . ARG A 1 353 ? 1.684 30.016 2.182 1 94.31 353 ARG A N 1
ATOM 2649 C CA . ARG A 1 353 ? 0.28 29.859 2.547 1 94.31 353 ARG A CA 1
ATOM 2650 C C . ARG A 1 353 ? 0.078 30.047 4.047 1 94.31 353 ARG A C 1
ATOM 2652 O O . ARG A 1 353 ? 0.961 29.719 4.844 1 94.31 353 ARG A O 1
ATOM 2659 N N . THR A 1 354 ? -1.033 30.469 4.363 1 96.38 354 THR A N 1
ATOM 2660 C CA . THR A 1 354 ? -1.335 30.75 5.766 1 96.38 354 THR A CA 1
ATOM 2661 C C . THR A 1 354 ? -2.195 29.641 6.363 1 96.38 354 THR A C 1
ATOM 2663 O O . THR A 1 354 ? -2.918 28.953 5.645 1 96.38 354 THR A O 1
ATOM 2666 N N . LEU A 1 355 ? -2.123 29.516 7.664 1 96.06 355 LEU A N 1
ATOM 2667 C CA . LEU A 1 355 ? -2.998 28.641 8.43 1 96.06 355 LEU A CA 1
ATOM 2668 C C . LEU A 1 355 ? -4.32 29.328 8.75 1 96.06 355 LEU A C 1
ATOM 2670 O O . LEU A 1 355 ? -4.348 30.531 9.055 1 96.06 355 LEU A O 1
ATOM 2674 N N . ALA A 1 356 ? -5.352 28.625 8.703 1 94.12 356 ALA A N 1
ATOM 2675 C CA . ALA A 1 356 ? -6.668 29.141 9.062 1 94.12 356 ALA A CA 1
ATOM 2676 C C . ALA A 1 356 ? -7.172 28.516 10.359 1 94.12 356 ALA A C 1
ATOM 2678 O O . ALA A 1 356 ? -6.75 27.406 10.719 1 94.12 356 ALA A O 1
ATOM 2679 N N . ALA A 1 357 ? -8.07 29.312 11.039 1 94.69 357 ALA A N 1
ATOM 2680 C CA . ALA A 1 357 ? -8.742 28.719 12.195 1 94.69 357 ALA A CA 1
ATOM 2681 C C . ALA A 1 357 ? -9.523 27.469 11.812 1 94.69 357 ALA A C 1
ATOM 2683 O O . ALA A 1 357 ? -10.172 27.438 10.758 1 94.69 357 ALA A O 1
ATOM 2684 N N . GLY A 1 358 ? -9.328 26.438 12.648 1 94 358 GLY A N 1
ATOM 2685 C CA . GLY A 1 358 ? -10.055 25.188 12.414 1 94 358 GLY A CA 1
ATOM 2686 C C . GLY A 1 358 ? -9.195 24.109 11.781 1 94 358 GLY A C 1
ATOM 2687 O O . GLY A 1 358 ? -9.57 22.938 11.789 1 94 358 GLY A O 1
ATOM 2688 N N . GLN A 1 359 ? -8.07 24.484 11.258 1 95.75 359 GLN A N 1
ATOM 2689 C CA . GLN A 1 359 ? -7.195 23.516 10.602 1 95.75 359 GLN A CA 1
ATOM 2690 C C . GLN A 1 359 ? -6.395 22.719 11.617 1 95.75 359 GLN A C 1
ATOM 2692 O O . GLN A 1 359 ? -6.332 23.078 12.797 1 95.75 359 GLN A O 1
ATOM 2697 N N . PHE A 1 360 ? -5.941 21.609 11.156 1 96.88 360 PHE A N 1
ATOM 2698 C CA . PHE A 1 360 ? -5.027 20.781 11.93 1 96.88 360 PHE A CA 1
ATOM 2699 C C . PHE A 1 360 ? -3.604 20.906 11.406 1 96.88 360 PHE A C 1
ATOM 2701 O O . PHE A 1 360 ? -3.379 20.859 10.195 1 96.88 360 PHE A O 1
ATOM 2708 N N . LEU A 1 361 ? -2.684 21.078 12.281 1 97.38 361 LEU A N 1
ATOM 2709 C CA . LEU A 1 361 ? -1.28 21.203 11.906 1 97.38 361 LEU A CA 1
ATOM 2710 C C . LEU A 1 361 ? -0.408 20.266 12.734 1 97.38 361 LEU A C 1
ATOM 2712 O O . LEU A 1 361 ? -0.504 20.25 13.961 1 97.38 361 LEU A O 1
ATOM 2716 N N . ASN A 1 362 ? 0.373 19.516 12.055 1 97.12 362 ASN A N 1
ATOM 2717 C CA . ASN A 1 362 ? 1.457 18.812 12.727 1 97.12 362 ASN A CA 1
ATOM 2718 C C . ASN A 1 362 ? 2.717 19.672 12.82 1 97.12 362 ASN A C 1
ATOM 2720 O O . ASN A 1 362 ? 3.178 20.219 11.812 1 97.12 362 ASN A O 1
ATOM 2724 N N . VAL A 1 363 ? 3.207 19.797 13.977 1 97.44 363 VAL A N 1
ATOM 2725 C CA . VAL A 1 363 ? 4.531 20.359 14.203 1 97.44 363 VAL A CA 1
ATOM 2726 C C . VAL A 1 363 ? 5.527 19.234 14.492 1 97.44 363 VAL A C 1
ATOM 2728 O O . VAL A 1 363 ? 5.312 18.422 15.391 1 97.44 363 VAL A O 1
ATOM 2731 N N . GLU A 1 364 ? 6.59 19.234 13.734 1 96.5 364 GLU A N 1
ATOM 2732 C CA . GLU A 1 364 ? 7.48 18.078 13.82 1 96.5 364 GLU A CA 1
ATOM 2733 C C . GLU A 1 364 ? 8.945 18.5 13.688 1 96.5 364 GLU A C 1
ATOM 2735 O O . GLU A 1 364 ? 9.625 18.109 12.734 1 96.5 364 GLU A O 1
ATOM 2740 N N . PRO A 1 365 ? 9.43 19.297 14.633 1 97.12 365 PRO A N 1
ATOM 2741 C CA . PRO A 1 365 ? 10.875 19.531 14.609 1 97.12 365 PRO A CA 1
ATOM 2742 C C . PRO A 1 365 ? 11.688 18.234 14.648 1 97.12 365 PRO A C 1
ATOM 2744 O O . PRO A 1 365 ? 11.352 17.312 15.398 1 97.12 365 PRO A O 1
ATOM 2747 N N . ALA A 1 366 ? 12.664 18.188 13.797 1 93.56 366 ALA A N 1
ATOM 2748 C CA . ALA A 1 366 ? 13.508 17 13.703 1 93.56 366 ALA A CA 1
ATOM 2749 C C . ALA A 1 366 ? 14.969 17.375 13.453 1 93.56 366 ALA A C 1
ATOM 2751 O O . ALA A 1 366 ? 15.258 18.203 12.586 1 93.56 366 ALA A O 1
ATOM 2752 N N . ILE A 1 367 ? 15.844 16.828 14.266 1 92.19 367 ILE A N 1
ATOM 2753 C CA . ILE A 1 367 ? 17.281 17.016 14.156 1 92.19 367 ILE A CA 1
ATOM 2754 C C . ILE A 1 367 ? 17.984 15.672 13.977 1 92.19 367 ILE A C 1
ATOM 2756 O O . ILE A 1 367 ? 17.703 14.719 14.711 1 92.19 367 ILE A O 1
ATOM 2760 N N . HIS A 1 368 ? 18.797 15.648 13.023 1 87.06 368 HIS A N 1
ATOM 2761 C CA . HIS A 1 368 ? 19.594 14.445 12.781 1 87.06 368 HIS A CA 1
ATOM 2762 C C . HIS A 1 368 ? 21.078 14.773 12.758 1 87.06 368 HIS A C 1
ATOM 2764 O O . HIS A 1 368 ? 21.531 15.555 11.922 1 87.06 368 HIS A O 1
ATOM 2770 N N . VAL A 1 369 ? 21.812 14.156 13.664 1 87.31 369 VAL A N 1
ATOM 2771 C CA . VAL A 1 369 ? 23.266 14.289 13.727 1 87.31 369 VAL A CA 1
ATOM 2772 C C . VAL A 1 369 ? 23.922 12.93 13.516 1 87.31 369 VAL A C 1
ATOM 2774 O O . VAL A 1 369 ? 24.031 12.125 14.453 1 87.31 369 VAL A O 1
ATOM 2777 N N . PRO A 1 370 ? 24.375 12.711 12.344 1 79.75 370 PRO A N 1
ATOM 2778 C CA . PRO A 1 370 ? 24.953 11.406 12.039 1 79.75 370 PRO A CA 1
ATOM 2779 C C . PRO A 1 370 ? 26.016 10.977 13.055 1 79.75 370 PRO A C 1
ATOM 2781 O O . PRO A 1 370 ? 26.844 11.781 13.461 1 79.75 370 PRO A O 1
ATOM 2784 N N . GLY A 1 371 ? 25.969 9.758 13.523 1 78.31 371 GLY A N 1
ATOM 2785 C CA . GLY A 1 371 ? 26.938 9.172 14.422 1 78.31 371 GLY A CA 1
ATOM 2786 C C . GLY A 1 371 ? 26.688 9.508 15.883 1 78.31 371 GLY A C 1
ATOM 2787 O O . GLY A 1 371 ? 27.312 8.945 16.781 1 78.31 371 GLY A O 1
ATOM 2788 N N . THR A 1 372 ? 25.797 10.367 16.094 1 87.31 372 THR A N 1
ATOM 2789 C CA . THR A 1 372 ? 25.547 10.781 17.469 1 87.31 372 THR A CA 1
ATOM 2790 C C . THR A 1 372 ? 24.125 10.414 17.875 1 87.31 372 THR A C 1
ATOM 2792 O O . THR A 1 372 ? 23.922 9.766 18.906 1 87.31 372 THR A O 1
ATOM 2795 N N . GLY A 1 373 ? 23.141 10.883 17.062 1 87.38 373 GLY A N 1
ATOM 2796 C CA . GLY A 1 373 ? 21.75 10.617 17.391 1 87.38 373 GLY A CA 1
ATOM 2797 C C . GLY A 1 373 ? 20.781 11.531 16.641 1 87.38 373 GLY A C 1
ATOM 2798 O O . GLY A 1 373 ? 21.203 12.406 15.891 1 87.38 373 GLY A O 1
ATOM 2799 N N . SER A 1 374 ? 19.484 11.219 16.828 1 89.81 374 SER A N 1
ATOM 2800 C CA . SER A 1 374 ? 18.422 12.016 16.219 1 89.81 374 SER A CA 1
ATOM 2801 C C . SER A 1 374 ? 17.266 12.211 17.203 1 89.81 374 SER A C 1
ATOM 2803 O O . SER A 1 374 ? 17.078 11.406 18.125 1 89.81 374 SER A O 1
ATOM 2805 N N . ALA A 1 375 ? 16.578 13.305 17 1 92.69 375 ALA A N 1
ATOM 2806 C CA . ALA A 1 375 ? 15.422 13.609 17.844 1 92.69 375 ALA A CA 1
ATOM 2807 C C . ALA A 1 375 ? 14.289 14.211 17.016 1 92.69 375 ALA A C 1
ATOM 2809 O O . ALA A 1 375 ? 14.531 14.977 16.078 1 92.69 375 ALA A O 1
ATOM 2810 N N . CYS A 1 376 ? 13.125 13.828 17.359 1 94.31 376 CYS A N 1
ATOM 2811 C CA . CYS A 1 376 ? 11.906 14.391 16.797 1 94.31 376 CYS A CA 1
ATOM 2812 C C . CYS A 1 376 ? 10.766 14.352 17.812 1 94.31 376 CYS A C 1
ATOM 2814 O O . CYS A 1 376 ? 10.633 13.391 18.562 1 94.31 376 CYS A O 1
ATOM 2816 N N . ILE A 1 377 ? 10.102 15.383 17.953 1 96.62 377 ILE A N 1
ATOM 2817 C CA . ILE A 1 377 ? 8.828 15.469 18.656 1 96.62 377 ILE A CA 1
ATOM 2818 C C . ILE A 1 377 ? 7.73 15.93 17.703 1 96.62 377 ILE A C 1
ATOM 2820 O O . ILE A 1 377 ? 7.883 16.938 17.031 1 96.62 377 ILE A O 1
ATOM 2824 N N . GLU A 1 378 ? 6.691 15.164 17.656 1 96.69 378 GLU A N 1
ATOM 2825 C CA . GLU A 1 378 ? 5.613 15.57 16.75 1 96.69 378 GLU A CA 1
ATOM 2826 C C . GLU A 1 378 ? 4.246 15.312 17.375 1 96.69 378 GLU A C 1
ATOM 2828 O O . GLU A 1 378 ? 4.004 14.25 17.953 1 96.69 378 GLU A O 1
ATOM 2833 N N . ASN A 1 379 ? 3.412 16.25 17.328 1 97.62 379 ASN A N 1
ATOM 2834 C CA . ASN A 1 379 ? 1.996 16.125 17.672 1 97.62 379 ASN A CA 1
ATOM 2835 C C . ASN A 1 379 ? 1.119 16.844 16.641 1 97.62 379 ASN A C 1
ATOM 2837 O O . ASN A 1 379 ? 1.603 17.688 15.883 1 97.62 379 ASN A O 1
ATOM 2841 N N . THR A 1 380 ? -0.072 16.438 16.641 1 97.5 380 THR A N 1
ATOM 2842 C CA . THR A 1 380 ? -1.081 17.125 15.852 1 97.5 380 THR A CA 1
ATOM 2843 C C . THR A 1 380 ? -1.777 18.203 16.672 1 97.5 380 THR A C 1
ATOM 2845 O O . THR A 1 380 ? -2.246 17.938 17.781 1 97.5 380 THR A O 1
ATOM 2848 N N . LEU A 1 381 ? -1.847 19.391 16.094 1 97.69 381 LEU A N 1
ATOM 2849 C CA . LEU A 1 381 ? -2.463 20.547 16.734 1 97.69 381 LEU A CA 1
ATOM 2850 C C . LEU A 1 381 ? -3.785 20.906 16.062 1 97.69 381 LEU A C 1
ATOM 2852 O O . LEU A 1 381 ? -3.939 20.719 14.852 1 97.69 381 LEU A O 1
ATOM 2856 N N . PHE A 1 382 ? -4.746 21.375 16.906 1 96.69 382 PHE A N 1
ATOM 2857 C CA . PHE A 1 382 ? -5.926 22.078 16.406 1 96.69 382 PHE A CA 1
ATOM 2858 C C . PHE A 1 382 ? -5.742 23.578 16.484 1 96.69 382 PHE A C 1
ATOM 2860 O O . PHE A 1 382 ? -5.555 24.141 17.578 1 96.69 382 PHE A O 1
ATOM 2867 N N . VAL A 1 383 ? -5.785 24.219 15.312 1 96.69 383 VAL A N 1
ATOM 2868 C CA . VAL A 1 383 ? -5.621 25.656 15.258 1 96.69 383 VAL A CA 1
ATOM 2869 C C . VAL A 1 383 ? -6.953 26.344 15.555 1 96.69 383 VAL A C 1
ATOM 2871 O O . VAL A 1 383 ? -7.77 26.547 14.648 1 96.69 383 VAL A O 1
ATOM 2874 N N . GLY A 1 384 ? -7.098 26.734 16.766 1 92.12 384 GLY A N 1
ATOM 2875 C CA . GLY A 1 384 ? -8.352 27.375 17.156 1 92.12 384 GLY A CA 1
ATOM 2876 C C . GLY A 1 384 ? -8.328 28.875 16.984 1 92.12 384 GLY A C 1
ATOM 2877 O O . GLY A 1 384 ? -7.258 29.484 16.906 1 92.12 384 GLY A O 1
ATOM 2878 N N . SER A 1 385 ? -9.555 29.438 16.953 1 91 385 SER A N 1
ATOM 2879 C CA . SER A 1 385 ? -9.68 30.891 16.891 1 91 385 SER A CA 1
ATOM 2880 C C . SER A 1 385 ? -9.203 31.547 18.172 1 91 385 SER A C 1
ATOM 2882 O O . SER A 1 385 ? -8.711 32.688 18.156 1 91 385 SER A O 1
ATOM 2884 N N . GLU A 1 386 ? -9.398 30.844 19.234 1 90.31 386 GLU A N 1
ATOM 2885 C CA . GLU A 1 386 ? -9.039 31.406 20.531 1 90.31 386 GLU A CA 1
ATOM 2886 C C . GLU A 1 386 ? -7.75 30.797 21.062 1 90.31 386 GLU A C 1
ATOM 2888 O O . GLU A 1 386 ? -7.395 31 22.234 1 90.31 386 GLU A O 1
ATOM 2893 N N . GLY A 1 387 ? -7.141 30.016 20.219 1 91.25 387 GLY A N 1
ATOM 2894 C CA . GLY A 1 387 ? -5.887 29.406 20.641 1 91.25 387 GLY A CA 1
ATOM 2895 C C . GLY A 1 387 ? -5.648 28.047 20.031 1 91.25 387 GLY A C 1
ATOM 2896 O O . GLY A 1 387 ? -6.594 27.375 19.609 1 91.25 387 GLY A O 1
ATOM 2897 N N . THR A 1 388 ? -4.402 27.688 20.062 1 94.5 388 THR A N 1
ATOM 2898 C CA . THR A 1 388 ? -3.973 26.406 19.516 1 94.5 388 THR A CA 1
ATOM 2899 C C . THR A 1 388 ? -3.908 25.344 20.594 1 94.5 388 THR A C 1
ATOM 2901 O O . THR A 1 388 ? -3.443 25.609 21.703 1 94.5 388 THR A O 1
ATOM 2904 N N . THR A 1 389 ? -4.5 24.156 20.328 1 95.5 389 THR A N 1
ATOM 2905 C CA . THR A 1 389 ? -4.488 23.078 21.297 1 95.5 389 THR A CA 1
ATOM 2906 C C . THR A 1 389 ? -3.781 21.844 20.719 1 95.5 389 THR A C 1
ATOM 2908 O O . THR A 1 389 ? -3.971 21.516 19.547 1 95.5 389 THR A O 1
ATOM 2911 N N . VAL A 1 390 ? -2.961 21.203 21.531 1 97.06 390 VAL A N 1
ATOM 2912 C CA . VAL A 1 390 ? -2.357 19.922 21.172 1 97.06 390 VAL A CA 1
ATOM 2913 C C . VAL A 1 390 ? -3.369 18.797 21.391 1 97.06 390 VAL A C 1
ATOM 2915 O O . VAL A 1 390 ? -3.959 18.688 22.469 1 97.06 390 VAL A O 1
ATOM 2918 N N . LEU A 1 391 ? -3.58 17.969 20.391 1 96.69 391 LEU A N 1
ATOM 2919 C CA . LEU A 1 391 ? -4.613 16.953 20.453 1 96.69 391 LEU A CA 1
ATOM 2920 C C . LEU A 1 391 ? -4.098 15.695 21.156 1 96.69 391 LEU A C 1
ATOM 2922 O O . LEU A 1 391 ? -4.883 14.914 21.688 1 96.69 391 LEU A O 1
ATOM 2926 N N . ASN A 1 392 ? -2.814 15.484 21.094 1 94.75 392 ASN A N 1
ATOM 2927 C CA . ASN A 1 392 ? -2.205 14.336 21.766 1 94.75 392 ASN A CA 1
ATOM 2928 C C . ASN A 1 392 ? -1.985 14.602 23.25 1 94.75 392 ASN A C 1
ATOM 2930 O O . ASN A 1 392 ? -1.594 15.703 23.641 1 94.75 392 ASN A O 1
ATOM 2934 N N . ASP A 1 393 ? -2.135 13.562 24.031 1 93.44 393 ASP A N 1
ATOM 2935 C CA . ASP A 1 393 ? -1.949 13.688 25.484 1 93.44 393 ASP A CA 1
ATOM 2936 C C . ASP A 1 393 ? -0.65 13.023 25.922 1 93.44 393 ASP A C 1
ATOM 2938 O O . ASP A 1 393 ? -0.188 13.242 27.047 1 93.44 393 ASP A O 1
ATOM 2942 N N . ALA A 1 394 ? -0.079 12.258 25.109 1 94.75 394 ALA A N 1
ATOM 2943 C CA . ALA A 1 394 ? 1.141 11.539 25.484 1 94.75 394 ALA A CA 1
ATOM 2944 C C . ALA A 1 394 ? 2.266 12.516 25.812 1 94.75 394 ALA A C 1
ATOM 2946 O O . ALA A 1 394 ? 2.418 13.547 25.156 1 94.75 394 ALA A O 1
ATOM 2947 N N . PRO A 1 395 ? 3.082 12.141 26.844 1 95.56 395 PRO A N 1
ATOM 2948 C CA . PRO A 1 395 ? 4.203 13.016 27.188 1 95.56 395 PRO A CA 1
ATOM 2949 C C . PRO A 1 395 ? 5.211 13.164 26.047 1 95.56 395 PRO A C 1
ATOM 2951 O O . PRO A 1 395 ? 5.316 12.273 25.203 1 95.56 395 PRO A O 1
ATOM 2954 N N . THR A 1 396 ? 5.926 14.305 26.031 1 96 396 THR A N 1
ATOM 2955 C CA . THR A 1 396 ? 6.898 14.57 24.984 1 96 396 THR A CA 1
ATOM 2956 C C . THR A 1 396 ? 8.32 14.367 25.5 1 96 396 THR A C 1
ATOM 2958 O O . THR A 1 396 ? 9.289 14.523 24.75 1 96 396 THR A O 1
ATOM 2961 N N . ASP A 1 397 ? 8.469 13.906 26.75 1 96.69 397 ASP A N 1
ATOM 2962 C CA . ASP A 1 397 ? 9.789 13.695 27.344 1 96.69 397 ASP A CA 1
ATOM 2963 C C . ASP A 1 397 ? 10.57 12.625 26.578 1 96.69 397 ASP A C 1
ATOM 2965 O O . ASP A 1 397 ? 9.969 11.734 25.969 1 96.69 397 ASP A O 1
ATOM 2969 N N . LEU A 1 398 ? 11.859 12.82 26.625 1 97.06 398 LEU A N 1
ATOM 2970 C CA . LEU A 1 398 ? 12.719 11.781 26.078 1 97.06 398 LEU A CA 1
ATOM 2971 C C . LEU A 1 398 ? 12.43 10.438 26.734 1 97.06 398 LEU A C 1
ATOM 2973 O O . LEU A 1 398 ? 12.445 10.328 27.969 1 97.06 398 LEU A O 1
ATOM 2977 N N . ILE A 1 399 ? 12.141 9.453 25.938 1 95.38 399 ILE A N 1
ATOM 2978 C CA . ILE A 1 399 ? 11.945 8.109 26.453 1 95.38 399 ILE A CA 1
ATOM 2979 C C . ILE A 1 399 ? 13.297 7.43 26.656 1 95.38 399 ILE A C 1
ATOM 2981 O O . ILE A 1 399 ? 14.055 7.242 25.703 1 95.38 399 ILE A O 1
ATOM 2985 N N . VAL A 1 400 ? 13.602 7.117 27.859 1 95.56 400 VAL A N 1
ATOM 2986 C CA . VAL A 1 400 ? 14.836 6.398 28.172 1 95.56 400 VAL A CA 1
ATOM 2987 C C . VAL A 1 400 ? 14.516 4.945 28.5 1 95.56 400 VAL A C 1
ATOM 2989 O O . VAL A 1 400 ? 13.812 4.668 29.484 1 95.56 400 VAL A O 1
ATOM 2992 N N . ALA A 1 401 ? 14.945 4.098 27.672 1 91.25 401 ALA A N 1
ATOM 2993 C CA . ALA A 1 401 ? 14.609 2.682 27.781 1 91.25 401 ALA A CA 1
ATOM 2994 C C . ALA A 1 401 ? 15.836 1.858 28.188 1 91.25 401 ALA A C 1
ATOM 2996 O O . ALA A 1 401 ? 16.953 2.15 27.75 1 91.25 401 ALA A O 1
ATOM 2997 N N . MET B 1 1 ? 33.375 -6.066 4.098 1 36.72 1 MET B N 1
ATOM 2998 C CA . MET B 1 1 ? 32.375 -7.125 3.957 1 36.72 1 MET B CA 1
ATOM 2999 C C . MET B 1 1 ? 31.297 -7.004 5.031 1 36.72 1 MET B C 1
ATOM 3001 O O . MET B 1 1 ? 30.109 -7.07 4.73 1 36.72 1 MET B O 1
ATOM 3005 N N . GLY B 1 2 ? 31.719 -6.758 6.188 1 41.59 2 GLY B N 1
ATOM 3006 C CA . GLY B 1 2 ? 30.875 -6.656 7.375 1 41.59 2 GLY B CA 1
ATOM 3007 C C . GLY B 1 2 ? 30.062 -5.379 7.422 1 41.59 2 GLY B C 1
ATOM 3008 O O . GLY B 1 2 ? 28.875 -5.414 7.73 1 41.59 2 GLY B O 1
ATOM 3009 N N . GLU B 1 3 ? 30.719 -4.32 7.145 1 44.69 3 GLU B N 1
ATOM 3010 C CA . GLU B 1 3 ? 30.109 -2.998 7.176 1 44.69 3 GLU B CA 1
ATOM 3011 C C . GLU B 1 3 ? 29.031 -2.859 6.102 1 44.69 3 GLU B C 1
ATOM 3013 O O . GLU B 1 3 ? 27.984 -2.258 6.336 1 44.69 3 GLU B O 1
ATOM 3018 N N . GLU B 1 4 ? 29.359 -3.385 4.938 1 46.22 4 GLU B N 1
ATOM 3019 C CA . GLU B 1 4 ? 28.438 -3.365 3.803 1 46.22 4 GLU B CA 1
ATOM 3020 C C . GLU B 1 4 ? 27.172 -4.16 4.105 1 46.22 4 GLU B C 1
ATOM 3022 O O . GLU B 1 4 ? 26.062 -3.73 3.76 1 46.22 4 GLU B O 1
ATOM 3027 N N . LEU B 1 5 ? 27.391 -5.316 4.637 1 44.59 5 LEU B N 1
ATOM 3028 C CA . LEU B 1 5 ? 26.266 -6.148 5.043 1 44.59 5 LEU B CA 1
ATOM 3029 C C . LEU B 1 5 ? 25.391 -5.414 6.043 1 44.59 5 LEU B C 1
ATOM 3031 O O . LEU B 1 5 ? 24.156 -5.516 5.98 1 44.59 5 LEU B O 1
ATOM 3035 N N . HIS B 1 6 ? 26.062 -4.789 6.836 1 43.84 6 HIS B N 1
ATOM 3036 C CA . HIS B 1 6 ? 25.359 -4.027 7.867 1 43.84 6 HIS B CA 1
ATOM 3037 C C . HIS B 1 6 ? 24.5 -2.934 7.25 1 43.84 6 HIS B C 1
ATOM 3039 O O . HIS B 1 6 ? 23.359 -2.729 7.668 1 43.84 6 HIS B O 1
ATOM 3045 N N . ARG B 1 7 ? 25.156 -2.346 6.223 1 45.28 7 ARG B N 1
ATOM 3046 C CA . ARG B 1 7 ? 24.438 -1.277 5.535 1 45.28 7 ARG B CA 1
ATOM 3047 C C . ARG B 1 7 ? 23.188 -1.812 4.844 1 45.28 7 ARG B C 1
ATOM 3049 O O . ARG B 1 7 ? 22.156 -1.154 4.84 1 45.28 7 ARG B O 1
ATOM 3056 N N . ARG B 1 8 ? 23.438 -2.891 4.23 1 48.47 8 ARG B N 1
ATOM 3057 C CA . ARG B 1 8 ? 22.344 -3.508 3.475 1 48.47 8 ARG B CA 1
ATOM 3058 C C . ARG B 1 8 ? 21.234 -3.977 4.402 1 48.47 8 ARG B C 1
ATOM 3060 O O . ARG B 1 8 ? 20.047 -3.859 4.07 1 48.47 8 ARG B O 1
ATOM 3067 N N . ARG B 1 9 ? 21.719 -4.59 5.402 1 48.03 9 ARG B N 1
ATOM 3068 C CA . ARG B 1 9 ? 20.75 -5.023 6.395 1 48.03 9 ARG B CA 1
ATOM 3069 C C . ARG B 1 9 ? 19.969 -3.834 6.957 1 48.03 9 ARG B C 1
ATOM 3071 O O . ARG B 1 9 ? 18.766 -3.934 7.215 1 48.03 9 ARG B O 1
ATOM 3078 N N . ALA B 1 10 ? 20.844 -2.852 7.023 1 44.56 10 ALA B N 1
ATOM 3079 C CA . ALA B 1 10 ? 20.281 -1.625 7.59 1 44.56 10 ALA B CA 1
ATOM 3080 C C . ALA B 1 10 ? 19.188 -1.053 6.688 1 44.56 10 ALA B C 1
ATOM 3082 O O . ALA B 1 10 ? 18.234 -0.442 7.176 1 44.56 10 ALA B O 1
ATOM 3083 N N . ALA B 1 11 ? 19.547 -1.303 5.406 1 46.22 11 ALA B N 1
ATOM 3084 C CA . ALA B 1 11 ? 18.578 -0.754 4.453 1 46.22 11 ALA B CA 1
ATOM 3085 C C . ALA B 1 11 ? 17.406 -1.709 4.246 1 46.22 11 ALA B C 1
ATOM 3087 O O . ALA B 1 11 ? 16.516 -1.438 3.439 1 46.22 11 ALA B O 1
ATOM 3088 N N . GLY B 1 12 ? 17.422 -2.77 5.141 1 49.66 12 GLY B N 1
ATOM 3089 C CA . GLY B 1 12 ? 16.344 -3.75 5.109 1 49.66 12 GLY B CA 1
ATOM 3090 C C . GLY B 1 12 ? 16.266 -4.512 3.801 1 49.66 12 GLY B C 1
ATOM 3091 O O . GLY B 1 12 ? 15.227 -5.102 3.479 1 49.66 12 GLY B O 1
ATOM 3092 N N . VAL B 1 13 ? 17.172 -4.145 2.939 1 54.03 13 VAL B N 1
ATOM 3093 C CA . VAL B 1 13 ? 17.062 -4.879 1.683 1 54.03 13 VAL B CA 1
ATOM 3094 C C . VAL B 1 13 ? 17.891 -6.156 1.76 1 54.03 13 VAL B C 1
ATOM 3096 O O . VAL B 1 13 ? 19.109 -6.105 2.012 1 54.03 13 VAL B O 1
ATOM 3099 N N . PRO B 1 14 ? 17.234 -7.234 1.84 1 58.84 14 PRO B N 1
ATOM 3100 C CA . PRO B 1 14 ? 17.984 -8.492 1.814 1 58.84 14 PRO B CA 1
ATOM 3101 C C . PRO B 1 14 ? 19.031 -8.531 0.701 1 58.84 14 PRO B C 1
ATOM 3103 O O . PRO B 1 14 ? 18.953 -7.766 -0.261 1 58.84 14 PRO B O 1
ATOM 3106 N N . PRO B 1 15 ? 20.031 -9.258 1.021 1 63.59 15 PRO B N 1
ATOM 3107 C CA . PRO B 1 15 ? 21.016 -9.438 -0.044 1 63.59 15 PRO B CA 1
ATOM 3108 C C . PRO B 1 15 ? 20.391 -9.836 -1.375 1 63.59 15 PRO B C 1
ATOM 3110 O O . PRO B 1 15 ? 19.422 -10.594 -1.396 1 63.59 15 PRO B O 1
ATOM 3113 N N . GLY B 1 16 ? 20.547 -9.047 -2.359 1 75.06 16 GLY B N 1
ATOM 3114 C CA . GLY B 1 16 ? 20.078 -9.352 -3.701 1 75.06 16 GLY B CA 1
ATOM 3115 C C . GLY B 1 16 ? 20.688 -10.617 -4.27 1 75.06 16 GLY B C 1
ATOM 3116 O O . GLY B 1 16 ? 21.484 -11.289 -3.6 1 75.06 16 GLY B O 1
ATOM 3117 N N . PRO B 1 17 ? 20.25 -11.133 -5.383 1 90 17 PRO B N 1
ATOM 3118 C CA . PRO B 1 17 ? 20.812 -12.305 -6.066 1 90 17 PRO B CA 1
ATOM 3119 C C . PRO B 1 17 ? 22.281 -12.141 -6.398 1 90 17 PRO B C 1
ATOM 3121 O O . PRO B 1 17 ? 22.781 -11.016 -6.484 1 90 17 PRO B O 1
ATOM 3124 N N . PRO B 1 18 ? 23.047 -13.242 -6.504 1 92.75 18 PRO B N 1
ATOM 3125 C CA . PRO B 1 18 ? 24.453 -13.156 -6.922 1 92.75 18 PRO B CA 1
ATOM 3126 C C . PRO B 1 18 ? 24.609 -12.555 -8.312 1 92.75 18 PRO B C 1
ATOM 3128 O O . PRO B 1 18 ? 23.656 -12.516 -9.094 1 92.75 18 PRO B O 1
ATOM 3131 N N . PRO B 1 19 ? 25.797 -12.125 -8.742 1 93.88 19 PRO B N 1
ATOM 3132 C CA . PRO B 1 19 ? 26.047 -11.43 -10.008 1 93.88 19 PRO B CA 1
ATOM 3133 C C . PRO B 1 19 ? 25.609 -12.234 -11.219 1 93.88 19 PRO B C 1
ATOM 3135 O O . PRO B 1 19 ? 25.062 -11.68 -12.172 1 93.88 19 PRO B O 1
ATOM 3138 N N . ALA B 1 20 ? 25.859 -13.492 -11.164 1 96.19 20 ALA B N 1
ATOM 3139 C CA . ALA B 1 20 ? 25.5 -14.336 -12.297 1 96.19 20 ALA B CA 1
ATOM 3140 C C . ALA B 1 20 ? 23.984 -14.328 -12.523 1 96.19 20 ALA B C 1
ATOM 3142 O O . ALA B 1 20 ? 23.531 -14.289 -13.664 1 96.19 20 ALA B O 1
ATOM 3143 N N . GLU B 1 21 ? 23.219 -14.352 -11.461 1 95.69 21 GLU B N 1
ATOM 3144 C CA . GLU B 1 21 ? 21.766 -14.32 -11.547 1 95.69 21 GLU B CA 1
ATOM 3145 C C . GLU B 1 21 ? 21.266 -12.953 -12.016 1 95.69 21 GLU B C 1
ATOM 3147 O O . GLU B 1 21 ? 20.328 -12.875 -12.812 1 95.69 21 GLU B O 1
ATOM 3152 N N . ARG B 1 22 ? 21.938 -11.891 -11.578 1 95.94 22 ARG B N 1
ATOM 3153 C CA . ARG B 1 22 ? 21.594 -10.547 -12.031 1 95.94 22 ARG B CA 1
ATOM 3154 C C . ARG B 1 22 ? 21.781 -10.406 -13.539 1 95.94 22 ARG B C 1
ATOM 3156 O O . ARG B 1 22 ? 20.906 -9.891 -14.234 1 95.94 22 ARG B O 1
ATOM 3163 N N . ALA B 1 23 ? 22.875 -10.93 -13.977 1 96.62 23 ALA B N 1
ATOM 3164 C CA . ALA B 1 23 ? 23.188 -10.875 -15.398 1 96.62 23 ALA B CA 1
ATOM 3165 C C . ALA B 1 23 ? 22.188 -11.688 -16.219 1 96.62 23 ALA B C 1
ATOM 3167 O O . ALA B 1 23 ? 21.797 -11.273 -17.312 1 96.62 23 ALA B O 1
ATOM 3168 N N . ARG B 1 24 ? 21.844 -12.766 -15.711 1 96.12 24 ARG B N 1
ATOM 3169 C CA . ARG B 1 24 ? 20.891 -13.617 -16.406 1 96.12 24 ARG B CA 1
ATOM 3170 C C . ARG B 1 24 ? 19.547 -12.914 -16.562 1 96.12 24 ARG B C 1
ATOM 3172 O O . ARG B 1 24 ? 18.938 -12.961 -17.641 1 96.12 24 ARG B O 1
ATOM 3179 N N . ARG B 1 25 ? 19.047 -12.281 -15.523 1 96.25 25 ARG B N 1
ATOM 3180 C CA . ARG B 1 25 ? 17.766 -11.57 -15.547 1 96.25 25 ARG B CA 1
ATOM 3181 C C . ARG B 1 25 ? 17.781 -10.461 -16.594 1 96.25 25 ARG B C 1
ATOM 3183 O O . ARG B 1 25 ? 16.828 -10.328 -17.375 1 96.25 25 ARG B O 1
ATOM 3190 N N . LEU B 1 26 ? 18.859 -9.766 -16.609 1 97.06 26 LEU B N 1
ATOM 3191 C CA . LEU B 1 26 ? 19.016 -8.672 -17.562 1 97.06 26 LEU B CA 1
ATOM 3192 C C . LEU B 1 26 ? 19.078 -9.211 -19 1 97.06 26 LEU B C 1
ATOM 3194 O O . LEU B 1 26 ? 18.422 -8.68 -19.891 1 97.06 26 LEU B O 1
ATOM 3198 N N . ARG B 1 27 ? 19.844 -10.234 -19.172 1 96.75 27 ARG B N 1
ATOM 3199 C CA . ARG B 1 27 ? 19.969 -10.844 -20.484 1 96.75 27 ARG B CA 1
ATOM 3200 C C . ARG B 1 27 ? 18.625 -11.352 -20.984 1 96.75 27 ARG B C 1
ATOM 3202 O O . ARG B 1 27 ? 18.281 -11.18 -22.156 1 96.75 27 ARG B O 1
ATOM 3209 N N . THR B 1 28 ? 17.875 -11.961 -20.141 1 95.81 28 THR B N 1
ATOM 3210 C CA . THR B 1 28 ? 16.578 -12.484 -20.516 1 95.81 28 THR B CA 1
ATOM 3211 C C . THR B 1 28 ? 15.648 -11.359 -20.969 1 95.81 28 THR B C 1
ATOM 3213 O O . THR B 1 28 ? 14.945 -11.492 -21.984 1 95.81 28 THR B O 1
ATOM 3216 N N . LEU B 1 29 ? 15.633 -10.227 -20.219 1 96.62 29 LEU B N 1
ATOM 3217 C CA . LEU B 1 29 ? 14.805 -9.094 -20.609 1 96.62 29 LEU B CA 1
ATOM 3218 C C . LEU B 1 29 ? 15.258 -8.531 -21.953 1 96.62 29 LEU B C 1
ATOM 3220 O O . LEU B 1 29 ? 14.438 -8.273 -22.844 1 96.62 29 LEU B O 1
ATOM 3224 N N . ARG B 1 30 ? 16.531 -8.438 -22.156 1 97.75 30 ARG B N 1
ATOM 3225 C CA . ARG B 1 30 ? 17.078 -7.863 -23.375 1 97.75 30 ARG B CA 1
ATOM 3226 C C . ARG B 1 30 ? 16.766 -8.742 -24.578 1 97.75 30 ARG B C 1
ATOM 3228 O O . ARG B 1 30 ? 16.438 -8.242 -25.656 1 97.75 30 ARG B O 1
ATOM 3235 N N . GLU B 1 31 ? 16.844 -9.984 -24.406 1 96.88 31 GLU B N 1
ATOM 3236 C CA . GLU B 1 31 ? 16.469 -10.914 -25.469 1 96.88 31 GLU B CA 1
ATOM 3237 C C . GLU B 1 31 ? 14.984 -10.773 -25.828 1 96.88 31 GLU B C 1
ATOM 3239 O O . GLU B 1 31 ? 14.625 -10.75 -27 1 96.88 31 GLU B O 1
ATOM 3244 N N . ALA B 1 32 ? 14.156 -10.656 -24.828 1 95.69 32 ALA B N 1
ATOM 3245 C CA . ALA B 1 32 ? 12.727 -10.484 -25.047 1 95.69 32 ALA B CA 1
ATOM 3246 C C . ALA B 1 32 ? 12.43 -9.18 -25.797 1 95.69 32 ALA B C 1
ATOM 3248 O O . ALA B 1 32 ? 11.523 -9.117 -26.625 1 95.69 32 ALA B O 1
ATOM 3249 N N . LEU B 1 33 ? 13.188 -8.156 -25.438 1 97.06 33 LEU B N 1
ATOM 3250 C CA . LEU B 1 33 ? 13.039 -6.875 -26.125 1 97.06 33 LEU B CA 1
ATOM 3251 C C . LEU B 1 33 ? 13.391 -7 -27.609 1 97.06 33 LEU B C 1
ATOM 3253 O O . LEU B 1 33 ? 12.633 -6.559 -28.469 1 97.06 33 LEU B O 1
ATOM 3257 N N . ARG B 1 34 ? 14.484 -7.68 -27.906 1 96.56 34 ARG B N 1
ATOM 3258 C CA . ARG B 1 34 ? 14.93 -7.859 -29.281 1 96.56 34 ARG B CA 1
ATOM 3259 C C . ARG B 1 34 ? 13.922 -8.688 -30.078 1 96.56 34 ARG B C 1
ATOM 3261 O O . ARG B 1 34 ? 13.609 -8.352 -31.219 1 96.56 34 ARG B O 1
ATOM 3268 N N . ASP B 1 35 ? 13.398 -9.617 -29.469 1 96.19 35 ASP B N 1
ATOM 3269 C CA . ASP B 1 35 ? 12.422 -10.484 -30.109 1 96.19 35 ASP B CA 1
ATOM 3270 C C . ASP B 1 35 ? 11.164 -9.719 -30.484 1 96.19 35 ASP B C 1
ATOM 3272 O O . ASP B 1 35 ? 10.453 -10.086 -31.422 1 96.19 35 ASP B O 1
ATOM 3276 N N . ARG B 1 36 ? 10.898 -8.578 -29.797 1 95.69 36 ARG B N 1
ATOM 3277 C CA . ARG B 1 36 ? 9.672 -7.809 -30 1 95.69 36 ARG B CA 1
ATOM 3278 C C . ARG B 1 36 ? 9.953 -6.539 -30.797 1 95.69 36 ARG B C 1
ATOM 3280 O O . ARG B 1 36 ? 9.055 -5.715 -31 1 95.69 36 ARG B O 1
ATOM 3287 N N . GLY B 1 37 ? 11.18 -6.391 -31.172 1 96.88 37 GLY B N 1
ATOM 3288 C CA . GLY B 1 37 ? 11.562 -5.207 -31.922 1 96.88 37 GLY B CA 1
ATOM 3289 C C . GLY B 1 37 ? 11.547 -3.939 -31.094 1 96.88 37 GLY B C 1
ATOM 3290 O O . GLY B 1 37 ? 11.242 -2.859 -31.594 1 96.88 37 GLY B O 1
ATOM 3291 N N . LEU B 1 38 ? 11.797 -4.07 -29.828 1 97.88 38 LEU B N 1
ATOM 3292 C CA . LEU B 1 38 ? 11.852 -2.93 -28.922 1 97.88 38 LEU B CA 1
ATOM 3293 C C . LEU B 1 38 ? 13.297 -2.52 -28.656 1 97.88 38 LEU B C 1
ATOM 3295 O O . LEU B 1 38 ? 14.172 -3.373 -28.531 1 97.88 38 LEU B O 1
ATOM 3299 N N . ASP B 1 39 ? 13.531 -1.25 -28.562 1 98.19 39 ASP B N 1
ATOM 3300 C CA . ASP B 1 39 ? 14.875 -0.716 -28.328 1 98.19 39 ASP B CA 1
ATOM 3301 C C . ASP B 1 39 ? 15.18 -0.645 -26.828 1 98.19 39 ASP B C 1
ATOM 3303 O O . ASP B 1 39 ? 16.344 -0.502 -26.438 1 98.19 39 ASP B O 1
ATOM 3307 N N . GLY B 1 40 ? 14.172 -0.728 -26.062 1 98 40 GLY B N 1
ATOM 3308 C CA . GLY B 1 40 ? 14.297 -0.698 -24.609 1 98 40 GLY B CA 1
ATOM 3309 C C . GLY B 1 40 ? 12.969 -0.836 -23.891 1 98 40 GLY B C 1
ATOM 3310 O O . GLY B 1 40 ? 11.93 -1.028 -24.531 1 98 40 GLY B O 1
ATOM 3311 N N . ALA B 1 41 ? 13.039 -0.792 -22.578 1 97.31 41 ALA B N 1
ATOM 3312 C CA . ALA B 1 41 ? 11.852 -0.873 -21.75 1 97.31 41 ALA B CA 1
ATOM 3313 C C . ALA B 1 41 ? 11.914 0.128 -20.594 1 97.31 41 ALA B C 1
ATOM 3315 O O . ALA B 1 41 ? 13.008 0.484 -20.141 1 97.31 41 ALA B O 1
ATOM 3316 N N . VAL B 1 42 ? 10.797 0.583 -20.234 1 96.12 42 VAL B N 1
ATOM 3317 C CA . VAL B 1 42 ? 10.617 1.326 -19 1 96.12 42 VAL B CA 1
ATOM 3318 C C . VAL B 1 42 ? 9.758 0.515 -18.031 1 96.12 42 VAL B C 1
ATOM 3320 O O . VAL B 1 42 ? 8.664 0.068 -18.375 1 96.12 42 VAL B O 1
ATOM 3323 N N . VAL B 1 43 ? 10.32 0.294 -16.844 1 94.5 43 VAL B N 1
ATOM 3324 C CA . VAL B 1 43 ? 9.672 -0.472 -15.797 1 94.5 43 VAL B CA 1
ATOM 3325 C C . VAL B 1 43 ? 9.352 0.443 -14.617 1 94.5 43 VAL B C 1
ATOM 3327 O O . VAL B 1 43 ? 10.258 0.994 -13.984 1 94.5 43 VAL B O 1
ATOM 3330 N N . TYR B 1 44 ? 8.031 0.504 -14.398 1 90.25 44 TYR B N 1
ATOM 3331 C CA . TYR B 1 44 ? 7.578 1.377 -13.32 1 90.25 44 TYR B CA 1
ATOM 3332 C C . TYR B 1 44 ? 7.434 0.602 -12.016 1 90.25 44 TYR B C 1
ATOM 3334 O O . TYR B 1 44 ? 7 -0.552 -12.016 1 90.25 44 TYR B O 1
ATOM 3342 N N . GLY B 1 45 ? 7.918 1.298 -10.961 1 84.19 45 GLY B N 1
ATOM 3343 C CA . GLY B 1 45 ? 7.758 0.754 -9.617 1 84.19 45 GLY B CA 1
ATOM 3344 C C . GLY B 1 45 ? 7.461 1.815 -8.578 1 84.19 45 GLY B C 1
ATOM 3345 O O . GLY B 1 45 ? 8.023 2.914 -8.625 1 84.19 45 GLY B O 1
ATOM 3346 N N . SER B 1 46 ? 6.387 1.587 -7.918 1 72.81 46 SER B N 1
ATOM 3347 C CA . SER B 1 46 ? 6.113 2.367 -6.719 1 72.81 46 SER B CA 1
ATOM 3348 C C . SER B 1 46 ? 6.016 1.473 -5.488 1 72.81 46 SER B C 1
ATOM 3350 O O . SER B 1 46 ? 5.668 0.294 -5.594 1 72.81 46 SER B O 1
ATOM 3352 N N . GLY B 1 47 ? 6.559 1.961 -4.418 1 63.09 47 GLY B N 1
ATOM 3353 C CA . GLY B 1 47 ? 6.461 1.182 -3.191 1 63.09 47 GLY B CA 1
ATOM 3354 C C . GLY B 1 47 ? 5.09 0.575 -2.977 1 63.09 47 GLY B C 1
ATOM 3355 O O . GLY B 1 47 ? 4.953 -0.646 -2.871 1 63.09 47 GLY B O 1
ATOM 3356 N N . PRO B 1 48 ? 4.059 1.326 -3.23 1 61.91 48 PRO B N 1
ATOM 3357 C CA . PRO B 1 48 ? 2.713 0.831 -2.928 1 61.91 48 PRO B CA 1
ATOM 3358 C C . PRO B 1 48 ? 2.104 0.035 -4.082 1 61.91 48 PRO B C 1
ATOM 3360 O O . PRO B 1 48 ? 1.143 -0.713 -3.879 1 61.91 48 PRO B O 1
ATOM 3363 N N . THR B 1 49 ? 2.547 0.115 -5.25 1 62.88 49 THR B N 1
ATOM 3364 C CA . THR B 1 49 ? 1.726 -0.48 -6.297 1 62.88 49 THR B CA 1
ATOM 3365 C C . THR B 1 49 ? 2.498 -1.567 -7.039 1 62.88 49 THR B C 1
ATOM 3367 O O . THR B 1 49 ? 1.947 -2.625 -7.348 1 62.88 49 THR B O 1
ATOM 3370 N N . HIS B 1 50 ? 3.748 -1.435 -7.359 1 71.19 50 HIS B N 1
ATOM 3371 C CA . HIS B 1 50 ? 4.387 -2.395 -8.25 1 71.19 50 HIS B CA 1
ATOM 3372 C C . HIS B 1 50 ? 5.902 -2.391 -8.07 1 71.19 50 HIS B C 1
ATOM 3374 O O . HIS B 1 50 ? 6.648 -2.223 -9.039 1 71.19 50 HIS B O 1
ATOM 3380 N N . PRO B 1 51 ? 6.203 -2.879 -6.879 1 79.38 51 PRO B N 1
ATOM 3381 C CA . PRO B 1 51 ? 7.656 -2.744 -6.723 1 79.38 51 PRO B CA 1
ATOM 3382 C C . PRO B 1 51 ? 8.422 -3.934 -7.297 1 79.38 51 PRO B C 1
ATOM 3384 O O . PRO B 1 51 ? 9.648 -3.865 -7.457 1 79.38 51 PRO B O 1
ATOM 3387 N N . ASP B 1 52 ? 7.727 -5.023 -7.668 1 86.75 52 ASP B N 1
ATOM 3388 C CA . ASP B 1 52 ? 8.375 -6.32 -7.84 1 86.75 52 ASP B CA 1
ATOM 3389 C C . ASP B 1 52 ? 9.273 -6.328 -9.07 1 86.75 52 ASP B C 1
ATOM 3391 O O . ASP B 1 52 ? 10.398 -6.84 -9.023 1 86.75 52 ASP B O 1
ATOM 3395 N N . ALA B 1 53 ? 8.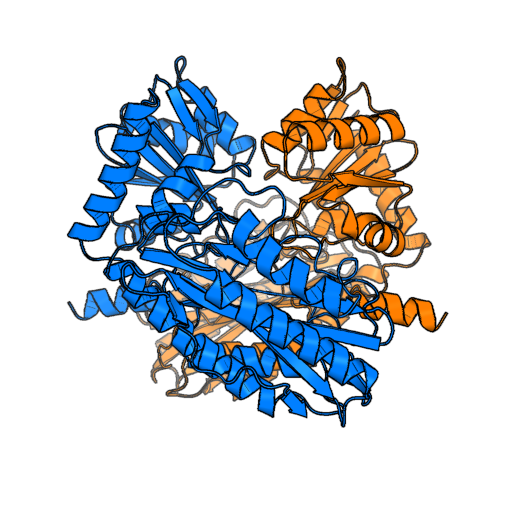852 -5.754 -10.125 1 91.06 53 ALA B N 1
ATOM 3396 C CA . ALA B 1 53 ? 9.641 -5.812 -11.352 1 91.06 53 ALA B CA 1
ATOM 3397 C C . ALA B 1 53 ? 10.922 -5 -11.219 1 91.06 53 ALA B C 1
ATOM 3399 O O . ALA B 1 53 ? 11.992 -5.453 -11.633 1 91.06 53 ALA B O 1
ATOM 3400 N N . VAL B 1 54 ? 10.789 -3.838 -10.648 1 92.06 54 VAL B N 1
ATOM 3401 C CA . VAL B 1 54 ? 11.977 -3.018 -10.43 1 92.06 54 VAL B CA 1
ATOM 3402 C C . VAL B 1 54 ? 12.914 -3.721 -9.445 1 92.06 54 VAL B C 1
ATOM 3404 O O . VAL B 1 54 ? 14.125 -3.762 -9.664 1 92.06 54 VAL B O 1
ATOM 3407 N N . ARG B 1 55 ? 12.336 -4.254 -8.438 1 89.06 55 ARG B N 1
ATOM 3408 C CA . ARG B 1 55 ? 13.148 -4.98 -7.469 1 89.06 55 ARG B CA 1
ATOM 3409 C C . ARG B 1 55 ? 13.867 -6.152 -8.125 1 89.06 55 ARG B C 1
ATOM 3411 O O . ARG B 1 55 ? 15.055 -6.379 -7.879 1 89.06 55 ARG B O 1
ATOM 3418 N N . TYR B 1 56 ? 13.148 -6.859 -8.922 1 92.12 56 TYR B N 1
ATOM 3419 C CA . TYR B 1 56 ? 13.68 -8.047 -9.586 1 92.12 56 TYR B CA 1
ATOM 3420 C C . TYR B 1 56 ? 14.859 -7.691 -10.477 1 92.12 56 TYR B C 1
ATOM 3422 O O . TYR B 1 56 ? 15.859 -8.406 -10.508 1 92.12 56 TYR B O 1
ATOM 3430 N N . LEU B 1 57 ? 14.805 -6.605 -11.141 1 94.69 57 LEU B N 1
ATOM 3431 C CA . LEU B 1 57 ? 15.773 -6.27 -12.18 1 94.69 57 LEU B CA 1
ATOM 3432 C C . LEU B 1 57 ? 16.891 -5.383 -11.625 1 94.69 57 LEU B C 1
ATOM 3434 O O . LEU B 1 57 ? 17.938 -5.242 -12.242 1 94.69 57 LEU B O 1
ATOM 3438 N N . SER B 1 58 ? 16.656 -4.773 -10.445 1 93.75 58 SER B N 1
ATOM 3439 C CA . SER B 1 58 ? 17.609 -3.764 -10.016 1 93.75 58 SER B CA 1
ATOM 3440 C C . SER B 1 58 ? 17.938 -3.895 -8.531 1 93.75 58 SER B C 1
ATOM 3442 O O . SER B 1 58 ? 18.859 -3.244 -8.031 1 93.75 58 SER B O 1
ATOM 3444 N N . GLY B 1 59 ? 17.125 -4.652 -7.777 1 88.75 59 GLY B N 1
ATOM 3445 C CA . GLY B 1 59 ? 17.312 -4.797 -6.344 1 88.75 59 GLY B CA 1
ATOM 3446 C C . GLY B 1 59 ? 16.703 -3.654 -5.547 1 88.75 59 GLY B C 1
ATOM 3447 O O . GLY B 1 59 ? 16.797 -3.639 -4.316 1 88.75 59 GLY B O 1
ATOM 3448 N N . TYR B 1 60 ? 15.961 -2.777 -6.25 1 86.12 60 TYR B N 1
ATOM 3449 C CA . TYR B 1 60 ? 15.578 -1.532 -5.594 1 86.12 60 TYR B CA 1
ATOM 3450 C C . TYR B 1 60 ? 14.086 -1.501 -5.316 1 86.12 60 TYR B C 1
ATOM 3452 O O . TYR B 1 60 ? 13.281 -1.896 -6.164 1 86.12 60 TYR B O 1
ATOM 3460 N N . VAL B 1 61 ? 13.758 -1.08 -4.129 1 82.62 61 VAL B N 1
ATOM 3461 C CA . VAL B 1 61 ? 12.422 -0.645 -3.75 1 82.62 61 VAL B CA 1
ATOM 3462 C C . VAL B 1 61 ? 12.5 0.688 -3.008 1 82.62 61 VAL B C 1
ATOM 3464 O O . VAL B 1 61 ? 13.195 0.799 -1.993 1 82.62 61 VAL B O 1
ATOM 3467 N N . HIS B 1 62 ? 11.852 1.649 -3.578 1 82 62 HIS B N 1
ATOM 3468 C CA . HIS B 1 62 ? 11.875 2.926 -2.873 1 82 62 HIS B CA 1
ATOM 3469 C C . HIS B 1 62 ? 11.164 2.822 -1.525 1 82 62 HIS B C 1
ATOM 3471 O O . HIS B 1 62 ? 10.016 2.373 -1.454 1 82 62 HIS B O 1
ATOM 3477 N N . PRO B 1 63 ? 11.742 3.277 -0.481 1 71.88 63 PRO B N 1
ATOM 3478 C CA . PRO B 1 63 ? 11.148 3.084 0.846 1 71.88 63 PRO B CA 1
ATOM 3479 C C . PRO B 1 63 ? 10.109 4.145 1.191 1 71.88 63 PRO B C 1
ATOM 3481 O O . PRO B 1 63 ? 9.312 3.955 2.111 1 71.88 63 PRO B O 1
ATOM 3484 N N . PHE B 1 64 ? 10.141 5.301 0.52 1 70.94 64 PHE B N 1
ATOM 3485 C CA . PHE B 1 64 ? 9.211 6.383 0.833 1 70.94 64 PHE B CA 1
ATOM 3486 C C . PHE B 1 64 ? 7.84 6.117 0.221 1 70.94 64 PHE B C 1
ATOM 3488 O O . PHE B 1 64 ? 7.738 5.77 -0.957 1 70.94 64 PHE B O 1
ATOM 3495 N N . PRO B 1 65 ? 6.852 6.355 1.089 1 67.75 65 PRO B N 1
ATOM 3496 C CA . PRO B 1 65 ? 5.508 6.129 0.56 1 67.75 65 PRO B CA 1
ATOM 3497 C C . PRO B 1 65 ? 5.195 7 -0.655 1 67.75 65 PRO B C 1
ATOM 3499 O O . PRO B 1 65 ? 5.586 8.172 -0.696 1 67.75 65 PRO B O 1
ATOM 3502 N N . ARG B 1 66 ? 4.691 6.5 -1.682 1 69.44 66 ARG B N 1
ATOM 3503 C CA . ARG B 1 66 ? 4.18 7.145 -2.889 1 69.44 66 ARG B CA 1
ATOM 3504 C C . ARG B 1 66 ? 5.32 7.539 -3.818 1 69.44 66 ARG B C 1
ATOM 3506 O O . ARG B 1 66 ? 5.094 8.172 -4.855 1 69.44 66 ARG B O 1
ATOM 3513 N N . ALA B 1 67 ? 6.605 7.297 -3.293 1 79.56 67 ALA B N 1
ATOM 3514 C CA . ALA B 1 67 ? 7.723 7.617 -4.176 1 79.56 67 ALA B CA 1
ATOM 3515 C C . ALA B 1 67 ? 7.742 6.691 -5.391 1 79.56 67 ALA B C 1
ATOM 3517 O O . ALA B 1 67 ? 7.461 5.496 -5.273 1 79.56 67 ALA B O 1
ATOM 3518 N N . ARG B 1 68 ? 8.109 7.273 -6.508 1 85.25 68 ARG B N 1
ATOM 3519 C CA . ARG B 1 68 ? 8.164 6.547 -7.77 1 85.25 68 ARG B CA 1
ATOM 3520 C C . ARG B 1 68 ? 9.586 6.066 -8.055 1 85.25 68 ARG B C 1
ATOM 3522 O O . ARG B 1 68 ? 10.555 6.711 -7.656 1 85.25 68 ARG B O 1
ATOM 3529 N N . SER B 1 69 ? 9.641 4.98 -8.672 1 90.88 69 SER B N 1
ATOM 3530 C CA . SER B 1 69 ? 10.859 4.512 -9.328 1 90.88 69 SER B CA 1
ATOM 3531 C C . SER B 1 69 ? 10.586 4.082 -10.766 1 90.88 69 SER B C 1
ATOM 3533 O O . SER B 1 69 ? 9.531 3.516 -11.055 1 90.88 69 SER B O 1
ATOM 3535 N N . LEU B 1 70 ? 11.461 4.398 -11.648 1 94.69 70 LEU B N 1
ATOM 3536 C CA . LEU B 1 70 ? 11.391 4.039 -13.062 1 94.69 70 LEU B CA 1
ATOM 3537 C C . LEU B 1 70 ? 12.719 3.473 -13.547 1 94.69 70 LEU B C 1
ATOM 3539 O O . LEU B 1 70 ? 13.734 4.18 -13.562 1 94.69 70 LEU B O 1
ATOM 3543 N N . LEU B 1 71 ? 12.719 2.236 -13.898 1 96.69 71 LEU B N 1
ATOM 3544 C CA . LEU B 1 71 ? 13.914 1.597 -14.43 1 96.69 71 LEU B CA 1
ATOM 3545 C C . LEU B 1 71 ? 13.914 1.617 -15.953 1 96.69 71 LEU B C 1
ATOM 3547 O O . LEU B 1 71 ? 12.945 1.175 -16.578 1 96.69 71 LEU B O 1
ATOM 3551 N N . VAL B 1 72 ? 14.898 2.174 -16.531 1 97.94 72 VAL B N 1
ATOM 3552 C CA . VAL B 1 72 ? 15.094 2.189 -17.969 1 97.94 72 VAL B CA 1
ATOM 3553 C C . VAL B 1 72 ? 16.125 1.13 -18.359 1 97.94 72 VAL B C 1
ATOM 3555 O O . VAL B 1 72 ? 17.266 1.171 -17.922 1 97.94 72 VAL B O 1
ATOM 3558 N N . VAL B 1 73 ? 15.703 0.192 -19.188 1 98.25 73 VAL B N 1
ATOM 3559 C CA . VAL B 1 73 ? 16.562 -0.896 -19.641 1 98.25 73 VAL B CA 1
ATOM 3560 C C . VAL B 1 73 ? 16.641 -0.892 -21.156 1 98.25 73 VAL B C 1
ATOM 3562 O O . VAL B 1 73 ? 15.695 -1.285 -21.844 1 98.25 73 VAL B O 1
ATOM 3565 N N . PRO B 1 74 ? 17.75 -0.494 -21.719 1 98.31 74 PRO B N 1
ATOM 3566 C CA . PRO B 1 74 ? 17.922 -0.602 -23.172 1 98.31 74 PRO B CA 1
ATOM 3567 C C . PRO B 1 74 ? 18.203 -2.031 -23.625 1 98.31 74 PRO B C 1
ATOM 3569 O O . PRO B 1 74 ? 18.656 -2.859 -22.828 1 98.31 74 PRO B O 1
ATOM 3572 N N . ALA B 1 75 ? 17.859 -2.305 -24.875 1 97.88 75 ALA B N 1
ATOM 3573 C CA . ALA B 1 75 ? 18.188 -3.607 -25.453 1 97.88 75 ALA B CA 1
ATOM 3574 C C . ALA B 1 75 ? 19.688 -3.85 -25.453 1 97.88 75 ALA B C 1
ATOM 3576 O O . ALA B 1 75 ? 20.141 -5 -25.422 1 97.88 75 ALA B O 1
ATOM 3577 N N . SER B 1 76 ? 20.406 -2.805 -25.547 1 96.19 76 SER B N 1
ATOM 3578 C CA . SER B 1 76 ? 21.859 -2.814 -25.422 1 96.19 76 SER B CA 1
ATOM 3579 C C . SER B 1 76 ? 22.375 -1.534 -24.766 1 96.19 76 SER B C 1
ATOM 3581 O O . SER B 1 76 ? 21.922 -0.439 -25.094 1 96.19 76 SER B O 1
ATOM 3583 N N . GLY B 1 77 ? 23.297 -1.688 -23.797 1 96.5 77 GLY B N 1
ATOM 3584 C CA . GLY B 1 77 ? 23.828 -0.513 -23.141 1 96.5 77 GLY B CA 1
ATOM 3585 C C . GLY B 1 77 ? 23.531 -0.47 -21.656 1 96.5 77 GLY B C 1
ATOM 3586 O O . GLY B 1 77 ? 23.078 -1.46 -21.078 1 96.5 77 GLY B O 1
ATOM 3587 N N . PRO B 1 78 ? 23.828 0.66 -21.031 1 98.12 78 PRO B N 1
ATOM 3588 C CA . PRO B 1 78 ? 23.688 0.771 -19.578 1 98.12 78 PRO B CA 1
ATOM 3589 C C . PRO B 1 78 ? 22.234 0.942 -19.125 1 98.12 78 PRO B C 1
ATOM 3591 O O . PRO B 1 78 ? 21.406 1.47 -19.891 1 98.12 78 PRO B O 1
ATOM 3594 N N . THR B 1 79 ? 21.891 0.467 -17.969 1 98.56 79 THR B N 1
ATOM 3595 C CA . THR B 1 79 ? 20.578 0.639 -17.328 1 98.56 79 THR B CA 1
ATOM 3596 C C . THR B 1 79 ? 20.609 1.817 -16.359 1 98.56 79 THR B C 1
ATOM 3598 O O . THR B 1 79 ? 21.625 2.086 -15.727 1 98.56 79 THR B O 1
ATOM 3601 N N . VAL B 1 80 ? 19.453 2.502 -16.297 1 98.56 80 VAL B N 1
ATOM 3602 C CA . VAL B 1 80 ? 19.375 3.66 -15.414 1 98.56 80 VAL B CA 1
ATOM 3603 C C . VAL B 1 80 ? 18.094 3.604 -14.594 1 98.56 80 VAL B C 1
ATOM 3605 O O . VAL B 1 80 ? 17.031 3.295 -15.117 1 98.56 80 VAL B O 1
ATOM 3608 N N . LEU B 1 81 ? 18.234 3.848 -13.289 1 97.31 81 LEU B N 1
ATOM 3609 C CA . LEU B 1 81 ? 17.125 3.943 -12.359 1 97.31 81 LEU B CA 1
ATOM 3610 C C . LEU B 1 81 ? 16.812 5.398 -12.023 1 97.31 81 LEU B C 1
ATOM 3612 O O . LEU B 1 81 ? 17.703 6.141 -11.594 1 97.31 81 LEU B O 1
ATOM 3616 N N . VAL B 1 82 ? 15.594 5.789 -12.32 1 96.75 82 VAL B N 1
ATOM 3617 C CA . VAL B 1 82 ? 15.109 7.102 -11.906 1 96.75 82 VAL B CA 1
ATOM 3618 C C . VAL B 1 82 ? 14.305 6.973 -10.617 1 96.75 82 VAL B C 1
ATOM 3620 O O . VAL B 1 82 ? 13.406 6.141 -10.523 1 96.75 82 VAL B O 1
ATOM 3623 N N . ILE B 1 83 ? 14.633 7.789 -9.609 1 92.38 83 ILE B N 1
ATOM 3624 C CA . ILE B 1 83 ? 13.914 7.699 -8.336 1 92.38 83 ILE B CA 1
ATOM 3625 C C . ILE B 1 83 ? 13.438 9.086 -7.918 1 92.38 83 ILE B C 1
ATOM 3627 O O . ILE B 1 83 ? 14 10.102 -8.328 1 92.38 83 ILE B O 1
ATOM 3631 N N . ASP B 1 84 ? 12.352 9.055 -7.121 1 88.06 84 ASP B N 1
ATOM 3632 C CA . ASP B 1 84 ? 11.93 10.281 -6.449 1 88.06 84 ASP B CA 1
ATOM 3633 C C . ASP B 1 84 ? 12.867 10.617 -5.293 1 88.06 84 ASP B C 1
ATOM 3635 O O . ASP B 1 84 ? 13.516 9.734 -4.734 1 88.06 84 ASP B O 1
ATOM 3639 N N . ARG B 1 85 ? 12.969 11.93 -5 1 81.31 85 ARG B N 1
ATOM 3640 C CA . ARG B 1 85 ? 13.602 12.445 -3.791 1 81.31 85 ARG B CA 1
ATOM 3641 C C . ARG B 1 85 ? 15.125 12.422 -3.914 1 81.31 85 ARG B C 1
ATOM 3643 O O . ARG B 1 85 ? 15.758 11.398 -3.633 1 81.31 85 ARG B O 1
ATOM 3650 N N . GLU B 1 86 ? 15.703 13.516 -4.129 1 82.31 86 GLU B N 1
ATOM 3651 C CA . GLU B 1 86 ? 17.141 13.672 -4.34 1 82.31 86 GLU B CA 1
ATOM 3652 C C . GLU B 1 86 ? 17.938 13.18 -3.131 1 82.31 86 GLU B C 1
ATOM 3654 O O . GLU B 1 86 ? 19.016 12.609 -3.281 1 82.31 86 GLU B O 1
ATOM 3659 N N . TRP B 1 87 ? 17.375 13.312 -1.99 1 72.06 87 TRP B N 1
ATOM 3660 C CA . TRP B 1 87 ? 18.094 12.961 -0.77 1 72.06 87 TRP B CA 1
ATOM 3661 C C . TRP B 1 87 ? 18.344 11.461 -0.695 1 72.06 87 TRP B C 1
ATOM 3663 O O . TRP B 1 87 ? 19.203 11.008 0.061 1 72.06 87 TRP B O 1
ATOM 3673 N N . HIS B 1 88 ? 17.656 10.648 -1.483 1 79.62 88 HIS B N 1
ATOM 3674 C CA . HIS B 1 88 ? 17.797 9.195 -1.416 1 79.62 88 HIS B CA 1
ATOM 3675 C C . HIS B 1 88 ? 18.734 8.672 -2.5 1 79.62 88 HIS B C 1
ATOM 3677 O O . HIS B 1 88 ? 18.984 7.469 -2.59 1 79.62 88 HIS B O 1
ATOM 3683 N N . ARG B 1 89 ? 19.25 9.484 -3.314 1 85.62 89 ARG B N 1
ATOM 3684 C CA . ARG B 1 89 ? 20.031 9.094 -4.488 1 85.62 89 ARG B CA 1
ATOM 3685 C C . ARG B 1 89 ? 21.219 8.234 -4.094 1 85.62 89 ARG B C 1
ATOM 3687 O O . ARG B 1 89 ? 21.469 7.188 -4.703 1 85.62 89 ARG B O 1
ATOM 3694 N N . GLU B 1 90 ? 21.938 8.602 -3.135 1 82.19 90 GLU B N 1
ATOM 3695 C CA . GLU B 1 90 ? 23.141 7.871 -2.758 1 82.19 90 GLU B CA 1
ATOM 3696 C C . GLU B 1 90 ? 22.797 6.508 -2.168 1 82.19 90 GLU B C 1
ATOM 3698 O O . GLU B 1 90 ? 23.469 5.512 -2.445 1 82.19 90 GLU B O 1
ATOM 3703 N N . ALA B 1 91 ? 21.797 6.469 -1.374 1 78.62 91 ALA B N 1
ATOM 3704 C CA . ALA B 1 91 ? 21.344 5.188 -0.84 1 78.62 91 ALA B CA 1
ATOM 3705 C C . ALA B 1 91 ? 20.891 4.258 -1.961 1 78.62 91 ALA B C 1
ATOM 3707 O O . ALA B 1 91 ? 21.203 3.064 -1.951 1 78.62 91 ALA B O 1
ATOM 3708 N N . ALA B 1 92 ? 20.172 4.836 -2.926 1 86 92 ALA B N 1
ATOM 3709 C CA . ALA B 1 92 ? 19.719 4.043 -4.066 1 86 92 ALA B CA 1
ATOM 3710 C C . ALA B 1 92 ? 20.891 3.471 -4.844 1 86 92 ALA B C 1
ATOM 3712 O O . ALA B 1 92 ? 20.875 2.305 -5.246 1 86 92 ALA B O 1
ATOM 3713 N N . ARG B 1 93 ? 21.938 4.238 -5 1 88.19 93 ARG B N 1
ATOM 3714 C CA . ARG B 1 93 ? 23.141 3.801 -5.707 1 88.19 93 ARG B CA 1
ATOM 3715 C C . ARG B 1 93 ? 23.797 2.631 -4.988 1 88.19 93 ARG B C 1
ATOM 3717 O O . ARG B 1 93 ? 24.359 1.737 -5.629 1 88.19 93 ARG B O 1
ATOM 3724 N N . ALA B 1 94 ? 23.719 2.639 -3.727 1 81.5 94 ALA B N 1
ATOM 3725 C CA . ALA B 1 94 ? 24.344 1.591 -2.926 1 81.5 94 ALA B CA 1
ATOM 3726 C C . ALA B 1 94 ? 23.516 0.308 -2.957 1 81.5 94 ALA B C 1
ATOM 3728 O O . ALA B 1 94 ? 24.062 -0.791 -2.824 1 81.5 94 ALA B O 1
ATOM 3729 N N . ILE B 1 95 ? 22.281 0.457 -3.17 1 81.94 95 ILE B N 1
ATOM 3730 C CA . ILE B 1 95 ? 21.359 -0.666 -3.082 1 81.94 95 ILE B CA 1
ATOM 3731 C C . ILE B 1 95 ? 21.281 -1.373 -4.434 1 81.94 95 ILE B C 1
ATOM 3733 O O . ILE B 1 95 ? 21.344 -2.604 -4.504 1 81.94 95 ILE B O 1
ATOM 3737 N N . THR B 1 96 ? 21.188 -0.596 -5.434 1 90.25 96 THR B N 1
ATOM 3738 C CA . THR B 1 96 ? 20.875 -1.149 -6.746 1 90.25 96 THR B CA 1
ATOM 3739 C C . THR B 1 96 ? 22.141 -1.658 -7.434 1 90.25 96 THR B C 1
ATOM 3741 O O . THR B 1 96 ? 23.25 -1.303 -7.039 1 90.25 96 THR B O 1
ATOM 3744 N N . TRP B 1 97 ? 21.938 -2.533 -8.344 1 92.81 97 TRP B N 1
ATOM 3745 C CA . TRP B 1 97 ? 23.078 -3.027 -9.125 1 92.81 97 TRP B CA 1
ATOM 3746 C C . TRP B 1 97 ? 23 -2.539 -10.57 1 92.81 97 TRP B C 1
ATOM 3748 O O . TRP B 1 97 ? 23.641 -3.104 -11.453 1 92.81 97 TRP B O 1
ATOM 3758 N N . VAL B 1 98 ? 22.141 -1.512 -10.844 1 95.94 98 VAL B N 1
ATOM 3759 C CA . VAL B 1 98 ? 22.062 -0.937 -12.188 1 95.94 98 VAL B CA 1
ATOM 3760 C C . VAL B 1 98 ? 23.25 -0.003 -12.422 1 95.94 98 VAL B C 1
ATOM 3762 O O . VAL B 1 98 ? 24 0.297 -11.492 1 95.94 98 VAL B O 1
ATOM 3765 N N . ASP B 1 99 ? 23.391 0.498 -13.633 1 97.69 99 ASP B N 1
ATOM 3766 C CA . ASP B 1 99 ? 24.594 1.233 -14.031 1 97.69 99 ASP B CA 1
ATOM 3767 C C . ASP B 1 99 ? 24.516 2.689 -13.578 1 97.69 99 ASP B C 1
ATOM 3769 O O . ASP B 1 99 ? 25.547 3.328 -13.344 1 97.69 99 ASP B O 1
ATOM 3773 N N . GLY B 1 100 ? 23.328 3.254 -13.539 1 97.75 100 GLY B N 1
ATOM 3774 C CA . GLY B 1 100 ? 23.172 4.648 -13.156 1 97.75 100 GLY B CA 1
ATOM 3775 C C . GLY B 1 100 ? 21.906 4.918 -12.375 1 97.75 100 GLY B C 1
ATOM 3776 O O . GLY B 1 100 ? 20.922 4.176 -12.492 1 97.75 100 GLY B O 1
ATOM 3777 N N . VAL B 1 101 ? 21.969 6.023 -11.523 1 96.94 101 VAL B N 1
ATOM 3778 C CA . VAL B 1 101 ? 20.797 6.473 -10.773 1 96.94 101 VAL B CA 1
ATOM 3779 C C . VAL B 1 101 ? 20.594 7.969 -10.992 1 96.94 101 VAL B C 1
ATOM 3781 O O . VAL B 1 101 ? 21.531 8.758 -10.875 1 96.94 101 VAL B O 1
ATOM 3784 N N . ARG B 1 102 ? 19.375 8.305 -11.398 1 96.81 102 ARG B N 1
ATOM 3785 C CA . ARG B 1 102 ? 18.953 9.703 -11.469 1 96.81 102 ARG B CA 1
ATOM 3786 C C . ARG B 1 102 ? 17.828 9.984 -10.477 1 96.81 102 ARG B C 1
ATOM 3788 O O . ARG B 1 102 ? 16.969 9.133 -10.25 1 96.81 102 ARG B O 1
ATOM 3795 N N . ALA B 1 103 ? 17.844 11.172 -9.93 1 93.81 103 ALA B N 1
ATOM 3796 C CA . ALA B 1 103 ? 16.828 11.516 -8.938 1 93.81 103 ALA B CA 1
ATOM 3797 C C . ALA B 1 103 ? 15.992 12.703 -9.406 1 93.81 103 ALA B C 1
ATOM 3799 O O . ALA B 1 103 ? 16.516 13.641 -10.016 1 93.81 103 ALA B O 1
ATOM 3800 N N . VAL B 1 104 ? 14.742 12.562 -9.164 1 93 104 VAL B N 1
ATOM 3801 C CA . VAL B 1 104 ? 13.812 13.68 -9.297 1 93 104 VAL B CA 1
ATOM 3802 C C . VAL B 1 104 ? 13.789 14.492 -8 1 93 104 VAL B C 1
ATOM 3804 O O . VAL B 1 104 ? 13.391 13.977 -6.949 1 93 104 VAL B O 1
ATOM 3807 N N . PRO B 1 105 ? 14.258 15.68 -8.031 1 81.75 105 PRO B N 1
ATOM 3808 C CA . PRO B 1 105 ? 14.398 16.438 -6.785 1 81.75 105 PRO B CA 1
ATOM 3809 C C . PRO B 1 105 ? 13.062 16.688 -6.086 1 81.75 105 PRO B C 1
ATOM 3811 O O . PRO B 1 105 ? 12.969 16.547 -4.863 1 81.75 105 PRO B O 1
ATOM 3814 N N . GLU B 1 106 ? 12.086 17.219 -6.82 1 74.81 106 GLU B N 1
ATOM 3815 C CA . GLU B 1 106 ? 10.766 17.531 -6.281 1 74.81 106 GLU B CA 1
ATOM 3816 C C . GLU B 1 106 ? 9.664 16.891 -7.125 1 74.81 106 GLU B C 1
ATOM 3818 O O . GLU B 1 106 ? 9.891 16.531 -8.281 1 74.81 106 GLU B O 1
ATOM 3823 N N . ARG B 1 107 ? 8.586 16.688 -6.391 1 71.06 107 ARG B N 1
ATOM 3824 C CA . ARG B 1 107 ? 7.48 16.094 -7.133 1 71.06 107 ARG B CA 1
ATOM 3825 C C . ARG B 1 107 ? 6.824 17.125 -8.055 1 71.06 107 ARG B C 1
ATOM 3827 O O . ARG B 1 107 ? 5.762 17.656 -7.734 1 71.06 107 ARG B O 1
ATOM 3834 N N . ASP B 1 108 ? 7.48 17.422 -9.094 1 79.19 108 ASP B N 1
ATOM 3835 C CA . ASP B 1 108 ? 6.918 18.312 -10.109 1 79.19 108 ASP B CA 1
ATOM 3836 C C . ASP B 1 108 ? 7.145 17.75 -11.516 1 79.19 108 ASP B C 1
ATOM 3838 O O . ASP B 1 108 ? 8.07 16.953 -11.734 1 79.19 108 ASP B O 1
ATOM 3842 N N . HIS B 1 109 ? 6.324 18.172 -12.367 1 83.62 109 HIS B N 1
ATOM 3843 C CA . HIS B 1 109 ? 6.25 17.625 -13.719 1 83.62 109 HIS B CA 1
ATOM 3844 C C . HIS B 1 109 ? 7.531 17.906 -14.492 1 83.62 109 HIS B C 1
ATOM 3846 O O . HIS B 1 109 ? 8.062 17.016 -15.164 1 83.62 109 HIS B O 1
ATOM 3852 N N . ASP B 1 110 ? 8.055 19.125 -14.359 1 89.81 110 ASP B N 1
ATOM 3853 C CA . ASP B 1 110 ? 9.242 19.5 -15.117 1 89.81 110 ASP B CA 1
ATOM 3854 C C . ASP B 1 110 ? 10.469 18.734 -14.633 1 89.81 110 ASP B C 1
ATOM 3856 O O . ASP B 1 110 ? 11.297 18.297 -15.438 1 89.81 110 ASP B O 1
ATOM 3860 N N . ALA B 1 111 ? 10.562 18.547 -13.352 1 92.94 111 ALA B N 1
ATOM 3861 C CA . ALA B 1 111 ? 11.672 17.797 -12.773 1 92.94 111 ALA B CA 1
ATOM 3862 C C . ALA B 1 111 ? 11.633 16.328 -13.203 1 92.94 111 ALA B C 1
ATOM 3864 O O . ALA B 1 111 ? 12.664 15.742 -13.516 1 92.94 111 ALA B O 1
ATOM 3865 N N . LEU B 1 112 ? 10.492 15.805 -13.227 1 93.38 112 LEU B N 1
ATOM 3866 C CA . LEU B 1 112 ? 10.312 14.43 -13.672 1 93.38 112 LEU B CA 1
ATOM 3867 C C . LEU B 1 112 ? 10.719 14.273 -15.141 1 93.38 112 LEU B C 1
ATOM 3869 O O . LEU B 1 112 ? 11.477 13.367 -15.484 1 93.38 112 LEU B O 1
ATOM 3873 N N . SER B 1 113 ? 10.203 15.195 -15.977 1 94.88 113 SER B N 1
ATOM 3874 C CA . SER B 1 113 ? 10.516 15.156 -17.406 1 94.88 113 SER B CA 1
ATOM 3875 C C . SER B 1 113 ? 12.023 15.25 -17.641 1 94.88 113 SER B C 1
ATOM 3877 O O . SER B 1 113 ? 12.578 14.484 -18.422 1 94.88 113 SER B O 1
ATOM 3879 N N . ALA B 1 114 ? 12.664 16.125 -16.906 1 95.81 114 ALA B N 1
ATOM 3880 C CA . ALA B 1 114 ? 14.102 16.312 -17.062 1 95.81 114 ALA B CA 1
ATOM 3881 C C . ALA B 1 114 ? 14.867 15.062 -16.656 1 95.81 114 ALA B C 1
ATOM 3883 O O . ALA B 1 114 ? 15.805 14.641 -17.344 1 95.81 114 ALA B O 1
ATOM 3884 N N . ALA B 1 115 ? 14.492 14.477 -15.547 1 96.5 115 ALA B N 1
ATOM 3885 C CA . ALA B 1 115 ? 15.172 13.281 -15.055 1 96.5 115 ALA B CA 1
ATOM 3886 C C . ALA B 1 115 ? 14.977 12.102 -16 1 96.5 115 ALA B C 1
ATOM 3888 O O . ALA B 1 115 ? 15.914 11.352 -16.281 1 96.5 115 ALA B O 1
ATOM 3889 N N . VAL B 1 116 ? 13.781 11.953 -16.516 1 96.75 116 VAL B N 1
ATOM 3890 C CA . VAL B 1 116 ? 13.461 10.852 -17.438 1 96.75 116 VAL B CA 1
ATOM 3891 C C . VAL B 1 116 ? 14.195 11.047 -18.75 1 96.75 116 VAL B C 1
ATOM 3893 O O . VAL B 1 116 ? 14.766 10.094 -19.297 1 96.75 116 VAL B O 1
ATOM 3896 N N . GLU B 1 117 ? 14.203 12.289 -19.234 1 96.94 117 GLU B N 1
ATOM 3897 C CA . GLU B 1 117 ? 14.93 12.602 -20.453 1 96.94 117 GLU B CA 1
ATOM 3898 C C . GLU B 1 117 ? 16.422 12.266 -20.312 1 96.94 117 GLU B C 1
ATOM 3900 O O . GLU B 1 117 ? 17 11.648 -21.203 1 96.94 117 GLU B O 1
ATOM 3905 N N . ALA B 1 118 ? 16.969 12.672 -19.234 1 97 118 ALA B N 1
ATOM 3906 C CA . ALA B 1 118 ? 18.391 12.406 -18.984 1 97 118 ALA B CA 1
ATOM 3907 C C . ALA B 1 118 ? 18.656 10.906 -18.891 1 97 118 ALA B C 1
ATOM 3909 O O . ALA B 1 118 ? 19.656 10.414 -19.422 1 97 118 ALA B O 1
ATOM 3910 N N . ALA B 1 119 ? 17.766 10.211 -18.25 1 97.56 119 ALA B N 1
ATOM 3911 C CA . ALA B 1 119 ? 17.922 8.766 -18.109 1 97.56 119 ALA B CA 1
ATOM 3912 C C . ALA B 1 119 ? 17.844 8.07 -19.469 1 97.56 119 ALA B C 1
ATOM 3914 O O . ALA B 1 119 ? 18.656 7.188 -19.766 1 97.56 119 ALA B O 1
ATOM 3915 N N . LEU B 1 120 ? 16.875 8.461 -20.266 1 97.69 120 LEU B N 1
ATOM 3916 C CA . LEU B 1 120 ? 16.734 7.871 -21.594 1 97.69 120 LEU B CA 1
ATOM 3917 C C . LEU B 1 120 ? 17.953 8.195 -22.453 1 97.69 120 LEU B C 1
ATOM 3919 O O . LEU B 1 120 ? 18.422 7.344 -23.219 1 97.69 120 LEU B O 1
ATOM 3923 N N . ALA B 1 121 ? 18.484 9.406 -22.328 1 97 121 ALA B N 1
ATOM 3924 C CA . ALA B 1 121 ? 19.688 9.789 -23.047 1 97 121 ALA B CA 1
ATOM 3925 C C . ALA B 1 121 ? 20.875 8.938 -22.625 1 97 121 ALA B C 1
ATOM 3927 O O . ALA B 1 121 ? 21.641 8.461 -23.469 1 97 121 ALA B O 1
ATOM 3928 N N . ASP B 1 122 ? 21.016 8.734 -21.312 1 97.25 122 ASP B N 1
ATOM 3929 C CA . ASP B 1 122 ? 22.078 7.906 -20.797 1 97.25 122 ASP B CA 1
ATOM 3930 C C . ASP B 1 122 ? 22.016 6.492 -21.359 1 97.25 122 ASP B C 1
ATOM 3932 O O . ASP B 1 122 ? 23.047 5.828 -21.516 1 97.25 122 ASP B O 1
ATOM 3936 N N . CYS B 1 123 ? 20.812 6.059 -21.703 1 97.25 123 CYS B N 1
ATOM 3937 C CA . CYS B 1 123 ? 20.594 4.695 -22.172 1 97.25 123 CYS B CA 1
ATOM 3938 C C . CYS B 1 123 ? 20.625 4.629 -23.688 1 97.25 123 CYS B C 1
ATOM 3940 O O . CYS B 1 123 ? 20.484 3.553 -24.266 1 97.25 123 CYS B O 1
ATOM 3942 N N . GLY B 1 124 ? 20.766 5.762 -24.328 1 95.12 124 GLY B N 1
ATOM 3943 C CA . GLY B 1 124 ? 20.766 5.812 -25.781 1 95.12 124 GLY B CA 1
ATOM 3944 C C . GLY B 1 124 ? 19.375 5.656 -26.391 1 95.12 124 GLY B C 1
ATOM 3945 O O . GLY B 1 124 ? 19.234 5.102 -27.484 1 95.12 124 GLY B O 1
ATOM 3946 N N . LEU B 1 125 ? 18.344 6.07 -25.625 1 96.44 125 LEU B N 1
ATOM 3947 C CA . LEU B 1 125 ? 16.969 5.832 -26.047 1 96.44 125 LEU B CA 1
ATOM 3948 C C . LEU B 1 125 ? 16.234 7.152 -26.281 1 96.44 125 LEU B C 1
ATOM 3950 O O . LEU B 1 125 ? 15.07 7.297 -25.906 1 96.44 125 LEU B O 1
ATOM 3954 N N . THR B 1 126 ? 16.875 8.148 -26.859 1 90.44 126 THR B N 1
ATOM 3955 C CA . THR B 1 126 ? 16.219 9.414 -27.156 1 90.44 126 THR B CA 1
ATOM 3956 C C . THR B 1 126 ? 15.328 9.281 -28.391 1 90.44 126 THR B C 1
ATOM 3958 O O . THR B 1 126 ? 14.602 10.211 -28.734 1 90.44 126 THR B O 1
ATOM 3961 N N . ASP B 1 127 ? 15.445 8.141 -29.031 1 92.5 127 ASP B N 1
ATOM 3962 C CA . ASP B 1 127 ? 14.547 7.688 -30.094 1 92.5 127 ASP B CA 1
ATOM 3963 C C . ASP B 1 127 ? 14.344 6.176 -30.031 1 92.5 127 ASP B C 1
ATOM 3965 O O . ASP B 1 127 ? 15.031 5.48 -29.281 1 92.5 127 ASP B O 1
ATOM 3969 N N . GLY B 1 128 ? 13.242 5.73 -30.688 1 94.56 128 GLY B N 1
ATOM 3970 C CA . GLY B 1 128 ? 13.016 4.297 -30.75 1 94.56 128 GLY B CA 1
ATOM 3971 C C . GLY B 1 128 ? 11.719 3.861 -30.094 1 94.56 128 GLY B C 1
ATOM 3972 O O . GLY B 1 128 ? 10.93 4.699 -29.656 1 94.56 128 GLY B O 1
ATOM 3973 N N . ARG B 1 129 ? 11.594 2.564 -30.109 1 97.25 129 ARG B N 1
ATOM 3974 C CA . ARG B 1 129 ? 10.383 1.947 -29.578 1 97.25 129 ARG B CA 1
ATOM 3975 C C . ARG B 1 129 ? 10.625 1.395 -28.172 1 97.25 129 ARG B C 1
ATOM 3977 O O . ARG B 1 129 ? 11.469 0.516 -27.984 1 97.25 129 ARG B O 1
ATOM 3984 N N . LEU B 1 130 ? 9.891 1.921 -27.219 1 97.19 130 LEU B N 1
ATOM 3985 C CA . LEU B 1 130 ? 10.07 1.527 -25.812 1 97.19 130 LEU B CA 1
ATOM 3986 C C . LEU B 1 130 ? 8.867 0.733 -25.328 1 97.19 130 LEU B C 1
ATOM 3988 O O . LEU B 1 130 ? 7.719 1.133 -25.547 1 97.19 130 LEU B O 1
ATOM 3992 N N . GLY B 1 131 ? 9.164 -0.449 -24.719 1 96.5 131 GLY B N 1
ATOM 3993 C CA . GLY B 1 131 ? 8.125 -1.195 -24.031 1 96.5 131 GLY B CA 1
ATOM 3994 C C . GLY B 1 131 ? 7.855 -0.688 -22.625 1 96.5 131 GLY B C 1
ATOM 3995 O O . GLY B 1 131 ? 8.789 -0.424 -21.875 1 96.5 131 GLY B O 1
ATOM 3996 N N . VAL B 1 132 ? 6.578 -0.513 -22.344 1 93.12 132 VAL B N 1
ATOM 3997 C CA . VAL B 1 132 ? 6.141 -0.155 -21 1 93.12 132 VAL B CA 1
ATOM 3998 C C . VAL B 1 132 ? 5.605 -1.394 -20.281 1 93.12 132 VAL B C 1
ATOM 4000 O O . VAL B 1 132 ? 4.602 -1.973 -20.703 1 93.12 132 VAL B O 1
ATOM 4003 N N . VAL B 1 133 ? 6.188 -1.805 -19.219 1 86.38 133 VAL B N 1
ATOM 4004 C CA . VAL B 1 133 ? 5.914 -3.084 -18.562 1 86.38 133 VAL B CA 1
ATOM 4005 C C . VAL B 1 133 ? 4.781 -2.922 -17.562 1 86.38 133 VAL B C 1
ATOM 4007 O O . VAL B 1 133 ? 4.051 -3.875 -17.266 1 86.38 133 VAL B O 1
ATOM 4010 N N . ASP B 1 134 ? 4.453 -1.769 -17.016 1 73.25 134 ASP B N 1
ATOM 4011 C CA . ASP B 1 134 ? 3.396 -1.646 -16.016 1 73.25 134 ASP B CA 1
ATOM 4012 C C . ASP B 1 134 ? 2.184 -0.913 -16.578 1 73.25 134 ASP B C 1
ATOM 4014 O O . ASP B 1 134 ? 2.303 0.218 -17.062 1 73.25 134 ASP B O 1
ATOM 4018 N N . GLY B 1 135 ? 1.091 -1.66 -16.328 1 66.38 135 GLY B N 1
ATOM 4019 C CA . GLY B 1 135 ? -0.152 -1.09 -16.828 1 66.38 135 GLY B CA 1
ATOM 4020 C C . GLY B 1 135 ? -0.684 0.032 -15.953 1 66.38 135 GLY B C 1
ATOM 4021 O O . GLY B 1 135 ? -1.566 0.785 -16.375 1 66.38 135 GLY B O 1
ATOM 4022 N N . ASP B 1 136 ? -0.125 0.175 -14.789 1 76.81 136 ASP B N 1
ATOM 4023 C CA . ASP B 1 136 ? -0.618 1.218 -13.891 1 76.81 136 ASP B CA 1
ATOM 4024 C C . ASP B 1 136 ? 0.333 2.412 -13.859 1 76.81 136 ASP B C 1
ATOM 4026 O O . ASP B 1 136 ? 0.321 3.199 -12.914 1 76.81 136 ASP B O 1
ATOM 4030 N N . LEU B 1 137 ? 1.052 2.553 -14.906 1 86.25 137 LEU B N 1
ATOM 4031 C CA . LEU B 1 137 ? 1.962 3.686 -15.047 1 86.25 137 LEU B CA 1
ATOM 4032 C C . LEU B 1 137 ? 1.199 5.004 -15 1 86.25 137 LEU B C 1
ATOM 4034 O O . LEU B 1 137 ? 0.238 5.203 -15.742 1 86.25 137 LEU B O 1
ATOM 4038 N N . PRO B 1 138 ? 1.611 5.871 -14.086 1 87.94 138 PRO B N 1
ATOM 4039 C CA . PRO B 1 138 ? 0.95 7.176 -14.031 1 87.94 138 PRO B CA 1
ATOM 4040 C C . PRO B 1 138 ? 1.035 7.941 -15.352 1 87.94 138 PRO B C 1
ATOM 4042 O O . PRO B 1 138 ? 2.061 7.887 -16.031 1 87.94 138 PRO B O 1
ATOM 4045 N N . ALA B 1 139 ? 0.03 8.695 -15.664 1 89.62 139 ALA B N 1
ATOM 4046 C CA . ALA B 1 139 ? -0.041 9.469 -16.891 1 89.62 139 ALA B CA 1
ATOM 4047 C C . ALA B 1 139 ? 1.138 10.43 -17 1 89.62 139 ALA B C 1
ATOM 4049 O O . ALA B 1 139 ? 1.704 10.609 -18.094 1 89.62 139 ALA B O 1
ATOM 4050 N N . ALA B 1 140 ? 1.545 11 -15.891 1 88.94 140 ALA B N 1
ATOM 4051 C CA . ALA B 1 140 ? 2.654 11.953 -15.883 1 88.94 140 ALA B CA 1
ATOM 4052 C C . ALA B 1 140 ? 3.963 11.266 -16.266 1 88.94 140 ALA B C 1
ATOM 4054 O O . ALA B 1 140 ? 4.805 11.867 -16.953 1 88.94 140 ALA B O 1
ATOM 4055 N N . VAL B 1 141 ? 4.137 10.078 -15.836 1 91.19 141 VAL B N 1
ATOM 4056 C CA . VAL B 1 141 ? 5.352 9.328 -16.141 1 91.19 141 VAL B CA 1
ATOM 4057 C C . VAL B 1 141 ? 5.355 8.938 -17.625 1 91.19 141 VAL B C 1
ATOM 4059 O O . VAL B 1 141 ? 6.375 9.07 -18.297 1 91.19 141 VAL B O 1
ATOM 4062 N N . LEU B 1 142 ? 4.219 8.445 -18.078 1 92.88 142 LEU B N 1
ATOM 4063 C CA . LEU B 1 142 ? 4.121 8.102 -19.5 1 92.88 142 LEU B CA 1
ATOM 4064 C C . LEU B 1 142 ? 4.41 9.312 -20.375 1 92.88 142 LEU B C 1
ATOM 4066 O O . LEU B 1 142 ? 5.109 9.203 -21.391 1 92.88 142 LEU B O 1
ATOM 4070 N N . GLU B 1 143 ? 3.891 10.438 -20 1 92.06 143 GLU B N 1
ATOM 4071 C CA . GLU B 1 143 ? 4.137 11.664 -20.734 1 92.06 143 GLU B CA 1
ATOM 4072 C C . GLU B 1 143 ? 5.625 12.016 -20.75 1 92.06 143 GLU B C 1
ATOM 4074 O O . GLU B 1 143 ? 6.18 12.359 -21.797 1 92.06 143 GLU B O 1
ATOM 4079 N N . ALA B 1 144 ? 6.223 11.914 -19.578 1 93.88 144 ALA B N 1
ATOM 4080 C CA . ALA B 1 144 ? 7.648 12.211 -19.469 1 93.88 144 ALA B CA 1
ATOM 4081 C C . ALA B 1 144 ? 8.469 11.312 -20.391 1 93.88 144 ALA B C 1
ATOM 4083 O O . ALA B 1 144 ? 9.398 11.773 -21.062 1 93.88 144 ALA B O 1
ATOM 4084 N N . VAL B 1 145 ? 8.086 10.055 -20.469 1 95.75 145 VAL B N 1
ATOM 4085 C CA . VAL B 1 145 ? 8.789 9.086 -21.297 1 95.75 145 VAL B CA 1
ATOM 4086 C C . VAL B 1 145 ? 8.539 9.398 -22.781 1 95.75 145 VAL B C 1
ATOM 4088 O O . VAL B 1 145 ? 9.484 9.469 -23.578 1 95.75 145 VAL B O 1
ATOM 4091 N N . SER B 1 146 ? 7.324 9.648 -23.141 1 94.25 146 SER B N 1
ATOM 4092 C CA . SER B 1 146 ? 6.91 9.797 -24.531 1 94.25 146 SER B CA 1
ATOM 4093 C C . SER B 1 146 ? 7.457 11.086 -25.141 1 94.25 146 SER B C 1
ATOM 4095 O O . SER B 1 146 ? 7.648 11.18 -26.359 1 94.25 146 SER B O 1
ATOM 4097 N N . THR B 1 147 ? 7.742 12.078 -24.312 1 94.06 147 THR B N 1
ATOM 4098 C CA . THR B 1 147 ? 8.156 13.375 -24.828 1 94.06 147 THR B CA 1
ATOM 4099 C C . THR B 1 147 ? 9.656 13.578 -24.625 1 94.06 147 THR B C 1
ATOM 4101 O O . THR B 1 147 ? 10.18 14.664 -24.875 1 94.06 147 THR B O 1
ATOM 4104 N N . ALA B 1 148 ? 10.289 12.602 -24.047 1 93.06 148 ALA B N 1
ATOM 4105 C CA . ALA B 1 148 ? 11.719 12.703 -23.766 1 93.06 148 ALA B CA 1
ATOM 4106 C C . ALA B 1 148 ? 12.531 12.875 -25.047 1 93.06 148 ALA B C 1
ATOM 4108 O O . ALA B 1 148 ? 13.664 13.367 -25 1 93.06 148 ALA B O 1
ATOM 4109 N N . GLY B 1 149 ? 12 12.461 -26.156 1 88.44 149 GLY B N 1
ATOM 4110 C CA . GLY B 1 149 ? 12.617 12.594 -27.453 1 88.44 149 GLY B CA 1
ATOM 4111 C C . GLY B 1 149 ? 11.609 12.578 -28.594 1 88.44 149 GLY B C 1
ATOM 4112 O O . GLY B 1 149 ? 10.531 12 -28.469 1 88.44 149 GLY B O 1
ATOM 4113 N N . SER B 1 150 ? 11.914 13.242 -29.625 1 84.69 150 SER B N 1
ATOM 4114 C CA . SER B 1 150 ? 10.992 13.383 -30.75 1 84.69 150 SER B CA 1
ATOM 4115 C C . SER B 1 150 ? 10.703 12.031 -31.406 1 84.69 150 SER B C 1
ATOM 4117 O O . SER B 1 150 ? 9.641 11.836 -31.984 1 84.69 150 SER B O 1
ATOM 4119 N N . GLY B 1 151 ? 11.492 11.062 -31.203 1 91.81 151 GLY B N 1
ATOM 4120 C CA . GLY B 1 151 ? 11.32 9.789 -31.875 1 91.81 151 GLY B CA 1
ATOM 4121 C C . GLY B 1 151 ? 10.953 8.656 -30.938 1 91.81 151 GLY B C 1
ATOM 4122 O O . GLY B 1 151 ? 11.016 7.484 -31.312 1 91.81 151 GLY B O 1
ATOM 4123 N N . VAL B 1 152 ? 10.516 8.984 -29.766 1 95.31 152 VAL B N 1
ATOM 4124 C CA . VAL B 1 152 ? 10.211 7.934 -28.797 1 95.31 152 VAL B CA 1
ATOM 4125 C C . VAL B 1 152 ? 8.773 7.449 -29 1 95.31 152 VAL B C 1
ATOM 4127 O O . VAL B 1 152 ? 7.844 8.258 -29.031 1 95.31 152 VAL B O 1
ATOM 4130 N N . ASP B 1 153 ? 8.664 6.219 -29.25 1 95.94 153 ASP B N 1
ATOM 4131 C CA . ASP B 1 153 ? 7.379 5.531 -29.344 1 95.94 153 ASP B CA 1
ATOM 4132 C C . ASP B 1 153 ? 7.227 4.52 -28.203 1 95.94 153 ASP B C 1
ATOM 4134 O O . ASP B 1 153 ? 8.125 3.715 -27.953 1 95.94 153 ASP B O 1
ATOM 4138 N N . THR B 1 154 ? 6.07 4.59 -27.531 1 94.81 154 THR B N 1
ATOM 4139 C CA . THR B 1 154 ? 5.867 3.689 -26.406 1 94.81 154 THR B CA 1
ATOM 4140 C C . THR B 1 154 ? 4.77 2.674 -26.703 1 94.81 154 THR B C 1
ATOM 4142 O O . THR B 1 154 ? 3.803 2.988 -27.406 1 94.81 154 THR B O 1
ATOM 4145 N N . ALA B 1 155 ? 4.98 1.472 -26.281 1 92.31 155 ALA B N 1
ATOM 4146 C CA . ALA B 1 155 ? 3.977 0.413 -26.359 1 92.31 155 ALA B CA 1
ATOM 4147 C C . ALA B 1 155 ? 3.865 -0.338 -25.031 1 92.31 155 ALA B C 1
ATOM 4149 O O . ALA B 1 155 ? 4.875 -0.734 -24.453 1 92.31 155 ALA B O 1
ATOM 4150 N N . PHE B 1 156 ? 2.619 -0.529 -24.562 1 90.5 156 PHE B N 1
ATOM 4151 C CA . PHE B 1 156 ? 2.406 -1.309 -23.344 1 90.5 156 PHE B CA 1
ATOM 4152 C C . PHE B 1 156 ? 2.641 -2.791 -23.609 1 90.5 156 PHE B C 1
ATOM 4154 O O . PHE B 1 156 ? 2.059 -3.365 -24.531 1 90.5 156 PHE B O 1
ATOM 4161 N N . VAL B 1 157 ? 3.537 -3.387 -22.797 1 92.38 157 VAL B N 1
ATOM 4162 C CA . VAL B 1 157 ? 3.867 -4.801 -22.938 1 92.38 157 VAL B CA 1
ATOM 4163 C C . VAL B 1 157 ? 3.932 -5.453 -21.547 1 92.38 157 VAL B C 1
ATOM 4165 O O . VAL B 1 157 ? 4.941 -6.055 -21.188 1 92.38 157 VAL B O 1
ATOM 4168 N N . PRO B 1 158 ? 2.828 -5.441 -20.844 1 86.19 158 PRO B N 1
ATOM 4169 C CA . PRO B 1 158 ? 2.846 -5.992 -19.484 1 86.19 158 PRO B CA 1
ATOM 4170 C C . PRO B 1 158 ? 3.26 -7.461 -19.453 1 86.19 158 PRO B C 1
ATOM 4172 O O . PRO B 1 158 ? 3.795 -7.934 -18.438 1 86.19 158 PRO B O 1
ATOM 4175 N N . GLU B 1 159 ? 3.117 -8.234 -20.516 1 88.81 159 GLU B N 1
ATOM 4176 C CA . GLU B 1 159 ? 3.439 -9.664 -20.562 1 88.81 159 GLU B CA 1
ATOM 4177 C C . GLU B 1 159 ? 4.941 -9.891 -20.406 1 88.81 159 GLU B C 1
ATOM 4179 O O . GLU B 1 159 ? 5.375 -11.008 -20.109 1 88.81 159 GLU B O 1
ATOM 4184 N N . LEU B 1 160 ? 5.746 -8.836 -20.656 1 91.88 160 LEU B N 1
ATOM 4185 C CA . LEU B 1 160 ? 7.191 -8.961 -20.469 1 91.88 160 LEU B CA 1
ATOM 4186 C C . LEU B 1 160 ? 7.531 -9.359 -19.047 1 91.88 160 LEU B C 1
ATOM 4188 O O . LEU B 1 160 ? 8.461 -10.141 -18.812 1 91.88 160 LEU B O 1
ATOM 4192 N N . TRP B 1 161 ? 6.801 -8.836 -18.047 1 90.94 161 TRP B N 1
ATOM 4193 C CA . TRP B 1 161 ? 7.031 -9.18 -16.656 1 90.94 161 TRP B CA 1
ATOM 4194 C C . TRP B 1 161 ? 6.684 -10.641 -16.391 1 90.94 161 TRP B C 1
ATOM 4196 O O . TRP B 1 161 ? 7.449 -11.359 -15.734 1 90.94 161 TRP B O 1
ATOM 4206 N N . TRP B 1 162 ? 5.59 -11.055 -17 1 89.12 162 TRP B N 1
ATOM 4207 C CA . TRP B 1 162 ? 5.172 -12.445 -16.844 1 89.12 162 TRP B CA 1
ATOM 4208 C C . TRP B 1 162 ? 6.215 -13.398 -17.406 1 89.12 162 TRP B C 1
ATOM 4210 O O . TRP B 1 162 ? 6.516 -14.43 -16.797 1 89.12 162 TRP B O 1
ATOM 4220 N N . ASP B 1 163 ? 6.789 -12.969 -18.484 1 86.12 163 ASP B N 1
ATOM 4221 C CA . ASP B 1 163 ? 7.789 -13.797 -19.141 1 86.12 163 ASP B CA 1
ATOM 4222 C C . ASP B 1 163 ? 9.062 -13.891 -18.297 1 86.12 163 ASP B C 1
ATOM 4224 O O . ASP B 1 163 ? 9.68 -14.961 -18.219 1 86.12 163 ASP B O 1
ATOM 4228 N N . LEU B 1 164 ? 9.383 -12.867 -17.734 1 89.69 164 LEU B N 1
ATOM 4229 C CA . LEU B 1 164 ? 10.617 -12.805 -16.953 1 89.69 164 LEU B CA 1
ATOM 4230 C C . LEU B 1 164 ? 10.531 -13.711 -15.727 1 89.69 164 LEU B C 1
ATOM 4232 O O . LEU B 1 164 ? 11.5 -14.398 -15.391 1 89.69 164 LEU B O 1
ATOM 4236 N N . VAL B 1 165 ? 9.344 -13.789 -15.125 1 89.88 165 VAL B N 1
ATOM 4237 C CA . VAL B 1 165 ? 9.258 -14.492 -13.852 1 89.88 165 VAL B CA 1
ATOM 4238 C C . VAL B 1 165 ? 8.711 -15.906 -14.07 1 89.88 165 VAL B C 1
ATOM 4240 O O . VAL B 1 165 ? 8.57 -16.688 -13.125 1 89.88 165 VAL B O 1
ATOM 4243 N N . ALA B 1 166 ? 8.477 -16.266 -15.312 1 84.94 166 ALA B N 1
ATOM 4244 C CA . ALA B 1 166 ? 7.922 -17.562 -15.664 1 84.94 166 ALA B CA 1
ATOM 4245 C C . ALA B 1 166 ? 9 -18.641 -15.648 1 84.94 166 ALA B C 1
ATOM 4247 O O . ALA B 1 166 ? 8.703 -19.828 -15.75 1 84.94 166 ALA B O 1
ATOM 4248 N N . ALA B 1 167 ? 10.242 -18.281 -15.492 1 85.56 167 ALA B N 1
ATOM 4249 C CA . ALA B 1 167 ? 11.336 -19.234 -15.523 1 85.56 167 ALA B CA 1
ATOM 4250 C C . ALA B 1 167 ? 12.227 -19.094 -14.289 1 85.56 167 ALA B C 1
ATOM 4252 O O . ALA B 1 167 ? 13.391 -18.688 -14.398 1 85.56 167 ALA B O 1
ATOM 4253 N N . PRO B 1 168 ? 11.727 -19.578 -13.195 1 91.25 168 PRO B N 1
ATOM 4254 C CA . PRO B 1 168 ? 12.523 -19.438 -11.977 1 91.25 168 PRO B CA 1
ATOM 4255 C C . PRO B 1 168 ? 13.797 -20.297 -12.008 1 91.25 168 PRO B C 1
ATOM 4257 O O . PRO B 1 168 ? 13.836 -21.328 -12.68 1 91.25 168 PRO B O 1
ATOM 4260 N N . THR B 1 169 ? 14.82 -19.844 -11.336 1 93.38 169 THR B N 1
ATOM 4261 C CA . THR B 1 169 ? 16.109 -20.516 -11.203 1 93.38 169 THR B CA 1
ATOM 4262 C C . THR B 1 169 ? 16.234 -21.188 -9.836 1 93.38 169 THR B C 1
ATOM 4264 O O . THR B 1 169 ? 15.32 -21.094 -9.008 1 93.38 169 THR B O 1
ATOM 4267 N N . ASP B 1 170 ? 17.438 -21.828 -9.641 1 92.81 170 ASP B N 1
ATOM 4268 C CA . ASP B 1 170 ? 17.719 -22.422 -8.336 1 92.81 170 ASP B CA 1
ATOM 4269 C C . ASP B 1 170 ? 17.734 -21.344 -7.238 1 92.81 170 ASP B C 1
ATOM 4271 O O . ASP B 1 170 ? 17.344 -21.625 -6.098 1 92.81 170 ASP B O 1
ATOM 4275 N N . HIS B 1 171 ? 18.172 -20.25 -7.613 1 93.19 171 HIS B N 1
ATOM 4276 C CA . HIS B 1 171 ? 18.141 -19.141 -6.672 1 93.19 171 HIS B CA 1
ATOM 4277 C C . HIS B 1 171 ? 16.719 -18.797 -6.25 1 93.19 171 HIS B C 1
ATOM 4279 O O . HIS B 1 171 ? 16.453 -18.578 -5.066 1 93.19 171 HIS B O 1
ATOM 4285 N N . ASP B 1 172 ? 15.852 -18.797 -7.207 1 94.06 172 ASP B N 1
ATOM 4286 C CA . ASP B 1 172 ? 14.445 -18.484 -6.941 1 94.06 172 ASP B CA 1
ATOM 4287 C C . ASP B 1 172 ? 13.805 -19.562 -6.07 1 94.06 172 ASP B C 1
ATOM 4289 O O . ASP B 1 172 ? 13.023 -19.266 -5.168 1 94.06 172 ASP B O 1
ATOM 4293 N N . VAL B 1 173 ? 14.188 -20.766 -6.309 1 93.56 173 VAL B N 1
ATOM 4294 C CA . VAL B 1 173 ? 13.641 -21.875 -5.555 1 93.56 173 VAL B CA 1
ATOM 4295 C C . VAL B 1 173 ? 14.047 -21.766 -4.086 1 93.56 173 VAL B C 1
ATOM 4297 O O . VAL B 1 173 ? 13.227 -21.984 -3.193 1 93.56 173 VAL B O 1
ATOM 4300 N N . ARG B 1 174 ? 15.258 -21.438 -3.846 1 93 174 ARG B N 1
ATOM 4301 C CA . ARG B 1 174 ? 15.711 -21.266 -2.471 1 93 174 ARG B CA 1
ATOM 4302 C C . ARG B 1 174 ? 14.953 -20.125 -1.783 1 93 174 ARG B C 1
ATOM 4304 O O . ARG B 1 174 ? 14.578 -20.25 -0.617 1 93 174 ARG B O 1
ATOM 4311 N N . GLY B 1 175 ? 14.773 -19.062 -2.523 1 92.88 175 GLY B N 1
ATOM 4312 C CA . GLY B 1 175 ? 14.047 -17.922 -1.979 1 92.88 175 GLY B CA 1
ATOM 4313 C C . GLY B 1 175 ? 12.617 -18.266 -1.6 1 92.88 175 GLY B C 1
ATOM 4314 O O . GLY B 1 175 ? 12.164 -17.922 -0.506 1 92.88 175 GLY B O 1
ATOM 4315 N N . ILE B 1 176 ? 11.938 -18.922 -2.449 1 95.12 176 ILE B N 1
ATOM 4316 C CA . ILE B 1 176 ? 10.523 -19.188 -2.207 1 95.12 176 ILE B CA 1
ATOM 4317 C C . ILE B 1 176 ? 10.375 -20.219 -1.086 1 95.12 176 ILE B C 1
ATOM 4319 O O . ILE B 1 176 ? 9.414 -20.172 -0.314 1 95.12 176 ILE B O 1
ATOM 4323 N N . ARG B 1 177 ? 11.312 -21.156 -0.952 1 95.31 177 ARG B N 1
ATOM 4324 C CA . ARG B 1 177 ? 11.289 -22.109 0.152 1 95.31 177 ARG B CA 1
ATOM 4325 C C . ARG B 1 177 ? 11.406 -21.406 1.495 1 95.31 177 ARG B C 1
ATOM 4327 O O . ARG B 1 177 ? 10.734 -21.781 2.461 1 95.31 177 ARG B O 1
ATOM 4334 N N . SER B 1 178 ? 12.242 -20.422 1.494 1 92.62 178 SER B N 1
ATOM 4335 C CA . SER B 1 178 ? 12.375 -19.609 2.705 1 92.62 178 SER B CA 1
ATOM 4336 C C . SER B 1 178 ? 11.07 -18.906 3.037 1 92.62 178 SER B C 1
ATOM 4338 O O . SER B 1 178 ? 10.688 -18.797 4.203 1 92.62 178 SER B O 1
ATOM 4340 N N . ALA B 1 179 ? 10.398 -18.391 2.07 1 93.25 179 ALA B N 1
ATOM 4341 C CA . ALA B 1 179 ? 9.102 -17.75 2.268 1 93.25 179 ALA B CA 1
ATOM 4342 C C . ALA B 1 179 ? 8.07 -18.75 2.785 1 93.25 179 ALA B C 1
ATOM 4344 O O . ALA B 1 179 ? 7.266 -18.422 3.66 1 93.25 179 ALA B O 1
ATOM 4345 N N . ALA B 1 180 ? 8.125 -19.938 2.266 1 96.75 180 ALA B N 1
ATOM 4346 C CA . ALA B 1 180 ? 7.203 -20.984 2.695 1 96.75 180 ALA B CA 1
ATOM 4347 C C . ALA B 1 180 ? 7.418 -21.328 4.168 1 96.75 180 ALA B C 1
ATOM 4349 O O . ALA B 1 180 ? 6.453 -21.562 4.898 1 96.75 180 ALA B O 1
ATOM 4350 N N . GLU B 1 181 ? 8.648 -21.359 4.562 1 95.81 181 GLU B N 1
ATOM 4351 C CA . GLU B 1 181 ? 8.953 -21.625 5.965 1 95.81 181 GLU B CA 1
ATOM 4352 C C . GLU B 1 181 ? 8.352 -20.562 6.875 1 95.81 181 GLU B C 1
ATOM 4354 O O . GLU B 1 181 ? 7.793 -20.875 7.926 1 95.81 181 GLU B O 1
ATOM 4359 N N . ALA B 1 182 ? 8.492 -19.359 6.48 1 91.81 182 ALA B N 1
ATOM 4360 C CA . ALA B 1 182 ? 7.887 -18.266 7.242 1 91.81 182 ALA B CA 1
ATOM 4361 C C . ALA B 1 182 ? 6.367 -18.406 7.285 1 91.81 182 ALA B C 1
ATOM 4363 O O . ALA B 1 182 ? 5.75 -18.203 8.328 1 91.81 182 ALA B O 1
ATOM 4364 N N . ALA B 1 183 ? 5.793 -18.75 6.176 1 94.69 183 ALA B N 1
ATOM 4365 C CA . ALA B 1 183 ? 4.344 -18.922 6.102 1 94.69 183 ALA B CA 1
ATOM 4366 C C . ALA B 1 183 ? 3.881 -20.031 7.051 1 94.69 183 ALA B C 1
ATOM 4368 O O . ALA B 1 183 ? 2.842 -19.891 7.703 1 94.69 183 ALA B O 1
ATOM 4369 N N . ASP B 1 184 ? 4.652 -21.078 7.113 1 96.56 184 ASP B N 1
ATOM 4370 C CA . ASP B 1 184 ? 4.312 -22.188 8 1 96.56 184 ASP B CA 1
ATOM 4371 C C . ASP B 1 184 ? 4.285 -21.719 9.461 1 96.56 184 ASP B C 1
ATOM 4373 O O . ASP B 1 184 ? 3.436 -22.172 10.234 1 96.56 184 ASP B O 1
ATOM 4377 N N . ALA B 1 185 ? 5.172 -20.891 9.82 1 93.25 185 ALA B N 1
ATOM 4378 C CA . ALA B 1 185 ? 5.16 -20.328 11.164 1 93.25 185 ALA B CA 1
ATOM 4379 C C . ALA B 1 185 ? 3.877 -19.547 11.422 1 93.25 185 ALA B C 1
ATOM 4381 O O . ALA B 1 185 ? 3.289 -19.641 12.5 1 93.25 185 ALA B O 1
ATOM 4382 N N . GLY B 1 186 ? 3.467 -18.75 10.492 1 92.19 186 GLY B N 1
ATOM 4383 C CA . GLY B 1 186 ? 2.221 -18.016 10.602 1 92.19 186 GLY B CA 1
ATOM 4384 C C . GLY B 1 186 ? 1.002 -18.906 10.711 1 92.19 186 GLY B C 1
ATOM 4385 O O . GLY B 1 186 ? 0.088 -18.625 11.492 1 92.19 186 GLY B O 1
ATOM 4386 N N . LEU B 1 187 ? 0.996 -19.969 9.953 1 93.94 187 LEU B N 1
ATOM 4387 C CA . LEU B 1 187 ? -0.121 -20.906 9.984 1 93.94 187 LEU B CA 1
ATOM 4388 C C . LEU B 1 187 ? -0.213 -21.594 11.336 1 93.94 187 LEU B C 1
ATOM 4390 O O . LEU B 1 187 ? -1.312 -21.859 11.836 1 93.94 187 LEU B O 1
ATOM 4394 N N . ALA B 1 188 ? 0.908 -21.922 11.906 1 94.38 188 ALA B N 1
ATOM 4395 C CA . ALA B 1 188 ? 0.923 -22.469 13.258 1 94.38 188 ALA B CA 1
ATOM 4396 C C . ALA B 1 188 ? 0.329 -21.5 14.266 1 94.38 188 ALA B C 1
ATOM 4398 O O . ALA B 1 188 ? -0.46 -21.891 15.133 1 94.38 188 ALA B O 1
ATOM 4399 N N . ALA B 1 189 ? 0.658 -20.297 14.117 1 91 189 ALA B N 1
ATOM 4400 C CA . ALA B 1 189 ? 0.124 -19.25 14.992 1 91 189 ALA B CA 1
ATOM 4401 C C . ALA B 1 189 ? -1.384 -19.094 14.805 1 91 189 ALA B C 1
ATOM 4403 O O . ALA B 1 189 ? -2.107 -18.828 15.766 1 91 189 ALA B O 1
ATOM 4404 N N . LEU B 1 190 ? -1.844 -19.219 13.609 1 90.12 190 LEU B N 1
ATOM 4405 C CA . LEU B 1 190 ? -3.266 -19.109 13.297 1 90.12 190 LEU B CA 1
ATOM 4406 C C . LEU B 1 190 ? -4.082 -20.094 14.133 1 90.12 190 LEU B C 1
ATOM 4408 O O . LEU B 1 190 ? -5.086 -19.719 14.734 1 90.12 190 LEU B O 1
ATOM 4412 N N . ALA B 1 191 ? -3.646 -21.281 14.195 1 88.5 191 ALA B N 1
ATOM 4413 C CA . ALA B 1 191 ? -4.348 -22.328 14.938 1 88.5 191 ALA B CA 1
ATOM 4414 C C . ALA B 1 191 ? -4.473 -21.969 16.422 1 88.5 191 ALA B C 1
ATOM 4416 O O . ALA B 1 191 ? -5.492 -22.25 17.047 1 88.5 191 ALA B O 1
ATOM 4417 N N . SER B 1 192 ? -3.51 -21.281 16.922 1 89.88 192 SER B N 1
ATOM 4418 C CA . SER B 1 192 ? -3.484 -20.906 18.328 1 89.88 192 SER B CA 1
ATOM 4419 C C . SER B 1 192 ? -4.262 -19.609 18.578 1 89.88 192 SER B C 1
ATOM 4421 O O . SER B 1 192 ? -4.816 -19.406 19.656 1 89.88 192 SER B O 1
ATOM 4423 N N . ALA B 1 193 ? -4.293 -18.812 17.578 1 88.19 193 ALA B N 1
ATOM 4424 C CA . ALA B 1 193 ? -4.836 -17.453 17.734 1 88.19 193 ALA B CA 1
ATOM 4425 C C . ALA B 1 193 ? -6.359 -17.469 17.656 1 88.19 193 ALA B C 1
ATOM 4427 O O . ALA B 1 193 ? -7.023 -16.656 18.297 1 88.19 193 ALA B O 1
ATOM 4428 N N . CYS B 1 194 ? -6.914 -18.312 16.891 1 89.19 194 CYS B N 1
ATOM 4429 C CA . CYS B 1 194 ? -8.359 -18.328 16.688 1 89.19 194 CYS B CA 1
ATOM 4430 C C . CYS B 1 194 ? -9.07 -18.969 17.875 1 89.19 194 CYS B C 1
ATOM 4432 O O . CYS B 1 194 ? -8.852 -20.141 18.172 1 89.19 194 CYS B O 1
ATOM 4434 N N . ARG B 1 195 ? -9.82 -18.188 18.547 1 90.5 195 ARG B N 1
ATOM 4435 C CA . ARG B 1 195 ? -10.641 -18.594 19.672 1 90.5 195 ARG B CA 1
ATOM 4436 C C . ARG B 1 195 ? -11.945 -17.812 19.719 1 90.5 195 ARG B C 1
ATOM 4438 O O . ARG B 1 195 ? -11.992 -16.656 19.281 1 90.5 195 ARG B O 1
ATOM 4445 N N . PRO B 1 196 ? -12.977 -18.578 20.234 1 89.69 196 PRO B N 1
ATOM 4446 C CA . PRO B 1 196 ? -14.211 -17.812 20.391 1 89.69 196 PRO B CA 1
ATOM 4447 C C . PRO B 1 196 ? -14.016 -16.531 21.188 1 89.69 196 PRO B C 1
ATOM 4449 O O . PRO B 1 196 ? -13.32 -16.531 22.203 1 89.69 196 PRO B O 1
ATOM 4452 N N . GLY B 1 197 ? -14.562 -15.453 20.641 1 85.56 197 GLY B N 1
ATOM 4453 C CA . GLY B 1 197 ? -14.539 -14.188 21.359 1 85.56 197 GLY B CA 1
ATOM 4454 C C . GLY B 1 197 ? -13.406 -13.281 20.906 1 85.56 197 GLY B C 1
ATOM 4455 O O . GLY B 1 197 ? -13.477 -12.062 21.078 1 85.56 197 GLY B O 1
ATOM 4456 N N . ARG B 1 198 ? -12.367 -13.828 20.391 1 83 198 ARG B N 1
ATOM 4457 C CA . ARG B 1 198 ? -11.305 -13.008 19.844 1 83 198 ARG B CA 1
ATOM 4458 C C . ARG B 1 198 ? -11.773 -12.273 18.594 1 83 198 ARG B C 1
ATOM 4460 O O . ARG B 1 198 ? -12.602 -12.789 17.828 1 83 198 ARG B O 1
ATOM 4467 N N . SER B 1 199 ? -11.242 -11.094 18.406 1 77.25 199 SER B N 1
ATOM 4468 C CA . SER B 1 199 ? -11.625 -10.344 17.219 1 77.25 199 SER B CA 1
ATOM 4469 C C . SER B 1 199 ? -10.781 -10.75 16.016 1 77.25 199 SER B C 1
ATOM 4471 O O . SER B 1 199 ? -9.688 -11.289 16.172 1 77.25 199 SER B O 1
ATOM 4473 N N . GLU B 1 200 ? -11.266 -10.461 14.82 1 76.44 200 GLU B N 1
ATOM 4474 C CA . GLU B 1 200 ? -10.508 -10.688 13.594 1 76.44 200 GLU B CA 1
ATOM 4475 C C . GLU B 1 200 ? -9.172 -9.938 13.625 1 76.44 200 GLU B C 1
ATOM 4477 O O . GLU B 1 200 ? -8.148 -10.477 13.203 1 76.44 200 GLU B O 1
ATOM 4482 N N . ARG B 1 201 ? -9.281 -8.828 14.125 1 72.75 201 ARG B N 1
ATOM 4483 C CA . ARG B 1 201 ? -8.094 -7.992 14.211 1 72.75 201 ARG B CA 1
ATOM 4484 C C . ARG B 1 201 ? -7.039 -8.641 15.109 1 72.75 201 ARG B C 1
ATOM 4486 O O . ARG B 1 201 ? -5.855 -8.672 14.758 1 72.75 201 ARG B O 1
ATOM 4493 N N . GLU B 1 202 ? -7.465 -9.047 16.266 1 74.31 202 GLU B N 1
ATOM 4494 C CA . GLU B 1 202 ? -6.539 -9.688 17.203 1 74.31 202 GLU B CA 1
ATOM 4495 C C . GLU B 1 202 ? -5.875 -10.906 16.578 1 74.31 202 GLU B C 1
ATOM 4497 O O . GLU B 1 202 ? -4.66 -11.094 16.703 1 74.31 202 GLU B O 1
ATOM 4502 N N . VAL B 1 203 ? -6.645 -11.664 15.922 1 80.75 203 VAL B N 1
ATOM 4503 C CA . VAL B 1 203 ? -6.117 -12.859 15.266 1 80.75 203 VAL B CA 1
ATOM 4504 C C . VAL B 1 203 ? -5.117 -12.453 14.188 1 80.75 203 VAL B C 1
ATOM 4506 O O . VAL B 1 203 ? -4.02 -13.016 14.109 1 80.75 203 VAL B O 1
ATOM 4509 N N . CYS B 1 204 ? -5.461 -11.492 13.375 1 79 204 CYS B N 1
ATOM 4510 C CA . CYS B 1 204 ? -4.602 -11.023 12.289 1 79 204 CYS B CA 1
ATOM 4511 C C . CYS B 1 204 ? -3.246 -10.578 12.828 1 79 204 CYS B C 1
ATOM 4513 O O . CYS B 1 204 ? -2.203 -10.977 12.305 1 79 204 CYS B O 1
ATOM 4515 N N . PHE B 1 205 ? -3.252 -9.836 13.859 1 74.06 205 PHE B N 1
ATOM 4516 C CA . PHE B 1 205 ? -2.008 -9.258 14.352 1 74.06 205 PHE B CA 1
ATOM 4517 C C . PHE B 1 205 ? -1.167 -10.305 15.062 1 74.06 205 PHE B C 1
ATOM 4519 O O . PHE B 1 205 ? 0.065 -10.258 15.023 1 74.06 205 PHE B O 1
ATOM 4526 N N . ASP B 1 206 ? -1.854 -11.328 15.742 1 78.5 206 ASP B N 1
ATOM 4527 C CA . ASP B 1 206 ? -1.091 -12.453 16.281 1 78.5 206 ASP B CA 1
ATOM 4528 C C . ASP B 1 206 ? -0.333 -13.18 15.18 1 78.5 206 ASP B C 1
ATOM 4530 O O . ASP B 1 206 ? 0.844 -13.508 15.344 1 78.5 206 ASP B O 1
ATOM 4534 N N . VAL B 1 207 ? -0.974 -13.367 14.117 1 84 207 VAL B N 1
ATOM 4535 C CA . VAL B 1 207 ? -0.38 -14.102 13.008 1 84 207 VAL B CA 1
ATOM 4536 C C . VAL B 1 207 ? 0.701 -13.25 12.344 1 84 207 VAL B C 1
ATOM 4538 O O . VAL B 1 207 ? 1.789 -13.742 12.039 1 84 207 VAL B O 1
ATOM 4541 N N . LEU B 1 208 ? 0.417 -12.008 12.172 1 80.44 208 LEU B N 1
ATOM 4542 C CA . LEU B 1 208 ? 1.388 -11.102 11.562 1 80.44 208 LEU B CA 1
ATOM 4543 C C . LEU B 1 208 ? 2.66 -11.031 12.398 1 80.44 208 LEU B C 1
ATOM 4545 O O . LEU B 1 208 ? 3.764 -10.969 11.859 1 80.44 208 LEU B O 1
ATOM 4549 N N . ALA B 1 209 ? 2.477 -10.984 13.68 1 74.69 209 ALA B N 1
ATOM 4550 C CA . ALA B 1 209 ? 3.635 -10.953 14.57 1 74.69 209 ALA B CA 1
ATOM 4551 C C . ALA B 1 209 ? 4.512 -12.18 14.375 1 74.69 209 ALA B C 1
ATOM 4553 O O . ALA B 1 209 ? 5.742 -12.078 14.344 1 74.69 209 ALA B O 1
ATOM 4554 N N . GLU B 1 210 ? 3.881 -13.297 14.266 1 83 210 GLU B N 1
ATOM 4555 C CA . GLU B 1 210 ? 4.629 -14.531 14.055 1 83 210 GLU B CA 1
ATOM 4556 C C . GLU B 1 210 ? 5.32 -14.531 12.695 1 83 210 GLU B C 1
ATOM 4558 O O . GLU B 1 210 ? 6.445 -15.016 12.562 1 83 210 GLU B O 1
ATOM 4563 N N . LEU B 1 211 ? 4.676 -14.07 11.695 1 84.06 211 LEU B N 1
ATOM 4564 C CA . LEU B 1 211 ? 5.273 -13.969 10.367 1 84.06 211 LEU B CA 1
ATOM 4565 C C . LEU B 1 211 ? 6.5 -13.055 10.391 1 84.06 211 LEU B C 1
ATOM 4567 O O . LEU B 1 211 ? 7.523 -13.375 9.789 1 84.06 211 LEU B O 1
ATOM 4571 N N . ALA B 1 212 ? 6.336 -11.984 11.031 1 76.19 212 ALA B N 1
ATOM 4572 C CA . ALA B 1 212 ? 7.457 -11.055 11.164 1 76.19 212 ALA B CA 1
ATOM 4573 C C . ALA B 1 212 ? 8.641 -11.727 11.852 1 76.19 212 ALA B C 1
ATOM 4575 O O . ALA B 1 212 ? 9.781 -11.594 11.406 1 76.19 212 ALA B O 1
ATOM 4576 N N . ALA B 1 213 ? 8.328 -12.43 12.922 1 75.88 213 ALA B N 1
ATOM 4577 C CA . ALA B 1 213 ? 9.367 -13.133 13.672 1 75.88 213 ALA B CA 1
ATOM 4578 C C . ALA B 1 213 ? 10.055 -14.18 12.805 1 75.88 213 ALA B C 1
ATOM 4580 O O . ALA B 1 213 ? 11.242 -14.461 12.984 1 75.88 213 ALA B O 1
ATOM 4581 N N . ALA B 1 214 ? 9.312 -14.633 11.883 1 84 214 ALA B N 1
ATOM 4582 C CA . ALA B 1 214 ? 9.852 -15.664 11 1 84 214 ALA B CA 1
ATOM 4583 C C . ALA B 1 214 ? 10.578 -15.047 9.812 1 84 214 ALA B C 1
ATOM 4585 O O . ALA B 1 214 ? 11.062 -15.766 8.938 1 84 214 ALA B O 1
ATOM 4586 N N . GLY B 1 215 ? 10.602 -13.734 9.68 1 77.38 215 GLY B N 1
ATOM 4587 C CA . GLY B 1 215 ? 11.422 -13.062 8.688 1 77.38 215 GLY B CA 1
ATOM 4588 C C . GLY B 1 215 ? 10.617 -12.547 7.504 1 77.38 215 GLY B C 1
ATOM 4589 O O . GLY B 1 215 ? 11.188 -12.102 6.508 1 77.38 215 GLY B O 1
ATOM 4590 N N . ALA B 1 216 ? 9.305 -12.648 7.613 1 82 216 ALA B N 1
ATOM 4591 C CA . ALA B 1 216 ? 8.477 -12.094 6.543 1 82 216 ALA B CA 1
ATOM 4592 C C . ALA B 1 216 ? 8.695 -10.586 6.41 1 82 216 ALA B C 1
ATOM 4594 O O . ALA B 1 216 ? 8.953 -9.898 7.402 1 82 216 ALA B O 1
ATOM 4595 N N . GLU B 1 217 ? 8.617 -10.156 5.188 1 76.75 217 GLU B N 1
ATOM 4596 C CA . GLU B 1 217 ? 8.844 -8.742 4.895 1 76.75 217 GLU B CA 1
ATOM 4597 C C . GLU B 1 217 ? 7.562 -7.93 5.074 1 76.75 217 GLU B C 1
ATOM 4599 O O . GLU B 1 217 ? 6.48 -8.375 4.68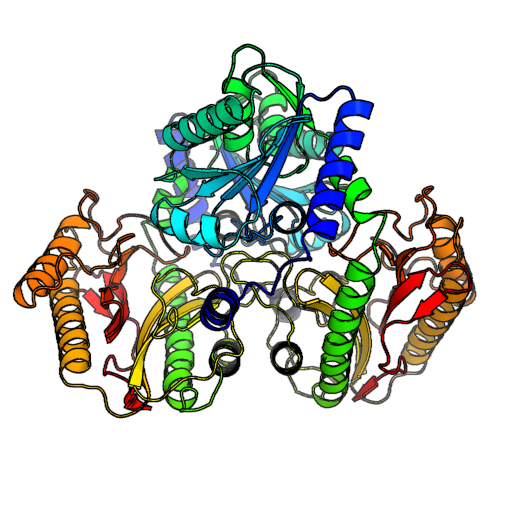 1 76.75 217 GLU B O 1
ATOM 4604 N N . PHE B 1 218 ? 7.742 -6.832 5.746 1 72.06 218 PHE B N 1
ATOM 4605 C CA . PHE B 1 218 ? 6.664 -5.855 5.871 1 72.06 218 PHE B CA 1
ATOM 4606 C C . PHE B 1 218 ? 7.117 -4.488 5.371 1 72.06 218 PHE B C 1
ATOM 4608 O O . PHE B 1 218 ? 8.188 -4.008 5.742 1 72.06 218 PHE B O 1
ATOM 4615 N N . ARG B 1 219 ? 6.406 -3.932 4.379 1 64.75 219 ARG B N 1
ATOM 4616 C CA . ARG B 1 219 ? 6.762 -2.621 3.846 1 64.75 219 ARG B CA 1
ATOM 4617 C C . ARG B 1 219 ? 5.629 -1.62 4.055 1 64.75 219 ARG B C 1
ATOM 4619 O O . ARG B 1 219 ? 4.457 -1.96 3.895 1 64.75 219 ARG B O 1
ATOM 4626 N N . HIS B 1 220 ? 6.051 -0.48 4.449 1 56.84 220 HIS B N 1
ATOM 4627 C CA . HIS B 1 220 ? 5.105 0.616 4.609 1 56.84 220 HIS B CA 1
ATOM 4628 C C . HIS B 1 220 ? 4.484 1.009 3.273 1 56.84 220 HIS B C 1
ATOM 4630 O O . HIS B 1 220 ? 5.191 1.172 2.279 1 56.84 220 HIS B O 1
ATOM 4636 N N . GLY B 1 221 ? 3.203 1.146 3.322 1 55.22 221 GLY B N 1
ATOM 4637 C CA . GLY B 1 221 ? 2.541 1.682 2.143 1 55.22 221 GLY B CA 1
ATOM 4638 C C . GLY B 1 221 ? 2.641 0.767 0.936 1 55.22 221 GLY B C 1
ATOM 4639 O O . GLY B 1 221 ? 2.518 1.219 -0.205 1 55.22 221 GLY B O 1
ATOM 4640 N N . ALA B 1 222 ? 3.168 -0.306 1.162 1 50.91 222 ALA B N 1
ATOM 4641 C CA . ALA B 1 222 ? 3.328 -1.17 -0.005 1 50.91 222 ALA B CA 1
ATOM 4642 C C . ALA B 1 222 ? 2.084 -2.023 -0.231 1 50.91 222 ALA B C 1
ATOM 4644 O O . ALA B 1 222 ? 1.416 -2.424 0.726 1 50.91 222 ALA B O 1
ATOM 4645 N N . ALA B 1 223 ? 1.483 -1.987 -1.475 1 45.94 223 ALA B N 1
ATOM 4646 C CA . ALA B 1 223 ? 0.322 -2.783 -1.862 1 45.94 223 ALA B CA 1
ATOM 4647 C C . ALA B 1 223 ? 0.462 -4.227 -1.385 1 45.94 223 ALA B C 1
ATOM 4649 O O . ALA B 1 223 ? -0.52 -4.848 -0.972 1 45.94 223 ALA B O 1
ATOM 4650 N N . VAL B 1 224 ? 1.531 -4.949 -1.836 1 50.41 224 VAL B N 1
ATOM 4651 C CA . VAL B 1 224 ? 1.53 -6.375 -1.531 1 50.41 224 VAL B CA 1
ATOM 4652 C C . VAL B 1 224 ? 2.73 -6.715 -0.65 1 50.41 224 VAL B C 1
ATOM 4654 O O . VAL B 1 224 ? 3.879 -6.5 -1.043 1 50.41 224 VAL B O 1
ATOM 4657 N N . SER B 1 225 ? 2.779 -6.359 0.726 1 62.53 225 SER B N 1
ATOM 4658 C CA . SER B 1 225 ? 3.688 -7.078 1.614 1 62.53 225 SER B CA 1
ATOM 4659 C C . SER B 1 225 ? 2.967 -8.211 2.336 1 62.53 225 SER B C 1
ATOM 4661 O O . SER B 1 225 ? 1.854 -8.586 1.964 1 62.53 225 SER B O 1
ATOM 4663 N N . THR B 1 226 ? 3.564 -8.938 3.191 1 58.19 226 THR B N 1
ATOM 4664 C CA . THR B 1 226 ? 2.99 -9.961 4.055 1 58.19 226 THR B CA 1
ATOM 4665 C C . THR B 1 226 ? 1.655 -9.5 4.629 1 58.19 226 THR B C 1
ATOM 4667 O O . THR B 1 226 ? 1.543 -8.383 5.133 1 58.19 226 THR B O 1
ATOM 4670 N N . HIS B 1 227 ? 0.612 -10.281 4.152 1 66.75 227 HIS B N 1
ATOM 4671 C CA . HIS B 1 227 ? -0.696 -9.945 4.703 1 66.75 227 HIS B CA 1
ATOM 4672 C C . HIS B 1 227 ? -1.447 -11.188 5.148 1 66.75 227 HIS B C 1
ATOM 4674 O O . HIS B 1 227 ? -1.129 -12.297 4.719 1 66.75 227 HIS B O 1
ATOM 4680 N N . VAL B 1 228 ? -2.221 -11.016 6.078 1 61.47 228 VAL B N 1
ATOM 4681 C CA . VAL B 1 228 ? -3.141 -12.023 6.586 1 61.47 228 VAL B CA 1
ATOM 4682 C C . VAL B 1 228 ? -4.582 -11.562 6.395 1 61.47 228 VAL B C 1
ATOM 4684 O O . VAL B 1 228 ? -4.945 -10.461 6.824 1 61.47 228 VAL B O 1
ATOM 4687 N N . ASP B 1 229 ? -5.156 -12.234 5.52 1 60.03 229 ASP B N 1
ATOM 4688 C CA . ASP B 1 229 ? -6.566 -11.922 5.312 1 60.03 229 ASP B CA 1
ATOM 4689 C C . ASP B 1 229 ? -7.465 -12.977 5.953 1 60.03 229 ASP B C 1
ATOM 4691 O O . ASP B 1 229 ? -7.402 -14.156 5.602 1 60.03 229 ASP B O 1
ATOM 4695 N N . VAL B 1 230 ? -7.863 -12.758 7.043 1 44.38 230 VAL B N 1
ATOM 4696 C CA . VAL B 1 230 ? -8.766 -13.656 7.75 1 44.38 230 VAL B CA 1
ATOM 4697 C C . VAL B 1 230 ? -10.172 -13.555 7.156 1 44.38 230 VAL B C 1
ATOM 4699 O O . VAL B 1 230 ? -10.742 -12.461 7.082 1 44.38 230 VAL B O 1
ATOM 4702 N N . GLY B 1 231 ? -10.453 -14.773 6.379 1 49.41 231 GLY B N 1
ATOM 4703 C CA . GLY B 1 231 ? -11.758 -15.039 5.797 1 49.41 231 GLY B CA 1
ATOM 4704 C C . GLY B 1 231 ? -12.781 -13.961 6.09 1 49.41 231 GLY B C 1
ATOM 4705 O O . GLY B 1 231 ? -12.633 -13.203 7.051 1 49.41 231 GLY B O 1
ATOM 4706 N N . ALA B 1 232 ? -13.211 -13.25 4.965 1 44.56 232 ALA B N 1
ATOM 4707 C CA . ALA B 1 232 ? -14.516 -12.609 5.105 1 44.56 232 ALA B CA 1
ATOM 4708 C C . ALA B 1 232 ? -15.406 -13.391 6.062 1 44.56 232 ALA B C 1
ATOM 4710 O O . ALA B 1 232 ? -15.547 -14.609 5.934 1 44.56 232 ALA B O 1
ATOM 4711 N N . TYR B 1 233 ? -15.633 -12.922 7.23 1 40.41 233 TYR B N 1
ATOM 4712 C CA . TYR B 1 233 ? -16.453 -13.477 8.297 1 40.41 233 TYR B CA 1
ATOM 4713 C C . TYR B 1 233 ? -17.609 -14.305 7.727 1 40.41 233 TYR B C 1
ATOM 4715 O O . TYR B 1 233 ? -17.953 -14.172 6.551 1 40.41 233 TYR B O 1
ATOM 4723 N N . ALA B 1 234 ? -18.031 -15.203 8.703 1 39.44 234 ALA B N 1
ATOM 4724 C CA . ALA B 1 234 ? -19.219 -16.062 8.625 1 39.44 234 ALA B CA 1
ATOM 4725 C C . ALA B 1 234 ? -20.266 -15.453 7.699 1 39.44 234 ALA B C 1
ATOM 4727 O O . ALA B 1 234 ? -20.969 -16.172 6.996 1 39.44 234 ALA B O 1
ATOM 4728 N N . ARG B 1 235 ? -20.453 -14.266 8.047 1 42.53 235 ARG B N 1
ATOM 4729 C CA . ARG B 1 235 ? -21.656 -13.797 7.363 1 42.53 235 ARG B CA 1
ATOM 4730 C C . ARG B 1 235 ? -21.297 -13.117 6.047 1 42.53 235 ARG B C 1
ATOM 4732 O O . ARG B 1 235 ? -22.172 -12.516 5.402 1 42.53 235 ARG B O 1
ATOM 4739 N N . SER B 1 236 ? -20.062 -13.336 5.789 1 41.34 236 SER B N 1
ATOM 4740 C CA . SER B 1 236 ? -19.578 -12.594 4.629 1 41.34 236 SER B CA 1
ATOM 4741 C C . SER B 1 236 ? -20.469 -12.844 3.406 1 41.34 236 SER B C 1
ATOM 4743 O O . SER B 1 236 ? -20.531 -13.977 2.912 1 41.34 236 SER B O 1
ATOM 4745 N N . GLU B 1 237 ? -21.5 -12.398 3.318 1 40.5 237 GLU B N 1
ATOM 4746 C CA . GLU B 1 237 ? -22.234 -12.469 2.061 1 40.5 237 GLU B CA 1
ATOM 4747 C C . GLU B 1 237 ? -21.312 -12.297 0.864 1 40.5 237 GLU B C 1
ATOM 4749 O O . GLU B 1 237 ? -21.688 -12.602 -0.27 1 40.5 237 GLU B O 1
ATOM 4754 N N . SER B 1 238 ? -20.172 -11.586 1.061 1 38.47 238 SER B N 1
ATOM 4755 C CA . SER B 1 238 ? -19.297 -11.492 -0.097 1 38.47 238 SER B CA 1
ATOM 4756 C C . SER B 1 238 ? -17.844 -11.75 0.295 1 38.47 238 SER B C 1
ATOM 4758 O O . SER B 1 238 ? -17.453 -11.508 1.439 1 38.47 238 SER B O 1
ATOM 4760 N N . ASN B 1 239 ? -17.125 -12.836 -0.09 1 38.72 239 ASN B N 1
ATOM 4761 C CA . ASN B 1 239 ? -15.719 -13.203 0.037 1 38.72 239 ASN B CA 1
ATOM 4762 C C . ASN B 1 239 ? -14.828 -11.969 0.199 1 38.72 239 ASN B C 1
ATOM 4764 O O . ASN B 1 239 ? -13.617 -12.086 0.379 1 38.72 239 ASN B O 1
ATOM 4768 N N . LEU B 1 240 ? -15.227 -10.805 -0.21 1 40.88 240 LEU B N 1
ATOM 4769 C CA . LEU B 1 240 ? -14.32 -9.719 -0.572 1 40.88 240 LEU B CA 1
ATOM 4770 C C . LEU B 1 240 ? -14.07 -8.797 0.617 1 40.88 240 LEU B C 1
ATOM 4772 O O . LEU B 1 240 ? -13.516 -7.711 0.458 1 40.88 240 LEU B O 1
ATOM 4776 N N . GLN B 1 241 ? -14.492 -9.102 1.887 1 43.31 241 GLN B N 1
ATOM 4777 C CA . GLN B 1 241 ? -14.211 -8.055 2.859 1 43.31 241 GLN B CA 1
ATOM 4778 C C . GLN B 1 241 ? -12.828 -8.219 3.475 1 43.31 241 GLN B C 1
ATOM 4780 O O . GLN B 1 241 ? -12.586 -7.785 4.602 1 43.31 241 GLN B O 1
ATOM 4785 N N . PRO B 1 242 ? -12.148 -9.172 2.975 1 44.47 242 PRO B N 1
ATOM 4786 C CA . PRO B 1 242 ? -10.93 -9.656 3.623 1 44.47 242 PRO B CA 1
ATOM 4787 C C . PRO B 1 242 ? -9.953 -8.531 3.947 1 44.47 242 PRO B C 1
ATOM 4789 O O . PRO B 1 242 ? -9.078 -8.695 4.801 1 44.47 242 PRO B O 1
ATOM 4792 N N . PHE B 1 243 ? -10.312 -7.266 3.467 1 52.09 243 PHE B N 1
ATOM 4793 C CA . PHE B 1 243 ? -9.102 -6.449 3.49 1 52.09 243 PHE B CA 1
ATOM 4794 C C . PHE B 1 243 ? -9.203 -5.363 4.559 1 52.09 243 PHE B C 1
ATOM 4796 O O . PHE B 1 243 ? -8.43 -4.406 4.555 1 52.09 243 PHE B O 1
ATOM 4803 N N . VAL B 1 244 ? -10.266 -5.598 5.516 1 54.84 244 VAL B N 1
ATOM 4804 C CA . VAL B 1 244 ? -10.328 -4.711 6.676 1 54.84 244 VAL B CA 1
ATOM 4805 C C . VAL B 1 244 ? -10.359 -5.539 7.957 1 54.84 244 VAL B C 1
ATOM 4807 O O . VAL B 1 244 ? -11.125 -6.504 8.062 1 54.84 244 VAL B O 1
ATOM 4810 N N . HIS B 1 245 ? -9.352 -5.398 8.844 1 59.84 245 HIS B N 1
ATOM 4811 C CA . HIS B 1 245 ? -9.367 -6.066 10.141 1 59.84 245 HIS B CA 1
ATOM 4812 C C . HIS B 1 245 ? -10.383 -5.426 11.086 1 59.84 245 HIS B C 1
ATOM 4814 O O . HIS B 1 245 ? -10.242 -4.262 11.453 1 59.84 245 HIS B O 1
ATOM 4820 N N . THR B 1 246 ? -11.469 -6.207 11.297 1 61.72 246 THR B N 1
ATOM 4821 C CA . THR B 1 246 ? -12.531 -5.637 12.117 1 61.72 246 THR B CA 1
ATOM 4822 C C . THR B 1 246 ? -12.406 -6.109 13.57 1 61.72 246 THR B C 1
ATOM 4824 O O . THR B 1 246 ? -11.688 -7.066 13.852 1 61.72 246 THR B O 1
ATOM 4827 N N . GLU B 1 247 ? -13.031 -5.359 14.461 1 66.62 247 GLU B N 1
ATOM 4828 C CA . GLU B 1 247 ? -13.109 -5.738 15.867 1 66.62 247 GLU B CA 1
ATOM 4829 C C . GLU B 1 247 ? -14.227 -6.754 16.109 1 66.62 247 GLU B C 1
ATOM 4831 O O . GLU B 1 247 ? -14.555 -7.062 17.25 1 66.62 247 GLU B O 1
ATOM 4836 N N . THR B 1 248 ? -14.719 -7.297 15.078 1 69.75 248 THR B N 1
ATOM 4837 C CA . THR B 1 248 ? -15.789 -8.281 15.195 1 69.75 248 THR B CA 1
ATOM 4838 C C . THR B 1 248 ? -15.281 -9.555 15.859 1 69.75 248 THR B C 1
ATOM 4840 O O . THR B 1 248 ? -14.289 -10.141 15.422 1 69.75 248 THR B O 1
ATOM 4843 N N . PRO B 1 249 ? -15.969 -9.961 16.891 1 77.81 249 PRO B N 1
ATOM 4844 C CA . PRO B 1 249 ? -15.547 -11.195 17.547 1 77.81 249 PRO B CA 1
ATOM 4845 C C . PRO B 1 249 ? -15.875 -12.438 16.719 1 77.81 249 PRO B C 1
ATOM 4847 O O . PRO B 1 249 ? -16.891 -12.477 16.016 1 77.81 249 PRO B O 1
ATOM 4850 N N . LEU B 1 250 ? -15.008 -13.367 16.812 1 81.5 250 LEU B N 1
ATOM 4851 C CA . LEU B 1 250 ? -15.289 -14.68 16.234 1 81.5 250 LEU B CA 1
ATOM 4852 C C . LEU B 1 250 ? -16.359 -15.414 17.047 1 81.5 250 LEU B C 1
ATOM 4854 O O . LEU B 1 250 ? -16.203 -15.609 18.25 1 81.5 250 LEU B O 1
ATOM 4858 N N . ASP B 1 251 ? -17.438 -15.82 16.375 1 84.94 251 ASP B N 1
ATOM 4859 C CA . ASP B 1 251 ? -18.547 -16.469 17.062 1 84.94 251 ASP B CA 1
ATOM 4860 C C . ASP B 1 251 ? -18.547 -17.969 16.828 1 84.94 251 ASP B C 1
ATOM 4862 O O . ASP B 1 251 ? -18.219 -18.438 15.734 1 84.94 251 ASP B O 1
ATOM 4866 N N . ARG B 1 252 ? -18.969 -18.656 17.891 1 91.19 252 ARG B N 1
ATOM 4867 C CA . ARG B 1 252 ? -19.156 -20.094 17.719 1 91.19 252 ARG B CA 1
ATOM 4868 C C . ARG B 1 252 ? -20.125 -20.391 16.594 1 91.19 252 ARG B C 1
ATOM 4870 O O . ARG B 1 252 ? -21.141 -19.703 16.438 1 91.19 252 ARG B O 1
ATOM 4877 N N . GLY B 1 253 ? -19.766 -21.375 15.781 1 91 253 GLY B N 1
ATOM 4878 C CA . GLY B 1 253 ? -20.609 -21.766 14.664 1 91 253 GLY B CA 1
ATOM 4879 C C . GLY B 1 253 ? -20.141 -21.219 13.328 1 91 253 GLY B C 1
ATOM 4880 O O . GLY B 1 253 ? -20.578 -21.672 12.273 1 91 253 GLY B O 1
ATOM 4881 N N . GLU B 1 254 ? -19.156 -20.328 13.391 1 86.5 254 GLU B N 1
ATOM 4882 C CA . GLU B 1 254 ? -18.625 -19.766 12.156 1 86.5 254 GLU B CA 1
ATOM 4883 C C . GLU B 1 254 ? -17.547 -20.672 11.562 1 86.5 254 GLU B C 1
ATOM 4885 O O . GLU B 1 254 ? -16.797 -21.328 12.289 1 86.5 254 GLU B O 1
ATOM 4890 N N . MET B 1 255 ? -17.516 -20.719 10.281 1 88.94 255 MET B N 1
ATOM 4891 C CA . MET B 1 255 ? -16.422 -21.359 9.547 1 88.94 255 MET B CA 1
ATOM 4892 C C . MET B 1 255 ? -15.969 -20.5 8.383 1 88.94 255 MET B C 1
ATOM 4894 O O . MET B 1 255 ? -16.781 -20.125 7.527 1 88.94 255 MET B O 1
ATOM 4898 N N . PHE B 1 256 ? -14.711 -20.203 8.406 1 84.44 256 PHE B N 1
ATOM 4899 C CA . PHE B 1 256 ? -14.148 -19.266 7.434 1 84.44 256 PHE B CA 1
ATOM 4900 C C . PHE B 1 256 ? -12.703 -19.641 7.105 1 84.44 256 PHE B C 1
ATOM 4902 O O . PHE B 1 256 ? -12.125 -20.531 7.734 1 84.44 256 PHE B O 1
ATOM 4909 N N . TRP B 1 257 ? -12.195 -19.031 6.035 1 87.75 257 TRP B N 1
ATOM 4910 C CA . TRP B 1 257 ? -10.789 -19.281 5.727 1 87.75 257 TRP B CA 1
ATOM 4911 C C . TRP B 1 257 ? -9.945 -18.047 5.996 1 87.75 257 TRP B C 1
ATOM 4913 O O . TRP B 1 257 ? -10.453 -16.922 5.984 1 87.75 257 TRP B O 1
ATOM 4923 N N . VAL B 1 258 ? -8.719 -18.266 6.336 1 85.75 258 VAL B N 1
ATOM 4924 C CA . VAL B 1 258 ? -7.703 -17.234 6.535 1 85.75 258 VAL B CA 1
ATOM 4925 C C . VAL B 1 258 ? -6.629 -17.359 5.461 1 85.75 258 VAL B C 1
ATOM 4927 O O . VAL B 1 258 ? -6.086 -18.438 5.234 1 85.75 258 VAL B O 1
ATOM 4930 N N . ASP B 1 259 ? -6.387 -16.25 4.844 1 88.06 259 ASP B N 1
ATOM 4931 C CA . ASP B 1 259 ? -5.406 -16.172 3.766 1 88.06 259 ASP B CA 1
ATOM 4932 C C . ASP B 1 259 ? -4.113 -15.5 4.242 1 88.06 259 ASP B C 1
ATOM 4934 O O . ASP B 1 259 ? -4.145 -14.406 4.805 1 88.06 259 ASP B O 1
ATOM 4938 N N . LEU B 1 260 ? -3.02 -16.172 4.004 1 88.25 260 LEU B N 1
ATOM 4939 C CA . LEU B 1 260 ? -1.704 -15.617 4.309 1 88.25 260 LEU B CA 1
ATOM 4940 C C . LEU B 1 260 ? -0.875 -15.453 3.041 1 88.25 260 LEU B C 1
ATOM 4942 O O . LEU B 1 260 ? -0.511 -16.438 2.4 1 88.25 260 LEU B O 1
ATOM 4946 N N . ILE B 1 261 ? -0.625 -14.258 2.668 1 89.25 261 ILE B N 1
ATOM 4947 C CA . ILE B 1 261 ? 0.388 -13.977 1.659 1 89.25 261 ILE B CA 1
ATOM 4948 C C . ILE B 1 261 ? 1.68 -13.523 2.338 1 89.25 261 ILE B C 1
ATOM 4950 O O . ILE B 1 261 ? 1.685 -12.547 3.094 1 89.25 261 ILE B O 1
ATOM 4954 N N . VAL B 1 262 ? 2.711 -14.227 2.098 1 89 262 VAL B N 1
ATOM 4955 C CA . VAL B 1 262 ? 3.971 -13.969 2.785 1 89 262 VAL B CA 1
ATOM 4956 C C . VAL B 1 262 ? 5.051 -13.602 1.769 1 89 262 VAL B C 1
ATOM 4958 O O . VAL B 1 262 ? 5.25 -14.32 0.786 1 89 262 VAL B O 1
ATOM 4961 N N . CYS B 1 263 ? 5.637 -12.523 1.993 1 86.62 263 CYS B N 1
ATOM 4962 C CA . CYS B 1 263 ? 6.805 -12.125 1.217 1 86.62 263 CYS B CA 1
ATOM 4963 C C . CYS B 1 263 ? 8.07 -12.203 2.061 1 86.62 263 CYS B C 1
ATOM 4965 O O . CYS B 1 263 ? 8.094 -11.719 3.195 1 86.62 263 CYS B O 1
ATOM 4967 N N . ARG B 1 264 ? 8.992 -12.844 1.548 1 85.69 264 ARG B N 1
ATOM 4968 C CA . ARG B 1 264 ? 10.312 -12.867 2.166 1 85.69 264 ARG B CA 1
ATOM 4969 C C . ARG B 1 264 ? 11.406 -12.719 1.118 1 85.69 264 ARG B C 1
ATOM 4971 O O . ARG B 1 264 ? 11.5 -13.523 0.189 1 85.69 264 ARG B O 1
ATOM 4978 N N . ASP B 1 265 ? 12.164 -11.648 1.221 1 81.25 265 ASP B N 1
ATOM 4979 C CA . ASP B 1 265 ? 13.289 -11.352 0.336 1 81.25 265 ASP B CA 1
ATOM 4980 C C . ASP B 1 265 ? 12.836 -11.289 -1.122 1 81.25 265 ASP B C 1
ATOM 4982 O O . ASP B 1 265 ? 13.531 -11.789 -2.012 1 81.25 265 ASP B O 1
ATOM 4986 N N . GLY B 1 266 ? 11.625 -10.859 -1.321 1 84.25 266 GLY B N 1
ATOM 4987 C CA . GLY B 1 266 ? 11.141 -10.633 -2.672 1 84.25 266 GLY B CA 1
ATOM 4988 C C . GLY B 1 266 ? 10.414 -11.828 -3.256 1 84.25 266 GLY B C 1
ATOM 4989 O O . GLY B 1 266 ? 9.992 -11.797 -4.414 1 84.25 266 GLY B O 1
ATOM 4990 N N . TYR B 1 267 ? 10.273 -12.836 -2.482 1 91.12 267 TYR B N 1
ATOM 4991 C CA . TYR B 1 267 ? 9.555 -14.023 -2.938 1 91.12 267 TYR B CA 1
ATOM 4992 C C . TYR B 1 267 ? 8.25 -14.195 -2.168 1 91.12 267 TYR B C 1
ATOM 4994 O O . TYR B 1 267 ? 8.195 -13.953 -0.961 1 91.12 267 TYR B O 1
ATOM 5002 N N . TYR B 1 268 ? 7.273 -14.719 -2.904 1 91.94 268 TYR B N 1
ATOM 5003 C CA . TYR B 1 268 ? 5.93 -14.781 -2.344 1 91.94 268 TYR B CA 1
ATOM 5004 C C . TYR B 1 268 ? 5.441 -16.219 -2.258 1 91.94 268 TYR B C 1
ATOM 5006 O O . TYR B 1 268 ? 5.68 -17.016 -3.168 1 91.94 268 TYR B O 1
ATOM 5014 N N . VAL B 1 269 ? 4.809 -16.484 -1.179 1 94.44 269 VAL B N 1
ATOM 5015 C CA . VAL B 1 269 ? 3.955 -17.672 -1.091 1 94.44 269 VAL B CA 1
ATOM 5016 C C . VAL B 1 269 ? 2.559 -17.266 -0.626 1 94.44 269 VAL B C 1
ATOM 5018 O O . VAL B 1 269 ? 2.389 -16.219 0.007 1 94.44 269 VAL B O 1
ATOM 5021 N N . ASP B 1 270 ? 1.645 -18.016 -1.045 1 93.75 270 ASP B N 1
ATOM 5022 C CA . ASP B 1 270 ? 0.241 -17.828 -0.69 1 93.75 270 ASP B CA 1
ATOM 5023 C C . ASP B 1 270 ? -0.347 -19.094 -0.09 1 93.75 270 ASP B C 1
ATOM 5025 O O . ASP B 1 270 ? -0.2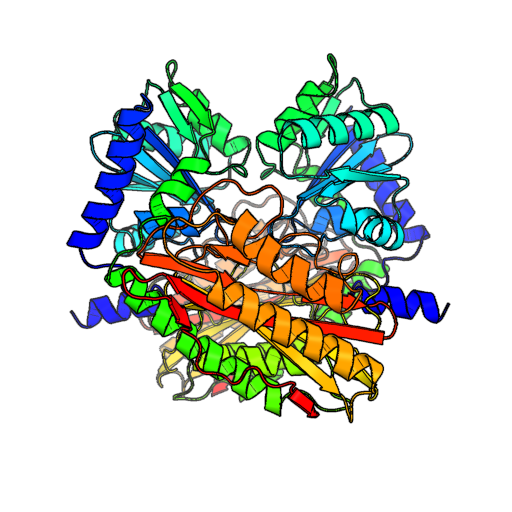3 -20.188 -0.674 1 93.75 270 ASP B O 1
ATOM 5029 N N . CYS B 1 271 ? -0.955 -18.922 1.116 1 94 271 CYS B N 1
ATOM 5030 C CA . CYS B 1 271 ? -1.485 -20.094 1.812 1 94 271 CYS B CA 1
ATOM 5031 C C . CYS B 1 271 ? -2.809 -19.766 2.494 1 94 271 CYS B C 1
ATOM 5033 O O . CYS B 1 271 ? -2.99 -18.656 3.01 1 94 271 CYS B O 1
ATOM 5035 N N . ASP B 1 272 ? -3.654 -20.719 2.426 1 93.25 272 ASP B N 1
ATOM 5036 C CA . ASP B 1 272 ? -4.945 -20.578 3.092 1 93.25 272 ASP B CA 1
ATOM 5037 C C . ASP B 1 272 ? -5.234 -21.797 3.979 1 93.25 272 ASP B C 1
ATOM 5039 O O . ASP B 1 272 ? -4.887 -22.922 3.631 1 93.25 272 ASP B O 1
ATOM 5043 N N . ARG B 1 273 ? -5.895 -21.516 5.121 1 94.56 273 ARG B N 1
ATOM 5044 C CA . ARG B 1 273 ? -6.48 -22.547 5.961 1 94.56 273 ARG B CA 1
ATOM 5045 C C . ARG B 1 273 ? -7.895 -22.172 6.391 1 94.56 273 ARG B C 1
ATOM 5047 O O . ARG B 1 273 ? -8.219 -20.984 6.508 1 94.56 273 ARG B O 1
ATOM 5054 N N . THR B 1 274 ? -8.633 -23.219 6.598 1 93.38 274 THR B N 1
ATOM 5055 C CA . THR B 1 274 ? -10 -23.031 7.07 1 93.38 274 THR B CA 1
ATOM 5056 C C . THR B 1 274 ? -10.078 -23.219 8.578 1 93.38 274 THR B C 1
ATOM 5058 O O . THR B 1 274 ? -9.469 -24.141 9.133 1 93.38 274 THR B O 1
ATOM 5061 N N . VAL B 1 275 ? -10.867 -22.328 9.195 1 92 275 VAL B N 1
ATOM 5062 C CA . VAL B 1 275 ? -11.055 -22.359 10.641 1 92 275 VAL B CA 1
ATOM 5063 C C . VAL B 1 275 ? -12.539 -22.5 10.969 1 92 275 VAL B C 1
ATOM 5065 O O . VAL B 1 275 ? -13.367 -21.781 10.406 1 92 275 VAL B O 1
ATOM 5068 N N . ALA B 1 276 ? -12.883 -23.422 11.805 1 93.25 276 ALA B N 1
ATOM 5069 C CA . ALA B 1 276 ? -14.203 -23.5 12.422 1 93.25 276 ALA B CA 1
ATOM 5070 C C . ALA B 1 276 ? -14.148 -23.094 13.891 1 93.25 276 ALA B C 1
ATOM 5072 O O . ALA B 1 276 ? -13.344 -23.625 14.664 1 93.25 276 ALA B O 1
ATOM 5073 N N . ILE B 1 277 ? -14.969 -22.156 14.219 1 92.19 277 ILE B N 1
ATOM 5074 C CA . ILE B 1 277 ? -15.055 -21.75 15.617 1 92.19 277 ILE B CA 1
ATOM 5075 C C . ILE B 1 277 ? -16.078 -22.625 16.328 1 92.19 277 ILE B C 1
ATOM 5077 O O . ILE B 1 277 ? -17.297 -22.453 16.156 1 92.19 277 ILE B O 1
ATOM 5081 N N . GLY B 1 278 ? -15.594 -23.5 17.203 1 94.19 278 GLY B N 1
ATOM 5082 C CA . GLY B 1 278 ? -16.438 -24.547 17.75 1 94.19 278 GLY B CA 1
ATOM 5083 C C . GLY B 1 278 ? -16.578 -25.734 16.812 1 94.19 278 GLY B C 1
ATOM 5084 O O . GLY B 1 278 ? -15.961 -25.781 15.75 1 94.19 278 GLY B O 1
ATOM 5085 N N . GLU B 1 279 ? -17.344 -26.688 17.266 1 96.25 279 GLU B N 1
ATOM 5086 C CA . GLU B 1 279 ? -17.562 -27.891 16.453 1 96.25 279 GLU B CA 1
ATOM 5087 C C . GLU B 1 279 ? -18.328 -27.562 15.18 1 96.25 279 GLU B C 1
ATOM 5089 O O . GLU B 1 279 ? -19.422 -26.984 15.234 1 96.25 279 GLU B O 1
ATOM 5094 N N . PRO B 1 280 ? -17.797 -27.922 14.07 1 96.75 280 PRO B N 1
ATOM 5095 C CA . PRO B 1 280 ? -18.5 -27.641 12.82 1 96.75 280 PRO B CA 1
ATOM 5096 C C . PRO B 1 280 ? -19.781 -28.469 12.664 1 96.75 280 PRO B C 1
ATOM 5098 O O . PRO B 1 280 ? -19.828 -29.625 13.109 1 96.75 280 PRO B O 1
ATOM 5101 N N . SER B 1 281 ? -20.719 -27.891 12.008 1 97.06 281 SER B N 1
ATOM 5102 C CA . SER B 1 281 ? -21.938 -28.625 11.656 1 97.06 281 SER B CA 1
ATOM 5103 C C . SER B 1 281 ? -21.656 -29.656 10.562 1 97.06 281 SER B C 1
ATOM 5105 O O . SER B 1 281 ? -20.594 -29.656 9.961 1 97.06 281 SER B O 1
ATOM 5107 N N . ALA B 1 282 ? -22.625 -30.516 10.32 1 98.06 282 ALA B N 1
ATOM 5108 C CA . ALA B 1 282 ? -22.484 -31.516 9.258 1 98.06 282 ALA B CA 1
ATOM 5109 C C . ALA B 1 282 ? -22.328 -30.844 7.895 1 98.06 282 ALA B C 1
ATOM 5111 O O . ALA B 1 282 ? -21.531 -31.297 7.07 1 98.06 282 ALA B O 1
ATOM 5112 N N . ALA B 1 283 ? -23.141 -29.812 7.727 1 97 283 ALA B N 1
ATOM 5113 C CA . ALA B 1 283 ? -23.047 -29.078 6.465 1 97 283 ALA B CA 1
ATOM 5114 C C . ALA B 1 283 ? -21.672 -28.453 6.285 1 97 283 ALA B C 1
ATOM 5116 O O . ALA B 1 283 ? -21.109 -28.484 5.188 1 97 283 ALA B O 1
ATOM 5117 N N . GLN B 1 284 ? -21.141 -27.859 7.352 1 95.88 284 GLN B N 1
ATOM 5118 C CA . GLN B 1 284 ? -19.828 -27.25 7.32 1 95.88 284 GLN B CA 1
ATOM 5119 C C . GLN B 1 284 ? -18.75 -28.297 7.051 1 95.88 284 GLN B C 1
ATOM 5121 O O . GLN B 1 284 ? -17.812 -28.062 6.273 1 95.88 284 GLN B O 1
ATOM 5126 N N . ARG B 1 285 ? -18.844 -29.422 7.594 1 98.06 285 ARG B N 1
ATOM 5127 C CA . ARG B 1 285 ? -17.906 -30.5 7.355 1 98.06 285 ARG B CA 1
ATOM 5128 C C . ARG B 1 285 ? -17.938 -30.953 5.898 1 98.06 285 ARG B C 1
ATOM 5130 O O . ARG B 1 285 ? -16.891 -31.25 5.312 1 98.06 285 ARG B O 1
ATOM 5137 N N . THR B 1 286 ? -19.094 -31.031 5.395 1 98.19 286 THR B N 1
ATOM 5138 C CA . THR B 1 286 ? -19.234 -31.422 3.994 1 98.19 286 THR B CA 1
ATOM 5139 C C . THR B 1 286 ? -18.547 -30.406 3.084 1 98.19 286 THR B C 1
ATOM 5141 O O . THR B 1 286 ? -17.875 -30.797 2.121 1 98.19 286 THR B O 1
ATOM 5144 N N . ILE B 1 287 ? -18.734 -29.125 3.387 1 96.56 287 ILE B N 1
ATOM 5145 C CA . ILE B 1 287 ? -18.062 -28.078 2.627 1 96.56 287 ILE B CA 1
ATOM 5146 C C . ILE B 1 287 ? -16.562 -28.281 2.678 1 96.56 287 ILE B C 1
ATOM 5148 O O . ILE B 1 287 ? -15.883 -28.219 1.647 1 96.56 287 ILE B O 1
ATOM 5152 N N . TYR B 1 288 ? -16.047 -28.547 3.877 1 97.62 288 TYR B N 1
ATOM 5153 C CA . TYR B 1 288 ? -14.602 -28.719 4.023 1 97.62 288 TYR B CA 1
ATOM 5154 C C . TYR B 1 288 ? -14.125 -29.984 3.311 1 97.62 288 TYR B C 1
ATOM 5156 O O . TYR B 1 288 ? -13.086 -29.984 2.65 1 97.62 288 TYR B O 1
ATOM 5164 N N . GLU B 1 289 ? -14.852 -31.031 3.43 1 98.5 289 GLU B N 1
ATOM 5165 C CA . GLU B 1 289 ? -14.508 -32.281 2.76 1 98.5 289 GLU B CA 1
ATOM 5166 C C . GLU B 1 289 ? -14.438 -32.094 1.247 1 98.5 289 GLU B C 1
ATOM 5168 O O . GLU B 1 289 ? -13.539 -32.625 0.594 1 98.5 289 GLU B O 1
ATOM 5173 N N . ALA B 1 290 ? -15.398 -31.453 0.737 1 98.56 290 ALA B N 1
ATOM 5174 C CA . ALA B 1 290 ? -15.391 -31.141 -0.691 1 98.56 290 ALA B CA 1
ATOM 5175 C C . ALA B 1 290 ? -14.133 -30.375 -1.075 1 98.56 290 ALA B C 1
ATOM 5177 O O . ALA B 1 290 ? -13.469 -30.703 -2.064 1 98.56 290 ALA B O 1
ATOM 5178 N N . CYS B 1 291 ? -13.82 -29.359 -0.288 1 98 291 CYS B N 1
ATOM 5179 C CA . CYS B 1 291 ? -12.648 -28.531 -0.539 1 98 291 CYS B CA 1
ATOM 5180 C C . CYS B 1 291 ? -11.367 -29.359 -0.492 1 98 291 CYS B C 1
ATOM 5182 O O . CYS B 1 291 ? -10.492 -29.203 -1.342 1 98 291 CYS B O 1
ATOM 5184 N N . GLU B 1 292 ? -11.289 -30.203 0.498 1 98.5 292 GLU B N 1
ATOM 5185 C CA . GLU B 1 292 ? -10.141 -31.094 0.634 1 98.5 292 GLU B CA 1
ATOM 5186 C C . GLU B 1 292 ? -10.016 -32.031 -0.573 1 98.5 292 GLU B C 1
ATOM 5188 O O . GLU B 1 292 ? -8.914 -32.219 -1.087 1 98.5 292 GLU B O 1
ATOM 5193 N N . ALA B 1 293 ? -11.094 -32.562 -0.963 1 98.75 293 ALA B N 1
ATOM 5194 C CA . ALA B 1 293 ? -11.094 -33.438 -2.133 1 98.75 293 ALA B CA 1
ATOM 5195 C C . ALA B 1 293 ? -10.68 -32.656 -3.389 1 98.75 293 ALA B C 1
ATOM 5197 O O . ALA B 1 293 ? -9.945 -33.188 -4.23 1 98.75 293 ALA B O 1
ATOM 5198 N N . MET B 1 294 ? -11.203 -31.484 -3.539 1 98.81 294 MET B N 1
ATOM 5199 C CA . MET B 1 294 ? -10.781 -30.609 -4.637 1 98.81 294 MET B CA 1
ATOM 5200 C C . MET B 1 294 ? -9.273 -30.406 -4.617 1 98.81 294 MET B C 1
ATOM 5202 O O . MET B 1 294 ? -8.609 -30.531 -5.648 1 98.81 294 MET B O 1
ATOM 5206 N N . TYR B 1 295 ? -8.766 -30.078 -3.426 1 98.44 295 TYR B N 1
ATOM 5207 C CA . TYR B 1 295 ? -7.34 -29.812 -3.248 1 98.44 295 TYR B CA 1
ATOM 5208 C C . TYR B 1 295 ? -6.504 -30.984 -3.725 1 98.44 295 TYR B C 1
ATOM 5210 O O . TYR B 1 295 ? -5.559 -30.812 -4.496 1 98.44 295 TYR B O 1
ATOM 5218 N N . GLU B 1 296 ? -6.859 -32.156 -3.324 1 98.31 296 GLU B N 1
ATOM 5219 C CA . GLU B 1 296 ? -6.129 -33.375 -3.695 1 98.31 296 GLU B CA 1
ATOM 5220 C C . GLU B 1 296 ? -6.191 -33.594 -5.203 1 98.31 296 GLU B C 1
ATOM 5222 O O . GLU B 1 296 ? -5.168 -33.906 -5.832 1 98.31 296 GLU B O 1
ATOM 5227 N N . ALA B 1 297 ? -7.348 -33.469 -5.785 1 98.62 297 ALA B N 1
ATOM 5228 C CA . ALA B 1 297 ? -7.523 -33.688 -7.219 1 98.62 297 ALA B CA 1
ATOM 5229 C C . ALA B 1 297 ? -6.711 -32.688 -8.023 1 98.62 297 ALA B C 1
ATOM 5231 O O . ALA B 1 297 ? -6.121 -33.031 -9.055 1 98.62 297 ALA B O 1
ATOM 5232 N N . MET B 1 298 ? -6.75 -31.484 -7.598 1 98.62 298 MET B N 1
ATOM 5233 C CA . MET B 1 298 ? -6.043 -30.422 -8.305 1 98.62 298 MET B CA 1
ATOM 5234 C C . MET B 1 298 ? -4.535 -30.625 -8.234 1 98.62 298 MET B C 1
ATOM 5236 O O . MET B 1 298 ? -3.838 -30.484 -9.242 1 98.62 298 MET B O 1
ATOM 5240 N N . ILE B 1 299 ? -4.012 -31 -7.043 1 98.06 299 ILE B N 1
ATOM 5241 C CA . ILE B 1 299 ? -2.582 -31.25 -6.902 1 98.06 299 ILE B CA 1
ATOM 5242 C C . ILE B 1 299 ? -2.17 -32.406 -7.824 1 98.06 299 ILE B C 1
ATOM 5244 O O . ILE B 1 299 ? -1.132 -32.344 -8.484 1 98.06 299 ILE B O 1
ATOM 5248 N N . GLU B 1 300 ? -2.965 -33.406 -7.871 1 97.62 300 GLU B N 1
ATOM 5249 C CA . GLU B 1 300 ? -2.672 -34.562 -8.703 1 97.62 300 GLU B CA 1
ATOM 5250 C C . GLU B 1 300 ? -2.611 -34.188 -10.18 1 97.62 300 GLU B C 1
ATOM 5252 O O . GLU B 1 300 ? -1.863 -34.781 -10.953 1 97.62 300 GLU B O 1
ATOM 5257 N N . ALA B 1 301 ? -3.32 -33.188 -10.562 1 97.88 301 ALA B N 1
ATOM 5258 C CA . ALA B 1 301 ? -3.406 -32.781 -11.953 1 97.88 301 ALA B CA 1
ATOM 5259 C C . ALA B 1 301 ? -2.207 -31.906 -12.344 1 97.88 301 ALA B C 1
ATOM 5261 O O . ALA B 1 301 ? -1.969 -31.672 -13.531 1 97.88 301 ALA B O 1
ATOM 5262 N N . VAL B 1 302 ? -1.45 -31.438 -11.406 1 98.12 302 VAL B N 1
ATOM 5263 C CA . VAL B 1 302 ? -0.373 -30.484 -11.672 1 98.12 302 VAL B CA 1
ATOM 5264 C C . VAL B 1 302 ? 0.862 -31.234 -12.172 1 98.12 302 VAL B C 1
ATOM 5266 O O . VAL B 1 302 ? 1.476 -32 -11.422 1 98.12 302 VAL B O 1
ATOM 5269 N N . GLU B 1 303 ? 1.252 -31.016 -13.312 1 96.69 303 GLU B N 1
ATOM 5270 C CA . GLU B 1 303 ? 2.477 -31.516 -13.938 1 96.69 303 GLU B CA 1
ATOM 5271 C C . GLU B 1 303 ? 2.889 -30.625 -15.109 1 96.69 303 GLU B C 1
ATOM 5273 O O . GLU B 1 303 ? 2.072 -29.859 -15.641 1 96.69 303 GLU B O 1
ATOM 5278 N N . PRO B 1 304 ? 4.133 -30.734 -15.477 1 96.38 304 PRO B N 1
ATOM 5279 C CA . PRO B 1 304 ? 4.543 -29.922 -16.625 1 96.38 304 PRO B CA 1
ATOM 5280 C C . PRO B 1 304 ? 3.721 -30.234 -17.875 1 96.38 304 PRO B C 1
ATOM 5282 O O . PRO B 1 304 ? 3.43 -31.391 -18.172 1 96.38 304 PRO B O 1
ATOM 5285 N N . GLY B 1 305 ? 3.307 -29.141 -18.547 1 96.56 305 GLY B N 1
ATOM 5286 C CA . GLY B 1 305 ? 2.59 -29.297 -19.797 1 96.56 305 GLY B CA 1
ATOM 5287 C C . GLY B 1 305 ? 1.086 -29.172 -19.656 1 96.56 305 GLY B C 1
ATOM 5288 O O . GLY B 1 305 ? 0.371 -29 -20.641 1 96.56 305 GLY B O 1
ATOM 5289 N N . VAL B 1 306 ? 0.608 -29.266 -18.484 1 97.19 306 VAL B N 1
ATOM 5290 C CA . VAL B 1 306 ? -0.83 -29.156 -18.25 1 97.19 306 VAL B CA 1
ATOM 5291 C C . VAL B 1 306 ? -1.254 -27.688 -18.297 1 97.19 306 VAL B C 1
ATOM 5293 O O . VAL B 1 306 ? -0.471 -26.797 -17.953 1 97.19 306 VAL B O 1
ATOM 5296 N N . THR B 1 307 ? -2.479 -27.422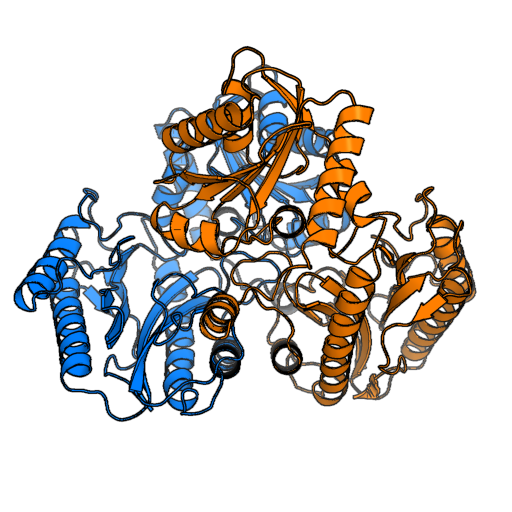 -18.719 1 97.94 307 THR B N 1
ATOM 5297 C CA . THR B 1 307 ? -3 -26.062 -18.75 1 97.94 307 THR B CA 1
ATOM 5298 C C . THR B 1 307 ? -3.613 -25.688 -17.391 1 97.94 307 THR B C 1
ATOM 5300 O O . THR B 1 307 ? -4 -26.562 -16.625 1 97.94 307 THR B O 1
ATOM 5303 N N . GLY B 1 308 ? -3.711 -24.406 -17.125 1 97.81 308 GLY B N 1
ATOM 5304 C CA . GLY B 1 308 ? -4.449 -23.953 -15.961 1 97.81 308 GLY B CA 1
ATOM 5305 C C . GLY B 1 308 ? -5.891 -24.422 -15.945 1 97.81 308 GLY B C 1
ATOM 5306 O O . GLY B 1 308 ? -6.438 -24.734 -14.883 1 97.81 308 GLY B O 1
ATOM 5307 N N . ARG B 1 309 ? -6.449 -24.5 -17.094 1 98 309 ARG B N 1
ATOM 5308 C CA . ARG B 1 309 ? -7.82 -24.984 -17.234 1 98 309 ARG B CA 1
ATOM 5309 C C . ARG B 1 309 ? -7.941 -26.438 -16.797 1 98 309 ARG B C 1
ATOM 5311 O O . ARG B 1 309 ? -8.93 -26.828 -16.172 1 98 309 ARG B O 1
ATOM 5318 N N . ALA B 1 310 ? -6.996 -27.188 -17.172 1 98.38 310 ALA B N 1
ATOM 5319 C CA . ALA B 1 310 ? -7.039 -28.594 -16.797 1 98.38 310 ALA B CA 1
ATOM 5320 C C . ALA B 1 310 ? -7.004 -28.766 -15.281 1 98.38 310 ALA B C 1
ATOM 5322 O O . ALA B 1 310 ? -7.727 -29.594 -14.727 1 98.38 310 ALA B O 1
ATOM 5323 N N . VAL B 1 311 ? -6.16 -28.031 -14.648 1 98.62 311 VAL B N 1
ATOM 5324 C CA . VAL B 1 311 ? -6.098 -28.078 -13.195 1 98.62 311 VAL B CA 1
ATOM 5325 C C . VAL B 1 311 ? -7.418 -27.594 -12.602 1 98.62 311 VAL B C 1
ATOM 5327 O O . VAL B 1 311 ? -7.941 -28.188 -11.656 1 98.62 311 VAL B O 1
ATOM 5330 N N . TRP B 1 312 ? -7.934 -26.5 -13.18 1 98.25 312 TRP B N 1
ATOM 5331 C CA . TRP B 1 312 ? -9.227 -25.969 -12.758 1 98.25 312 TRP B CA 1
ATOM 5332 C C . TRP B 1 312 ? -10.32 -27.031 -12.898 1 98.25 312 TRP B C 1
ATOM 5334 O O . TRP B 1 312 ? -11.125 -27.219 -11.984 1 98.25 312 TRP B O 1
ATOM 5344 N N . ARG B 1 313 ? -10.344 -27.734 -13.992 1 98.19 313 ARG B N 1
ATOM 5345 C CA . ARG B 1 313 ? -11.352 -28.75 -14.266 1 98.19 313 ARG B CA 1
ATOM 5346 C C . ARG B 1 313 ? -11.289 -29.891 -13.242 1 98.19 313 ARG B C 1
ATOM 5348 O O . ARG B 1 313 ? -12.32 -30.406 -12.828 1 98.19 313 ARG B O 1
ATOM 5355 N N . ALA B 1 314 ? -10.117 -30.266 -12.875 1 98.5 314 ALA B N 1
ATOM 5356 C CA . ALA B 1 314 ? -9.953 -31.312 -11.867 1 98.5 314 ALA B CA 1
ATOM 5357 C C . ALA B 1 314 ? -10.664 -30.938 -10.57 1 98.5 314 ALA B C 1
ATOM 5359 O O . ALA B 1 314 ? -11.328 -31.781 -9.953 1 98.5 314 ALA B O 1
ATOM 5360 N N . GLY B 1 315 ? -10.508 -29.703 -10.141 1 98.44 315 GLY B N 1
ATOM 5361 C CA . GLY B 1 315 ? -11.195 -29.234 -8.953 1 98.44 315 GLY B CA 1
ATOM 5362 C C . GLY B 1 315 ? -12.688 -29.062 -9.164 1 98.44 315 GLY B C 1
ATOM 5363 O O . GLY B 1 315 ? -13.484 -29.469 -8.312 1 98.44 315 GLY B O 1
ATOM 5364 N N . HIS B 1 316 ? -13 -28.453 -10.297 1 98.06 316 HIS B N 1
ATOM 5365 C CA . HIS B 1 316 ? -14.398 -28.203 -10.633 1 98.06 316 HIS B CA 1
ATOM 5366 C C . HIS B 1 316 ? -15.203 -29.5 -10.664 1 98.06 316 HIS B C 1
ATOM 5368 O O . HIS B 1 316 ? -16.328 -29.547 -10.148 1 98.06 316 HIS B O 1
ATOM 5374 N N . ASP B 1 317 ? -14.703 -30.484 -11.266 1 98.44 317 ASP B N 1
ATOM 5375 C CA . ASP B 1 317 ? -15.398 -31.766 -11.383 1 98.44 317 ASP B CA 1
ATOM 5376 C C . ASP B 1 317 ? -15.68 -32.344 -10 1 98.44 317 ASP B C 1
ATOM 5378 O O . ASP B 1 317 ? -16.75 -32.906 -9.766 1 98.44 317 ASP B O 1
ATOM 5382 N N . VAL B 1 318 ? -14.742 -32.281 -9.125 1 98.62 318 VAL B N 1
ATOM 5383 C CA . VAL B 1 318 ? -14.945 -32.75 -7.758 1 98.62 318 VAL B CA 1
ATOM 5384 C C . VAL B 1 318 ? -16.031 -31.922 -7.078 1 98.62 318 VAL B C 1
ATOM 5386 O O . VAL B 1 318 ? -16.922 -32.469 -6.418 1 98.62 318 VAL B O 1
ATOM 5389 N N . ALA B 1 319 ? -15.953 -30.594 -7.176 1 98.31 319 ALA B N 1
ATOM 5390 C CA . ALA B 1 319 ? -16.969 -29.734 -6.59 1 98.31 319 ALA B CA 1
ATOM 5391 C C . ALA B 1 319 ? -18.359 -30.125 -7.066 1 98.31 319 ALA B C 1
ATOM 5393 O O . ALA B 1 319 ? -19.328 -30.125 -6.289 1 98.31 319 ALA B O 1
ATOM 5394 N N . ALA B 1 320 ? -18.469 -30.484 -8.344 1 98.12 320 ALA B N 1
ATOM 5395 C CA . ALA B 1 320 ? -19.75 -30.875 -8.938 1 98.12 320 ALA B CA 1
ATOM 5396 C C . ALA B 1 320 ? -20.281 -32.156 -8.281 1 98.12 320 ALA B C 1
ATOM 5398 O O . ALA B 1 320 ? -21.5 -32.281 -8.094 1 98.12 320 ALA B O 1
ATOM 5399 N N . GLU B 1 321 ? -19.484 -33.062 -7.977 1 98.38 321 GLU B N 1
ATOM 5400 C CA . GLU B 1 321 ? -19.891 -34.281 -7.297 1 98.38 321 GLU B CA 1
ATOM 5401 C C . GLU B 1 321 ? -20.531 -33.969 -5.949 1 98.38 321 GLU B C 1
ATOM 5403 O O . GLU B 1 321 ? -21.406 -34.719 -5.488 1 98.38 321 GLU B O 1
ATOM 5408 N N . TYR B 1 322 ? -20.078 -32.906 -5.32 1 98.06 322 TYR B N 1
ATOM 5409 C CA . TYR B 1 322 ? -20.609 -32.531 -4.02 1 98.06 322 TYR B CA 1
ATOM 5410 C C . TYR B 1 322 ? -21.75 -31.516 -4.176 1 98.06 322 TYR B C 1
ATOM 5412 O O . TYR B 1 322 ? -22.375 -31.109 -3.189 1 98.06 322 TYR B O 1
ATOM 5420 N N . GLY B 1 323 ? -21.953 -31.016 -5.402 1 97.75 323 GLY B N 1
ATOM 5421 C CA . GLY B 1 323 ? -23.016 -30.062 -5.664 1 97.75 323 GLY B CA 1
ATOM 5422 C C . GLY B 1 323 ? -22.594 -28.625 -5.426 1 97.75 323 GLY B C 1
ATOM 5423 O O . GLY B 1 323 ? -23.438 -27.766 -5.168 1 97.75 323 GLY B O 1
ATOM 5424 N N . TYR B 1 324 ? -21.297 -28.344 -5.434 1 96.94 324 TYR B N 1
ATOM 5425 C CA . TYR B 1 324 ? -20.812 -27 -5.113 1 96.94 324 TYR B CA 1
ATOM 5426 C C . TYR B 1 324 ? -20.203 -26.328 -6.344 1 96.94 324 TYR B C 1
ATOM 5428 O O . TYR B 1 324 ? -19.438 -25.375 -6.219 1 96.94 324 TYR B O 1
ATOM 5436 N N . GLU B 1 325 ? -20.438 -26.766 -7.613 1 95 325 GLU B N 1
ATOM 5437 C CA . GLU B 1 325 ? -19.812 -26.234 -8.82 1 95 325 GLU B CA 1
ATOM 5438 C C . GLU B 1 325 ? -20.125 -24.766 -9.016 1 95 325 GLU B C 1
ATOM 5440 O O . GLU B 1 325 ? -19.344 -24.031 -9.617 1 95 325 GLU B O 1
ATOM 5445 N N . ASP B 1 326 ? -21.266 -24.281 -8.445 1 91.75 326 ASP B N 1
ATOM 5446 C CA . ASP B 1 326 ? -21.672 -22.875 -8.594 1 91.75 326 ASP B CA 1
ATOM 5447 C C . ASP B 1 326 ? -21.297 -22.062 -7.352 1 91.75 326 ASP B C 1
ATOM 5449 O O . ASP B 1 326 ? -21.734 -20.922 -7.207 1 91.75 326 ASP B O 1
ATOM 5453 N N . ARG B 1 327 ? -20.484 -22.609 -6.461 1 89.88 327 ARG B N 1
ATOM 5454 C CA . ARG B 1 327 ? -20.156 -21.969 -5.203 1 89.88 327 ARG B CA 1
ATOM 5455 C C . ARG B 1 327 ? -18.641 -21.734 -5.09 1 89.88 327 ARG B C 1
ATOM 5457 O O . ARG B 1 327 ? -18.141 -21.391 -4.016 1 89.88 327 ARG B O 1
ATOM 5464 N N . LEU B 1 328 ? -18 -21.922 -6.219 1 90.56 328 LEU B N 1
ATOM 5465 C CA . LEU B 1 328 ? -16.547 -21.781 -6.227 1 90.56 328 LEU B CA 1
ATOM 5466 C C . LEU B 1 328 ? -16.141 -20.312 -6.297 1 90.56 328 LEU B C 1
ATOM 5468 O O . LEU B 1 328 ? -16.938 -19.469 -6.73 1 90.56 328 LEU B O 1
ATOM 5472 N N . ASN B 1 329 ? -14.938 -20.031 -5.715 1 81.62 329 ASN B N 1
ATOM 5473 C CA . ASN B 1 329 ? -14.367 -18.688 -5.902 1 81.62 329 ASN B CA 1
ATOM 5474 C C . ASN B 1 329 ? -14.359 -18.297 -7.375 1 81.62 329 ASN B C 1
ATOM 5476 O O . ASN B 1 329 ? -13.852 -19.016 -8.227 1 81.62 329 ASN B O 1
ATOM 5480 N N . GLY B 1 330 ? -14.867 -17.109 -7.652 1 73.38 330 GLY B N 1
ATOM 5481 C CA . GLY B 1 330 ? -15.078 -16.672 -9.023 1 73.38 330 GLY B CA 1
ATOM 5482 C C . GLY B 1 330 ? -13.852 -16.047 -9.641 1 73.38 330 GLY B C 1
ATOM 5483 O O . GLY B 1 330 ? -13.828 -15.758 -10.844 1 73.38 330 GLY B O 1
ATOM 5484 N N . VAL B 1 331 ? -12.797 -15.758 -8.93 1 75.38 331 VAL B N 1
ATOM 5485 C CA . VAL B 1 331 ? -11.594 -15.156 -9.492 1 75.38 331 VAL B CA 1
ATOM 5486 C C . VAL B 1 331 ? -10.75 -16.219 -10.18 1 75.38 331 VAL B C 1
ATOM 5488 O O . VAL B 1 331 ? -10.586 -16.203 -11.406 1 75.38 331 VAL B O 1
ATOM 5491 N N . TYR B 1 332 ? -10.266 -17.141 -9.562 1 90.12 332 TYR B N 1
ATOM 5492 C CA . TYR B 1 332 ? -9.516 -18.312 -9.977 1 90.12 332 TYR B CA 1
ATOM 5493 C C . TYR B 1 332 ? -9.32 -19.281 -8.812 1 90.12 332 TYR B C 1
ATOM 5495 O O . TYR B 1 332 ? -9.633 -18.938 -7.668 1 90.12 332 TYR B O 1
ATOM 5503 N N . LEU B 1 333 ? -8.914 -20.484 -9.125 1 96.12 333 LEU B N 1
ATOM 5504 C CA . LEU B 1 333 ? -8.664 -21.469 -8.078 1 96.12 333 LEU B CA 1
ATOM 5505 C C . LEU B 1 333 ? -7.164 -21.688 -7.898 1 96.12 333 LEU B C 1
ATOM 5507 O O . LEU B 1 333 ? -6.746 -22.719 -7.371 1 96.12 333 LEU B O 1
ATOM 5511 N N . GLY B 1 334 ? -6.402 -20.766 -8.461 1 96.25 334 GLY B N 1
ATOM 5512 C CA . GLY B 1 334 ? -4.957 -20.828 -8.312 1 96.25 334 GLY B CA 1
ATOM 5513 C C . GLY B 1 334 ? -4.223 -19.859 -9.227 1 96.25 334 GLY B C 1
ATOM 5514 O O . GLY B 1 334 ? -4.836 -19.219 -10.078 1 96.25 334 GLY B O 1
ATOM 5515 N N . HIS B 1 335 ? -3.02 -19.703 -9.008 1 95.31 335 HIS B N 1
ATOM 5516 C CA . HIS B 1 335 ? -2.178 -18.797 -9.781 1 95.31 335 HIS B CA 1
ATOM 5517 C C . HIS B 1 335 ? -0.705 -19.172 -9.656 1 95.31 335 HIS B C 1
ATOM 5519 O O . HIS B 1 335 ? -0.294 -19.766 -8.656 1 95.31 335 HIS B O 1
ATOM 5525 N N . THR B 1 336 ? 0.022 -18.812 -10.695 1 95.44 336 THR B N 1
ATOM 5526 C CA . THR B 1 336 ? 1.473 -18.906 -10.578 1 95.44 336 THR B CA 1
ATOM 5527 C C . THR B 1 336 ? 2.023 -17.781 -9.711 1 95.44 336 THR B C 1
ATOM 5529 O O . THR B 1 336 ? 1.423 -16.703 -9.625 1 95.44 336 THR B O 1
ATOM 5532 N N . THR B 1 337 ? 3.143 -18.109 -9.008 1 93.69 337 THR B N 1
ATOM 5533 C CA . THR B 1 337 ? 3.746 -17.172 -8.078 1 93.69 337 THR B CA 1
ATOM 5534 C C . THR B 1 337 ? 5.27 -17.25 -8.125 1 93.69 337 THR B C 1
ATOM 5536 O O . THR B 1 337 ? 5.832 -17.875 -9.031 1 93.69 337 THR B O 1
ATOM 5539 N N . GLY B 1 338 ? 5.902 -16.609 -7.188 1 92.44 338 GLY B N 1
ATOM 5540 C CA . GLY B 1 338 ? 7.352 -16.531 -7.078 1 92.44 338 GLY B CA 1
ATOM 5541 C C . GLY B 1 338 ? 7.859 -15.164 -6.695 1 92.44 338 GLY B C 1
ATOM 5542 O O . GLY B 1 338 ? 7.637 -14.703 -5.574 1 92.44 338 GLY B O 1
ATOM 5543 N N . SER B 1 339 ? 8.422 -14.492 -7.75 1 90.62 339 SER B N 1
ATOM 5544 C CA . SER B 1 339 ? 8.922 -13.148 -7.504 1 90.62 339 SER B CA 1
ATOM 5545 C C . SER B 1 339 ? 7.801 -12.117 -7.543 1 90.62 339 SER B C 1
ATOM 5547 O O . SER B 1 339 ? 8.047 -10.922 -7.414 1 90.62 339 SER B O 1
ATOM 5549 N N . THR B 1 340 ? 6.637 -12.602 -7.734 1 88.19 340 THR B N 1
ATOM 5550 C CA . THR B 1 340 ? 5.402 -11.828 -7.672 1 88.19 340 THR B CA 1
ATOM 5551 C C . THR B 1 340 ? 4.258 -12.672 -7.121 1 88.19 340 THR B C 1
ATOM 5553 O O . THR B 1 340 ? 4.352 -13.898 -7.086 1 88.19 340 THR B O 1
ATOM 5556 N N . VAL B 1 341 ? 3.242 -12 -6.664 1 86.25 341 VAL B N 1
ATOM 5557 C CA . VAL B 1 341 ? 2.176 -12.688 -5.941 1 86.25 341 VAL B CA 1
ATOM 5558 C C . VAL B 1 341 ? 1.387 -13.57 -6.902 1 86.25 341 VAL B C 1
ATOM 5560 O O . VAL B 1 341 ? 1.049 -14.711 -6.57 1 86.25 341 VAL B O 1
ATOM 5563 N N . SER B 1 342 ? 1.084 -13 -8.055 1 88.38 342 SER B N 1
ATOM 5564 C CA . SER B 1 342 ? 0.251 -13.773 -8.969 1 88.38 342 SER B CA 1
ATOM 5565 C C . SER B 1 342 ? 0.532 -13.398 -10.422 1 88.38 342 SER B C 1
ATOM 5567 O O . SER B 1 342 ? 0.498 -12.227 -10.789 1 88.38 342 SER B O 1
ATOM 5569 N N . VAL B 1 343 ? 0.801 -14.344 -11.219 1 89.38 343 VAL B N 1
ATOM 5570 C CA . VAL B 1 343 ? 0.958 -14.211 -12.664 1 89.38 343 VAL B CA 1
ATOM 5571 C C . VAL B 1 343 ? 0.358 -15.43 -13.367 1 89.38 343 VAL B C 1
ATOM 5573 O O . VAL B 1 343 ? 0.118 -16.453 -12.734 1 89.38 343 VAL B O 1
ATOM 5576 N N . PRO B 1 344 ? 0.049 -15.281 -14.594 1 92.44 344 PRO B N 1
ATOM 5577 C CA . PRO B 1 344 ? -0.373 -16.484 -15.312 1 92.44 344 PRO B CA 1
ATOM 5578 C C . PRO B 1 344 ? 0.732 -17.531 -15.406 1 92.44 344 PRO B C 1
ATOM 5580 O O . PRO B 1 344 ? 1.914 -17.203 -15.289 1 92.44 344 PRO B O 1
ATOM 5583 N N . PRO B 1 345 ? 0.291 -18.719 -15.781 1 94.62 345 PRO B N 1
ATOM 5584 C CA . PRO B 1 345 ? -1.069 -19.25 -15.922 1 94.62 345 PRO B CA 1
ATOM 5585 C C . PRO B 1 345 ? -1.853 -19.219 -14.609 1 94.62 345 PRO B C 1
ATOM 5587 O O . PRO B 1 345 ? -1.294 -19.5 -13.547 1 94.62 345 PRO B O 1
ATOM 5590 N N . PHE B 1 346 ? -3.047 -18.922 -14.711 1 95.06 346 PHE B N 1
ATOM 5591 C CA . PHE B 1 346 ? -4.008 -19.031 -13.625 1 95.06 346 PHE B CA 1
ATOM 5592 C C . PHE B 1 346 ? -4.738 -20.359 -13.664 1 95.06 346 PHE B C 1
ATOM 5594 O O . PHE B 1 346 ? -4.734 -21.047 -14.695 1 95.06 346 PHE B O 1
ATOM 5601 N N . VAL B 1 347 ? -5.223 -20.797 -12.57 1 97.62 347 VAL B N 1
ATOM 5602 C CA . VAL B 1 347 ? -6.129 -21.938 -12.547 1 97.62 347 VAL B CA 1
ATOM 5603 C C . VAL B 1 347 ? -7.57 -21.469 -12.703 1 97.62 347 VAL B C 1
ATOM 5605 O O . VAL B 1 347 ? -8.258 -21.219 -11.711 1 97.62 347 VAL B O 1
ATOM 5608 N N . ALA B 1 348 ? -7.969 -21.422 -13.914 1 95.44 348 ALA B N 1
ATOM 5609 C CA . ALA B 1 348 ? -9.25 -20.828 -14.297 1 95.44 348 ALA B CA 1
ATOM 5610 C C . ALA B 1 348 ? -9.82 -21.5 -15.539 1 95.44 348 ALA B C 1
ATOM 5612 O O . ALA B 1 348 ? -9.086 -22.141 -16.297 1 95.44 348 ALA B O 1
ATOM 5613 N N . PRO B 1 349 ? -11.133 -21.328 -15.766 1 94.88 349 PRO B N 1
ATOM 5614 C CA . PRO B 1 349 ? -11.789 -22.078 -16.844 1 94.88 349 PRO B CA 1
ATOM 5615 C C . PRO B 1 349 ? -11.305 -21.672 -18.234 1 94.88 349 PRO B C 1
ATOM 5617 O O . PRO B 1 349 ? -11.359 -22.469 -19.172 1 94.88 349 PRO B O 1
ATOM 5620 N N . ASP B 1 350 ? -10.758 -20.5 -18.344 1 93.06 350 ASP B N 1
ATOM 5621 C CA . ASP B 1 350 ? -10.406 -20.016 -19.672 1 93.06 350 ASP B CA 1
ATOM 5622 C C . ASP B 1 350 ? -8.891 -19.953 -19.859 1 93.06 350 ASP B C 1
ATOM 5624 O O . ASP B 1 350 ? -8.398 -19.438 -20.859 1 93.06 350 ASP B O 1
ATOM 5628 N N . GLU B 1 351 ? -8.18 -20.5 -18.938 1 95.88 351 GLU B N 1
ATOM 5629 C CA . GLU B 1 351 ? -6.727 -20.406 -19.016 1 95.88 351 GLU B CA 1
ATOM 5630 C C . GLU B 1 351 ? -6.156 -21.5 -19.922 1 95.88 351 GLU B C 1
ATOM 5632 O O . GLU B 1 351 ? -6.188 -22.688 -19.562 1 95.88 351 GLU B O 1
ATOM 5637 N N . THR B 1 352 ? -5.539 -21.062 -21.047 1 96.06 352 THR B N 1
ATOM 5638 C CA . THR B 1 352 ? -5.031 -22.016 -22.031 1 96.06 352 THR B CA 1
ATOM 5639 C C . THR B 1 352 ? -3.514 -22.156 -21.922 1 96.06 352 THR B C 1
ATOM 5641 O O . THR B 1 352 ? -2.92 -23.062 -22.5 1 96.06 352 THR B O 1
ATOM 5644 N N . ARG B 1 353 ? -2.844 -21.391 -21.172 1 94.38 353 ARG B N 1
ATOM 5645 C CA . ARG B 1 353 ? -1.398 -21.484 -20.984 1 94.38 353 ARG B CA 1
ATOM 5646 C C . ARG B 1 353 ? -1.021 -22.734 -20.203 1 94.38 353 ARG B C 1
ATOM 5648 O O . ARG B 1 353 ? -1.776 -23.172 -19.328 1 94.38 353 ARG B O 1
ATOM 5655 N N . THR B 1 354 ? 0.099 -23.188 -20.453 1 96.44 354 THR B N 1
ATOM 5656 C CA . THR B 1 354 ? 0.559 -24.406 -19.812 1 96.44 354 THR B CA 1
ATOM 5657 C C . THR B 1 354 ? 1.551 -24.078 -18.703 1 96.44 354 THR B C 1
ATOM 5659 O O . THR B 1 354 ? 2.217 -23.047 -18.734 1 96.44 354 THR B O 1
ATOM 5662 N N . LEU B 1 355 ? 1.649 -25 -17.75 1 96.06 355 LEU B N 1
ATOM 5663 C CA . LEU B 1 355 ? 2.664 -24.953 -16.703 1 96.06 355 LEU B CA 1
ATOM 5664 C C . LEU B 1 355 ? 3.975 -25.562 -17.188 1 96.06 355 LEU B C 1
ATOM 5666 O O . LEU B 1 355 ? 3.965 -26.562 -17.906 1 96.06 355 LEU B O 1
ATOM 5670 N N . ALA B 1 356 ? 5.031 -25 -16.812 1 94.19 356 ALA B N 1
ATOM 5671 C CA . ALA B 1 356 ? 6.352 -25.531 -17.141 1 94.19 356 ALA B CA 1
ATOM 5672 C C . ALA B 1 356 ? 7.051 -26.062 -15.906 1 94.19 356 ALA B C 1
ATOM 5674 O O . ALA B 1 356 ? 6.754 -25.641 -14.781 1 94.19 356 ALA B O 1
ATOM 5675 N N . ALA B 1 357 ? 7.984 -27.062 -16.188 1 94.75 357 ALA B N 1
ATOM 5676 C CA . ALA B 1 357 ? 8.828 -27.516 -15.086 1 94.75 357 ALA B CA 1
ATOM 5677 C C . ALA B 1 357 ? 9.625 -26.359 -14.484 1 94.75 357 ALA B C 1
ATOM 5679 O O . ALA B 1 357 ? 10.141 -25.5 -15.211 1 94.75 357 ALA B O 1
ATOM 5680 N N . GLY B 1 358 ? 9.602 -26.328 -13.148 1 94.12 358 GLY B N 1
ATOM 5681 C CA . GLY B 1 358 ? 10.359 -25.297 -12.453 1 94.12 358 GLY B CA 1
ATOM 5682 C C . GLY B 1 358 ? 9.492 -24.172 -11.93 1 94.12 358 GLY B C 1
ATOM 5683 O O . GLY B 1 358 ? 9.93 -23.375 -11.086 1 94.12 358 GLY B O 1
ATOM 5684 N N . GLN B 1 359 ? 8.281 -24.078 -12.398 1 95.81 359 GLN B N 1
ATOM 5685 C CA . GLN B 1 359 ? 7.395 -23.016 -11.984 1 95.81 359 GLN B CA 1
ATOM 5686 C C . GLN B 1 359 ? 6.777 -23.297 -10.617 1 95.81 359 GLN B C 1
ATOM 5688 O O . GLN B 1 359 ? 6.844 -24.438 -10.133 1 95.81 359 GLN B O 1
ATOM 5693 N N . PHE B 1 360 ? 6.332 -22.266 -10.016 1 96.94 360 PHE B N 1
ATOM 5694 C CA . PHE B 1 360 ? 5.57 -22.359 -8.781 1 96.94 360 PHE B CA 1
ATOM 5695 C C . PHE B 1 360 ? 4.086 -22.125 -9.031 1 96.94 360 PHE B C 1
ATOM 5697 O O . PHE B 1 360 ? 3.713 -21.188 -9.734 1 96.94 360 PHE B O 1
ATOM 5704 N N . LEU B 1 361 ? 3.273 -22.969 -8.484 1 97.44 361 LEU B N 1
ATOM 5705 C CA . LEU B 1 361 ? 1.829 -22.828 -8.641 1 97.44 361 LEU B CA 1
ATOM 5706 C C . LEU B 1 361 ? 1.127 -22.906 -7.293 1 97.44 361 LEU B C 1
ATOM 5708 O O . LEU B 1 361 ? 1.377 -23.812 -6.504 1 97.44 361 LEU B O 1
ATOM 5712 N N . ASN B 1 362 ? 0.313 -21.938 -7.059 1 97.12 362 ASN B N 1
ATOM 5713 C CA . ASN B 1 362 ? -0.634 -22.047 -5.957 1 97.12 362 ASN B CA 1
ATOM 5714 C C . ASN B 1 362 ? -1.916 -22.766 -6.387 1 97.12 362 ASN B C 1
ATOM 5716 O O . ASN B 1 362 ? -2.533 -22.391 -7.383 1 97.12 362 ASN B O 1
ATOM 5720 N N . VAL B 1 363 ? -2.26 -23.75 -5.688 1 97.38 363 VAL B N 1
ATOM 5721 C CA . VAL B 1 363 ? -3.572 -24.375 -5.797 1 97.38 363 VAL B CA 1
ATOM 5722 C C . VAL B 1 363 ? -4.461 -23.922 -4.645 1 97.38 363 VAL B C 1
ATOM 5724 O O . VAL B 1 363 ? -4.09 -24.047 -3.475 1 97.38 363 VAL B O 1
ATOM 5727 N N . GLU B 1 364 ? -5.605 -23.406 -5 1 96.5 364 GLU B N 1
ATOM 5728 C CA . GLU B 1 364 ? -6.414 -22.766 -3.969 1 96.5 364 GLU B CA 1
ATOM 5729 C C . GLU B 1 364 ? -7.902 -23.031 -4.191 1 96.5 364 GLU B C 1
ATOM 5731 O O . GLU B 1 364 ? -8.672 -22.094 -4.438 1 96.5 364 GLU B O 1
ATOM 5736 N N . PRO B 1 365 ? -8.305 -24.281 -4.105 1 97.12 365 PRO B N 1
ATOM 5737 C CA . PRO B 1 365 ? -9.758 -24.516 -4.105 1 97.12 365 PRO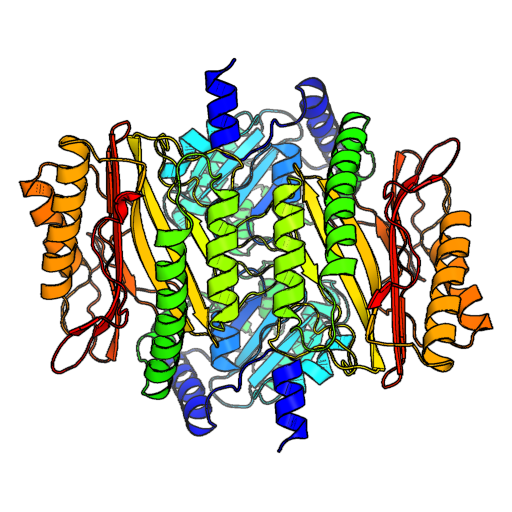 B CA 1
ATOM 5738 C C . PRO B 1 365 ? -10.469 -23.734 -3.004 1 97.12 365 PRO B C 1
ATOM 5740 O O . PRO B 1 365 ? -9.984 -23.672 -1.871 1 97.12 365 PRO B O 1
ATOM 5743 N N . ALA B 1 366 ? -11.555 -23.125 -3.389 1 93.69 366 ALA B N 1
ATOM 5744 C CA . ALA B 1 366 ? -12.328 -22.328 -2.436 1 93.69 366 ALA B CA 1
ATOM 5745 C C . ALA B 1 366 ? -13.828 -22.469 -2.697 1 93.69 366 ALA B C 1
ATOM 5747 O O . ALA B 1 366 ? -14.273 -22.375 -3.842 1 93.69 366 ALA B O 1
ATOM 5748 N N . ILE B 1 367 ? -14.562 -22.766 -1.648 1 92.25 367 ILE B N 1
ATOM 5749 C CA . ILE B 1 367 ? -16.016 -22.906 -1.681 1 92.25 367 ILE B CA 1
ATOM 5750 C C . ILE B 1 367 ? -16.641 -21.922 -0.686 1 92.25 367 ILE B C 1
ATOM 5752 O O . ILE B 1 367 ? -16.203 -21.828 0.463 1 92.25 367 ILE B O 1
ATOM 5756 N N . HIS B 1 368 ? -17.578 -21.25 -1.17 1 87.12 368 HIS B N 1
ATOM 5757 C CA . HIS B 1 368 ? -18.328 -20.344 -0.316 1 87.12 368 HIS B CA 1
ATOM 5758 C C . HIS B 1 368 ? -19.828 -20.609 -0.386 1 87.12 368 HIS B C 1
ATOM 5760 O O . HIS B 1 368 ? -20.438 -20.516 -1.457 1 87.12 368 HIS B O 1
ATOM 5766 N N . VAL B 1 369 ? -20.406 -20.938 0.746 1 87.38 369 VAL B N 1
ATOM 5767 C CA . VAL B 1 369 ? -21.844 -21.172 0.87 1 87.38 369 VAL B CA 1
ATOM 5768 C C . VAL B 1 369 ? -22.438 -20.156 1.85 1 87.38 369 VAL B C 1
ATOM 5770 O O . VAL B 1 369 ? -22.359 -20.344 3.066 1 87.38 369 VAL B O 1
ATOM 5773 N N . PRO B 1 370 ? -23.031 -19.172 1.317 1 80.06 370 PRO B N 1
ATOM 5774 C CA . PRO B 1 370 ? -23.578 -18.109 2.18 1 80.06 370 PRO B CA 1
ATOM 5775 C C . PRO B 1 370 ? -24.453 -18.672 3.299 1 80.06 370 PRO B C 1
ATOM 5777 O O . PRO B 1 370 ? -25.266 -19.562 3.061 1 80.06 370 PRO B O 1
ATOM 5780 N N . GLY B 1 371 ? -24.281 -18.219 4.508 1 78.62 371 GLY B N 1
ATOM 5781 C CA . GLY B 1 371 ? -25.094 -18.594 5.656 1 78.62 371 GLY B CA 1
ATOM 5782 C C . GLY B 1 371 ? -24.656 -19.891 6.305 1 78.62 371 GLY B C 1
ATOM 5783 O O . GLY B 1 371 ? -25.141 -20.25 7.383 1 78.62 371 GLY B O 1
ATOM 5784 N N . THR B 1 372 ? -23.812 -20.547 5.668 1 87.62 372 THR B N 1
ATOM 5785 C CA . THR B 1 372 ? -23.406 -21.844 6.195 1 87.62 372 THR B CA 1
ATOM 5786 C C . THR B 1 372 ? -21.922 -21.828 6.555 1 87.62 372 THR B C 1
ATOM 5788 O O . THR B 1 372 ? -21.547 -22.172 7.68 1 87.62 372 THR B O 1
ATOM 5791 N N . GLY B 1 373 ? -21.078 -21.469 5.57 1 87.56 373 GLY B N 1
ATOM 5792 C CA . GLY B 1 373 ? -19.641 -21.453 5.797 1 87.56 373 GLY B CA 1
ATOM 5793 C C . GLY B 1 373 ? -18.844 -21.422 4.516 1 87.56 373 GLY B C 1
ATOM 5794 O O . GLY B 1 373 ? -19.406 -21.438 3.418 1 87.56 373 GLY B O 1
ATOM 5795 N N . SER B 1 374 ? -17.516 -21.281 4.688 1 89.88 374 SER B N 1
ATOM 5796 C CA . SER B 1 374 ? -16.578 -21.281 3.568 1 89.88 374 SER B CA 1
ATOM 5797 C C . SER B 1 374 ? -15.328 -22.078 3.898 1 89.88 374 SER B C 1
ATOM 5799 O O . SER B 1 374 ? -14.992 -22.25 5.07 1 89.88 374 SER B O 1
ATOM 5801 N N . ALA B 1 375 ? -14.75 -22.609 2.848 1 92.75 375 ALA B N 1
ATOM 5802 C CA . ALA B 1 375 ? -13.516 -23.359 3.012 1 92.75 375 ALA B CA 1
ATOM 5803 C C . ALA B 1 375 ? -12.531 -23.062 1.888 1 92.75 375 ALA B C 1
ATOM 5805 O O . ALA B 1 375 ? -12.93 -22.859 0.738 1 92.75 375 ALA B O 1
ATOM 5806 N N . CYS B 1 376 ? -11.305 -23 2.244 1 94.38 376 CYS B N 1
ATOM 5807 C CA . CYS B 1 376 ? -10.203 -22.875 1.301 1 94.38 376 CYS B CA 1
ATOM 5808 C C . CYS B 1 376 ? -8.945 -23.547 1.838 1 94.38 376 CYS B C 1
ATOM 5810 O O . CYS B 1 376 ? -8.664 -23.484 3.037 1 94.38 376 CYS B O 1
ATOM 5812 N N . ILE B 1 377 ? -8.328 -24.281 1.072 1 96.69 377 ILE B N 1
ATOM 5813 C CA . ILE B 1 377 ? -6.984 -24.797 1.308 1 96.69 377 ILE B CA 1
ATOM 5814 C C . ILE B 1 377 ? -6.043 -24.312 0.206 1 96.69 377 ILE B C 1
ATOM 5816 O O . ILE B 1 377 ? -6.336 -24.469 -0.982 1 96.69 377 ILE B O 1
ATOM 5820 N N . GLU B 1 378 ? -4.98 -23.719 0.617 1 96.81 378 GLU B N 1
ATOM 5821 C CA . GLU B 1 378 ? -4.055 -23.234 -0.4 1 96.81 378 GLU B CA 1
ATOM 5822 C C . GLU B 1 378 ? -2.604 -23.469 0.022 1 96.81 378 GLU B C 1
ATOM 5824 O O . GLU B 1 378 ? -2.232 -23.188 1.163 1 96.81 378 GLU B O 1
ATOM 5829 N N . ASN B 1 379 ? -1.831 -23.984 -0.814 1 97.62 379 ASN B N 1
ATOM 5830 C CA . ASN B 1 379 ? -0.381 -24.094 -0.693 1 97.62 379 ASN B CA 1
ATOM 5831 C C . ASN B 1 379 ? 0.317 -23.719 -2 1 97.62 379 ASN B C 1
ATOM 5833 O O . ASN B 1 379 ? -0.306 -23.719 -3.062 1 97.62 379 ASN B O 1
ATOM 5837 N N . THR B 1 380 ? 1.518 -23.391 -1.839 1 97.5 380 THR B N 1
ATOM 5838 C CA . THR B 1 380 ? 2.375 -23.172 -3 1 97.5 380 THR B CA 1
ATOM 5839 C C . THR B 1 380 ? 3.102 -24.469 -3.381 1 97.5 380 THR B C 1
ATOM 5841 O O . THR B 1 380 ? 3.725 -25.109 -2.531 1 97.5 380 THR B O 1
ATOM 5844 N N . LEU B 1 381 ? 3.029 -24.797 -4.652 1 97.75 381 LEU B N 1
ATOM 5845 C CA . LEU B 1 381 ? 3.652 -26 -5.191 1 97.75 381 LEU B CA 1
ATOM 5846 C C . LEU B 1 381 ? 4.855 -25.641 -6.062 1 97.75 381 LEU B C 1
ATOM 5848 O O . LEU B 1 381 ? 4.867 -24.594 -6.719 1 97.75 381 LEU B O 1
ATOM 5852 N N . PHE B 1 382 ? 5.875 -26.531 -6.012 1 96.75 382 PHE B N 1
ATOM 5853 C CA . PHE B 1 382 ? 6.941 -26.547 -7.008 1 96.75 382 PHE B CA 1
ATOM 5854 C C . PHE B 1 382 ? 6.684 -27.594 -8.078 1 96.75 382 PHE B C 1
ATOM 5856 O O . PHE B 1 382 ? 6.605 -28.781 -7.773 1 96.75 382 PHE B O 1
ATOM 5863 N N . VAL B 1 383 ? 6.547 -27.109 -9.305 1 96.75 383 VAL B N 1
ATOM 5864 C CA . VAL B 1 383 ? 6.293 -28.016 -10.422 1 96.75 383 VAL B CA 1
ATOM 5865 C C . VAL B 1 383 ? 7.609 -28.609 -10.914 1 96.75 383 VAL B C 1
ATOM 5867 O O . VAL B 1 383 ? 8.289 -28.016 -11.758 1 96.75 383 VAL B O 1
ATOM 5870 N N . GLY B 1 384 ? 7.887 -29.781 -10.445 1 92.31 384 GLY B N 1
ATOM 5871 C CA . GLY B 1 384 ? 9.141 -30.406 -10.836 1 92.31 384 GLY B CA 1
ATOM 5872 C C . GLY B 1 384 ? 9.016 -31.266 -12.086 1 92.31 384 GLY B C 1
ATOM 5873 O O . GLY B 1 384 ? 7.91 -31.641 -12.477 1 92.31 384 GLY B O 1
ATOM 5874 N N . SER B 1 385 ? 10.203 -31.516 -12.688 1 91.12 385 SER B N 1
ATOM 5875 C CA . SER B 1 385 ? 10.242 -32.406 -13.844 1 91.12 385 SER B CA 1
ATOM 5876 C C . SER B 1 385 ? 9.891 -33.844 -13.461 1 91.12 385 SER B C 1
ATOM 5878 O O . SER B 1 385 ? 9.336 -34.594 -14.266 1 91.12 385 SER B O 1
ATOM 5880 N N . GLU B 1 386 ? 10.25 -34.156 -12.266 1 90.44 386 GLU B N 1
ATOM 5881 C CA . GLU B 1 386 ? 10.023 -35.531 -11.82 1 90.44 386 GLU B CA 1
ATOM 5882 C C . GLU B 1 386 ? 8.852 -35.625 -10.852 1 90.44 386 GLU B C 1
ATOM 5884 O O . GLU B 1 386 ? 8.625 -36.656 -10.227 1 90.44 386 GLU B O 1
ATOM 5889 N N . GLY B 1 387 ? 8.18 -34.531 -10.727 1 91.38 387 GLY B N 1
ATOM 5890 C CA . GLY B 1 387 ? 7.031 -34.531 -9.836 1 91.38 387 GLY B CA 1
ATOM 5891 C C . GLY B 1 387 ? 6.793 -33.188 -9.164 1 91.38 387 GLY B C 1
ATOM 5892 O O . GLY B 1 387 ? 7.711 -32.375 -9.055 1 91.38 387 GLY B O 1
ATOM 5893 N N . THR B 1 388 ? 5.582 -33.062 -8.719 1 94.56 388 THR B N 1
ATOM 5894 C CA . THR B 1 388 ? 5.16 -31.828 -8.047 1 94.56 388 THR B CA 1
ATOM 5895 C C . THR B 1 388 ? 5.301 -31.969 -6.535 1 94.56 388 THR B C 1
ATOM 5897 O O . THR B 1 388 ? 4.957 -33 -5.965 1 94.56 388 THR B O 1
ATOM 5900 N N . THR B 1 389 ? 5.926 -30.969 -5.891 1 95.5 389 THR B N 1
ATOM 5901 C CA . THR B 1 389 ? 6.098 -30.984 -4.441 1 95.5 389 THR B CA 1
ATOM 5902 C C . THR B 1 389 ? 5.395 -29.797 -3.795 1 95.5 389 THR B C 1
ATOM 5904 O O . THR B 1 389 ? 5.453 -28.672 -4.316 1 95.5 389 THR B O 1
ATOM 5907 N N . VAL B 1 390 ? 4.73 -30.031 -2.682 1 97.06 390 VAL B N 1
ATOM 5908 C CA . VAL B 1 390 ? 4.16 -28.969 -1.866 1 97.06 390 VAL B CA 1
ATOM 5909 C C . VAL B 1 390 ? 5.25 -28.344 -1.005 1 97.06 390 VAL B C 1
ATOM 5911 O O . VAL B 1 390 ? 5.98 -29.047 -0.303 1 97.06 390 VAL B O 1
ATOM 5914 N N . LEU B 1 391 ? 5.375 -27.016 -1.053 1 96.69 391 LEU B N 1
ATOM 5915 C CA . LEU B 1 391 ? 6.465 -26.344 -0.365 1 96.69 391 LEU B CA 1
ATOM 5916 C C . LEU B 1 391 ? 6.109 -26.094 1.098 1 96.69 391 LEU B C 1
ATOM 5918 O O . LEU B 1 391 ? 7 -25.953 1.941 1 96.69 391 LEU B O 1
ATOM 5922 N N . ASN B 1 392 ? 4.832 -25.969 1.375 1 94.81 392 ASN B N 1
ATOM 5923 C CA . ASN B 1 392 ? 4.379 -25.766 2.746 1 94.81 392 ASN B CA 1
ATOM 5924 C C . ASN B 1 392 ? 4.336 -27.078 3.527 1 94.81 392 ASN B C 1
ATOM 5926 O O . ASN B 1 392 ? 3.938 -28.109 2.99 1 94.81 392 ASN B O 1
ATOM 5930 N N . ASP B 1 393 ? 4.648 -26.984 4.801 1 93.5 393 ASP B N 1
ATOM 5931 C CA . ASP B 1 393 ? 4.645 -28.172 5.652 1 93.5 393 ASP B CA 1
ATOM 5932 C C . ASP B 1 393 ? 3.453 -28.141 6.613 1 93.5 393 ASP B C 1
ATOM 5934 O O . ASP B 1 393 ? 3.125 -29.172 7.223 1 93.5 393 ASP B O 1
ATOM 5938 N N . ALA B 1 394 ? 2.828 -27.062 6.746 1 94.88 394 ALA B N 1
ATOM 5939 C CA . ALA B 1 394 ? 1.711 -26.953 7.68 1 94.88 394 ALA B CA 1
ATOM 5940 C C . ALA B 1 394 ? 0.58 -27.906 7.293 1 94.88 394 ALA B C 1
ATOM 5942 O O . ALA B 1 394 ? 0.285 -28.078 6.109 1 94.88 394 ALA B O 1
ATOM 5943 N N . PRO B 1 395 ? -0.074 -28.484 8.344 1 95.62 395 PRO B N 1
ATOM 5944 C CA . PRO B 1 395 ? -1.189 -29.391 8.039 1 95.62 395 PRO B CA 1
ATOM 5945 C C . PRO B 1 395 ? -2.342 -28.688 7.328 1 95.62 395 PRO B C 1
ATOM 5947 O O . PRO B 1 395 ? -2.506 -27.469 7.469 1 95.62 395 PRO B O 1
ATOM 5950 N N . THR B 1 396 ? -3.109 -29.453 6.539 1 96.06 396 THR B N 1
ATOM 5951 C CA . THR B 1 396 ? -4.227 -28.891 5.785 1 96.06 396 THR B CA 1
ATOM 5952 C C . THR B 1 396 ? -5.555 -29.234 6.449 1 96.06 396 THR B C 1
ATOM 5954 O O . THR B 1 396 ? -6.617 -28.828 5.973 1 96.06 396 THR B O 1
ATOM 5957 N N . ASP B 1 397 ? -5.512 -29.891 7.637 1 96.75 397 ASP B N 1
ATOM 5958 C CA . ASP B 1 397 ? -6.73 -30.281 8.344 1 96.75 397 ASP B CA 1
ATOM 5959 C C . ASP B 1 397 ? -7.535 -29.047 8.75 1 96.75 397 ASP B C 1
ATOM 5961 O O . ASP B 1 397 ? -6.969 -27.969 8.961 1 96.75 397 ASP B O 1
ATOM 5965 N N . LEU B 1 398 ? -8.82 -29.281 8.789 1 97.19 398 LEU B N 1
ATOM 5966 C CA . LEU B 1 398 ? -9.68 -28.234 9.336 1 97.19 398 LEU B CA 1
ATOM 5967 C C . LEU B 1 398 ? -9.227 -27.844 10.742 1 97.19 398 LEU B C 1
ATOM 5969 O O . LEU B 1 398 ? -9.086 -28.703 11.609 1 97.19 398 LEU B O 1
ATOM 5973 N N . ILE B 1 399 ? -8.984 -26.578 10.93 1 95.5 399 ILE B N 1
ATOM 5974 C CA . ILE B 1 399 ? -8.648 -26.078 12.258 1 95.5 399 ILE B CA 1
ATOM 5975 C C . ILE B 1 399 ? -9.922 -25.875 13.07 1 95.5 399 ILE B C 1
ATOM 5977 O O . ILE B 1 399 ? -10.781 -25.078 12.695 1 95.5 399 ILE B O 1
ATOM 5981 N N . VAL B 1 400 ? -10.055 -26.609 14.109 1 95.75 400 VAL B N 1
ATOM 5982 C CA . VAL B 1 400 ? -11.195 -26.453 15.008 1 95.75 400 VAL B CA 1
ATOM 5983 C C . VAL B 1 400 ? -10.75 -25.75 16.281 1 95.75 400 VAL B C 1
ATOM 5985 O O . VAL B 1 400 ? -9.914 -26.266 17.031 1 95.75 400 VAL B O 1
ATOM 5988 N N . ALA B 1 401 ? -11.242 -24.594 16.453 1 91.44 401 ALA B N 1
ATOM 5989 C CA . ALA B 1 401 ? -10.812 -23.734 17.562 1 91.44 401 ALA B CA 1
ATOM 5990 C C . ALA B 1 401 ? -11.922 -23.578 18.594 1 91.44 401 ALA B C 1
ATOM 5992 O O . ALA B 1 401 ? -13.102 -23.531 18.234 1 91.44 401 ALA B O 1
#